Protein AF-A0A6N4WWL6-F1 (afdb_monomer_lite)

Structure (mmCIF, N/CA/C/O backbone):
data_AF-A0A6N4WWL6-F1
#
_entry.id   AF-A0A6N4WWL6-F1
#
loop_
_atom_site.group_PDB
_atom_site.id
_atom_site.type_symbol
_atom_site.label_atom_id
_atom_site.label_alt_id
_atom_site.label_comp_id
_atom_site.label_asym_id
_atom_site.label_entity_id
_atom_site.label_seq_id
_atom_site.pdbx_PDB_ins_code
_atom_site.Cartn_x
_atom_site.Cartn_y
_atom_site.Cartn_z
_atom_site.occupancy
_atom_site.B_iso_or_equiv
_atom_site.auth_seq_id
_atom_site.auth_comp_id
_atom_site.auth_asym_id
_atom_site.auth_atom_id
_atom_site.pdbx_PDB_model_num
ATOM 1 N N . MET A 1 1 ? -17.199 -42.442 9.577 1.00 33.75 1 MET A N 1
ATOM 2 C CA . MET A 1 1 ? -16.716 -43.579 10.400 1.00 33.75 1 MET A CA 1
ATOM 3 C C . MET A 1 1 ? -15.628 -43.061 11.318 1.00 33.75 1 MET A C 1
ATOM 5 O O . MET A 1 1 ? -14.752 -42.362 10.843 1.00 33.75 1 MET A O 1
ATOM 9 N N . LYS A 1 2 ? -15.678 -43.425 12.602 1.00 28.92 2 LYS A N 1
ATOM 10 C CA . LYS A 1 2 ? -14.593 -43.241 13.573 1.00 28.92 2 LYS A CA 1
ATOM 11 C C . LYS A 1 2 ? -13.260 -43.819 13.073 1.00 28.92 2 LYS A C 1
ATOM 13 O O . LYS A 1 2 ? -13.243 -45.005 12.739 1.00 28.92 2 LYS A O 1
ATOM 18 N N . LYS A 1 3 ? -12.166 -43.058 13.207 1.00 24.77 3 LYS A N 1
ATOM 19 C CA . LYS A 1 3 ? -10.983 -43.432 14.016 1.00 24.77 3 LYS A CA 1
ATOM 20 C C . LYS A 1 3 ? -9.933 -42.311 14.049 1.00 24.77 3 LYS A C 1
ATOM 22 O O . LYS A 1 3 ? -9.373 -41.982 13.017 1.00 24.77 3 LYS A O 1
ATOM 27 N N . ALA A 1 4 ? -9.615 -41.846 15.254 1.00 27.11 4 ALA A N 1
ATOM 28 C CA . ALA A 1 4 ? -8.359 -41.176 15.583 1.00 27.11 4 ALA A CA 1
ATOM 29 C C . ALA A 1 4 ? -7.426 -42.162 16.315 1.00 27.11 4 ALA A C 1
ATOM 31 O O . ALA A 1 4 ? -7.936 -43.099 16.944 1.00 27.11 4 ALA A O 1
ATOM 32 N N . LEU A 1 5 ? -6.104 -41.939 16.267 1.00 22.41 5 LEU A N 1
ATOM 33 C CA . LEU A 1 5 ? -5.177 -42.127 17.401 1.00 22.41 5 LEU A CA 1
ATOM 34 C C . LEU A 1 5 ? -3.772 -41.564 17.088 1.00 22.41 5 LEU A C 1
ATOM 36 O O . LEU A 1 5 ? -3.275 -41.777 15.987 1.00 22.41 5 LEU A O 1
ATOM 40 N N . ALA A 1 6 ? -3.124 -40.942 18.079 1.00 24.78 6 ALA A N 1
ATOM 41 C CA . ALA A 1 6 ? -1.757 -40.397 18.024 1.00 24.78 6 ALA A CA 1
ATOM 42 C C . ALA A 1 6 ? -0.786 -41.122 18.992 1.00 24.78 6 ALA A C 1
ATOM 44 O O . ALA A 1 6 ? -1.265 -41.727 19.956 1.00 24.78 6 ALA A O 1
ATOM 45 N N . LEU A 1 7 ? 0.542 -41.050 18.741 1.00 21.16 7 LEU A N 1
ATOM 46 C CA . LEU A 1 7 ? 1.681 -41.232 19.688 1.00 21.16 7 LEU A CA 1
ATOM 47 C C . LEU A 1 7 ? 3.063 -41.058 18.975 1.00 21.16 7 LEU A C 1
ATOM 49 O O . LEU A 1 7 ? 3.132 -41.313 17.778 1.00 21.16 7 LEU A O 1
ATOM 53 N N . ILE A 1 8 ? 4.212 -40.904 19.664 1.00 23.88 8 ILE A N 1
ATOM 54 C CA . ILE A 1 8 ? 4.791 -39.683 20.297 1.00 23.88 8 ILE A CA 1
ATOM 55 C C . ILE A 1 8 ? 6.254 -39.971 20.789 1.00 23.88 8 ILE A C 1
ATOM 57 O O . ILE A 1 8 ? 6.493 -41.085 21.256 1.00 23.88 8 ILE A O 1
ATOM 61 N N . LEU A 1 9 ? 7.176 -38.971 20.778 1.00 21.42 9 LEU A N 1
ATOM 62 C CA . LEU A 1 9 ? 8.563 -38.962 21.367 1.00 21.42 9 LEU A CA 1
ATOM 63 C C . LEU A 1 9 ? 9.634 -39.890 20.676 1.00 21.42 9 LEU A C 1
ATOM 65 O O . LEU A 1 9 ? 9.244 -40.888 20.081 1.00 21.42 9 LEU A O 1
ATOM 69 N N . ILE A 1 10 ? 10.984 -39.707 20.659 1.00 22.91 10 ILE A N 1
ATOM 70 C CA . ILE A 1 10 ? 12.006 -38.795 21.273 1.00 22.91 10 ILE A CA 1
ATOM 71 C C . ILE A 1 10 ? 13.187 -38.480 20.284 1.00 22.91 10 ILE A C 1
ATOM 73 O O . ILE A 1 10 ? 13.556 -39.335 19.485 1.00 22.91 10 ILE A O 1
ATOM 77 N N . LEU A 1 11 ? 13.811 -37.298 20.455 1.00 23.17 11 LEU A N 1
ATOM 78 C CA . LEU A 1 11 ? 15.158 -36.749 20.092 1.00 23.17 11 LEU A CA 1
ATOM 79 C C . LEU A 1 11 ? 16.299 -37.611 19.472 1.00 23.17 11 LEU A C 1
ATOM 81 O O . LEU A 1 11 ? 16.657 -38.652 20.027 1.00 23.17 11 LEU A O 1
ATOM 85 N N . ALA A 1 12 ? 17.062 -37.003 18.535 1.00 20.92 12 ALA A N 1
ATOM 86 C CA . ALA A 1 12 ? 18.495 -36.646 18.721 1.00 20.92 12 ALA A CA 1
ATOM 87 C C . ALA A 1 12 ? 19.058 -35.677 17.637 1.00 20.92 12 ALA A C 1
ATOM 89 O O . ALA A 1 12 ? 18.846 -35.882 16.451 1.00 20.92 12 ALA A O 1
ATOM 90 N N . ALA A 1 13 ? 19.818 -34.673 18.097 1.00 25.12 13 ALA A N 1
ATOM 91 C CA . ALA A 1 13 ? 20.468 -33.541 17.409 1.00 25.12 13 ALA A CA 1
ATOM 92 C C . ALA A 1 13 ? 21.175 -33.739 16.041 1.00 25.12 13 ALA A C 1
ATOM 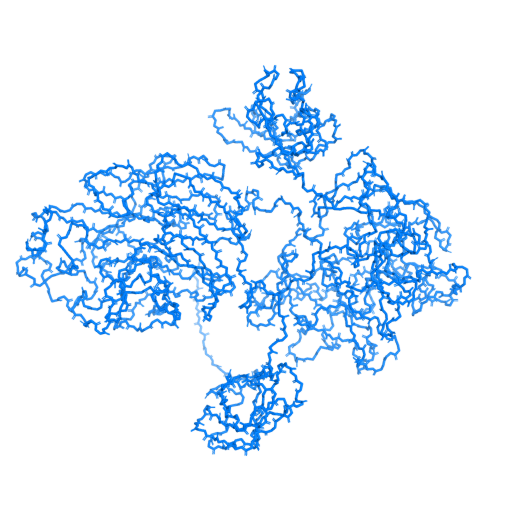94 O O . ALA A 1 13 ? 21.838 -34.751 15.806 1.00 25.12 13 ALA A O 1
ATOM 95 N N . GLY A 1 14 ? 21.187 -32.653 15.250 1.00 22.56 14 GLY A N 1
ATOM 96 C CA . GLY A 1 14 ? 22.123 -32.359 14.155 1.00 22.56 14 GLY A CA 1
ATOM 97 C C . GLY A 1 14 ? 22.249 -30.837 13.973 1.00 22.56 14 GLY A C 1
ATOM 98 O O . GLY A 1 14 ? 21.262 -30.190 13.666 1.00 22.56 14 GLY A O 1
ATOM 99 N N . ASN A 1 15 ? 23.428 -30.281 14.263 1.00 23.86 15 ASN A N 1
ATOM 100 C CA . ASN A 1 15 ? 23.723 -28.842 14.381 1.00 23.86 15 ASN A CA 1
ATOM 101 C C . ASN A 1 15 ? 23.208 -27.956 13.222 1.00 23.86 15 ASN A C 1
ATOM 103 O O . ASN A 1 15 ? 23.613 -28.188 12.087 1.00 23.86 15 ASN A O 1
ATOM 107 N N . LEU A 1 16 ? 22.501 -26.861 13.538 1.00 28.53 16 LEU A N 1
ATOM 108 C CA . LEU A 1 16 ? 22.667 -25.610 12.782 1.00 28.53 16 LEU A CA 1
ATOM 109 C C . LEU A 1 16 ? 24.024 -24.990 13.155 1.00 28.53 16 LEU A C 1
ATOM 111 O O . LEU A 1 16 ? 24.491 -25.145 14.294 1.00 28.53 16 LEU A O 1
ATOM 115 N N . PHE A 1 17 ? 24.659 -24.288 12.216 1.00 28.66 17 PHE A N 1
ATOM 116 C CA . PHE A 1 17 ? 25.836 -23.479 12.520 1.00 28.66 17 PHE A CA 1
ATOM 117 C C . PHE A 1 17 ? 25.416 -22.281 13.365 1.00 28.66 17 PHE A C 1
ATOM 119 O O . PHE A 1 17 ? 24.671 -21.413 12.931 1.00 28.66 17 PHE A O 1
ATOM 126 N N . ALA A 1 18 ? 25.885 -22.251 14.607 1.00 32.06 18 ALA A N 1
ATOM 127 C CA . ALA A 1 18 ? 25.541 -21.176 15.515 1.00 32.06 18 ALA A CA 1
ATOM 128 C C . ALA A 1 18 ? 26.365 -19.926 15.160 1.00 32.06 18 ALA A C 1
ATOM 130 O O . ALA A 1 18 ? 27.589 -19.905 15.350 1.00 32.06 18 ALA A O 1
ATOM 131 N N . GLN A 1 19 ? 25.692 -18.913 14.603 1.00 47.34 19 GLN A N 1
ATOM 132 C CA . GLN A 1 19 ? 26.299 -17.623 14.290 1.00 47.34 19 GLN A CA 1
ATOM 133 C C . GLN A 1 19 ? 26.963 -17.046 15.542 1.00 47.34 19 GLN A C 1
ATOM 135 O O . GLN A 1 19 ? 26.424 -17.072 16.648 1.00 47.34 19 GLN A O 1
ATOM 140 N N . THR A 1 20 ? 28.193 -16.572 15.379 1.00 56.44 20 THR A N 1
ATOM 141 C CA . THR A 1 20 ? 29.089 -16.322 16.508 1.00 56.44 20 THR A CA 1
ATOM 142 C C . THR A 1 20 ? 29.089 -14.834 16.862 1.00 56.44 20 THR A C 1
ATOM 144 O O . THR A 1 20 ? 30.016 -14.107 16.528 1.00 56.44 20 THR A O 1
ATOM 147 N N . ILE A 1 21 ? 28.017 -14.382 17.519 1.00 72.38 21 ILE A N 1
ATOM 148 C CA . ILE A 1 21 ? 27.628 -12.962 17.608 1.00 72.38 21 ILE A CA 1
ATOM 149 C C . ILE A 1 21 ? 28.137 -12.263 18.890 1.00 72.38 21 ILE A C 1
ATOM 151 O O . ILE A 1 21 ? 28.117 -12.840 19.976 1.00 72.38 21 ILE A O 1
ATOM 155 N N . VAL A 1 22 ? 28.560 -10.998 18.788 1.00 77.69 22 VAL A N 1
ATOM 156 C CA . VAL A 1 22 ? 28.559 -10.017 19.900 1.00 77.69 22 VAL A CA 1
ATOM 157 C C . VAL A 1 22 ? 27.201 -9.317 19.867 1.00 77.69 22 VAL A C 1
ATOM 159 O O . VAL A 1 22 ? 26.857 -8.740 18.843 1.00 77.69 22 VAL A O 1
ATOM 162 N N . THR A 1 23 ? 26.402 -9.375 20.932 1.00 82.69 23 THR A N 1
ATOM 163 C CA . THR A 1 23 ? 25.017 -8.867 20.879 1.00 82.69 23 THR A CA 1
ATOM 164 C C . THR A 1 23 ? 24.975 -7.335 20.875 1.00 82.69 23 THR A C 1
ATOM 166 O O . THR A 1 23 ? 24.266 -6.715 20.082 1.00 82.69 23 THR A O 1
ATOM 169 N N . GLU A 1 24 ? 25.807 -6.706 21.701 1.00 83.88 24 GLU A N 1
ATOM 170 C CA . GLU A 1 24 ? 25.776 -5.265 21.960 1.00 83.88 24 GLU A CA 1
ATOM 171 C C . GLU A 1 24 ? 27.193 -4.698 22.101 1.00 83.88 24 GLU A C 1
ATOM 173 O O . GLU A 1 24 ? 28.111 -5.393 22.554 1.00 83.88 24 GLU A O 1
ATOM 178 N N . VAL A 1 25 ? 27.354 -3.424 21.750 1.00 85.75 25 VAL A N 1
ATOM 179 C CA . VAL A 1 25 ? 28.586 -2.646 21.901 1.00 85.75 25 VAL A CA 1
ATOM 180 C C . VAL A 1 25 ? 28.195 -1.289 22.482 1.00 85.75 25 VAL A C 1
ATOM 182 O O . VAL A 1 25 ? 27.240 -0.693 22.006 1.00 85.75 25 VAL A O 1
ATOM 185 N N . SER A 1 26 ? 28.872 -0.816 23.531 1.00 86.25 26 SER A N 1
ATOM 186 C CA . SER A 1 26 ? 28.512 0.450 24.188 1.00 86.25 26 SER A CA 1
ATOM 187 C C . SER A 1 26 ? 29.719 1.164 24.833 1.00 86.25 26 SER A C 1
ATOM 189 O O . SER A 1 26 ? 30.394 0.568 25.686 1.00 86.25 26 SER A O 1
ATOM 191 N N . PRO A 1 27 ? 30.013 2.433 24.476 1.00 84.81 27 PRO A N 1
ATOM 192 C CA . PRO A 1 27 ? 29.462 3.136 23.316 1.00 84.81 27 PRO A CA 1
ATOM 193 C C . PRO A 1 27 ? 29.842 2.411 22.019 1.00 84.81 27 PRO A C 1
ATOM 195 O O . PRO A 1 27 ? 30.868 1.733 21.959 1.00 84.81 27 PRO A O 1
ATOM 198 N N . ASP A 1 28 ? 29.015 2.571 21.002 1.00 85.75 28 ASP A N 1
ATOM 199 C CA . ASP A 1 28 ? 29.158 2.043 19.646 1.00 85.75 28 ASP A CA 1
ATOM 200 C C . ASP A 1 28 ? 29.738 3.069 18.660 1.00 85.75 28 ASP A C 1
ATOM 202 O O . ASP A 1 28 ? 29.883 2.763 17.486 1.00 85.75 28 ASP A O 1
ATOM 206 N N . GLN A 1 29 ? 30.122 4.267 19.108 1.00 87.81 29 GLN A N 1
ATOM 207 C CA . GLN A 1 29 ? 30.726 5.286 18.245 1.00 87.81 29 GLN A CA 1
ATOM 208 C C . GLN A 1 29 ? 31.804 6.124 18.948 1.00 87.81 29 GLN A C 1
ATOM 210 O O . GLN A 1 29 ? 31.780 6.290 20.174 1.00 87.81 29 GLN A O 1
ATOM 215 N N . ALA A 1 30 ? 32.764 6.652 18.174 1.00 86.31 30 ALA A N 1
ATOM 216 C CA . ALA A 1 30 ? 33.705 7.691 18.615 1.00 86.31 30 ALA A CA 1
ATOM 217 C C . ALA A 1 30 ? 34.437 8.404 17.460 1.00 86.31 30 ALA A C 1
ATOM 219 O O . ALA A 1 30 ? 34.865 7.773 16.494 1.00 86.31 30 ALA A O 1
ATOM 220 N N . ASP A 1 31 ? 34.722 9.696 17.641 1.00 87.19 31 ASP A N 1
ATOM 221 C CA . ASP A 1 31 ? 35.529 10.503 16.714 1.00 87.19 31 ASP A CA 1
ATOM 222 C C . ASP A 1 31 ? 36.956 9.948 16.493 1.00 87.19 31 ASP A C 1
ATOM 224 O O . ASP A 1 31 ? 37.595 9.473 17.454 1.00 87.19 31 ASP A O 1
ATOM 228 N N . PRO A 1 32 ? 37.536 10.130 15.285 1.00 88.56 32 PRO A N 1
ATOM 229 C CA . PRO A 1 32 ? 38.964 9.960 15.039 1.00 88.56 32 PRO A CA 1
ATOM 230 C C . PRO A 1 32 ? 39.818 10.734 16.053 1.00 88.56 32 PRO A C 1
ATOM 232 O O . PRO A 1 32 ? 39.648 11.931 16.288 1.00 88.56 32 PRO A O 1
ATOM 235 N N . GLY A 1 33 ? 40.794 10.057 16.658 1.00 84.06 33 GLY A N 1
ATOM 236 C CA . GLY A 1 33 ? 41.670 10.647 17.674 1.00 84.06 33 GLY A CA 1
ATOM 237 C C . GLY A 1 33 ? 41.153 10.575 19.115 1.00 84.06 33 GLY A C 1
ATOM 238 O O . GLY A 1 33 ? 41.861 11.032 20.022 1.00 84.06 33 GLY A O 1
ATOM 239 N N . THR A 1 34 ? 39.974 9.995 19.369 1.00 91.06 34 THR A N 1
ATOM 240 C CA . THR A 1 34 ? 39.502 9.721 20.736 1.00 91.06 34 THR A CA 1
ATOM 241 C C . THR A 1 34 ? 40.468 8.775 21.466 1.00 91.06 34 THR A C 1
ATOM 243 O O . THR A 1 34 ? 40.750 7.669 21.010 1.00 91.06 34 THR A O 1
ATOM 246 N N . THR A 1 35 ? 40.976 9.188 22.635 1.00 90.69 35 THR A N 1
ATOM 247 C CA . THR A 1 35 ? 41.952 8.409 23.429 1.00 90.69 35 THR A CA 1
ATOM 248 C C . THR A 1 35 ? 41.357 7.875 24.728 1.00 90.69 35 THR A C 1
ATOM 250 O O . THR A 1 35 ? 40.546 8.535 25.376 1.00 90.69 35 THR A O 1
ATOM 253 N N . SER A 1 36 ? 41.810 6.690 25.148 1.00 90.44 36 SER A N 1
ATOM 254 C CA . SER A 1 36 ? 41.340 5.972 26.343 1.00 90.44 36 SER A CA 1
ATOM 255 C C . SER A 1 36 ? 39.828 5.692 26.368 1.00 90.44 36 SER A C 1
ATOM 257 O O . SER A 1 36 ? 39.228 5.619 27.445 1.00 90.44 36 SER A O 1
ATOM 259 N N . LEU A 1 37 ? 39.221 5.494 25.194 1.00 93.12 37 LEU A N 1
ATOM 260 C CA . LEU A 1 37 ? 37.822 5.094 25.049 1.00 93.12 37 LEU A CA 1
ATOM 261 C C . LEU A 1 37 ? 37.611 3.725 25.697 1.00 93.12 37 LEU A C 1
ATOM 263 O O . LEU A 1 37 ? 38.279 2.763 25.327 1.00 93.12 37 LEU A O 1
ATOM 267 N N . THR A 1 38 ? 36.689 3.618 26.651 1.00 94.31 38 THR A N 1
ATOM 268 C CA . THR A 1 38 ? 36.306 2.324 27.235 1.00 94.31 38 THR A CA 1
ATOM 269 C C . THR A 1 38 ? 35.039 1.835 26.556 1.00 94.31 38 THR A C 1
ATOM 271 O O . THR A 1 38 ? 34.001 2.465 26.719 1.00 94.31 38 THR A O 1
ATOM 274 N N . VAL A 1 39 ? 35.133 0.721 25.832 1.00 92.75 39 VAL A N 1
ATOM 275 C CA . VAL A 1 39 ? 34.010 0.086 25.132 1.00 92.75 39 VAL A CA 1
ATOM 276 C C . VAL A 1 39 ? 33.631 -1.210 25.839 1.00 92.75 39 VAL A C 1
ATOM 278 O O . VAL A 1 39 ? 34.497 -1.995 26.247 1.00 92.75 39 VAL A O 1
ATOM 281 N N . THR A 1 40 ? 32.331 -1.408 26.000 1.00 93.88 40 THR A N 1
ATOM 282 C CA . THR A 1 40 ? 31.684 -2.580 26.585 1.00 93.88 40 THR A CA 1
ATOM 283 C C . THR A 1 40 ? 31.117 -3.441 25.466 1.00 93.88 40 THR A C 1
ATOM 285 O O . THR A 1 40 ? 30.568 -2.910 24.513 1.00 93.88 40 THR A O 1
ATOM 288 N N . PHE A 1 41 ? 31.259 -4.758 25.578 1.00 92.50 41 PHE A N 1
ATOM 289 C CA . PHE A 1 41 ? 30.779 -5.742 24.613 1.00 92.50 41 PHE A CA 1
ATOM 290 C C . PHE A 1 41 ? 29.932 -6.768 25.363 1.00 92.50 41 PHE A C 1
ATOM 292 O O . PHE A 1 41 ? 30.447 -7.451 26.261 1.00 92.50 41 PHE A O 1
ATOM 299 N N . THR A 1 42 ? 28.657 -6.884 25.004 1.00 90.38 42 THR A N 1
ATOM 300 C CA . THR A 1 42 ? 27.752 -7.911 25.534 1.00 90.38 42 THR A CA 1
ATOM 301 C C . THR A 1 42 ? 27.845 -9.148 24.640 1.00 90.38 42 THR A C 1
ATOM 303 O O . THR A 1 42 ? 27.903 -9.050 23.415 1.00 90.38 42 THR A O 1
ATOM 306 N N . LEU A 1 43 ? 27.951 -10.326 25.253 1.00 88.06 43 LEU A N 1
ATOM 307 C CA . LEU A 1 43 ? 28.139 -11.605 24.567 1.00 88.06 43 LEU A CA 1
ATOM 308 C C . LEU A 1 43 ? 26.994 -12.566 24.915 1.00 88.06 43 LEU A C 1
ATOM 310 O O . LEU A 1 43 ? 26.480 -12.484 26.032 1.00 88.06 43 LEU A O 1
ATOM 314 N N . PRO A 1 44 ? 26.650 -13.516 24.025 1.00 76.25 44 PRO A N 1
ATOM 315 C CA . PRO A 1 44 ? 25.540 -14.443 24.224 1.00 76.25 44 PRO A CA 1
ATOM 316 C C . PRO A 1 44 ? 25.664 -15.264 25.511 1.00 76.25 44 PRO A C 1
ATOM 318 O O . PRO A 1 44 ? 26.721 -15.819 25.826 1.00 76.25 44 PRO A O 1
ATOM 321 N N . ASP A 1 45 ? 24.555 -15.378 26.239 1.00 66.62 45 ASP A N 1
ATOM 322 C CA . ASP A 1 45 ? 24.471 -16.070 27.528 1.00 66.62 45 ASP A CA 1
ATOM 323 C C . ASP A 1 45 ? 24.206 -17.586 27.393 1.00 66.62 45 ASP A C 1
ATOM 325 O O . ASP A 1 45 ? 24.509 -18.373 28.295 1.00 66.62 45 ASP A O 1
ATOM 329 N N . SER A 1 46 ? 23.662 -18.009 26.250 1.00 58.06 46 SER A N 1
ATOM 330 C CA . SER A 1 46 ? 23.099 -19.347 26.049 1.00 58.06 46 SER A CA 1
ATOM 331 C C . SER A 1 46 ? 23.277 -19.901 24.629 1.00 58.06 46 SER A C 1
ATOM 333 O O . SER A 1 46 ? 23.405 -21.120 24.470 1.00 58.06 46 SER A O 1
ATOM 335 N N . THR A 1 47 ? 23.365 -19.046 23.605 1.00 50.28 47 THR A N 1
ATOM 336 C CA . THR A 1 47 ? 23.566 -19.449 22.205 1.00 50.28 47 THR A CA 1
ATOM 337 C C . THR A 1 47 ? 25.032 -19.806 21.903 1.00 50.28 47 THR A C 1
ATOM 339 O O . THR A 1 47 ? 25.954 -19.097 22.318 1.00 50.28 47 THR A O 1
ATOM 342 N N . PRO A 1 48 ? 25.307 -20.939 21.221 1.00 52.75 48 PRO A N 1
ATOM 343 C CA . PRO A 1 48 ? 26.670 -21.300 20.849 1.00 52.75 48 PRO A CA 1
ATOM 344 C C . PRO A 1 48 ? 27.300 -20.344 19.811 1.00 52.75 48 PRO A C 1
ATOM 346 O O . PRO A 1 48 ? 26.578 -19.685 19.078 1.00 52.75 48 PRO A O 1
ATOM 349 N N . PRO A 1 49 ? 28.639 -20.324 19.693 1.00 56.44 49 PRO A N 1
ATOM 350 C CA . PRO A 1 49 ? 29.585 -20.851 20.661 1.00 56.44 49 PRO A CA 1
ATOM 351 C C . PRO A 1 49 ? 29.664 -19.898 21.861 1.00 56.44 49 PRO A C 1
ATOM 353 O O . PRO A 1 49 ? 30.203 -18.796 21.784 1.00 56.44 49 PRO A O 1
ATOM 356 N N . THR A 1 50 ? 29.146 -20.363 22.997 1.00 64.38 50 THR A N 1
ATOM 357 C CA . THR A 1 50 ? 29.039 -19.553 24.207 1.00 64.38 50 THR A CA 1
ATOM 358 C C . THR A 1 50 ? 30.423 -19.109 24.689 1.00 64.38 50 THR A C 1
ATOM 360 O O . THR A 1 50 ? 31.402 -19.865 24.569 1.00 64.38 50 THR A O 1
ATOM 363 N N . PRO A 1 51 ? 30.543 -17.905 25.274 1.00 77.31 51 PRO A N 1
ATOM 364 C CA . PRO A 1 51 ? 31.815 -17.413 25.773 1.00 77.31 51 PRO A CA 1
ATOM 365 C C . PRO A 1 51 ? 32.444 -18.388 26.786 1.00 77.31 51 PRO A C 1
ATOM 367 O O . PRO A 1 51 ? 31.754 -18.886 27.679 1.00 77.31 51 PRO A O 1
ATOM 370 N N . PRO A 1 52 ? 33.758 -18.669 26.732 1.00 78.31 52 PRO A N 1
ATOM 371 C CA . PRO A 1 52 ? 34.373 -19.610 27.663 1.00 78.31 52 PRO A CA 1
ATOM 372 C C . PRO A 1 52 ? 34.284 -19.139 29.127 1.00 78.31 52 PRO A C 1
ATOM 374 O O . PRO A 1 52 ? 34.903 -18.144 29.516 1.00 78.31 52 PRO A O 1
ATOM 377 N N . VAL A 1 53 ? 33.556 -19.895 29.960 1.00 76.69 53 VAL A N 1
ATOM 378 C CA . VAL A 1 53 ? 33.340 -19.597 31.390 1.00 76.69 53 VAL A CA 1
ATOM 379 C C . VAL A 1 53 ? 34.670 -19.327 32.103 1.00 76.69 53 VAL A C 1
ATOM 381 O O . VAL A 1 53 ? 35.533 -20.202 32.203 1.00 76.69 53 VAL A O 1
ATOM 384 N N . GLY A 1 54 ? 34.821 -18.117 32.647 1.00 70.75 54 GLY A N 1
ATOM 385 C CA . GLY A 1 54 ? 35.982 -17.726 33.450 1.00 70.75 54 GLY A CA 1
ATOM 386 C C . GLY A 1 54 ? 37.282 -17.478 32.673 1.00 70.75 54 GLY A C 1
ATOM 387 O O . GLY A 1 54 ? 38.333 -17.380 33.307 1.00 70.75 54 GLY A O 1
ATOM 388 N N . GLN A 1 55 ? 37.244 -17.369 31.339 1.00 81.25 55 GLN A N 1
ATOM 389 C CA . GLN A 1 55 ? 38.372 -16.853 30.554 1.00 81.25 55 GLN A CA 1
ATOM 390 C C . GLN A 1 55 ? 38.195 -15.363 30.239 1.00 81.25 55 GLN A C 1
ATOM 392 O O . GLN A 1 55 ? 37.091 -14.900 29.959 1.00 81.25 55 GLN A O 1
ATOM 397 N N . THR A 1 56 ? 39.304 -14.626 30.225 1.00 85.19 56 THR A N 1
ATOM 398 C CA . THR A 1 56 ? 39.387 -13.305 29.584 1.00 85.19 56 THR A CA 1
ATOM 399 C C . THR A 1 56 ? 39.675 -13.499 28.089 1.00 85.19 56 THR A C 1
ATOM 401 O O . THR A 1 56 ? 40.455 -14.403 27.766 1.00 85.19 56 THR A O 1
ATOM 404 N N . PRO A 1 57 ? 39.099 -12.686 27.180 1.00 91.38 57 PRO A N 1
ATOM 405 C CA . PRO A 1 57 ? 39.476 -12.699 25.768 1.00 91.38 57 PRO A CA 1
ATOM 406 C C . PRO A 1 57 ? 40.984 -12.484 25.579 1.00 91.38 57 PRO A C 1
ATOM 408 O O . PRO A 1 57 ? 41.634 -11.785 26.360 1.00 91.38 57 PRO A O 1
ATOM 411 N N . THR A 1 58 ? 41.546 -13.085 24.534 1.00 90.69 58 THR A N 1
ATOM 412 C CA . THR A 1 58 ? 42.942 -12.891 24.125 1.00 90.69 58 THR A CA 1
ATOM 413 C C . THR A 1 58 ? 43.154 -11.588 23.359 1.00 90.69 58 THR A C 1
ATOM 415 O O . THR A 1 58 ? 44.249 -11.031 23.423 1.00 90.69 58 THR A O 1
ATOM 418 N N . SER A 1 59 ? 42.124 -11.094 22.671 1.00 92.69 59 SER A N 1
ATOM 419 C CA . SER A 1 59 ? 42.106 -9.788 22.002 1.00 92.69 59 SER A CA 1
ATOM 420 C C . SER A 1 59 ? 40.666 -9.309 21.807 1.00 92.69 59 SER A C 1
ATOM 422 O O . SER A 1 59 ? 39.744 -10.122 21.755 1.00 92.69 59 SER A O 1
ATOM 424 N N . VAL A 1 60 ? 40.483 -7.993 21.699 1.00 94.25 60 VAL A N 1
ATOM 425 C CA . VAL A 1 60 ? 39.233 -7.365 21.256 1.00 94.25 60 VAL A CA 1
ATOM 426 C C . VAL A 1 60 ? 39.590 -6.303 20.219 1.00 94.25 60 VAL A C 1
ATOM 428 O O . VAL A 1 60 ? 40.587 -5.602 20.419 1.00 94.25 60 VAL A O 1
ATOM 431 N N . THR A 1 61 ? 38.837 -6.197 19.127 1.00 95.19 61 THR A N 1
ATOM 432 C CA . THR A 1 61 ? 39.107 -5.252 18.030 1.00 95.19 61 THR A CA 1
ATOM 433 C C . THR A 1 61 ? 37.880 -4.441 17.627 1.00 95.19 61 THR A C 1
ATOM 435 O O . THR A 1 61 ? 36.756 -4.911 17.781 1.00 95.19 61 THR A O 1
ATOM 438 N N . ILE A 1 62 ? 38.137 -3.243 17.096 1.00 93.81 62 ILE A N 1
ATOM 439 C CA . ILE A 1 62 ? 37.215 -2.367 16.358 1.00 93.81 62 ILE A CA 1
ATOM 440 C C . ILE A 1 62 ? 37.880 -2.150 14.995 1.00 93.81 62 ILE A C 1
ATOM 442 O O . ILE A 1 62 ? 38.919 -1.492 14.915 1.00 93.81 62 ILE A O 1
ATOM 446 N N . GLY A 1 63 ? 37.376 -2.789 13.942 1.00 91.19 63 GLY A N 1
ATOM 447 C CA . GLY A 1 63 ? 38.064 -2.907 12.659 1.00 91.19 63 GLY A CA 1
ATOM 448 C C . GLY A 1 63 ? 39.489 -3.441 12.846 1.00 91.19 63 GLY A C 1
ATOM 449 O O . GLY A 1 63 ? 39.704 -4.528 13.385 1.00 91.19 63 GLY A O 1
ATOM 450 N N . THR A 1 64 ? 40.487 -2.644 12.454 1.00 89.50 64 THR A N 1
ATOM 451 C CA . THR A 1 64 ? 41.912 -2.976 12.654 1.00 89.50 64 THR A CA 1
ATOM 452 C C . THR A 1 64 ? 42.490 -2.505 14.001 1.00 89.50 64 THR A C 1
ATOM 454 O O . THR A 1 64 ? 43.609 -2.887 14.366 1.00 89.50 64 THR A O 1
ATOM 457 N N . ILE A 1 65 ? 41.740 -1.721 14.781 1.00 93.31 65 ILE A N 1
ATOM 458 C CA . ILE A 1 65 ? 42.163 -1.139 16.060 1.00 93.31 65 ILE A CA 1
ATOM 459 C C . ILE A 1 65 ? 42.073 -2.204 17.159 1.00 93.31 65 ILE A C 1
ATOM 461 O O . ILE A 1 65 ? 41.042 -2.844 17.342 1.00 93.31 65 ILE A O 1
ATOM 465 N N . SER A 1 66 ? 43.151 -2.401 17.923 1.00 94.31 66 SER A N 1
ATOM 466 C CA . SER A 1 66 ? 43.225 -3.419 18.986 1.00 94.31 66 SER A CA 1
ATOM 467 C C . SER A 1 66 ? 43.084 -2.826 20.390 1.00 94.31 66 SER A C 1
ATOM 469 O O . SER A 1 66 ? 43.850 -1.944 20.779 1.00 94.31 66 SER A O 1
ATOM 471 N N . GLY A 1 67 ? 42.168 -3.376 21.189 1.00 93.31 67 GLY A N 1
ATOM 472 C CA . GLY A 1 67 ? 41.944 -2.987 22.580 1.00 93.31 67 GLY A CA 1
ATOM 473 C C . GLY A 1 67 ? 43.093 -3.408 23.506 1.00 93.31 67 GLY A C 1
ATOM 474 O O . GLY A 1 67 ? 43.597 -4.530 23.440 1.00 93.31 67 GLY A O 1
ATOM 475 N N . THR A 1 68 ? 43.507 -2.512 24.404 1.00 85.56 68 THR A N 1
ATOM 476 C CA . THR A 1 68 ? 44.737 -2.662 25.210 1.00 85.56 68 THR A CA 1
ATOM 477 C C . THR A 1 68 ? 44.506 -3.126 26.651 1.00 85.56 68 THR A C 1
ATOM 479 O O . THR A 1 68 ? 45.376 -3.775 27.231 1.00 85.56 68 THR A O 1
ATOM 482 N N . SER A 1 69 ? 43.345 -2.813 27.238 1.00 89.44 69 SER A N 1
ATOM 483 C CA . SER A 1 69 ? 43.018 -3.088 28.653 1.00 89.44 69 SER A CA 1
ATOM 484 C C . SER A 1 69 ? 41.776 -3.975 28.804 1.00 89.44 69 SER A C 1
ATOM 486 O O . SER A 1 69 ? 40.792 -3.598 29.436 1.00 89.44 69 SER A O 1
ATOM 488 N N . ILE A 1 70 ? 41.821 -5.156 28.186 1.00 94.25 70 ILE A N 1
ATOM 489 C CA . ILE A 1 70 ? 40.695 -6.098 28.118 1.00 94.25 70 ILE A CA 1
ATOM 490 C C . ILE A 1 70 ? 40.398 -6.702 29.500 1.00 94.25 70 ILE A C 1
ATOM 492 O O . ILE A 1 70 ? 41.259 -7.331 30.120 1.00 94.25 70 ILE A O 1
ATOM 496 N N . THR A 1 71 ? 39.157 -6.556 29.959 1.00 91.25 71 THR A N 1
ATOM 497 C CA . THR A 1 71 ? 38.653 -7.062 31.239 1.00 91.25 71 THR A CA 1
ATOM 498 C C . THR A 1 71 ? 37.391 -7.891 31.018 1.00 91.25 71 THR A C 1
ATOM 500 O O . THR A 1 71 ? 36.481 -7.491 30.300 1.00 91.25 71 THR A O 1
ATOM 503 N N . ARG A 1 72 ? 37.312 -9.057 31.667 1.00 89.88 72 ARG A N 1
ATOM 504 C CA . ARG A 1 72 ? 36.089 -9.863 31.719 1.00 89.88 72 ARG A CA 1
ATOM 505 C C . ARG A 1 72 ? 35.296 -9.468 32.960 1.00 89.88 72 ARG A C 1
ATOM 507 O O . ARG A 1 72 ? 35.767 -9.725 34.067 1.00 89.88 72 ARG A O 1
ATOM 514 N N . VAL A 1 73 ? 34.155 -8.807 32.779 1.00 85.88 73 VAL A N 1
ATOM 515 C CA . VAL A 1 73 ? 33.359 -8.257 33.892 1.00 85.88 73 VAL A CA 1
ATOM 516 C C . VAL A 1 73 ? 32.421 -9.326 34.460 1.00 85.88 73 VAL A C 1
ATOM 518 O O . VAL A 1 73 ? 32.362 -9.515 35.675 1.00 85.88 73 VAL A O 1
ATOM 521 N N . SER A 1 74 ? 31.769 -10.082 33.579 1.00 82.25 74 SER A N 1
ATOM 522 C CA . SER A 1 74 ? 30.792 -11.136 33.891 1.00 82.25 74 SER A CA 1
ATOM 523 C C . SER A 1 74 ? 30.876 -12.274 32.855 1.00 82.25 74 SER A C 1
ATOM 525 O O . SER A 1 74 ? 31.884 -12.408 32.155 1.00 82.25 74 SER A O 1
ATOM 527 N N . PHE A 1 75 ? 29.875 -13.163 32.804 1.00 80.12 75 PHE A N 1
ATOM 528 C CA . PHE A 1 75 ? 29.820 -14.265 31.831 1.00 80.12 75 PHE A CA 1
ATOM 529 C C . PHE A 1 75 ? 29.363 -13.816 30.429 1.00 80.12 75 PHE A C 1
ATOM 531 O O . PHE A 1 75 ? 29.713 -14.442 29.434 1.00 80.12 75 PHE A O 1
ATOM 538 N N . ASP A 1 76 ? 28.666 -12.697 30.349 1.00 85.94 76 ASP A N 1
ATOM 539 C CA . ASP A 1 76 ? 28.169 -12.018 29.153 1.00 85.94 76 ASP A CA 1
ATOM 540 C C . ASP A 1 76 ? 29.071 -10.818 28.823 1.00 85.94 76 ASP A C 1
ATOM 542 O O . ASP A 1 76 ? 29.678 -10.788 27.760 1.00 85.94 76 ASP A O 1
ATOM 546 N N . THR A 1 77 ? 29.354 -9.919 29.767 1.00 89.12 77 THR A N 1
ATOM 547 C CA . THR A 1 77 ? 30.061 -8.651 29.500 1.00 89.12 77 THR A CA 1
ATOM 548 C C . THR A 1 77 ? 31.600 -8.733 29.460 1.00 89.12 77 THR A C 1
ATOM 550 O O . THR A 1 77 ? 32.264 -9.281 30.358 1.00 89.12 77 THR A O 1
ATOM 553 N N . VAL A 1 78 ? 32.199 -8.126 28.433 1.00 92.50 78 VAL A N 1
ATOM 554 C CA . VAL A 1 78 ? 33.630 -7.779 28.300 1.00 92.50 78 VAL A CA 1
ATOM 555 C C . VAL A 1 78 ? 33.762 -6.258 28.230 1.00 92.50 78 VAL A C 1
ATOM 557 O O . VAL A 1 78 ? 32.914 -5.599 27.651 1.00 92.50 78 VAL A O 1
ATOM 560 N N . THR A 1 79 ? 34.844 -5.688 28.757 1.00 92.25 79 THR A N 1
ATOM 561 C CA . THR A 1 79 ? 35.240 -4.303 28.451 1.00 92.25 79 THR A CA 1
ATOM 562 C C . THR A 1 79 ? 36.658 -4.258 27.898 1.00 92.25 79 THR A C 1
ATOM 564 O O . THR A 1 79 ? 37.503 -5.079 28.264 1.00 92.25 79 THR A O 1
ATOM 567 N N . ALA A 1 80 ? 36.947 -3.309 27.013 1.00 95.75 80 ALA A N 1
ATOM 568 C CA . ALA A 1 80 ? 38.288 -3.052 26.498 1.00 95.75 80 ALA A CA 1
ATOM 569 C C . ALA A 1 80 ? 38.515 -1.547 26.297 1.00 95.75 80 ALA A C 1
ATOM 571 O O . ALA A 1 80 ? 37.569 -0.785 26.122 1.00 95.75 80 ALA A O 1
ATOM 572 N N . VAL A 1 81 ? 39.781 -1.121 26.348 1.00 95.69 81 VAL A N 1
ATOM 573 C CA . VAL A 1 81 ? 40.164 0.288 26.159 1.00 95.69 81 VAL A CA 1
ATOM 574 C C . VAL A 1 81 ? 40.879 0.469 24.828 1.00 95.69 81 VAL A C 1
ATOM 576 O O . VAL A 1 81 ? 41.868 -0.227 24.574 1.00 95.69 81 VAL A O 1
ATOM 579 N N . PHE A 1 82 ? 40.406 1.418 24.028 1.00 96.44 82 PHE A N 1
ATOM 580 C CA . PHE A 1 82 ? 40.898 1.757 22.697 1.00 96.44 82 PHE A CA 1
ATOM 581 C C . PHE A 1 82 ? 41.454 3.186 22.657 1.00 96.44 82 PHE A C 1
ATOM 583 O O . PHE A 1 82 ? 41.010 4.069 23.391 1.00 96.44 82 PHE A O 1
ATOM 590 N N . ASP A 1 83 ? 42.421 3.400 21.770 1.00 94.25 83 ASP A N 1
ATOM 591 C CA . ASP A 1 83 ? 42.812 4.720 21.282 1.00 94.25 83 ASP A CA 1
ATOM 592 C C . ASP A 1 83 ? 42.498 4.717 19.779 1.00 94.25 83 ASP A C 1
ATOM 594 O O . ASP A 1 83 ? 43.116 3.952 19.035 1.00 94.25 83 ASP A O 1
ATOM 598 N N . ILE A 1 84 ? 41.519 5.512 19.345 1.00 93.81 84 ILE A N 1
ATOM 599 C CA . ILE A 1 84 ? 41.146 5.642 17.932 1.00 93.81 84 ILE A CA 1
ATOM 600 C C . ILE A 1 84 ? 42.201 6.527 17.247 1.00 93.81 84 ILE A C 1
ATOM 602 O O . ILE A 1 84 ? 42.455 7.636 17.730 1.00 93.81 84 ILE A O 1
ATOM 606 N N . PRO A 1 85 ? 42.862 6.083 16.161 1.00 91.06 85 PRO A N 1
ATOM 607 C CA . PRO A 1 85 ? 43.812 6.924 15.436 1.00 91.06 85 PRO A CA 1
ATOM 608 C C . PRO A 1 85 ? 43.156 8.210 14.911 1.00 91.06 85 PRO A C 1
ATOM 610 O O . PRO A 1 85 ? 41.991 8.217 14.529 1.00 91.06 85 PRO A O 1
ATOM 613 N N . ALA A 1 86 ? 43.906 9.315 14.881 1.00 86.19 86 ALA A N 1
ATOM 614 C CA . ALA A 1 86 ? 43.422 10.592 14.332 1.00 86.19 86 ALA A CA 1
ATOM 615 C C . ALA A 1 86 ? 43.411 10.625 12.789 1.00 86.19 86 ALA A C 1
ATOM 617 O O . ALA A 1 86 ? 42.990 11.611 12.192 1.00 86.19 86 ALA A O 1
ATOM 618 N N . ASP A 1 87 ? 43.938 9.573 12.166 1.00 85.94 87 ASP A N 1
ATOM 619 C CA . ASP A 1 87 ? 43.962 9.279 10.736 1.00 85.94 87 ASP A CA 1
ATOM 620 C C . ASP A 1 87 ? 43.214 7.972 10.399 1.00 85.94 87 ASP A C 1
ATOM 622 O O . ASP A 1 87 ? 43.372 7.436 9.303 1.00 85.94 87 ASP A O 1
ATOM 626 N N . GLU A 1 88 ? 42.406 7.455 11.334 1.00 90.12 88 GLU A N 1
ATOM 627 C CA . GLU A 1 88 ? 41.487 6.346 11.070 1.00 90.12 88 GLU A CA 1
ATOM 628 C C . GLU A 1 88 ? 40.413 6.797 10.074 1.00 90.12 88 GLU A C 1
ATOM 630 O O . GLU A 1 88 ? 39.872 7.895 10.191 1.00 90.12 88 GLU A O 1
ATOM 635 N N . THR A 1 89 ? 40.111 5.958 9.084 1.00 82.44 89 THR A N 1
ATOM 636 C CA . THR A 1 89 ? 39.054 6.242 8.105 1.00 82.44 89 THR A CA 1
ATOM 637 C C . THR A 1 89 ? 37.695 6.240 8.796 1.00 82.44 89 THR A C 1
ATOM 639 O O . THR A 1 89 ? 37.408 5.310 9.547 1.00 82.44 89 THR A O 1
ATOM 642 N N . GLU A 1 90 ? 36.869 7.246 8.536 1.00 82.31 90 GLU A N 1
ATOM 643 C CA . GLU A 1 90 ? 35.517 7.338 9.094 1.00 82.31 90 GLU A CA 1
ATOM 644 C C . GLU A 1 90 ? 34.584 6.256 8.505 1.00 82.31 90 GLU A C 1
ATOM 646 O O . GLU A 1 90 ? 34.911 5.624 7.494 1.00 82.31 90 GLU A O 1
ATOM 651 N N . GLY A 1 91 ? 33.459 5.998 9.175 1.00 71.31 91 GLY A N 1
ATOM 652 C CA . GLY A 1 91 ? 32.483 4.956 8.844 1.00 71.31 91 GLY A CA 1
ATOM 653 C C . GLY A 1 91 ? 32.519 3.724 9.761 1.00 71.31 91 GLY A C 1
ATOM 654 O O . GLY A 1 91 ? 33.336 3.607 10.684 1.00 71.31 91 GLY A O 1
ATOM 655 N N . SER A 1 92 ? 31.597 2.797 9.501 1.00 82.31 92 SER A N 1
ATOM 656 C CA . SER A 1 92 ? 31.334 1.608 10.321 1.00 82.31 92 SER A CA 1
ATOM 657 C C . SER A 1 92 ? 32.501 0.614 10.347 1.00 82.31 92 SER A C 1
ATOM 659 O O . SER A 1 92 ? 33.212 0.410 9.361 1.00 82.31 92 SER A O 1
ATOM 661 N N . LYS A 1 93 ? 32.699 -0.036 11.496 1.00 86.50 93 LYS A N 1
ATOM 662 C CA . LYS A 1 93 ? 33.766 -1.009 11.762 1.00 86.50 93 LYS A CA 1
ATOM 663 C C . LYS A 1 93 ? 33.188 -2.255 12.421 1.00 86.50 93 LYS A C 1
ATOM 665 O O . LYS A 1 93 ? 32.444 -2.172 13.395 1.00 86.50 93 LYS A O 1
ATOM 670 N N . ASP A 1 94 ? 33.622 -3.421 11.965 1.00 89.38 94 ASP A N 1
ATOM 671 C CA . ASP A 1 94 ? 33.296 -4.681 12.633 1.00 89.38 94 ASP A CA 1
ATOM 672 C C . ASP A 1 94 ? 33.986 -4.767 13.992 1.00 89.38 94 ASP A C 1
ATOM 674 O O . ASP A 1 94 ? 35.165 -4.425 14.126 1.00 89.38 94 ASP A O 1
ATOM 678 N N . VAL A 1 95 ? 33.300 -5.303 14.997 1.00 91.31 95 VAL A N 1
ATOM 679 C CA . VAL A 1 95 ? 33.936 -5.636 16.276 1.00 91.31 95 VAL A CA 1
ATOM 680 C C . VAL A 1 95 ? 34.179 -7.129 16.398 1.00 91.31 95 VAL A C 1
ATOM 682 O O . VAL A 1 95 ? 33.385 -7.939 15.920 1.00 91.31 95 VAL A O 1
ATOM 685 N N . ALA A 1 96 ? 35.257 -7.509 17.086 1.00 91.75 96 ALA A N 1
ATOM 686 C CA . ALA A 1 96 ? 35.530 -8.907 17.405 1.00 91.75 96 ALA A CA 1
ATOM 687 C C . ALA A 1 96 ? 36.049 -9.085 18.835 1.00 91.75 96 ALA A C 1
ATOM 689 O O . ALA A 1 96 ? 37.005 -8.430 19.242 1.00 91.75 96 ALA A O 1
ATOM 690 N N . VAL A 1 97 ? 35.475 -10.028 19.581 1.00 91.50 97 VAL A N 1
ATOM 691 C CA . VAL A 1 97 ? 35.912 -10.486 20.904 1.00 91.50 97 VAL A CA 1
ATOM 692 C C . VAL A 1 97 ? 36.461 -11.908 20.769 1.00 91.50 97 VAL A C 1
ATOM 694 O O . VAL A 1 97 ? 35.728 -12.891 20.652 1.00 91.50 97 VAL A O 1
ATOM 697 N N . ILE A 1 98 ? 37.787 -12.020 20.777 1.00 91.19 98 ILE A N 1
ATOM 698 C CA . ILE A 1 98 ? 38.522 -13.241 20.428 1.00 91.19 98 ILE A CA 1
ATOM 699 C C . ILE A 1 98 ? 38.966 -13.955 21.704 1.00 91.19 98 ILE A C 1
ATOM 701 O O . ILE A 1 98 ? 39.727 -13.396 22.497 1.00 91.19 98 ILE A O 1
ATOM 705 N N . PHE A 1 99 ? 38.560 -15.210 21.893 1.00 87.31 99 PHE A N 1
ATOM 706 C CA . PHE A 1 99 ? 39.047 -16.082 22.968 1.00 87.31 99 PHE A CA 1
ATOM 707 C C . PHE A 1 99 ? 40.070 -17.104 22.450 1.00 87.31 99 PHE A C 1
ATOM 709 O O . PHE A 1 99 ? 40.306 -17.244 21.256 1.00 87.31 99 PHE A O 1
ATOM 716 N N . SER A 1 100 ? 40.623 -17.924 23.352 1.00 77.12 100 SER A N 1
ATOM 717 C CA . SER A 1 100 ? 41.456 -19.085 22.979 1.00 77.12 100 SER A CA 1
ATOM 718 C C . SER A 1 100 ? 40.692 -20.234 22.280 1.00 77.12 100 SER A C 1
ATOM 720 O O . SER A 1 100 ? 41.254 -21.310 22.070 1.00 77.12 100 SER A O 1
ATOM 722 N N . GLY A 1 101 ? 39.416 -20.010 21.946 1.00 75.56 101 GLY A N 1
ATOM 723 C CA . GLY A 1 101 ? 38.508 -20.926 21.259 1.00 75.56 101 GLY A CA 1
ATOM 724 C C . GLY A 1 101 ? 37.672 -20.165 20.220 1.00 75.56 101 GLY A C 1
ATOM 725 O O . GLY A 1 101 ? 38.145 -20.028 19.097 1.00 75.56 101 GLY A O 1
ATOM 726 N N . PRO A 1 102 ? 36.459 -19.685 20.560 1.00 79.75 102 PRO A N 1
ATOM 727 C CA . PRO A 1 102 ? 35.620 -18.918 19.638 1.00 79.75 102 PRO A CA 1
ATOM 728 C C . PRO A 1 102 ? 36.068 -17.455 19.484 1.00 79.75 102 PRO A C 1
ATOM 730 O O . PRO A 1 102 ? 36.661 -16.873 20.398 1.00 79.75 102 PRO A O 1
ATOM 733 N N . THR A 1 103 ? 35.702 -16.861 18.348 1.00 85.31 103 THR A N 1
ATOM 734 C CA . THR A 1 103 ? 35.805 -15.426 18.049 1.00 85.31 103 THR A CA 1
ATOM 735 C C . THR A 1 103 ? 34.404 -14.899 17.797 1.00 85.31 103 THR A C 1
ATOM 737 O O . THR A 1 103 ? 33.828 -15.251 16.777 1.00 85.31 103 THR A O 1
ATOM 740 N N . LEU A 1 104 ? 33.874 -14.097 18.721 1.00 86.81 104 LEU A N 1
ATOM 741 C CA . LEU A 1 104 ? 32.549 -13.475 18.626 1.00 86.81 104 LEU A CA 1
ATOM 742 C C . LEU A 1 104 ? 32.665 -12.165 17.856 1.00 86.81 104 LEU A C 1
ATOM 744 O O . LEU A 1 104 ? 33.550 -11.376 18.173 1.00 86.81 104 LEU A O 1
ATOM 748 N N . THR A 1 105 ? 31.807 -11.932 16.867 1.00 85.12 105 THR A N 1
ATOM 749 C CA . THR A 1 105 ? 31.851 -10.761 15.978 1.00 85.12 105 THR A CA 1
ATOM 750 C C . THR A 1 105 ? 30.509 -10.043 15.900 1.00 85.12 105 THR A C 1
ATOM 752 O O . THR A 1 105 ? 29.464 -10.669 16.052 1.00 85.12 105 THR A O 1
ATOM 755 N N . LYS A 1 106 ? 30.526 -8.738 15.624 1.00 84.12 106 LYS A N 1
ATOM 756 C CA . LYS A 1 106 ? 29.353 -7.983 15.156 1.00 84.12 106 LYS A CA 1
ATOM 757 C C . LYS A 1 106 ? 29.801 -7.082 14.012 1.00 84.12 106 LYS A C 1
ATOM 759 O O . LYS A 1 106 ? 30.629 -6.192 14.223 1.00 84.12 106 LYS A O 1
ATOM 764 N N . THR A 1 107 ? 29.302 -7.372 12.814 1.00 81.25 107 THR A N 1
ATOM 765 C CA . THR A 1 107 ? 29.530 -6.569 11.607 1.00 81.25 107 THR A CA 1
ATOM 766 C C . THR A 1 107 ? 28.981 -5.165 11.832 1.00 81.25 107 THR A C 1
ATOM 768 O O . THR A 1 107 ? 27.948 -5.029 12.485 1.00 81.25 107 THR A O 1
ATOM 771 N N . ALA A 1 108 ? 29.699 -4.133 11.379 1.00 78.31 108 ALA A N 1
ATOM 772 C CA . ALA A 1 108 ? 29.357 -2.723 11.620 1.00 78.31 108 ALA A CA 1
ATOM 773 C C . ALA A 1 108 ? 29.104 -2.354 13.106 1.00 78.31 108 ALA A C 1
ATOM 775 O O . ALA A 1 108 ? 28.476 -1.345 13.402 1.00 78.31 108 ALA A O 1
ATOM 776 N N . GLY A 1 109 ? 29.599 -3.150 14.062 1.00 79.94 109 GLY A N 1
ATOM 777 C CA . GLY A 1 109 ? 29.286 -2.999 15.486 1.00 79.94 109 GLY A CA 1
ATOM 778 C C . GLY A 1 109 ? 29.925 -1.802 16.201 1.00 79.94 109 GLY A C 1
ATOM 779 O O . GLY A 1 109 ? 29.755 -1.696 17.413 1.00 79.94 109 GLY A O 1
ATOM 780 N N . PHE A 1 110 ? 30.702 -0.960 15.514 1.00 88.81 110 PHE A N 1
ATOM 781 C CA . PHE A 1 110 ? 31.215 0.300 16.055 1.00 88.81 110 PHE A CA 1
ATOM 782 C C . PHE A 1 110 ? 31.540 1.312 14.937 1.00 88.81 110 PHE A C 1
ATOM 784 O O . PHE A 1 110 ? 32.267 0.968 14.008 1.00 88.81 110 PHE A O 1
ATOM 791 N N . THR A 1 111 ? 31.113 2.569 15.037 1.00 86.44 111 THR A N 1
ATOM 792 C CA . THR A 1 111 ? 31.348 3.627 14.034 1.00 86.44 111 THR A CA 1
ATOM 793 C C . THR A 1 111 ? 32.492 4.561 14.433 1.00 86.44 111 THR A C 1
ATOM 795 O O . THR A 1 111 ? 32.614 4.977 15.586 1.00 86.44 111 THR A O 1
ATOM 798 N N . VAL A 1 112 ? 33.364 4.905 13.481 1.00 83.75 112 VAL A N 1
ATOM 799 C CA . VAL A 1 112 ? 34.394 5.938 13.675 1.00 83.75 112 VAL A CA 1
ATOM 800 C C . VAL A 1 112 ? 33.990 7.204 12.922 1.00 83.75 112 VAL A C 1
ATOM 802 O O . VAL A 1 112 ? 33.825 7.148 11.710 1.00 83.75 112 VAL A O 1
ATOM 805 N N . GLY A 1 113 ? 33.889 8.335 13.622 1.00 73.38 113 GLY A N 1
ATOM 806 C CA . GLY A 1 113 ? 33.388 9.598 13.055 1.00 73.38 113 GLY A CA 1
ATOM 807 C C . GLY A 1 113 ? 31.872 9.617 12.835 1.00 73.38 113 GLY A C 1
ATOM 808 O O . GLY A 1 113 ? 31.173 8.698 13.258 1.00 73.38 113 GLY A O 1
ATOM 809 N N . ASP A 1 114 ? 31.387 10.675 12.185 1.00 53.94 114 ASP A N 1
ATOM 810 C CA . ASP A 1 114 ? 29.977 10.812 11.809 1.00 53.94 114 ASP A CA 1
ATOM 811 C C . ASP A 1 114 ? 29.611 9.798 10.703 1.00 53.94 114 ASP A C 1
ATOM 813 O O . ASP A 1 114 ? 30.446 9.441 9.863 1.00 53.94 114 ASP A O 1
ATOM 817 N N . ALA A 1 115 ? 28.364 9.319 10.694 1.00 41.81 115 ALA A N 1
ATOM 818 C CA . ALA A 1 115 ? 27.864 8.445 9.632 1.00 41.81 115 ALA A CA 1
ATOM 819 C C . ALA A 1 115 ? 27.836 9.183 8.272 1.00 41.81 115 ALA A C 1
ATOM 821 O O . ALA A 1 115 ? 27.639 10.403 8.244 1.00 41.81 115 ALA A O 1
ATOM 822 N N . PRO A 1 116 ? 28.028 8.487 7.131 1.00 34.03 116 PRO A N 1
ATOM 823 C CA . PRO A 1 116 ? 27.765 9.089 5.827 1.00 34.03 116 PRO A CA 1
ATOM 824 C C . PRO A 1 116 ? 26.292 9.511 5.752 1.00 34.03 116 PRO A C 1
ATOM 826 O O . PRO A 1 116 ? 25.424 8.788 6.229 1.00 34.03 116 PRO A O 1
ATOM 829 N N . ALA A 1 117 ? 26.029 10.684 5.174 1.00 31.48 117 ALA A N 1
ATOM 830 C CA . ALA A 1 117 ? 24.684 11.245 5.122 1.00 31.48 117 ALA A CA 1
ATOM 831 C C . ALA A 1 117 ? 23.739 10.353 4.301 1.00 31.48 117 ALA A C 1
ATOM 833 O O . ALA A 1 117 ? 23.928 10.200 3.091 1.00 31.48 117 ALA A O 1
ATOM 834 N N . GLU A 1 118 ? 22.730 9.800 4.970 1.00 32.38 118 GLU A N 1
ATOM 835 C CA . GLU A 1 118 ? 21.494 9.358 4.327 1.00 32.38 118 GLU A CA 1
ATOM 836 C C . GLU A 1 118 ? 20.660 10.580 3.904 1.00 32.38 118 GLU A C 1
ATOM 838 O O . GLU A 1 118 ? 21.036 11.727 4.165 1.00 32.38 118 GLU A O 1
ATOM 843 N N . ASP A 1 119 ? 19.554 10.341 3.201 1.00 34.28 119 ASP A N 1
ATOM 844 C CA . ASP A 1 119 ? 18.640 11.403 2.788 1.00 34.28 119 ASP A CA 1
ATOM 845 C C . ASP A 1 119 ? 18.086 12.151 4.016 1.00 34.28 119 ASP A C 1
ATOM 847 O O . ASP A 1 119 ? 17.457 11.562 4.895 1.00 34.28 119 ASP A O 1
ATOM 851 N N . ASP A 1 120 ? 18.320 13.466 4.067 1.00 32.12 120 ASP A N 1
ATOM 852 C CA . ASP A 1 120 ? 18.067 14.358 5.218 1.00 32.12 120 ASP A CA 1
ATOM 853 C C . ASP A 1 120 ? 16.553 14.581 5.492 1.00 32.12 120 ASP A C 1
ATOM 855 O O . ASP A 1 120 ? 16.170 15.471 6.255 1.00 32.12 120 ASP A O 1
ATOM 859 N N . SER A 1 121 ? 15.684 13.798 4.842 1.00 36.12 121 SER A N 1
ATOM 860 C CA . SER A 1 121 ? 14.231 13.767 5.025 1.00 36.12 121 SER A CA 1
ATOM 861 C C . SER A 1 121 ? 13.818 12.967 6.269 1.00 36.12 121 SER A C 1
ATOM 863 O O . SER A 1 121 ? 12.973 13.436 7.032 1.00 36.12 121 SER A O 1
ATOM 865 N N . TYR A 1 122 ? 14.450 11.812 6.519 1.00 41.62 122 TYR A N 1
ATOM 866 C CA . TYR A 1 122 ? 14.061 10.867 7.578 1.00 41.62 122 TYR A CA 1
ATOM 867 C C . TYR A 1 122 ? 15.282 10.226 8.269 1.00 41.62 122 TYR A C 1
ATOM 869 O O . TYR A 1 122 ? 15.562 9.042 8.071 1.00 41.62 122 TYR A O 1
ATOM 877 N N . PRO A 1 123 ? 16.011 10.965 9.132 1.00 33.53 123 PRO A N 1
ATOM 878 C CA . PRO A 1 123 ? 17.305 10.543 9.695 1.00 33.53 123 PRO A CA 1
ATOM 879 C C . PRO A 1 123 ? 17.260 9.336 10.654 1.00 33.53 123 PRO A C 1
ATOM 881 O O . PRO A 1 123 ? 18.291 8.975 11.218 1.00 33.53 123 PRO A O 1
ATOM 884 N N . ASN A 1 124 ? 16.086 8.730 10.861 1.00 43.00 124 ASN A N 1
ATOM 885 C CA . ASN A 1 124 ? 15.862 7.605 11.771 1.00 43.00 124 ASN A CA 1
ATOM 886 C C . ASN A 1 124 ? 15.190 6.392 11.083 1.00 43.00 124 ASN A C 1
ATOM 888 O O . ASN A 1 124 ? 14.746 5.474 11.770 1.00 43.00 124 ASN A O 1
ATOM 892 N N . GLY A 1 125 ? 15.101 6.384 9.747 1.00 48.41 125 GLY A N 1
ATOM 893 C CA . GLY A 1 125 ? 14.385 5.373 8.955 1.00 48.41 125 GLY A CA 1
ATOM 894 C C . GLY A 1 125 ? 13.055 5.889 8.380 1.00 48.41 125 GLY A C 1
ATOM 895 O O . GLY A 1 125 ? 12.530 6.894 8.860 1.00 48.41 125 GLY A O 1
ATOM 896 N N . PRO A 1 126 ? 12.508 5.246 7.332 1.00 56.06 126 PRO A N 1
ATOM 897 C CA . PRO A 1 126 ? 11.329 5.744 6.631 1.00 56.06 126 PRO A CA 1
ATOM 898 C C . PRO A 1 126 ? 10.023 5.493 7.411 1.00 56.06 126 PRO A C 1
ATOM 900 O O . PRO A 1 126 ? 9.898 4.474 8.100 1.00 56.06 126 PRO A O 1
ATOM 903 N N . PRO A 1 127 ? 9.013 6.366 7.256 1.00 75.00 127 PRO A N 1
ATOM 904 C CA . PRO A 1 127 ? 7.670 6.104 7.756 1.00 75.00 127 PRO A CA 1
ATOM 905 C C . PRO A 1 127 ? 6.938 5.035 6.936 1.00 75.00 127 PRO A C 1
ATOM 907 O O . PRO A 1 127 ? 7.177 4.861 5.737 1.00 75.00 127 PRO A O 1
ATOM 910 N N . SER A 1 128 ? 5.998 4.337 7.573 1.00 74.31 128 SER A N 1
ATOM 911 C CA . SER A 1 128 ? 5.193 3.291 6.939 1.00 74.31 128 SER A CA 1
ATOM 912 C C . SER A 1 128 ? 4.303 3.881 5.847 1.00 74.31 128 SER A C 1
ATOM 914 O O . SER A 1 128 ? 3.498 4.777 6.106 1.00 74.31 128 SER A O 1
ATOM 916 N N . SER A 1 129 ? 4.387 3.354 4.627 1.00 74.12 129 SER A N 1
ATOM 917 C CA . SER A 1 129 ? 3.495 3.753 3.530 1.00 74.12 129 SER A CA 1
ATOM 918 C C . SER A 1 129 ? 2.044 3.334 3.801 1.00 74.12 129 SER A C 1
ATOM 920 O O . SER A 1 129 ? 1.803 2.256 4.346 1.00 74.12 129 SER A O 1
ATOM 922 N N . GLY A 1 130 ? 1.080 4.174 3.422 1.00 76.44 130 GLY A N 1
ATOM 923 C CA . GLY A 1 130 ? -0.345 3.885 3.572 1.00 76.44 130 GLY A CA 1
ATOM 924 C C . GLY A 1 130 ? -1.229 5.128 3.524 1.00 76.44 130 GLY A C 1
ATOM 925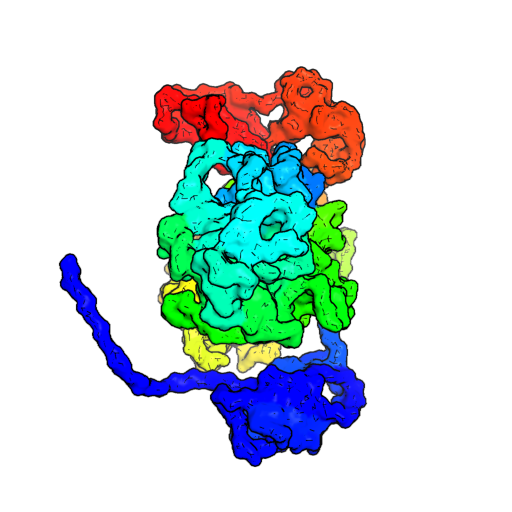 O O . GLY A 1 130 ? -0.759 6.234 3.257 1.00 76.44 130 GLY A O 1
ATOM 926 N N . TYR A 1 131 ? -2.509 4.917 3.816 1.00 85.88 131 TYR A N 1
ATOM 927 C CA . TYR A 1 131 ? -3.552 5.932 3.864 1.00 85.88 131 TYR A CA 1
ATOM 928 C C . TYR A 1 131 ? -4.052 6.122 5.298 1.00 85.88 131 TYR A C 1
ATOM 930 O O . TYR A 1 131 ? -4.381 5.164 5.995 1.00 85.88 131 TYR A O 1
ATOM 938 N N . ASN A 1 132 ? -4.099 7.373 5.732 1.00 94.06 132 ASN A N 1
ATOM 939 C CA . ASN A 1 132 ? -4.430 7.840 7.068 1.00 94.06 132 ASN A CA 1
ATOM 940 C C . ASN A 1 132 ? -5.910 8.241 7.152 1.00 94.06 132 ASN A C 1
ATOM 942 O O . ASN A 1 132 ? -6.372 9.090 6.387 1.00 94.06 132 ASN A O 1
ATOM 946 N N . LEU A 1 133 ? -6.656 7.678 8.100 1.00 96.12 133 LEU A N 1
ATOM 947 C CA . LEU A 1 133 ? -8.067 7.991 8.316 1.00 96.12 133 LEU A CA 1
ATOM 948 C C . LEU A 1 133 ? -8.223 9.064 9.402 1.00 96.12 133 LEU A C 1
ATOM 950 O O . LEU A 1 133 ? -7.934 8.853 10.581 1.00 96.12 133 LEU A O 1
ATOM 954 N N . LEU A 1 134 ? -8.713 10.232 8.990 1.00 93.56 134 LEU A N 1
ATOM 955 C CA . LEU A 1 134 ? -8.854 11.429 9.808 1.00 93.56 134 LEU A CA 1
ATOM 956 C C . LEU A 1 134 ? -10.331 11.745 10.087 1.00 93.56 134 LEU A C 1
ATOM 958 O O . LEU A 1 134 ? -11.095 12.154 9.210 1.00 93.56 134 LEU A O 1
ATOM 962 N N . SER A 1 135 ? -10.714 11.658 11.361 1.00 93.81 135 SER A N 1
ATOM 963 C CA . SER A 1 135 ? -12.002 12.132 11.873 1.00 93.81 135 SER A CA 1
ATOM 964 C C . SER A 1 135 ? -11.784 13.056 13.072 1.00 93.81 135 SER A C 1
ATOM 966 O O . SER A 1 135 ? -11.096 12.701 14.029 1.00 93.81 135 SER A O 1
ATOM 968 N N . THR A 1 136 ? -12.371 14.257 13.041 1.00 93.94 136 THR A N 1
ATOM 969 C CA . THR A 1 136 ? -12.274 15.215 14.158 1.00 93.94 136 THR A CA 1
ATOM 970 C C . THR A 1 136 ? -13.618 15.357 14.862 1.00 93.94 136 THR A C 1
ATOM 972 O O . THR A 1 136 ? -14.661 15.448 14.216 1.00 93.94 136 THR A O 1
ATOM 975 N N . LEU A 1 137 ? -13.608 15.459 16.194 1.00 91.75 137 LEU A N 1
ATOM 976 C CA . LEU A 1 137 ? -14.810 15.404 17.051 1.00 91.75 137 LEU A CA 1
ATOM 977 C C . LEU A 1 137 ? -15.88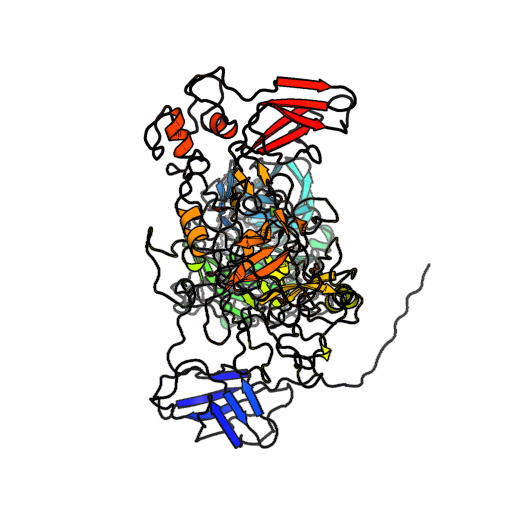9 16.471 16.758 1.00 91.75 137 LEU A C 1
ATOM 979 O O . LEU A 1 137 ? -17.008 16.389 17.260 1.00 91.75 137 LEU A O 1
ATOM 983 N N . ASN A 1 138 ? -15.564 17.498 15.968 1.00 89.00 138 ASN A N 1
ATOM 984 C CA . ASN A 1 138 ? -16.474 18.586 15.596 1.00 89.00 138 ASN A CA 1
ATOM 985 C C . ASN A 1 138 ? -16.755 18.663 14.081 1.00 89.00 138 ASN A C 1
ATOM 987 O O . ASN A 1 138 ? -17.434 19.594 13.644 1.00 89.00 138 ASN A O 1
ATOM 991 N N . SER A 1 139 ? -16.238 17.719 13.288 1.00 92.69 139 SER A N 1
ATOM 992 C CA . SER A 1 139 ? -16.484 17.600 11.848 1.00 92.69 139 SER A CA 1
ATOM 993 C C . SER A 1 139 ? -17.521 16.521 11.576 1.00 92.69 139 SER A C 1
ATOM 995 O O . SER A 1 139 ? -17.453 15.434 12.134 1.00 92.69 139 SER A O 1
ATOM 997 N N . LYS A 1 140 ? -18.460 16.784 10.668 1.00 95.19 140 LYS A N 1
ATOM 998 C CA . LYS A 1 140 ? -19.356 15.733 10.162 1.00 95.19 140 LYS A CA 1
ATOM 999 C C . LYS A 1 140 ? -18.689 14.837 9.122 1.00 95.19 140 LYS A C 1
ATOM 1001 O O . LYS A 1 140 ? -19.150 13.714 8.906 1.00 95.19 140 LYS A O 1
ATOM 1006 N N . SER A 1 141 ? -17.633 15.351 8.498 1.00 94.56 141 SER A N 1
ATOM 1007 C CA . SER A 1 141 ? -16.867 14.683 7.459 1.00 94.56 141 SER A CA 1
ATOM 1008 C C . SER A 1 141 ? -15.678 13.930 8.049 1.00 94.56 141 SER A C 1
ATOM 1010 O O . SER A 1 141 ? -14.989 14.449 8.937 1.00 94.56 141 SER A O 1
ATOM 1012 N N . THR A 1 142 ? -15.470 12.730 7.524 1.00 95.62 142 THR A N 1
ATOM 1013 C CA . THR A 1 142 ? -14.319 11.851 7.729 1.00 95.62 142 THR A CA 1
ATOM 1014 C C . THR A 1 142 ? -13.522 11.842 6.433 1.00 95.62 142 THR A C 1
ATOM 1016 O O . THR A 1 142 ? -14.121 11.767 5.362 1.00 95.62 142 THR A O 1
ATOM 1019 N N . TYR A 1 143 ? -12.200 11.901 6.532 1.00 91.25 143 TYR A N 1
ATOM 1020 C CA . TYR A 1 143 ? -11.293 11.937 5.391 1.00 91.25 143 TYR A CA 1
ATOM 1021 C C . TYR A 1 143 ? -10.381 10.717 5.411 1.00 91.25 143 TYR A C 1
ATOM 1023 O O . TYR A 1 143 ? -9.914 10.328 6.479 1.00 91.25 143 TYR A O 1
ATOM 1031 N N . LEU A 1 144 ? -10.089 10.158 4.243 1.00 92.38 144 LEU A N 1
ATOM 1032 C CA . LEU A 1 144 ? -8.920 9.313 4.027 1.00 92.38 144 LEU A CA 1
ATOM 1033 C C . LEU A 1 144 ? -7.893 10.155 3.266 1.00 92.38 144 LEU A C 1
ATOM 1035 O O . LEU A 1 144 ? -8.267 10.823 2.302 1.00 92.38 144 LEU A O 1
ATOM 1039 N N . MET A 1 145 ? -6.639 10.163 3.706 1.00 86.56 145 MET A N 1
ATOM 1040 C CA . MET A 1 145 ? -5.567 10.964 3.104 1.00 86.56 145 MET A CA 1
ATOM 1041 C C . MET A 1 145 ? -4.264 10.170 3.005 1.00 86.56 145 MET A C 1
ATOM 1043 O O . MET A 1 145 ? -4.038 9.280 3.818 1.00 86.56 145 MET A O 1
ATOM 1047 N N . ASP A 1 146 ? -3.405 10.453 2.033 1.00 77.38 146 ASP A N 1
ATOM 1048 C CA . ASP A 1 146 ? -2.091 9.798 1.944 1.00 77.38 146 ASP A CA 1
ATOM 1049 C C . ASP A 1 146 ? -1.103 10.330 3.011 1.00 77.38 146 ASP A C 1
ATOM 1051 O O . ASP A 1 146 ? -1.484 11.033 3.955 1.00 77.38 146 ASP A O 1
ATOM 1055 N N . ASN A 1 147 ? 0.173 9.942 2.921 1.00 77.12 147 ASN A N 1
ATOM 1056 C CA . ASN A 1 147 ? 1.220 10.427 3.829 1.00 77.12 147 ASN A CA 1
ATOM 1057 C C . ASN A 1 147 ? 1.696 11.861 3.520 1.00 77.12 147 ASN A C 1
ATOM 1059 O O . ASN A 1 147 ? 2.372 12.442 4.370 1.00 77.12 147 ASN A O 1
ATOM 1063 N N . ASP A 1 148 ? 1.331 12.422 2.363 1.00 71.50 148 ASP A N 1
ATOM 1064 C CA . ASP A 1 148 ? 1.630 13.795 1.927 1.00 71.50 148 ASP A CA 1
ATOM 1065 C C . ASP A 1 148 ? 0.447 14.760 2.197 1.00 71.50 148 ASP A C 1
ATOM 1067 O O . ASP A 1 148 ? 0.443 15.904 1.743 1.00 71.50 148 ASP A O 1
ATOM 1071 N N . GLU A 1 149 ? -0.543 14.310 2.982 1.00 74.69 149 GLU A N 1
ATOM 1072 C CA . GLU A 1 149 ? -1.778 15.017 3.362 1.00 74.69 149 GLU A CA 1
ATOM 1073 C C . GLU A 1 149 ? -2.772 15.284 2.209 1.00 74.69 149 GLU A C 1
ATOM 1075 O O . GLU A 1 149 ? -3.744 16.028 2.393 1.00 74.69 149 GLU A O 1
ATOM 1080 N N . ASN A 1 150 ? -2.608 14.658 1.035 1.00 69.94 150 ASN A N 1
ATOM 1081 C CA . ASN A 1 150 ? -3.599 14.770 -0.040 1.00 69.94 150 ASN A CA 1
ATOM 1082 C C . ASN A 1 150 ? -4.873 14.022 0.362 1.00 69.94 150 ASN A C 1
ATOM 1084 O O . ASN A 1 150 ? -4.805 12.879 0.808 1.00 69.94 150 ASN A O 1
ATOM 1088 N N . ILE A 1 151 ? -6.046 14.640 0.196 1.00 76.31 151 ILE A N 1
ATOM 1089 C CA . ILE A 1 151 ? -7.326 13.974 0.473 1.00 76.31 151 ILE A CA 1
ATOM 1090 C C . ILE A 1 151 ? -7.657 13.016 -0.667 1.00 76.31 151 ILE A C 1
ATOM 1092 O O . ILE A 1 151 ? -7.698 13.413 -1.827 1.00 76.31 151 ILE A O 1
ATOM 1096 N N . VAL A 1 152 ? -7.937 11.772 -0.297 1.00 75.12 152 VAL A N 1
ATOM 1097 C CA . VAL A 1 152 ? -8.111 10.643 -1.208 1.00 75.12 152 VAL A CA 1
ATOM 1098 C C . VAL A 1 152 ? -9.562 10.147 -1.233 1.00 75.12 152 VAL A C 1
ATOM 1100 O O . VAL A 1 152 ? -10.076 9.801 -2.289 1.00 75.12 152 VAL A O 1
ATOM 1103 N N . ASN A 1 153 ? -10.264 10.163 -0.094 1.00 82.38 153 ASN A N 1
ATOM 1104 C CA . ASN A 1 153 ? -11.723 9.989 -0.050 1.00 82.38 153 ASN A CA 1
ATOM 1105 C C . ASN A 1 153 ? -12.341 10.826 1.090 1.00 82.38 153 ASN A C 1
ATOM 1107 O O . ASN A 1 153 ? -11.648 11.233 2.027 1.00 82.38 153 ASN A O 1
ATOM 1111 N N . THR A 1 154 ? -13.639 11.134 1.014 1.00 88.12 154 THR A N 1
ATOM 1112 C CA . THR A 1 154 ? -14.389 11.899 2.022 1.00 88.12 154 THR A CA 1
ATOM 1113 C C . THR A 1 154 ? -15.818 11.382 2.203 1.00 88.12 154 THR A C 1
ATOM 1115 O O . THR A 1 154 ? -16.680 11.589 1.354 1.00 88.12 154 THR A O 1
ATOM 1118 N N . TRP A 1 155 ? -16.128 10.870 3.394 1.00 94.94 155 TRP A N 1
ATOM 1119 C CA . TRP A 1 155 ? -17.494 10.527 3.809 1.00 94.94 155 TRP A CA 1
ATOM 1120 C C . TRP A 1 155 ? -18.098 11.661 4.633 1.00 94.94 155 TRP A C 1
ATOM 1122 O O . TRP A 1 155 ? -17.412 12.250 5.468 1.00 94.94 155 TRP A O 1
ATOM 1132 N N . THR A 1 156 ? -19.390 11.969 4.469 1.00 96.31 156 THR A N 1
ATOM 1133 C CA . THR A 1 156 ? -20.054 13.049 5.227 1.00 96.31 156 THR A CA 1
ATOM 1134 C C . THR A 1 156 ? -21.371 12.601 5.857 1.00 96.31 156 THR A C 1
ATOM 1136 O O . THR A 1 156 ? -22.357 12.347 5.172 1.00 96.31 156 THR A O 1
ATOM 1139 N N . SER A 1 157 ? -21.412 12.596 7.192 1.00 96.25 157 SER A N 1
ATOM 1140 C CA . SER A 1 157 ? -22.613 12.261 7.963 1.00 96.25 157 SER A CA 1
ATOM 1141 C C . SER A 1 157 ? -23.548 13.458 8.176 1.00 96.25 157 SER A C 1
ATOM 1143 O O . SER A 1 157 ? -23.175 14.631 8.070 1.00 96.25 157 SER A O 1
ATOM 1145 N N . SER A 1 158 ? -24.795 13.172 8.555 1.00 96.06 158 SER A N 1
ATOM 1146 C CA . SER A 1 158 ? -25.702 14.182 9.113 1.00 96.06 158 SER A CA 1
ATOM 1147 C C . SER A 1 158 ? -25.357 14.569 10.558 1.00 96.06 158 SER A C 1
ATOM 1149 O O . SER A 1 158 ? -25.831 15.609 11.032 1.00 96.06 158 SER A O 1
ATOM 1151 N N . TYR A 1 159 ? -24.501 13.806 11.239 1.00 96.19 159 TYR A N 1
ATOM 1152 C CA . TYR A 1 159 ? -24.171 13.935 12.659 1.00 96.19 159 TYR A CA 1
ATOM 1153 C C . TYR A 1 159 ? -22.678 14.224 12.884 1.00 96.19 159 TYR A C 1
ATOM 1155 O O . TYR A 1 159 ? -21.825 13.939 12.041 1.00 96.19 159 TYR A O 1
ATOM 1163 N N . ASN A 1 160 ? -22.357 14.797 14.047 1.00 94.75 160 ASN A N 1
ATOM 1164 C CA . ASN A 1 160 ? -20.976 14.797 14.535 1.00 94.75 160 ASN A CA 1
ATOM 1165 C C . ASN A 1 160 ? -20.597 13.361 14.961 1.00 94.75 160 ASN A C 1
ATOM 1167 O O . ASN A 1 160 ? -21.503 12.573 15.251 1.00 94.75 160 ASN A O 1
ATOM 1171 N N . PRO A 1 161 ? -19.305 12.999 15.026 1.00 93.12 161 PRO A N 1
ATOM 1172 C CA . PRO A 1 161 ? -18.889 11.648 15.375 1.00 93.12 161 PRO A CA 1
ATOM 1173 C C . PRO A 1 161 ? -19.272 11.323 16.822 1.00 93.12 161 PRO A C 1
ATOM 1175 O O . PRO A 1 161 ? -19.289 12.205 17.681 1.00 93.12 161 PRO A O 1
ATOM 1178 N N . GLY A 1 162 ? -19.551 10.051 17.092 1.00 91.50 162 GLY A N 1
ATOM 1179 C CA . GLY A 1 162 ? -19.693 9.492 18.442 1.00 91.50 162 GLY A CA 1
ATOM 1180 C C . GLY A 1 162 ? -18.353 9.076 19.059 1.00 91.50 162 GLY A C 1
ATOM 1181 O O . GLY A 1 162 ? -18.362 8.347 20.045 1.00 91.50 162 GLY A O 1
ATOM 1182 N N . ASN A 1 163 ? -17.250 9.570 18.471 1.00 92.50 163 ASN A N 1
ATOM 1183 C CA . ASN A 1 163 ? -15.833 9.225 18.623 1.00 92.50 163 ASN A CA 1
ATOM 1184 C C . ASN A 1 163 ? -15.283 8.243 17.569 1.00 92.50 163 ASN A C 1
ATOM 1186 O O . ASN A 1 163 ? -14.583 8.704 16.666 1.00 92.50 163 ASN A O 1
ATOM 1190 N N . ALA A 1 164 ? -15.543 6.937 17.673 1.00 94.19 164 ALA A N 1
ATOM 1191 C CA . ALA A 1 164 ? -14.886 5.920 16.841 1.00 94.19 164 ALA A CA 1
ATOM 1192 C C . ALA A 1 164 ? -15.286 5.950 15.358 1.00 94.19 164 ALA A C 1
ATOM 1194 O O . ALA A 1 164 ? -16.463 6.137 15.029 1.00 94.19 164 ALA A O 1
ATOM 1195 N N . VAL A 1 165 ? -14.286 5.748 14.490 1.00 95.44 165 VAL A N 1
ATOM 1196 C CA . VAL A 1 165 ? -14.363 5.708 13.022 1.00 95.44 165 VAL A CA 1
ATOM 1197 C C . VAL A 1 165 ? -13.216 4.832 12.498 1.00 95.44 165 VAL A C 1
ATOM 1199 O O . VAL A 1 165 ? -12.079 5.088 12.888 1.00 95.44 165 VAL A O 1
ATOM 1202 N N . TYR A 1 166 ? -13.499 3.852 11.637 1.00 96.19 166 TYR A N 1
ATOM 1203 C CA . TYR A 1 166 ? -12.505 2.966 11.005 1.00 96.19 166 TYR A CA 1
ATOM 1204 C C . TYR A 1 166 ? -13.040 2.356 9.694 1.00 96.19 166 TYR A C 1
ATOM 1206 O O . TYR A 1 166 ? -14.248 2.366 9.442 1.00 96.19 166 TYR A O 1
ATOM 1214 N N . LEU A 1 167 ? -12.144 1.858 8.836 1.00 95.44 167 LEU A N 1
ATOM 1215 C CA . LEU A 1 167 ? -12.493 1.130 7.608 1.00 95.44 167 LEU A CA 1
ATOM 1216 C C . LEU A 1 167 ? -12.577 -0.380 7.865 1.00 95.44 167 LEU A C 1
ATOM 1218 O O . LEU A 1 167 ? -11.816 -0.921 8.666 1.00 95.44 167 LEU A O 1
ATOM 1222 N N . LEU A 1 168 ? -13.484 -1.057 7.162 1.00 91.19 168 LEU A N 1
ATOM 1223 C CA . LEU A 1 168 ? -13.624 -2.515 7.172 1.00 91.19 168 LEU A CA 1
ATOM 1224 C C . LEU A 1 168 ? -12.943 -3.153 5.950 1.00 91.19 168 LEU A C 1
ATOM 1226 O O . LEU A 1 168 ? -12.744 -2.508 4.922 1.00 91.19 168 LEU A O 1
ATOM 1230 N N . GLU A 1 169 ? -12.642 -4.452 6.038 1.00 80.94 169 GLU A N 1
ATOM 1231 C CA . GLU A 1 169 ? -12.056 -5.241 4.938 1.00 80.94 169 GLU A CA 1
ATOM 1232 C C . GLU A 1 169 ? -12.956 -5.341 3.688 1.00 80.94 169 GLU A C 1
ATOM 1234 O O . GLU A 1 169 ? -12.480 -5.742 2.632 1.00 80.94 169 GLU A O 1
ATOM 1239 N N . ASP A 1 170 ? -14.242 -4.980 3.781 1.00 79.50 170 ASP A N 1
ATOM 1240 C CA . ASP A 1 170 ? -15.170 -4.903 2.641 1.00 79.50 170 ASP A CA 1
ATOM 1241 C C . ASP A 1 170 ? -15.212 -3.517 1.960 1.00 79.50 170 ASP A C 1
ATOM 1243 O O . ASP A 1 170 ? -16.005 -3.302 1.042 1.00 79.50 170 ASP A O 1
ATOM 1247 N N . GLY A 1 171 ? -14.368 -2.585 2.414 1.00 81.00 171 GLY A N 1
ATOM 1248 C CA . GLY A 1 171 ? -14.224 -1.225 1.885 1.00 81.00 171 GLY A CA 1
ATOM 1249 C C . GLY A 1 171 ? -15.221 -0.209 2.430 1.00 81.00 171 GLY A C 1
ATOM 1250 O O . GLY A 1 171 ? -15.179 0.965 2.055 1.00 81.00 171 GLY A O 1
ATOM 1251 N N . THR A 1 172 ? -16.102 -0.623 3.340 1.00 92.00 172 THR A N 1
ATOM 1252 C CA . THR A 1 172 ? -17.059 0.282 3.981 1.00 92.00 172 THR A CA 1
ATOM 1253 C C . THR A 1 172 ? -16.443 1.025 5.170 1.00 92.00 172 THR A C 1
ATOM 1255 O O . THR A 1 172 ? -15.565 0.521 5.874 1.00 92.00 172 THR A O 1
ATOM 1258 N N . LEU A 1 173 ? -16.924 2.244 5.424 1.00 97.44 173 LEU A N 1
ATOM 1259 C CA . LEU A 1 173 ? -16.566 3.029 6.605 1.00 97.44 173 LEU A CA 1
ATOM 1260 C C . LEU A 1 173 ? -17.556 2.748 7.738 1.00 97.44 173 LEU A C 1
ATOM 1262 O O . LEU A 1 173 ? -18.735 3.096 7.628 1.00 97.44 173 LEU A O 1
ATOM 1266 N N . MET A 1 174 ? -17.070 2.212 8.857 1.00 97.81 174 MET A N 1
ATOM 1267 C CA . MET A 1 174 ? -17.826 2.099 10.104 1.00 97.81 174 MET A CA 1
ATOM 1268 C C . MET A 1 174 ? -17.576 3.330 10.981 1.00 97.81 174 MET A C 1
ATOM 1270 O O . MET A 1 174 ? -16.433 3.743 11.195 1.00 97.81 174 MET A O 1
ATOM 1274 N N . ARG A 1 175 ? -18.637 3.943 11.517 1.00 97.06 175 ARG A N 1
ATOM 1275 C CA . ARG A 1 175 ? -18.506 5.067 12.455 1.00 97.06 175 ARG A CA 1
ATOM 1276 C C . ARG A 1 175 ? -19.630 5.167 13.469 1.00 97.06 175 ARG A C 1
ATOM 1278 O O . ARG A 1 175 ? -20.790 4.868 13.209 1.00 97.06 175 ARG A O 1
ATOM 1285 N N . THR A 1 176 ? -19.296 5.718 14.625 1.00 97.50 176 THR A N 1
ATOM 1286 C CA . THR A 1 176 ? -20.274 6.152 15.625 1.00 97.50 176 THR A CA 1
ATOM 1287 C C . THR A 1 176 ? -20.701 7.602 15.366 1.00 97.50 176 THR A C 1
ATOM 1289 O O . THR A 1 176 ? -19.980 8.404 14.757 1.00 97.50 176 THR A O 1
ATOM 1292 N N . ALA A 1 177 ? -21.885 7.979 15.840 1.00 97.06 177 ALA A N 1
ATOM 1293 C CA . ALA A 1 177 ? -22.495 9.285 15.614 1.00 97.06 177 ALA A CA 1
ATOM 1294 C C . ALA A 1 177 ? -23.232 9.798 16.865 1.00 97.06 177 ALA A C 1
ATOM 1296 O O . ALA A 1 177 ? -23.967 9.069 17.534 1.00 97.06 177 ALA A O 1
ATOM 1297 N N . ASN A 1 178 ? -23.057 11.086 17.174 1.00 96.19 178 ASN A N 1
ATOM 1298 C CA . ASN A 1 178 ? -23.719 11.743 18.299 1.00 96.19 178 ASN A CA 1
ATOM 1299 C C . ASN A 1 178 ? -25.083 12.303 17.873 1.00 96.19 178 ASN A C 1
ATOM 1301 O O . ASN A 1 178 ? -25.176 13.266 17.107 1.00 96.19 178 ASN A O 1
ATOM 1305 N N . THR A 1 179 ? -26.148 11.718 18.420 1.00 95.38 179 THR A N 1
ATOM 1306 C CA . THR A 1 179 ? -27.560 12.055 18.158 1.00 95.38 179 THR A CA 1
ATOM 1307 C C . THR A 1 179 ? -27.984 13.448 18.645 1.00 95.38 179 THR A C 1
ATOM 1309 O O . THR A 1 179 ? -29.039 13.949 18.250 1.00 95.38 179 THR A O 1
ATOM 1312 N N . GLY A 1 180 ? -27.194 14.083 19.517 1.00 92.62 180 GLY A N 1
ATOM 1313 C CA . GLY A 1 180 ? -27.550 15.321 20.215 1.00 92.62 180 GLY A CA 1
ATOM 1314 C C . GLY A 1 180 ? -28.520 15.135 21.392 1.00 92.62 180 GLY A C 1
ATOM 1315 O O . GLY A 1 180 ? -29.065 16.127 21.881 1.00 92.62 180 GLY A O 1
ATOM 1316 N N . SER A 1 181 ? -28.752 13.894 21.839 1.00 92.44 181 SER A N 1
ATOM 1317 C CA . SER A 1 181 ? -29.480 13.589 23.079 1.00 92.44 181 SER A CA 1
ATOM 1318 C C . SER A 1 181 ? -28.775 14.173 24.310 1.00 92.44 181 SER A C 1
ATOM 1320 O O . SER A 1 181 ? -27.554 14.344 24.318 1.00 92.44 181 SER A O 1
ATOM 1322 N N . THR A 1 182 ? -29.554 14.485 25.348 1.00 92.44 182 THR A N 1
ATOM 1323 C CA . THR A 1 182 ? -29.079 15.048 26.627 1.00 92.44 182 THR A CA 1
ATOM 1324 C C . THR A 1 182 ? -29.481 14.191 27.830 1.00 92.44 182 THR A C 1
ATOM 1326 O O . THR A 1 182 ? -29.465 14.692 28.952 1.00 92.44 182 THR A O 1
ATOM 1329 N N . ASP A 1 183 ? -29.925 12.949 27.610 1.00 91.12 183 ASP A N 1
ATOM 1330 C CA . ASP A 1 183 ? -30.306 12.045 28.706 1.00 91.12 183 ASP A CA 1
ATOM 1331 C C . ASP A 1 183 ? -29.058 11.476 29.414 1.00 91.12 183 ASP A C 1
ATOM 1333 O O . ASP A 1 183 ? -29.048 11.357 30.634 1.00 91.12 183 ASP A O 1
ATOM 1337 N N . PHE A 1 184 ? -27.973 11.260 28.660 1.00 93.81 184 PHE A N 1
ATOM 1338 C CA . PHE A 1 184 ? -26.608 11.043 29.155 1.00 93.81 184 PHE A CA 1
ATOM 1339 C C . PHE A 1 184 ? -25.721 12.131 28.526 1.00 93.81 184 PHE A C 1
ATOM 1341 O O . PHE A 1 184 ? -25.598 12.153 27.301 1.00 93.81 184 PHE A O 1
ATOM 1348 N N . ASP A 1 185 ? -25.162 13.062 29.309 1.00 89.19 185 ASP A N 1
ATOM 1349 C CA . ASP A 1 185 ? -24.473 14.280 28.817 1.00 89.19 185 ASP A CA 1
ATOM 1350 C C . ASP A 1 185 ? -23.068 14.424 29.442 1.00 89.19 185 ASP A C 1
ATOM 1352 O O . ASP A 1 185 ? -22.858 15.148 30.415 1.00 89.19 185 ASP A O 1
ATOM 1356 N N . THR A 1 186 ? -22.110 13.664 28.900 1.00 91.69 186 THR A N 1
ATOM 1357 C CA . THR A 1 186 ? -20.697 13.594 29.327 1.00 91.69 186 THR A CA 1
ATOM 1358 C C . THR A 1 186 ? -19.768 13.430 28.104 1.00 91.69 186 THR A C 1
ATOM 1360 O O . THR A 1 186 ? -20.214 13.479 26.949 1.00 91.69 186 THR A O 1
ATOM 1363 N N . GLY A 1 187 ? -18.460 13.281 28.335 1.00 88.88 187 GLY A N 1
ATOM 1364 C CA . GLY A 1 187 ? -17.461 13.039 27.289 1.00 88.88 187 GLY A CA 1
ATOM 1365 C C . GLY A 1 187 ? -17.719 11.741 26.512 1.00 88.88 187 GLY A C 1
ATOM 1366 O O . GLY A 1 187 ? -18.118 10.740 27.094 1.00 88.88 187 GLY A O 1
ATOM 1367 N N . GLY A 1 188 ? -17.511 11.773 25.191 1.00 90.06 188 GLY A N 1
ATOM 1368 C CA . GLY A 1 188 ? -17.667 10.613 24.301 1.00 90.06 188 GLY A CA 1
ATOM 1369 C C . GLY A 1 188 ? -19.098 10.118 24.079 1.00 90.06 188 GLY A C 1
ATOM 1370 O O . GLY A 1 188 ? -19.307 8.982 23.664 1.00 90.06 188 GLY A O 1
ATOM 1371 N N . THR A 1 189 ? -20.095 10.970 24.326 1.00 93.31 189 THR A N 1
ATOM 1372 C CA . THR A 1 189 ? -21.494 10.702 23.967 1.00 93.31 189 THR A CA 1
ATOM 1373 C C . THR A 1 189 ? -21.656 10.380 22.475 1.00 93.31 189 THR A C 1
ATOM 1375 O O . THR A 1 189 ? -21.291 11.179 21.613 1.00 93.31 189 THR A O 1
ATOM 1378 N N . GLY A 1 190 ? -22.267 9.232 22.174 1.00 95.50 190 GLY A N 1
ATOM 1379 C CA . GLY A 1 190 ? -22.639 8.806 20.824 1.00 95.50 190 GLY A CA 1
ATOM 1380 C C . GLY A 1 190 ? -24.157 8.665 20.699 1.00 95.50 190 GLY A C 1
ATOM 1381 O O . GLY A 1 190 ? -24.897 9.632 20.916 1.00 95.50 190 GLY A O 1
ATOM 1382 N N . GLY A 1 191 ? -24.629 7.462 20.385 1.00 97.12 191 GLY A N 1
ATOM 1383 C CA . GLY A 1 191 ? -26.047 7.085 20.366 1.00 97.12 191 GLY A CA 1
ATOM 1384 C C . GLY A 1 191 ? -26.516 6.466 19.048 1.00 97.12 191 GLY A C 1
ATOM 1385 O O . GLY A 1 191 ? -27.543 5.792 19.037 1.00 97.12 191 GLY A O 1
ATOM 1386 N N . ARG A 1 192 ? -25.760 6.655 17.961 1.00 97.88 192 ARG A N 1
ATOM 1387 C CA . ARG A 1 192 ? -25.996 6.058 16.638 1.00 97.88 192 ARG A CA 1
ATOM 1388 C C . ARG A 1 192 ? -24.717 5.373 16.149 1.00 97.88 192 ARG A C 1
ATOM 1390 O O . ARG A 1 192 ? -23.623 5.884 16.378 1.00 97.88 192 ARG A O 1
ATOM 1397 N N . VAL A 1 193 ? -24.863 4.262 15.441 1.00 98.44 193 VAL A N 1
ATOM 1398 C CA . VAL A 1 193 ? -23.820 3.655 14.599 1.00 98.44 193 VAL A CA 1
ATOM 1399 C C . VAL A 1 193 ? -24.257 3.802 13.141 1.00 98.44 193 VAL A C 1
ATOM 1401 O O . VAL A 1 193 ? -25.441 3.638 12.842 1.00 98.44 193 VAL A O 1
ATOM 1404 N N . GLU A 1 194 ? -23.332 4.158 12.256 1.00 98.38 194 GLU A N 1
ATOM 1405 C CA . GLU A 1 194 ? -23.535 4.379 10.821 1.00 98.38 194 GLU A CA 1
ATOM 1406 C C . GLU A 1 194 ? -22.465 3.610 10.035 1.00 98.38 194 GLU A C 1
ATOM 1408 O O . GLU A 1 194 ? -21.289 3.638 10.400 1.00 98.38 194 GLU A O 1
ATOM 1413 N N . GLN A 1 195 ? -22.862 2.977 8.934 1.00 97.88 195 GLN A N 1
ATOM 1414 C CA . GLN A 1 195 ? -21.962 2.349 7.969 1.00 97.88 195 GLN A CA 1
ATOM 1415 C C . GLN A 1 195 ? -22.185 2.982 6.594 1.00 97.88 195 GLN A C 1
ATOM 1417 O O . GLN A 1 195 ? -23.331 3.090 6.140 1.00 97.88 195 GLN A O 1
ATOM 1422 N N . TYR A 1 196 ? -21.101 3.396 5.942 1.00 95.25 196 TYR A N 1
ATOM 1423 C CA . TYR A 1 196 ? -21.114 4.020 4.619 1.00 95.25 196 TYR A CA 1
ATOM 1424 C C . TYR A 1 196 ? -20.363 3.163 3.599 1.00 95.25 196 TYR A C 1
ATOM 1426 O O . TYR A 1 196 ? -19.359 2.548 3.951 1.00 95.25 196 TYR A O 1
ATOM 1434 N N . ASP A 1 197 ? -20.819 3.145 2.346 1.00 87.75 197 ASP A N 1
ATOM 1435 C CA . ASP A 1 197 ? -20.025 2.606 1.233 1.00 87.75 197 ASP A CA 1
ATOM 1436 C C . ASP A 1 197 ? -18.890 3.562 0.822 1.00 87.75 197 ASP A C 1
ATOM 1438 O O . ASP A 1 197 ? -18.700 4.629 1.419 1.00 87.75 197 ASP A O 1
ATOM 1442 N N . TRP A 1 198 ? -18.096 3.158 -0.171 1.00 83.38 198 TRP A N 1
ATOM 1443 C CA . TRP A 1 198 ? -16.948 3.926 -0.647 1.00 83.38 198 TRP A CA 1
ATOM 1444 C C . TRP A 1 198 ? -17.354 5.294 -1.214 1.00 83.38 198 TRP A C 1
ATOM 1446 O O . TRP A 1 198 ? -16.696 6.298 -0.947 1.00 83.38 198 TRP A O 1
ATOM 1456 N N . GLU A 1 199 ? -18.477 5.344 -1.929 1.00 80.88 199 GLU A N 1
ATOM 1457 C CA . GLU A 1 199 ? -19.041 6.529 -2.580 1.00 80.88 199 GLU A CA 1
ATOM 1458 C C . GLU A 1 199 ? -19.703 7.519 -1.601 1.00 80.88 199 GLU A C 1
ATOM 1460 O O . GLU A 1 199 ? -20.134 8.604 -2.003 1.00 80.88 199 GLU A O 1
ATOM 1465 N N . GLY A 1 200 ? -19.793 7.178 -0.311 1.00 85.38 200 GLY A N 1
ATOM 1466 C CA . GLY A 1 200 ? -20.332 8.059 0.723 1.00 85.38 200 GLY A CA 1
ATOM 1467 C C . GLY A 1 200 ? -21.834 7.921 0.981 1.00 85.38 200 GLY A C 1
ATOM 1468 O O . GLY A 1 200 ? -22.406 8.764 1.684 1.00 85.38 200 GLY A O 1
ATOM 1469 N N . ASN A 1 201 ? -22.489 6.874 0.475 1.00 90.06 201 ASN A N 1
ATOM 1470 C CA . ASN A 1 201 ? -23.891 6.578 0.765 1.00 90.06 201 ASN A CA 1
ATOM 1471 C C . ASN A 1 201 ? -24.022 5.862 2.115 1.00 90.06 201 ASN A C 1
ATOM 1473 O O . ASN A 1 201 ? -23.264 4.952 2.441 1.00 90.06 201 ASN A O 1
ATOM 1477 N N . LEU A 1 202 ? -25.022 6.249 2.911 1.00 95.56 202 LEU A N 1
ATOM 1478 C CA . LEU A 1 202 ? -25.345 5.572 4.170 1.00 95.56 202 LEU A CA 1
ATOM 1479 C C . LEU A 1 202 ? -26.070 4.250 3.873 1.00 95.56 202 LEU A C 1
ATOM 1481 O O . LEU A 1 202 ? -27.259 4.261 3.543 1.00 95.56 202 LEU A O 1
ATOM 1485 N N . ILE A 1 203 ? -25.372 3.123 4.019 1.00 95.25 203 ILE A N 1
ATOM 1486 C CA . ILE A 1 203 ? -25.906 1.786 3.708 1.00 95.25 203 ILE A CA 1
ATOM 1487 C C . ILE A 1 203 ? -26.567 1.106 4.914 1.00 95.25 203 ILE A C 1
ATOM 1489 O O . ILE A 1 203 ? -27.514 0.332 4.738 1.00 95.25 203 ILE A O 1
ATOM 1493 N N . TRP A 1 204 ? -26.136 1.424 6.140 1.00 97.94 204 TRP A N 1
ATOM 1494 C CA . TRP A 1 204 ? -26.760 0.926 7.369 1.00 97.94 204 TRP A CA 1
ATOM 1495 C C . TRP A 1 204 ? -26.664 1.921 8.532 1.00 97.94 204 TRP A C 1
ATOM 1497 O O . TRP A 1 204 ? -25.681 2.643 8.674 1.00 97.94 204 TRP A O 1
ATOM 1507 N N . GLU A 1 205 ? -27.681 1.934 9.398 1.00 98.06 205 GLU A N 1
ATOM 1508 C CA . GLU A 1 205 ? -27.657 2.674 10.663 1.00 98.06 205 GLU A CA 1
ATOM 1509 C C . GLU A 1 205 ? -28.400 1.963 11.810 1.00 98.06 205 GLU A C 1
ATOM 1511 O O . GLU A 1 205 ? -29.393 1.252 11.604 1.00 98.06 205 GLU A O 1
ATOM 1516 N N . TYR A 1 206 ? -27.962 2.216 13.047 1.00 98.25 206 TYR A N 1
ATOM 1517 C CA . TYR A 1 206 ? -28.596 1.731 14.276 1.00 98.25 206 TYR A CA 1
ATOM 1518 C C . TYR A 1 206 ? -28.569 2.778 15.390 1.00 98.25 206 TYR A C 1
ATOM 1520 O O . TYR A 1 206 ? -27.507 3.224 15.813 1.00 98.25 206 TYR A O 1
ATOM 1528 N N . ASP A 1 207 ? -29.752 3.139 15.889 1.00 97.62 207 ASP A N 1
ATOM 1529 C CA . ASP A 1 207 ? -29.930 4.003 17.057 1.00 97.62 207 ASP A CA 1
ATOM 1530 C C . ASP A 1 207 ? -30.004 3.169 18.346 1.00 97.62 207 ASP A C 1
ATOM 1532 O O . ASP A 1 207 ? -30.916 2.352 18.516 1.00 97.62 207 ASP A O 1
ATOM 1536 N N . TYR A 1 208 ? -29.094 3.434 19.285 1.00 97.44 208 TYR A N 1
ATOM 1537 C CA . TYR A 1 208 ? -29.096 2.894 20.646 1.00 97.44 208 TYR A CA 1
ATOM 1538 C C . TYR A 1 208 ? -28.992 4.035 21.668 1.00 97.44 208 TYR A C 1
ATOM 1540 O O . TYR A 1 208 ? -28.001 4.184 22.380 1.00 97.44 208 TYR A O 1
ATOM 1548 N N . ASP A 1 209 ? -30.030 4.872 21.698 1.00 97.25 209 ASP A N 1
ATOM 1549 C CA . ASP A 1 209 ? -30.120 6.096 22.501 1.00 97.25 209 ASP A CA 1
ATOM 1550 C C . ASP A 1 209 ? -31.546 6.263 23.046 1.00 97.25 209 ASP A C 1
ATOM 1552 O O . ASP A 1 209 ? -32.511 6.457 22.299 1.00 97.25 209 ASP A O 1
ATOM 1556 N N . THR A 1 210 ? -31.691 6.129 24.362 1.00 96.88 210 THR A N 1
ATOM 1557 C CA . THR A 1 210 ? -32.938 6.328 25.105 1.00 96.88 210 THR A CA 1
ATOM 1558 C C . THR A 1 210 ? -32.645 6.948 26.473 1.00 96.88 210 THR A C 1
ATOM 1560 O O . THR A 1 210 ? -31.499 7.048 26.896 1.00 96.88 210 THR A O 1
ATOM 1563 N N . SER A 1 211 ? -33.688 7.279 27.238 1.00 96.00 211 SER A N 1
ATOM 1564 C CA . SER A 1 211 ? -33.539 7.715 28.632 1.00 96.00 211 SER A CA 1
ATOM 1565 C C . SER A 1 211 ? -33.133 6.599 29.612 1.00 96.00 211 SER A C 1
ATOM 1567 O O . SER A 1 211 ? -33.128 6.833 30.817 1.00 96.00 211 SER A O 1
ATOM 1569 N N . GLU A 1 212 ? -32.911 5.370 29.135 1.00 97.50 212 GLU A N 1
ATOM 1570 C CA . GLU A 1 212 ? -32.520 4.210 29.952 1.00 97.50 212 GLU A CA 1
ATOM 1571 C C . GLU A 1 212 ? -31.142 3.648 29.551 1.00 97.50 212 GLU A C 1
ATOM 1573 O O . GLU A 1 212 ? -30.499 3.014 30.384 1.00 97.50 212 GLU A O 1
ATOM 1578 N N . HIS A 1 213 ? -30.660 3.903 28.327 1.00 97.62 213 HIS A N 1
ATOM 1579 C CA . HIS A 1 213 ? -29.343 3.468 27.842 1.00 97.62 213 HIS A CA 1
ATOM 1580 C C . HIS A 1 213 ? -28.839 4.335 26.674 1.00 97.62 213 HIS A C 1
ATOM 1582 O O . HIS A 1 213 ? -29.650 4.866 25.911 1.00 97.62 213 HIS A O 1
ATOM 1588 N N . ARG A 1 214 ? -27.516 4.432 26.475 1.00 97.75 214 ARG A N 1
ATOM 1589 C CA . ARG A 1 214 ? -26.923 5.162 25.337 1.00 97.75 214 ARG A CA 1
ATOM 1590 C C . ARG A 1 214 ? -25.567 4.600 24.902 1.00 97.75 214 ARG A C 1
ATOM 1592 O O . ARG A 1 214 ? -24.683 4.445 25.738 1.00 97.75 214 ARG A O 1
ATOM 1599 N N . GLN A 1 215 ? -25.377 4.385 23.597 1.00 97.94 215 GLN A N 1
ATOM 1600 C CA . GLN A 1 215 ? -24.062 4.094 23.005 1.00 97.94 215 GLN A CA 1
ATOM 1601 C C . GLN A 1 215 ? -23.075 5.255 23.221 1.00 97.94 215 GLN A C 1
ATOM 1603 O O . GLN A 1 215 ? -23.427 6.428 23.043 1.00 97.94 215 GLN A O 1
ATOM 1608 N N . HIS A 1 216 ? -21.829 4.935 23.565 1.00 97.38 216 HIS A N 1
ATOM 1609 C CA . HIS A 1 216 ? -20.739 5.906 23.686 1.00 97.38 216 HIS A CA 1
ATOM 1610 C C . HIS A 1 216 ? -19.426 5.354 23.156 1.00 97.38 216 HIS A C 1
ATOM 1612 O O . HIS A 1 216 ? -19.211 4.147 23.147 1.00 97.38 216 HIS A O 1
ATOM 1618 N N . HIS A 1 217 ? -18.538 6.273 22.782 1.00 96.69 217 HIS A N 1
ATOM 1619 C CA . HIS A 1 217 ? -17.178 6.016 22.324 1.00 96.69 217 HIS A CA 1
ATOM 1620 C C . HIS A 1 217 ? -17.057 5.109 21.091 1.00 96.69 217 HIS A C 1
ATOM 1622 O O . HIS A 1 217 ? -16.810 5.603 19.992 1.00 96.69 217 HIS A O 1
ATOM 1628 N N . ASP A 1 218 ? -17.173 3.799 21.281 1.00 97.81 218 ASP A N 1
ATOM 1629 C CA . ASP A 1 218 ? -16.539 2.796 20.430 1.00 97.81 218 ASP A CA 1
ATOM 1630 C C . ASP A 1 218 ? -17.465 1.615 20.117 1.00 97.81 218 ASP A C 1
ATOM 1632 O O . ASP A 1 218 ? -18.467 1.376 20.806 1.00 97.81 218 ASP A O 1
ATOM 1636 N N . VAL A 1 219 ? -17.135 0.914 19.038 1.00 98.38 219 VAL A N 1
ATOM 1637 C CA . VAL A 1 219 ? -17.817 -0.281 18.524 1.00 98.38 219 VAL A CA 1
ATOM 1638 C C . VAL A 1 219 ? -16.774 -1.201 17.896 1.00 98.38 219 VAL A C 1
ATOM 1640 O O . VAL A 1 219 ? -15.746 -0.707 17.454 1.00 98.38 219 VAL A O 1
ATOM 1643 N N . GLU A 1 220 ? -17.050 -2.504 17.836 1.00 98.06 220 GLU A N 1
ATOM 1644 C CA . GLU A 1 220 ? -16.181 -3.490 17.176 1.00 98.06 220 GLU A CA 1
ATOM 1645 C C . GLU A 1 220 ? -17.005 -4.366 16.218 1.00 98.06 220 GLU A C 1
ATOM 1647 O O . GLU A 1 220 ? -18.126 -4.757 16.561 1.00 98.06 220 GLU A O 1
ATOM 1652 N N . VAL A 1 221 ? -16.496 -4.671 15.018 1.00 96.81 221 VAL A N 1
ATOM 1653 C CA . VAL A 1 221 ? -17.206 -5.493 14.019 1.00 96.81 221 VAL A CA 1
ATOM 1654 C C . VAL A 1 221 ? -16.665 -6.916 14.052 1.00 96.81 221 VAL A C 1
ATOM 1656 O O . VAL A 1 221 ? -15.536 -7.203 13.673 1.00 96.81 221 VAL A O 1
ATOM 1659 N N . LEU A 1 222 ? -17.515 -7.851 14.459 1.00 92.19 222 LEU A N 1
ATOM 1660 C CA . LEU A 1 222 ? -17.150 -9.255 14.563 1.00 92.19 222 LEU A CA 1
ATOM 1661 C C . LEU A 1 222 ? -17.025 -9.917 13.176 1.00 92.19 222 LEU A C 1
ATOM 1663 O O . LEU A 1 222 ? -17.798 -9.593 12.271 1.00 92.19 222 LEU A O 1
ATOM 1667 N N . PRO A 1 223 ? -16.198 -10.975 13.020 1.00 85.50 223 PRO A N 1
ATOM 1668 C CA . PRO A 1 223 ? -16.062 -11.737 11.765 1.00 85.50 223 PRO A CA 1
ATOM 1669 C C . PRO A 1 223 ? -17.350 -12.398 11.229 1.00 85.50 223 PRO A C 1
ATOM 1671 O O . PRO A 1 223 ? -17.344 -13.030 10.172 1.00 85.50 223 PRO A O 1
ATOM 1674 N N . ASN A 1 224 ? -18.457 -12.329 11.975 1.00 84.00 224 ASN A N 1
ATOM 1675 C CA . ASN A 1 224 ? -19.782 -12.798 11.567 1.00 84.00 224 ASN A CA 1
ATOM 1676 C C . ASN A 1 224 ? -20.679 -11.672 10.990 1.00 84.00 224 ASN A C 1
ATOM 1678 O O . ASN A 1 224 ? -21.794 -11.973 10.559 1.00 84.00 224 ASN A O 1
ATOM 1682 N N . GLY A 1 225 ? -20.207 -10.418 10.974 1.00 91.38 225 GLY A N 1
ATOM 1683 C CA . GLY A 1 225 ? -20.946 -9.219 10.558 1.00 91.38 225 GLY A CA 1
ATOM 1684 C C . GLY A 1 225 ? -21.837 -8.594 11.642 1.00 91.38 225 GLY A C 1
ATOM 1685 O O . GLY A 1 225 ? -22.587 -7.664 11.348 1.00 91.38 225 GLY A O 1
ATOM 1686 N N . ASN A 1 226 ? -21.801 -9.101 12.876 1.00 97.69 226 ASN A N 1
ATOM 1687 C CA . ASN A 1 226 ? -22.442 -8.468 14.027 1.00 97.69 226 ASN A CA 1
ATOM 1688 C C . ASN A 1 226 ? -21.517 -7.404 14.634 1.00 97.69 226 ASN A C 1
ATOM 1690 O O . ASN A 1 226 ? -20.310 -7.412 14.413 1.00 97.69 226 ASN A O 1
ATOM 1694 N N . ILE A 1 227 ? -22.089 -6.497 15.420 1.00 98.50 227 ILE A N 1
ATOM 1695 C CA . ILE A 1 227 ? -21.384 -5.330 15.955 1.00 98.50 227 ILE A CA 1
ATOM 1696 C C . ILE A 1 227 ? -21.483 -5.349 17.479 1.00 98.50 227 ILE A C 1
ATOM 1698 O O . ILE A 1 227 ? -22.592 -5.341 18.022 1.00 98.50 227 ILE A O 1
ATOM 1702 N N . LEU A 1 228 ? -20.341 -5.367 18.163 1.00 98.81 228 LEU A N 1
ATOM 1703 C CA . LEU A 1 228 ? -20.255 -5.106 19.596 1.00 98.81 228 LEU A CA 1
ATOM 1704 C C . LEU A 1 228 ? -20.337 -3.599 19.840 1.00 98.81 228 LEU A C 1
ATOM 1706 O O . LEU A 1 228 ? -19.678 -2.813 19.164 1.00 98.81 228 LEU A O 1
ATOM 1710 N N . ILE A 1 229 ? -21.147 -3.190 20.811 1.00 98.75 229 ILE A N 1
ATOM 1711 C CA . ILE A 1 229 ? -21.413 -1.781 21.107 1.00 98.75 229 ILE A CA 1
ATOM 1712 C C . ILE A 1 229 ? -21.258 -1.535 22.606 1.00 98.75 229 ILE A C 1
ATOM 1714 O O . ILE A 1 229 ? -21.955 -2.166 23.404 1.00 98.75 229 ILE A O 1
ATOM 1718 N N . ILE A 1 230 ? -20.400 -0.580 22.978 1.00 98.56 230 ILE A N 1
ATOM 1719 C CA . ILE A 1 230 ? -20.305 -0.077 24.354 1.00 98.56 230 ILE A CA 1
ATOM 1720 C C . ILE A 1 230 ? -21.473 0.879 24.624 1.00 98.56 230 ILE A C 1
ATOM 1722 O O . ILE A 1 230 ? -21.733 1.801 23.841 1.00 98.56 230 ILE A O 1
ATOM 1726 N N . ALA A 1 231 ? -22.178 0.686 25.737 1.00 98.38 231 ALA A N 1
ATOM 1727 C CA . ALA A 1 231 ? -23.270 1.559 26.141 1.00 98.38 231 ALA A CA 1
ATOM 1728 C C . ALA A 1 231 ? -23.383 1.746 27.659 1.00 98.38 231 ALA A C 1
ATOM 1730 O O . ALA A 1 231 ? -23.318 0.784 28.427 1.00 98.38 231 ALA A O 1
ATOM 1731 N N . TRP A 1 232 ? -23.696 2.973 28.075 1.00 98.44 232 TRP A N 1
ATOM 1732 C CA . TRP A 1 232 ? -24.152 3.274 29.427 1.00 98.44 232 TRP A CA 1
ATOM 1733 C C . TRP A 1 232 ? -25.576 2.753 29.603 1.00 98.44 232 TRP A C 1
ATOM 1735 O O . TRP A 1 232 ? -26.397 2.860 28.687 1.00 98.44 232 TRP A O 1
ATOM 1745 N N . GLU A 1 233 ? -25.905 2.291 30.805 1.00 98.00 233 GLU A N 1
ATOM 1746 C CA . GLU A 1 233 ? -27.282 2.037 31.229 1.00 98.00 233 GLU A CA 1
ATOM 1747 C C . GLU A 1 233 ? -27.608 2.772 32.539 1.00 98.00 233 GLU A C 1
ATOM 1749 O O . GLU A 1 233 ? -26.770 2.910 33.427 1.00 98.00 233 GLU A O 1
ATOM 1754 N N . LEU A 1 234 ? -28.839 3.258 32.689 1.00 98.06 234 LEU A N 1
ATOM 1755 C CA . LEU A 1 234 ? -29.245 4.042 33.856 1.00 98.06 234 LEU A CA 1
ATOM 1756 C C . LEU A 1 234 ? -29.574 3.145 35.059 1.00 98.06 234 LEU A C 1
ATOM 1758 O O . LEU A 1 234 ? -30.501 2.334 35.007 1.00 98.06 234 LEU A O 1
ATOM 1762 N N . LYS A 1 235 ? -28.919 3.383 36.201 1.00 98.25 235 LYS A N 1
ATOM 1763 C CA . LYS A 1 235 ? -29.376 2.925 37.524 1.00 98.25 235 LYS A CA 1
ATOM 1764 C C . LYS A 1 235 ? -29.755 4.133 38.374 1.00 98.25 235 LYS A C 1
ATOM 1766 O O . LYS A 1 235 ? -28.963 5.054 38.580 1.00 98.25 235 LYS A O 1
ATOM 1771 N N . THR A 1 236 ? -30.967 4.139 38.924 1.00 97.94 236 THR A N 1
ATOM 1772 C CA . THR A 1 236 ? -31.380 5.214 39.838 1.00 97.94 236 THR A CA 1
ATOM 1773 C C . THR A 1 236 ? -30.605 5.133 41.156 1.00 97.94 236 THR A C 1
ATOM 1775 O O . THR A 1 236 ? -30.195 4.049 41.576 1.00 97.94 236 THR A O 1
ATOM 1778 N N . GLN A 1 237 ? -30.486 6.249 41.892 1.00 97.50 237 GLN A N 1
ATOM 1779 C CA . GLN A 1 237 ? -29.916 6.238 43.251 1.00 97.50 237 GLN A CA 1
ATOM 1780 C C . GLN A 1 237 ? -30.510 5.132 44.143 1.00 97.50 237 GLN A C 1
ATOM 1782 O O . GLN A 1 237 ? -29.789 4.516 44.917 1.00 97.50 237 GLN A O 1
ATOM 1787 N N . VAL A 1 238 ? -31.812 4.841 44.030 1.00 97.75 238 VAL A N 1
ATOM 1788 C CA . VAL A 1 238 ? -32.471 3.807 44.849 1.00 97.75 238 VAL A CA 1
ATOM 1789 C C . VAL A 1 238 ? -31.977 2.398 44.509 1.00 97.75 238 VAL A C 1
ATOM 1791 O O . VAL A 1 238 ? -31.889 1.558 45.402 1.00 97.75 238 VAL A O 1
ATOM 1794 N N . GLU A 1 239 ? -31.659 2.130 43.244 1.00 97.88 239 GLU A N 1
ATOM 1795 C CA . GLU A 1 239 ? -31.122 0.841 42.795 1.00 97.88 239 GLU A CA 1
ATOM 1796 C C . GLU A 1 239 ? -29.645 0.700 43.164 1.00 97.88 239 GLU A C 1
ATOM 1798 O O . GLU A 1 239 ? -29.253 -0.344 43.682 1.00 97.88 239 GLU A O 1
ATOM 1803 N N . ALA A 1 240 ? -28.854 1.766 43.009 1.00 97.62 240 ALA A N 1
ATOM 1804 C CA . ALA A 1 240 ? -27.451 1.778 43.415 1.00 97.62 240 ALA A CA 1
ATOM 1805 C C . ALA A 1 240 ? -27.274 1.616 44.936 1.00 97.62 240 ALA A C 1
ATOM 1807 O O . ALA A 1 240 ? -26.488 0.777 45.378 1.00 97.62 240 ALA A O 1
ATOM 1808 N N . GLU A 1 241 ? -28.055 2.336 45.750 1.00 97.12 241 GLU A N 1
ATOM 1809 C CA . GLU A 1 241 ? -28.067 2.155 47.210 1.00 97.12 241 GLU A CA 1
ATOM 1810 C C . GLU A 1 241 ? -28.514 0.736 47.603 1.00 97.12 241 GLU A C 1
ATOM 1812 O O . GLU A 1 241 ? -27.956 0.147 48.526 1.00 97.12 241 GLU A O 1
ATOM 1817 N N . ALA A 1 242 ? -29.492 0.150 46.899 1.00 97.19 242 ALA A N 1
ATOM 1818 C CA . ALA A 1 242 ? -29.956 -1.216 47.161 1.00 97.19 242 ALA A CA 1
ATOM 1819 C C . ALA A 1 242 ? -28.937 -2.299 46.762 1.00 97.19 242 ALA A C 1
ATOM 1821 O O . ALA A 1 242 ? -28.940 -3.377 47.358 1.00 97.19 242 ALA A O 1
ATOM 1822 N N . ALA A 1 243 ? -28.066 -2.012 45.791 1.00 97.25 243 ALA A N 1
ATOM 1823 C CA . ALA A 1 243 ? -26.924 -2.846 45.421 1.00 97.25 243 ALA A CA 1
ATOM 1824 C C . ALA A 1 243 ? -25.701 -2.650 46.344 1.00 97.25 243 ALA A C 1
ATOM 1826 O O . ALA A 1 243 ? -24.718 -3.371 46.206 1.00 97.25 243 ALA A O 1
ATOM 1827 N N . GLY A 1 244 ? -25.744 -1.715 47.302 1.00 97.62 244 GLY A N 1
ATOM 1828 C CA . GLY A 1 244 ? -24.673 -1.495 48.281 1.00 97.62 244 GLY A CA 1
ATOM 1829 C C . GLY A 1 244 ? -23.649 -0.409 47.920 1.00 97.62 244 GLY A C 1
ATOM 1830 O O . GLY A 1 244 ? -22.601 -0.346 48.565 1.00 97.62 244 GLY A O 1
ATOM 1831 N N . ARG A 1 245 ? -23.931 0.463 46.938 1.00 97.38 245 ARG A N 1
ATOM 1832 C CA . ARG A 1 245 ? -23.162 1.705 46.715 1.00 97.38 245 ARG A CA 1
ATOM 1833 C C . ARG A 1 245 ? -23.376 2.636 47.913 1.00 97.38 245 ARG A C 1
ATOM 1835 O O . ARG A 1 245 ? -24.517 2.863 48.318 1.00 97.38 245 ARG A O 1
ATOM 1842 N N . ASP A 1 246 ? -22.309 3.207 48.468 1.00 96.75 246 ASP A N 1
ATOM 1843 C CA . ASP A 1 246 ? -22.401 4.209 49.531 1.00 96.75 246 ASP A CA 1
ATOM 1844 C C . ASP A 1 246 ? -23.174 5.440 49.015 1.00 96.75 246 ASP A C 1
ATOM 1846 O O . ASP A 1 246 ? -22.718 6.087 48.066 1.00 96.75 246 ASP A O 1
ATOM 1850 N N . PRO A 1 247 ? -24.295 5.839 49.654 1.00 95.88 247 PRO A N 1
ATOM 1851 C CA . PRO A 1 247 ? -25.024 7.059 49.309 1.00 95.88 247 PRO A CA 1
ATOM 1852 C C . PRO A 1 247 ? -24.161 8.331 49.279 1.00 95.88 247 PRO A C 1
ATOM 1854 O O . PRO A 1 247 ? -24.578 9.338 48.710 1.00 95.88 247 PRO A O 1
ATOM 1857 N N . SER A 1 248 ? -22.984 8.333 49.921 1.00 95.25 248 SER A N 1
ATOM 1858 C CA . SER A 1 248 ? -22.056 9.470 49.874 1.00 95.25 248 SER A CA 1
ATOM 1859 C C . SER A 1 248 ? -21.323 9.633 48.531 1.00 95.25 248 SER A C 1
ATOM 1861 O O . SER A 1 248 ? -20.861 10.738 48.238 1.00 95.25 248 SER A O 1
ATOM 1863 N N . LEU A 1 249 ? -21.282 8.580 47.703 1.00 96.00 249 LEU A N 1
ATOM 1864 C CA . LEU A 1 249 ? -20.622 8.532 46.391 1.00 96.00 249 LEU A CA 1
ATOM 1865 C C . LEU A 1 249 ? -21.564 8.827 45.207 1.00 96.00 249 LEU A C 1
ATOM 1867 O O . LEU A 1 249 ? -21.113 8.828 44.068 1.00 96.00 249 LEU A O 1
ATOM 1871 N N . ILE A 1 250 ? -22.858 9.064 45.453 1.00 95.31 250 ILE A N 1
ATOM 1872 C CA . ILE A 1 250 ? -23.871 9.334 44.416 1.00 95.31 250 ILE A CA 1
ATOM 1873 C C . ILE A 1 250 ? -24.193 10.835 44.427 1.00 95.31 250 ILE A C 1
ATOM 1875 O O . ILE A 1 250 ? -25.111 11.279 45.122 1.00 95.31 250 ILE A O 1
ATOM 1879 N N . THR A 1 251 ? -23.412 11.654 43.714 1.00 94.88 251 THR A N 1
ATOM 1880 C CA . THR A 1 251 ? -23.550 13.125 43.806 1.00 94.88 251 THR A CA 1
ATOM 1881 C C . THR A 1 251 ? -24.583 13.720 42.850 1.00 94.88 251 THR A C 1
ATOM 1883 O O . THR A 1 251 ? -25.084 14.815 43.119 1.00 94.88 251 THR A O 1
ATOM 1886 N N . GLU A 1 252 ? -24.960 12.988 41.799 1.00 95.06 252 GLU A N 1
ATOM 1887 C CA . GLU A 1 252 ? -25.870 13.463 40.741 1.00 95.06 252 GLU A CA 1
ATOM 1888 C C . GLU A 1 252 ? -27.280 12.842 40.823 1.00 95.06 252 GLU A C 1
ATOM 1890 O O . GLU A 1 252 ? -28.224 13.373 40.244 1.00 95.06 252 GLU A O 1
ATOM 1895 N N . GLY A 1 253 ? -27.470 11.822 41.672 1.00 95.06 253 GLY A N 1
ATOM 1896 C CA . GLY A 1 253 ? -28.772 11.182 41.943 1.00 95.06 253 GLY A CA 1
ATOM 1897 C C . GLY A 1 253 ? -29.040 9.900 41.144 1.00 95.06 253 GLY A C 1
ATOM 1898 O O . GLY A 1 253 ? -30.125 9.319 41.242 1.00 95.06 253 GLY A O 1
ATOM 1899 N N . GLU A 1 254 ? -28.042 9.444 40.399 1.00 96.56 254 GLU A N 1
ATOM 1900 C CA . GLU A 1 254 ? -28.049 8.268 39.534 1.00 96.56 254 GLU A CA 1
ATOM 1901 C C . GLU A 1 254 ? -26.613 7.771 39.314 1.00 96.56 254 GLU A C 1
ATOM 1903 O O . GLU A 1 254 ? -25.659 8.389 39.795 1.00 96.56 254 GLU A O 1
ATOM 1908 N N . LEU A 1 255 ? -26.486 6.619 38.661 1.00 97.81 255 LEU A N 1
ATOM 1909 C CA . LEU A 1 255 ? -25.230 5.961 38.324 1.00 97.81 255 LEU A CA 1
ATOM 1910 C C . LEU A 1 255 ? -25.387 5.309 36.945 1.00 97.81 255 LEU A C 1
ATOM 1912 O O . LEU A 1 255 ? -26.431 4.718 36.663 1.00 97.81 255 LEU A O 1
ATOM 1916 N N . TRP A 1 256 ? -24.359 5.405 36.113 1.00 97.81 256 TRP A N 1
ATOM 1917 C CA . TRP A 1 256 ? -24.306 4.876 34.755 1.00 97.81 256 TRP A CA 1
ATOM 1918 C C . TRP A 1 256 ? -23.179 3.830 34.675 1.00 97.81 256 TRP A C 1
ATOM 1920 O O . TRP A 1 256 ? -22.044 4.177 34.339 1.00 97.81 256 TRP A O 1
ATOM 1930 N N . PRO A 1 257 ? -23.426 2.566 35.074 1.00 98.25 257 PRO A N 1
ATOM 1931 C CA . PRO A 1 257 ? -22.561 1.455 34.697 1.00 98.25 257 PRO A CA 1
ATOM 1932 C C . PRO A 1 257 ? -22.584 1.230 33.180 1.00 98.25 257 PRO A C 1
ATOM 1934 O O . PRO A 1 257 ? -23.523 1.617 32.480 1.00 98.25 257 PRO A O 1
ATOM 1937 N N . ASP A 1 258 ? -21.552 0.545 32.711 1.00 98.56 258 ASP A N 1
ATOM 1938 C CA . ASP A 1 258 ? -21.323 0.240 31.308 1.00 98.56 258 ASP A CA 1
ATOM 1939 C C . ASP A 1 258 ? -21.808 -1.187 30.998 1.00 98.56 258 ASP A C 1
ATOM 1941 O O . ASP A 1 258 ? -21.831 -2.081 31.856 1.00 98.56 258 ASP A O 1
ATOM 1945 N N . SER A 1 259 ? -22.193 -1.394 29.748 1.00 98.62 259 SER A N 1
ATOM 1946 C CA . SER A 1 259 ? -22.667 -2.653 29.182 1.00 98.62 259 SER A CA 1
ATOM 1947 C C . SER A 1 259 ? -22.109 -2.822 27.772 1.00 98.62 259 SER A C 1
ATOM 1949 O O . SER A 1 259 ? -21.767 -1.839 27.112 1.00 98.62 259 SER A O 1
ATOM 1951 N N . VAL A 1 260 ? -22.021 -4.069 27.316 1.00 98.81 260 VAL A N 1
ATOM 1952 C CA . VAL A 1 260 ? -21.656 -4.420 25.941 1.00 98.81 260 VAL A CA 1
ATOM 1953 C C . VAL A 1 260 ? -22.802 -5.221 25.343 1.00 98.81 260 VAL A C 1
ATOM 1955 O O . VAL A 1 260 ? -23.246 -6.202 25.939 1.00 98.81 260 VAL A O 1
ATOM 1958 N N . ILE A 1 261 ? -23.280 -4.819 24.168 1.00 98.75 261 ILE A N 1
ATOM 1959 C CA . ILE A 1 261 ? -24.304 -5.554 23.412 1.00 98.75 261 ILE A CA 1
ATOM 1960 C C . ILE A 1 261 ? -23.740 -6.012 22.066 1.00 98.75 261 ILE A C 1
ATOM 1962 O O . ILE A 1 261 ? -23.023 -5.259 21.418 1.00 98.75 261 ILE A O 1
ATOM 1966 N N . GLU A 1 262 ? -24.089 -7.220 21.626 1.00 98.69 262 GLU A N 1
ATOM 1967 C CA . GLU A 1 262 ? -23.838 -7.700 20.260 1.00 98.69 262 GLU A CA 1
ATOM 1968 C C . GLU A 1 262 ? -25.115 -7.502 19.434 1.00 98.69 262 GLU A C 1
ATOM 1970 O O . GLU A 1 262 ? -26.176 -8.046 19.761 1.00 98.69 262 GLU A O 1
ATOM 1975 N N . VAL A 1 263 ? -25.028 -6.732 18.351 1.00 98.69 263 VAL A N 1
ATOM 1976 C CA . VAL A 1 263 ? -26.148 -6.421 17.456 1.00 98.69 263 VAL A CA 1
ATOM 1977 C C . VAL A 1 263 ? -25.927 -7.070 16.097 1.00 98.69 263 VAL A C 1
ATOM 1979 O O . VAL A 1 263 ? -24.963 -6.765 15.406 1.00 98.69 263 VAL A O 1
ATOM 1982 N N . ALA A 1 264 ? -26.870 -7.910 15.676 1.00 97.94 264 ALA A N 1
ATOM 1983 C CA . ALA A 1 264 ? -26.952 -8.415 14.310 1.00 97.94 264 ALA A CA 1
ATOM 1984 C C . ALA A 1 264 ? -27.718 -7.412 13.415 1.00 97.94 264 ALA A C 1
ATOM 1986 O O . ALA A 1 264 ? -28.907 -7.174 13.687 1.00 97.94 264 ALA A O 1
ATOM 1987 N N . PRO A 1 265 ? -27.104 -6.826 12.365 1.00 96.31 265 PRO A N 1
ATOM 1988 C CA . PRO A 1 265 ? -27.752 -5.871 11.459 1.00 96.31 265 PRO A CA 1
ATOM 1989 C C . PRO A 1 265 ? -29.012 -6.413 10.760 1.00 96.31 265 PRO A C 1
ATOM 1991 O O . PRO A 1 265 ? -29.118 -7.600 10.443 1.00 96.31 265 PRO A O 1
ATOM 1994 N N . ILE A 1 266 ? -29.995 -5.541 10.495 1.00 91.94 266 ILE A N 1
ATOM 1995 C CA . ILE A 1 266 ? -31.222 -5.876 9.751 1.00 91.94 266 ILE A CA 1
ATOM 1996 C C . ILE A 1 266 ? -31.562 -4.785 8.728 1.00 91.94 266 ILE A C 1
ATOM 1998 O O . ILE A 1 266 ? -31.975 -3.683 9.086 1.00 91.94 266 ILE A O 1
ATOM 2002 N N . GLY A 1 267 ? -31.522 -5.145 7.441 1.00 91.12 267 GLY A N 1
ATOM 2003 C CA . GLY A 1 267 ? -31.814 -4.211 6.347 1.00 91.12 267 GLY A CA 1
ATOM 2004 C C . GLY A 1 267 ? -30.815 -3.054 6.332 1.00 91.12 267 GLY A C 1
ATOM 2005 O O . GLY A 1 267 ? -29.670 -3.250 6.709 1.00 91.12 267 GLY A O 1
ATOM 2006 N N . SER A 1 268 ? -31.261 -1.859 5.940 1.00 91.44 268 SER A N 1
ATOM 2007 C CA . SER A 1 268 ? -30.470 -0.618 5.992 1.00 91.44 268 SER A CA 1
ATOM 2008 C C . SER A 1 268 ? -30.697 0.205 7.271 1.00 91.44 268 SER A C 1
ATOM 2010 O O . SER A 1 268 ? -30.173 1.305 7.415 1.00 91.44 268 SER A O 1
ATOM 2012 N N . THR A 1 269 ? -31.549 -0.262 8.189 1.00 93.75 269 THR A N 1
ATOM 2013 C CA . THR A 1 269 ? -31.904 0.480 9.408 1.00 93.75 269 THR A CA 1
ATOM 2014 C C . THR A 1 269 ? -32.363 -0.487 10.490 1.00 93.75 269 THR A C 1
ATOM 2016 O O . THR A 1 269 ? -33.436 -1.093 10.382 1.00 93.75 269 THR A O 1
ATOM 2019 N N . GLY A 1 270 ? -31.597 -0.572 11.573 1.00 93.38 270 GLY A N 1
ATOM 2020 C CA . GLY A 1 270 ? -31.915 -1.404 12.726 1.00 93.38 270 GLY A CA 1
ATOM 2021 C C . GLY A 1 270 ? -31.077 -2.680 12.834 1.00 93.38 270 GLY A C 1
ATOM 2022 O O . GLY A 1 270 ? -30.303 -3.047 11.952 1.00 93.38 270 GLY A O 1
ATOM 2023 N N . GLY A 1 271 ? -31.284 -3.391 13.938 1.00 96.56 271 GLY A N 1
ATOM 2024 C CA . GLY A 1 271 ? -30.637 -4.663 14.236 1.00 96.56 271 GLY A CA 1
ATOM 2025 C C . GLY A 1 271 ? -31.395 -5.437 15.312 1.00 96.56 271 GLY A C 1
ATOM 2026 O O . GLY A 1 271 ? -32.403 -4.965 15.847 1.00 96.56 271 GLY A O 1
ATOM 2027 N N . THR A 1 272 ? -30.937 -6.646 15.621 1.00 98.00 272 THR A N 1
ATOM 2028 C CA . THR A 1 272 ? -31.401 -7.440 16.768 1.00 98.00 272 THR A CA 1
ATOM 2029 C C . THR A 1 272 ? -30.238 -7.682 17.711 1.00 98.00 272 THR A C 1
ATOM 2031 O O . THR A 1 272 ? -29.219 -8.213 17.287 1.00 98.00 272 THR A O 1
ATOM 2034 N N . ILE A 1 273 ? -30.422 -7.337 18.984 1.00 98.44 273 ILE A N 1
ATOM 2035 C CA . ILE A 1 273 ? -29.492 -7.710 20.050 1.00 98.44 273 ILE A CA 1
ATOM 2036 C C . ILE A 1 273 ? -29.520 -9.237 20.197 1.00 98.44 273 ILE A C 1
ATOM 2038 O O . ILE A 1 273 ? -30.596 -9.827 20.362 1.00 98.44 273 ILE A O 1
ATOM 2042 N N . VAL A 1 274 ? -28.356 -9.870 20.073 1.00 98.44 274 VAL A N 1
ATOM 2043 C CA . VAL A 1 274 ? -28.176 -11.333 20.087 1.00 98.44 274 VAL A CA 1
ATOM 2044 C C . VAL A 1 274 ? -27.367 -11.827 21.290 1.00 98.44 274 VAL A C 1
ATOM 2046 O O . VAL A 1 274 ? -27.598 -12.958 21.728 1.00 98.44 274 VAL A O 1
ATOM 2049 N N . TRP A 1 275 ? -26.527 -10.968 21.871 1.00 98.75 275 TRP A N 1
ATOM 2050 C CA . TRP A 1 275 ? -25.787 -11.188 23.116 1.00 98.75 275 TRP A CA 1
ATOM 2051 C C . TRP A 1 275 ? -25.687 -9.877 23.916 1.00 98.75 275 TRP A C 1
ATOM 2053 O O . TRP A 1 275 ? -25.758 -8.794 23.336 1.00 98.75 275 TRP A O 1
ATOM 2063 N N . GLU A 1 276 ? -25.574 -9.968 25.245 1.00 98.50 276 GLU A N 1
ATOM 2064 C CA . GLU A 1 276 ? -25.449 -8.813 26.154 1.00 98.50 276 GLU A CA 1
ATOM 2065 C C . GLU A 1 276 ? -24.585 -9.196 27.369 1.00 98.50 276 GLU A C 1
ATOM 2067 O O . GLU A 1 276 ? -24.729 -10.301 27.905 1.00 98.50 276 GLU A O 1
ATOM 2072 N N . TRP A 1 277 ? -23.755 -8.262 27.836 1.00 98.81 277 TRP A N 1
ATOM 2073 C CA . TRP A 1 277 ? -23.005 -8.316 29.093 1.00 98.81 277 TRP A CA 1
ATOM 2074 C C . TRP A 1 277 ? -23.145 -6.988 29.842 1.00 98.81 277 TRP A C 1
ATOM 2076 O O . TRP A 1 277 ? -23.081 -5.913 29.244 1.00 98.81 277 TRP A O 1
ATOM 2086 N N . HIS A 1 278 ? -23.321 -7.053 31.161 1.00 98.75 278 HIS A N 1
ATOM 2087 C CA . HIS A 1 278 ? -23.556 -5.887 32.011 1.00 98.75 278 HIS A CA 1
ATOM 2088 C C . HIS A 1 278 ? -22.582 -5.887 33.184 1.00 98.75 278 HIS A C 1
ATOM 2090 O O . HIS A 1 278 ? -22.645 -6.781 34.028 1.00 98.75 278 HIS A O 1
ATOM 2096 N N . ALA A 1 279 ? -21.778 -4.830 33.343 1.00 98.44 279 ALA A N 1
ATOM 2097 C CA . ALA A 1 279 ? -20.914 -4.667 34.520 1.00 98.44 279 ALA A CA 1
ATOM 2098 C C . ALA A 1 279 ? -21.704 -4.763 35.847 1.00 98.44 279 ALA A C 1
ATOM 2100 O O . ALA A 1 279 ? -21.181 -5.179 36.882 1.00 98.44 279 ALA A O 1
ATOM 2101 N N . TRP A 1 280 ? -23.000 -4.430 35.804 1.00 98.44 280 TRP A N 1
ATOM 2102 C CA . TRP A 1 280 ? -23.933 -4.511 36.925 1.00 98.44 280 TRP A CA 1
ATOM 2103 C C . TRP A 1 280 ? -24.182 -5.924 37.484 1.00 98.44 280 TRP A C 1
ATOM 2105 O O . TRP A 1 280 ? -24.579 -6.050 38.644 1.00 98.44 280 TRP A O 1
ATOM 2115 N N . ASP A 1 281 ? -23.940 -6.985 36.710 1.00 98.50 281 ASP A N 1
ATOM 2116 C CA . ASP A 1 281 ? -24.113 -8.370 37.174 1.00 98.50 281 ASP A CA 1
ATOM 2117 C C . ASP A 1 281 ? -22.857 -8.921 37.890 1.00 98.50 281 ASP A C 1
ATOM 2119 O O . ASP A 1 281 ? -22.933 -9.899 38.642 1.00 98.50 281 ASP A O 1
ATOM 2123 N N . HIS A 1 282 ? -21.709 -8.242 37.754 1.00 98.44 282 HIS A N 1
ATOM 2124 C CA . HIS A 1 282 ? -20.384 -8.701 38.207 1.00 98.44 282 HIS A CA 1
ATOM 2125 C C . HIS A 1 282 ? -19.881 -8.005 39.479 1.00 98.44 282 HIS A C 1
ATOM 2127 O O . HIS A 1 282 ? -18.680 -7.933 39.738 1.00 98.44 282 HIS A O 1
ATOM 2133 N N . LEU A 1 283 ? -20.801 -7.496 40.297 1.00 98.50 283 LEU A N 1
ATOM 2134 C CA . LEU A 1 283 ? -20.489 -6.633 41.436 1.00 98.50 283 LEU A CA 1
ATOM 2135 C C . LEU A 1 283 ? -20.036 -7.388 42.699 1.00 98.50 283 LEU A C 1
ATOM 2137 O O . LEU A 1 283 ? -20.573 -8.441 43.055 1.00 98.50 283 LEU A O 1
ATOM 2141 N N . VAL A 1 284 ? -19.130 -6.760 43.446 1.00 98.62 284 VAL A N 1
ATOM 2142 C CA . VAL A 1 284 ? -18.790 -7.039 44.852 1.00 98.62 284 VAL A CA 1
ATOM 2143 C C . VAL A 1 284 ? -18.750 -5.715 45.631 1.00 98.62 284 VAL A C 1
ATOM 2145 O O . VAL A 1 284 ? -18.538 -4.664 45.037 1.00 98.62 284 VAL A O 1
ATOM 2148 N N . GLN A 1 285 ? -18.994 -5.727 46.945 1.00 98.19 285 GLN A N 1
ATOM 2149 C CA . GLN A 1 285 ? -18.744 -4.572 47.829 1.00 98.19 285 GLN A CA 1
ATOM 2150 C C . GLN A 1 285 ? -18.658 -4.978 49.306 1.00 98.19 285 GLN A C 1
ATOM 2152 O O . GLN A 1 285 ? -19.238 -5.992 49.698 1.00 98.19 285 GLN A O 1
ATOM 2157 N N . ASP A 1 286 ? -17.996 -4.168 50.140 1.00 97.62 286 ASP A N 1
ATOM 2158 C CA . ASP A 1 286 ? -17.821 -4.417 51.582 1.00 97.62 286 ASP A CA 1
ATOM 2159 C C . ASP A 1 286 ? -18.483 -3.361 52.510 1.00 97.62 286 ASP A C 1
ATOM 2161 O O . ASP A 1 286 ? -18.296 -3.380 53.736 1.00 97.62 286 ASP A O 1
ATOM 2165 N N . TYR A 1 287 ? -19.331 -2.490 51.949 1.00 97.69 287 TYR A N 1
ATOM 2166 C CA . TYR A 1 287 ? -20.023 -1.391 52.634 1.00 97.69 287 TYR A CA 1
ATOM 2167 C C . TYR A 1 287 ? -21.325 -1.827 53.335 1.00 97.69 287 TYR A C 1
ATOM 2169 O O . TYR A 1 287 ? -21.448 -1.709 54.561 1.00 97.69 287 TYR A O 1
ATOM 2177 N N . ASP A 1 288 ? -22.309 -2.347 52.587 1.00 97.56 288 ASP A N 1
ATOM 2178 C CA . ASP A 1 288 ? -23.593 -2.813 53.129 1.00 97.56 288 ASP A CA 1
ATOM 2179 C C . ASP A 1 288 ? -23.617 -4.339 53.266 1.00 97.56 288 ASP A C 1
ATOM 2181 O O . ASP A 1 288 ? -23.938 -5.081 52.336 1.00 97.56 288 ASP A O 1
ATOM 2185 N N . ALA A 1 289 ? -23.370 -4.793 54.497 1.00 97.31 289 ALA A N 1
ATOM 2186 C CA . ALA A 1 289 ? -23.444 -6.191 54.927 1.00 97.31 289 ALA A CA 1
ATOM 2187 C C . ALA A 1 289 ? -24.849 -6.834 54.873 1.00 97.31 289 ALA A C 1
ATOM 2189 O O . ALA A 1 289 ? -25.042 -7.931 55.411 1.00 97.31 289 ALA A O 1
ATOM 2190 N N . SER A 1 290 ? -25.846 -6.154 54.301 1.00 96.31 290 SER A N 1
ATOM 2191 C CA . SER A 1 290 ? -27.197 -6.670 54.068 1.00 96.31 290 SER A CA 1
ATOM 2192 C C . SER A 1 290 ? -27.592 -6.819 52.595 1.00 96.31 290 SER A C 1
ATOM 2194 O O . SER A 1 290 ? -28.639 -7.422 52.347 1.00 96.31 290 SER A O 1
ATOM 2196 N N . ALA A 1 291 ? -26.771 -6.348 51.649 1.00 96.12 291 ALA A N 1
ATOM 2197 C CA . ALA A 1 291 ? -26.965 -6.568 50.215 1.00 96.12 291 ALA A CA 1
ATOM 2198 C C . ALA A 1 291 ? -26.432 -7.946 49.760 1.00 96.12 291 ALA A C 1
ATOM 2200 O O . ALA A 1 291 ? -25.560 -8.538 50.401 1.00 96.12 291 ALA A O 1
ATOM 2201 N N . ASP A 1 292 ? -26.973 -8.472 48.656 1.00 93.81 292 ASP A N 1
ATOM 2202 C CA . ASP A 1 292 ? -26.703 -9.845 48.192 1.00 93.81 292 ASP A CA 1
ATOM 2203 C C . ASP A 1 292 ? -25.280 -10.037 47.614 1.00 93.81 292 ASP A C 1
ATOM 2205 O O . ASP A 1 292 ? -24.768 -11.156 47.616 1.00 93.81 292 ASP A O 1
ATOM 2209 N N . ASN A 1 293 ? -24.627 -8.955 47.176 1.00 96.31 293 ASN A N 1
ATOM 2210 C CA . ASN A 1 293 ? -23.260 -8.904 46.631 1.00 96.31 293 ASN A CA 1
ATOM 2211 C C . ASN A 1 293 ? -22.173 -8.588 47.686 1.00 96.31 293 ASN A C 1
ATOM 2213 O O . ASN A 1 293 ? -21.040 -8.264 47.331 1.00 96.31 293 ASN A O 1
ATOM 2217 N N . TYR A 1 294 ? -22.505 -8.646 48.981 1.00 98.12 294 TYR A N 1
ATOM 2218 C CA . TYR A 1 294 ? -21.547 -8.333 50.040 1.00 98.12 294 TYR A CA 1
ATOM 2219 C C . TYR A 1 294 ? -20.407 -9.363 50.129 1.00 98.12 294 TYR A C 1
ATOM 2221 O O . TYR A 1 294 ? -20.649 -10.551 50.377 1.00 98.12 294 TYR A O 1
ATOM 2229 N N . GLY A 1 295 ? -19.162 -8.900 50.022 1.00 97.69 295 GLY A N 1
ATOM 2230 C CA . GLY A 1 295 ? -17.953 -9.723 50.078 1.00 97.69 295 GLY A CA 1
ATOM 2231 C C . GLY A 1 295 ? -16.718 -8.920 50.487 1.00 97.69 295 GLY A C 1
ATOM 2232 O O . GLY A 1 295 ? -16.780 -7.707 50.651 1.00 97.69 295 GLY A O 1
ATOM 2233 N N . THR A 1 296 ? -15.582 -9.596 50.669 1.00 97.81 296 THR A N 1
ATOM 2234 C CA . THR A 1 296 ? -14.282 -8.912 50.763 1.00 97.81 296 THR A CA 1
ATOM 2235 C C . THR A 1 296 ? -13.801 -8.665 49.339 1.00 97.81 296 THR A C 1
ATOM 2237 O O . THR A 1 296 ? -13.582 -9.636 48.619 1.00 97.81 296 THR A O 1
ATOM 2240 N N . VAL A 1 297 ? -13.615 -7.408 48.934 1.00 97.81 297 VAL A N 1
ATOM 2241 C CA . VAL A 1 297 ? -13.235 -7.053 47.554 1.00 97.81 297 VAL A CA 1
ATOM 2242 C C . VAL A 1 297 ? -11.948 -7.773 47.115 1.00 97.81 297 VAL A C 1
ATOM 2244 O O . VAL A 1 297 ? -11.950 -8.461 46.098 1.00 97.81 297 VAL A O 1
ATOM 2247 N N . ALA A 1 298 ? -10.899 -7.754 47.946 1.00 95.94 298 ALA A N 1
ATOM 2248 C CA . ALA A 1 298 ? -9.625 -8.440 47.681 1.00 95.94 298 ALA A CA 1
ATOM 2249 C C . ALA A 1 298 ? -9.709 -9.974 47.511 1.00 95.94 298 ALA A C 1
ATOM 2251 O O . ALA A 1 298 ? -8.772 -10.581 46.990 1.00 95.94 298 ALA A O 1
ATOM 2252 N N . ASP A 1 299 ? -10.787 -10.623 47.973 1.00 96.56 299 ASP A N 1
ATOM 2253 C CA . ASP A 1 299 ? -11.000 -12.066 47.772 1.00 96.56 299 ASP A CA 1
ATOM 2254 C C . ASP A 1 299 ? -11.664 -12.369 46.403 1.00 96.56 299 ASP A C 1
ATOM 2256 O O . ASP A 1 299 ? -11.803 -13.544 46.057 1.00 96.56 299 ASP A O 1
ATOM 2260 N N . HIS A 1 300 ? -12.058 -11.333 45.642 1.00 96.38 300 HIS A N 1
ATOM 2261 C CA . HIS A 1 300 ? -12.840 -11.398 44.398 1.00 96.38 300 HIS A CA 1
ATOM 2262 C C . HIS A 1 300 ? -12.269 -10.512 43.261 1.00 96.38 300 HIS A C 1
ATOM 2264 O O . HIS A 1 300 ? -12.962 -9.617 42.771 1.00 96.38 300 HIS A O 1
ATOM 2270 N N . PRO A 1 301 ? -11.016 -10.728 42.806 1.00 94.38 301 PRO A N 1
ATOM 2271 C CA . PRO A 1 301 ? -10.430 -9.963 41.697 1.00 94.38 301 PRO A CA 1
ATOM 2272 C C . PRO A 1 301 ? -11.199 -10.113 40.371 1.00 94.38 301 PRO A C 1
ATOM 2274 O O . PRO A 1 301 ? -11.114 -9.227 39.522 1.00 94.38 301 PRO A O 1
ATOM 2277 N N . GLU A 1 302 ? -11.972 -11.194 40.208 1.00 96.19 302 GLU A N 1
ATOM 2278 C CA . GLU A 1 302 ? -12.873 -11.446 39.074 1.00 96.19 302 GLU A CA 1
ATOM 2279 C C . GLU A 1 302 ? -14.135 -10.558 39.065 1.00 96.19 302 GLU A C 1
ATOM 2281 O O . GLU A 1 302 ? -14.960 -10.664 38.158 1.00 96.19 302 GLU A O 1
ATOM 2286 N N . LYS A 1 303 ? -14.316 -9.700 40.080 1.00 98.06 303 LYS A N 1
ATOM 2287 C CA . LYS A 1 303 ? -15.498 -8.847 40.264 1.00 98.06 303 LYS A CA 1
ATOM 2288 C C . LYS A 1 303 ? -15.153 -7.366 40.370 1.00 98.06 303 LYS A C 1
ATOM 2290 O O . LYS A 1 303 ? -14.028 -6.964 40.671 1.00 98.06 303 LYS A O 1
ATOM 2295 N N . ILE A 1 304 ? -16.166 -6.547 40.129 1.00 98.50 304 ILE A N 1
ATOM 2296 C CA . ILE A 1 304 ? -16.084 -5.088 40.106 1.00 98.50 304 ILE A CA 1
ATOM 2297 C C . ILE A 1 304 ? -16.509 -4.560 41.480 1.00 98.50 304 ILE A C 1
ATOM 2299 O O . ILE A 1 304 ? -17.625 -4.835 41.926 1.00 98.50 304 ILE A O 1
ATOM 2303 N N . ASP A 1 305 ? -15.638 -3.811 42.163 1.00 98.31 305 ASP A N 1
ATOM 2304 C CA . ASP A 1 305 ? -16.012 -3.147 43.415 1.00 98.31 305 ASP A CA 1
ATOM 2305 C C . ASP A 1 305 ? -16.997 -2.011 43.136 1.00 98.31 305 ASP A C 1
ATOM 2307 O O . ASP A 1 305 ? -16.617 -0.958 42.622 1.00 98.31 305 ASP A O 1
ATOM 2311 N N . LEU A 1 306 ? -18.256 -2.198 43.540 1.00 98.06 306 LEU A N 1
ATOM 2312 C CA . LEU A 1 306 ? -19.309 -1.196 43.391 1.00 98.06 306 LEU A CA 1
ATOM 2313 C C . LEU A 1 306 ? -18.974 0.125 44.099 1.00 98.06 306 LEU A C 1
ATOM 2315 O O . LEU A 1 306 ? -19.568 1.147 43.765 1.00 98.06 306 LEU A O 1
ATOM 2319 N N . ASN A 1 307 ? -18.055 0.153 45.067 1.00 97.75 307 ASN A N 1
ATOM 2320 C CA . ASN A 1 307 ? -17.654 1.376 45.765 1.00 97.75 307 ASN A CA 1
ATOM 2321 C C . ASN A 1 307 ? -16.322 1.973 45.294 1.00 97.75 307 ASN A C 1
ATOM 2323 O O . ASN A 1 307 ? -16.002 3.089 45.716 1.00 97.75 307 ASN A O 1
ATOM 2327 N N . TYR A 1 308 ? -15.603 1.330 44.367 1.00 97.38 308 TYR A N 1
ATOM 2328 C CA . TYR A 1 308 ? -14.444 1.959 43.745 1.00 97.38 308 TYR A CA 1
ATOM 2329 C C . TYR A 1 308 ? -14.883 3.080 42.802 1.00 97.38 308 TYR A C 1
ATOM 2331 O O . TYR A 1 308 ? -15.792 2.927 41.975 1.00 97.38 308 TYR A O 1
ATOM 2339 N N . THR A 1 309 ? -14.273 4.256 42.966 1.00 94.12 309 THR A N 1
ATOM 2340 C CA . THR A 1 309 ? -14.594 5.437 42.167 1.00 94.12 309 THR A CA 1
ATOM 2341 C C . THR A 1 309 ? -13.566 6.554 42.377 1.00 94.12 309 THR A C 1
ATOM 2343 O O . THR A 1 309 ? -13.124 6.798 43.502 1.00 94.12 309 THR A O 1
ATOM 2346 N N . LEU A 1 310 ? -13.201 7.272 41.311 1.00 87.44 310 LEU A N 1
ATOM 2347 C CA . LEU A 1 310 ? -12.308 8.440 41.395 1.00 87.44 310 LEU A CA 1
ATOM 2348 C C . LEU A 1 310 ? -13.037 9.713 41.852 1.00 87.44 310 LEU A C 1
ATOM 2350 O O . LEU A 1 310 ? -12.431 10.634 42.401 1.00 87.44 310 LEU A O 1
ATOM 2354 N N . ASN A 1 311 ? -14.344 9.787 41.607 1.00 84.12 311 ASN A N 1
ATOM 2355 C CA . ASN A 1 311 ? -15.201 10.923 41.928 1.00 84.12 311 ASN A CA 1
ATOM 2356 C C . ASN A 1 311 ? -16.656 10.426 42.116 1.00 84.12 311 ASN A C 1
ATOM 2358 O O . ASN A 1 311 ? -16.896 9.230 42.101 1.00 84.12 311 ASN A O 1
ATOM 2362 N N . GLY A 1 312 ? -17.629 11.308 42.358 1.00 86.81 312 GLY A N 1
ATOM 2363 C CA . GLY A 1 312 ? -19.013 10.896 42.645 1.00 86.81 312 GLY A CA 1
ATOM 2364 C C . GLY A 1 312 ? -20.033 11.151 41.532 1.00 86.81 312 GLY A C 1
ATOM 2365 O O . GLY A 1 312 ? -21.210 11.322 41.864 1.00 86.81 312 GLY A O 1
ATOM 2366 N N . ILE A 1 313 ? -19.605 11.315 40.276 1.00 94.06 313 ILE A N 1
ATOM 2367 C CA . ILE A 1 313 ? -20.504 11.569 39.132 1.00 94.06 313 ILE A CA 1
ATOM 2368 C C . ILE A 1 313 ? -21.267 10.298 38.728 1.00 94.06 313 ILE A C 1
ATOM 2370 O O . ILE A 1 313 ? -20.977 9.210 39.230 1.00 94.06 313 ILE A O 1
ATOM 2374 N N . ALA A 1 314 ? -22.266 10.442 37.859 1.00 96.31 314 ALA A N 1
ATOM 2375 C CA . ALA A 1 314 ? -23.064 9.318 37.376 1.00 96.31 314 ALA A CA 1
ATOM 2376 C C . ALA A 1 314 ? -22.254 8.363 36.477 1.00 96.31 314 ALA A C 1
ATOM 2378 O O . ALA A 1 314 ? -22.297 7.155 36.688 1.00 96.31 314 ALA A O 1
ATOM 2379 N N . ASP A 1 315 ? -21.497 8.907 35.524 1.00 96.38 315 ASP A N 1
ATOM 2380 C CA . ASP A 1 315 ? -20.596 8.198 34.602 1.00 96.38 315 ASP A CA 1
ATOM 2381 C C . ASP A 1 315 ? -19.507 7.416 35.365 1.00 96.38 315 ASP A C 1
ATOM 2383 O O . ASP A 1 315 ? -18.565 8.005 35.908 1.00 96.38 315 ASP A O 1
ATOM 2387 N N . TRP A 1 316 ? -19.684 6.094 35.497 1.00 96.81 316 TRP A N 1
ATOM 2388 C CA . TRP A 1 316 ? -18.960 5.323 36.509 1.00 96.81 316 TRP A CA 1
ATOM 2389 C C . TRP A 1 316 ? -17.639 4.739 36.010 1.00 96.81 316 TRP A C 1
ATOM 2391 O O . TRP A 1 316 ? -16.599 5.133 36.544 1.00 96.81 316 TRP A O 1
ATOM 2401 N N . HIS A 1 317 ? -17.646 3.823 35.034 1.00 96.94 317 HIS A N 1
ATOM 2402 C CA . HIS A 1 317 ? -16.406 3.208 34.540 1.00 96.94 317 HIS A CA 1
ATOM 2403 C C . HIS A 1 317 ? -15.825 3.946 33.332 1.00 96.94 317 HIS A C 1
ATOM 2405 O O . HIS A 1 317 ? -14.599 4.027 33.221 1.00 96.94 317 HIS A O 1
ATOM 2411 N N . HIS A 1 318 ? -16.692 4.529 32.495 1.00 97.38 318 HIS A N 1
ATOM 2412 C CA . HIS A 1 318 ? -16.318 5.292 31.303 1.00 97.38 318 HIS A CA 1
ATOM 2413 C C . HIS A 1 318 ? -15.482 4.432 30.342 1.00 97.38 318 HIS A C 1
ATOM 2415 O O . HIS A 1 318 ? -14.317 4.729 30.066 1.00 97.38 318 HIS A O 1
ATOM 2421 N N . ILE A 1 319 ? -16.045 3.307 29.890 1.00 98.44 319 ILE A N 1
ATOM 2422 C CA . ILE A 1 319 ? -15.351 2.426 28.947 1.00 98.44 319 ILE A CA 1
ATOM 2423 C C . ILE A 1 319 ? -15.221 3.155 27.604 1.00 98.44 319 ILE A C 1
ATOM 2425 O O . ILE A 1 319 ? -16.198 3.677 27.059 1.00 98.44 319 ILE A O 1
ATOM 2429 N N . ASN A 1 320 ? -13.989 3.234 27.101 1.00 97.94 320 ASN A N 1
ATOM 2430 C CA . ASN A 1 320 ? -13.632 4.088 25.967 1.00 97.94 320 ASN A CA 1
ATOM 2431 C C . ASN A 1 320 ? -12.977 3.353 24.791 1.00 97.94 320 ASN A C 1
ATOM 2433 O O . ASN A 1 320 ? -12.852 3.960 23.733 1.00 97.94 320 ASN A O 1
ATOM 2437 N N . SER A 1 321 ? -12.608 2.079 24.939 1.00 98.12 321 SER A N 1
ATOM 2438 C CA . SER A 1 321 ? -12.325 1.199 23.803 1.00 98.12 321 SER A CA 1
ATOM 2439 C C . SER A 1 321 ? -12.898 -0.190 24.010 1.00 98.12 321 SER A C 1
ATOM 2441 O O . SER A 1 321 ? -13.020 -0.656 25.150 1.00 98.12 321 SER A O 1
ATOM 2443 N N . ILE A 1 322 ? -13.225 -0.830 22.894 1.00 98.69 322 ILE A N 1
ATOM 2444 C CA . ILE A 1 322 ? -13.575 -2.242 22.794 1.00 98.69 322 ILE A CA 1
ATOM 2445 C C . ILE A 1 322 ? -12.763 -2.861 21.658 1.00 98.69 322 ILE A C 1
ATOM 2447 O O . ILE A 1 322 ? -12.489 -2.191 20.670 1.00 98.69 322 ILE A O 1
ATOM 2451 N N . ASP A 1 323 ? -12.355 -4.111 21.832 1.00 98.56 323 ASP A N 1
ATOM 2452 C CA . ASP A 1 323 ? -11.633 -4.891 20.827 1.00 98.56 323 ASP A CA 1
ATOM 2453 C C . ASP A 1 323 ? -11.926 -6.391 21.034 1.00 98.56 323 ASP A C 1
ATOM 2455 O O . ASP A 1 323 ? -12.308 -6.808 22.136 1.00 98.56 323 ASP A O 1
ATOM 2459 N N . TYR A 1 324 ? -11.788 -7.213 19.993 1.00 98.00 324 TYR A N 1
ATOM 2460 C CA . TYR A 1 324 ? -12.246 -8.604 19.971 1.00 98.00 324 TYR A CA 1
ATOM 2461 C C . TYR A 1 324 ? -11.197 -9.586 19.436 1.00 98.00 324 TYR A C 1
ATOM 2463 O O . TYR A 1 324 ? -10.838 -9.599 18.261 1.00 98.00 324 TYR A O 1
ATOM 2471 N N . ASN A 1 325 ? -10.793 -10.533 20.285 1.00 95.44 325 ASN A N 1
ATOM 2472 C CA . ASN A 1 325 ? -9.899 -11.611 19.890 1.00 95.44 325 ASN A CA 1
ATOM 2473 C C . ASN A 1 325 ? -10.687 -12.815 19.346 1.00 95.44 325 ASN A C 1
ATOM 2475 O O . ASN A 1 325 ? -11.214 -13.634 20.106 1.00 95.44 325 ASN A O 1
ATOM 2479 N N . ALA A 1 326 ? -10.714 -12.959 18.020 1.00 90.19 326 ALA A N 1
ATOM 2480 C CA . ALA A 1 326 ? -11.447 -14.024 17.334 1.00 90.19 326 ALA A CA 1
ATOM 2481 C C . ALA A 1 326 ? -10.902 -15.450 17.560 1.00 90.19 326 ALA A C 1
ATOM 2483 O O . ALA A 1 326 ? -11.649 -16.415 17.384 1.00 90.19 326 ALA A O 1
ATOM 2484 N N . GLU A 1 327 ? -9.631 -15.615 17.947 1.00 89.62 327 GLU A N 1
ATOM 2485 C CA . GLU A 1 327 ? -9.066 -16.939 18.259 1.00 89.62 327 GLU A CA 1
ATOM 2486 C C . GLU A 1 327 ? -9.483 -17.440 19.647 1.00 89.62 327 GLU A C 1
ATOM 2488 O O . GLU A 1 327 ? -9.665 -18.647 19.849 1.00 89.62 327 GLU A O 1
ATOM 2493 N N . LEU A 1 328 ? -9.619 -16.516 20.602 1.00 91.81 328 LEU A N 1
ATOM 2494 C CA . LEU A 1 328 ? -9.976 -16.801 21.990 1.00 91.81 328 LEU A CA 1
ATOM 2495 C C . LEU A 1 328 ? -11.483 -16.682 22.271 1.00 91.81 328 LEU A C 1
ATOM 2497 O O . LEU A 1 328 ? -11.925 -17.258 23.266 1.00 91.81 328 LEU A O 1
ATOM 2501 N N . ASP A 1 329 ? -12.245 -15.993 21.410 1.00 95.31 329 ASP A N 1
ATOM 2502 C CA . ASP A 1 329 ? -13.658 -15.615 21.613 1.00 95.31 329 ASP A CA 1
ATOM 2503 C C . ASP A 1 329 ? -13.812 -14.746 22.881 1.00 95.31 329 ASP A C 1
ATOM 2505 O O . ASP A 1 329 ? -14.531 -15.070 23.828 1.00 95.31 329 ASP A O 1
ATOM 2509 N N . GLN A 1 330 ? -13.019 -13.667 22.937 1.00 97.38 330 GLN A N 1
ATOM 2510 C CA . GLN A 1 330 ? -12.858 -12.790 24.105 1.00 97.38 330 GLN A CA 1
ATOM 2511 C C . GLN A 1 330 ? -12.873 -11.313 23.711 1.00 97.38 330 GLN A C 1
ATOM 2513 O O . GLN A 1 330 ? -12.395 -10.945 22.641 1.00 97.38 330 GLN A O 1
ATOM 2518 N N . ILE A 1 331 ? -13.370 -10.468 24.615 1.00 98.75 331 ILE A N 1
ATOM 2519 C CA . ILE A 1 331 ? -13.471 -9.015 24.427 1.00 98.75 331 ILE A CA 1
ATOM 2520 C C . ILE A 1 331 ? -12.523 -8.310 25.398 1.00 98.75 331 ILE A C 1
ATOM 2522 O O . ILE A 1 331 ? -12.536 -8.613 26.594 1.00 98.75 331 ILE A O 1
ATOM 2526 N N . LEU A 1 332 ? -11.740 -7.359 24.890 1.00 98.81 332 LEU A N 1
ATOM 2527 C CA . LEU A 1 332 ? -10.910 -6.420 25.644 1.00 98.81 332 LEU A CA 1
ATOM 2528 C C . LEU A 1 332 ? -11.655 -5.089 25.795 1.00 98.81 332 LEU A C 1
ATOM 2530 O O . LEU A 1 332 ? -12.270 -4.603 24.850 1.00 98.81 332 LEU A O 1
ATOM 2534 N N . LEU A 1 333 ? -11.597 -4.499 26.989 1.00 98.88 333 LEU A N 1
ATOM 2535 C CA . LEU A 1 333 ? -12.251 -3.235 27.328 1.00 98.88 333 LEU A CA 1
ATOM 2536 C C . LEU A 1 333 ? -11.254 -2.298 28.018 1.00 98.88 333 LEU A C 1
ATOM 2538 O O . LEU A 1 333 ? -10.647 -2.681 29.022 1.00 98.88 333 LEU A O 1
ATOM 2542 N N . SER A 1 334 ? -11.113 -1.061 27.534 1.00 98.62 334 SER A N 1
ATOM 2543 C CA . SER A 1 334 ? -10.368 -0.005 28.239 1.00 98.62 334 SER A CA 1
ATOM 2544 C C . SER A 1 334 ? -11.290 0.762 29.181 1.00 98.62 334 SER A C 1
ATOM 2546 O O . SER A 1 334 ? -12.240 1.414 28.748 1.00 98.62 334 SER A O 1
ATOM 2548 N N . VAL A 1 335 ? -10.992 0.708 30.479 1.00 98.50 335 VAL A N 1
ATOM 2549 C CA . VAL A 1 335 ? -11.851 1.199 31.561 1.00 98.50 335 VAL A CA 1
ATOM 2550 C C . VAL A 1 335 ? -11.224 2.426 32.222 1.00 98.50 335 VAL A C 1
ATOM 2552 O O . VAL A 1 335 ? -10.479 2.334 33.205 1.00 98.50 335 VAL A O 1
ATOM 2555 N N . HIS A 1 336 ? -11.514 3.597 31.654 1.00 97.44 336 HIS A N 1
ATOM 2556 C CA . HIS A 1 336 ? -10.870 4.872 31.977 1.00 97.44 336 HIS A CA 1
ATOM 2557 C C . HIS A 1 336 ? -10.901 5.205 33.473 1.00 97.44 336 HIS A C 1
ATOM 2559 O O . HIS A 1 336 ? -9.853 5.338 34.107 1.00 97.44 336 HIS A O 1
ATOM 2565 N N . ASN A 1 337 ? -12.092 5.280 34.078 1.00 96.56 337 ASN A N 1
ATOM 2566 C CA . ASN A 1 337 ? -12.252 5.725 35.468 1.00 96.56 337 ASN A CA 1
ATOM 2567 C C . ASN A 1 337 ? -11.764 4.696 36.500 1.00 96.56 337 ASN A C 1
ATOM 2569 O O . ASN A 1 337 ? -11.677 5.019 37.684 1.00 96.56 337 ASN A O 1
ATOM 2573 N N . PHE A 1 338 ? -11.446 3.472 36.077 1.00 97.31 338 PHE A N 1
ATOM 2574 C CA . PHE A 1 338 ? -10.773 2.483 36.920 1.00 97.31 338 PHE A CA 1
ATOM 2575 C C . PHE A 1 338 ? -9.258 2.501 36.710 1.00 97.31 338 PHE A C 1
ATOM 2577 O O . PHE A 1 338 ? -8.522 2.043 37.580 1.00 97.31 338 PHE A O 1
ATOM 2584 N N . SER A 1 339 ? -8.783 3.100 35.614 1.00 97.56 339 SER A N 1
ATOM 2585 C CA . SER A 1 339 ? -7.401 2.994 35.149 1.00 97.56 339 SER A CA 1
ATOM 2586 C C . SER A 1 339 ? -6.974 1.531 34.993 1.00 97.56 339 SER A C 1
ATOM 2588 O O . SER A 1 339 ? -5.949 1.092 35.516 1.00 97.56 339 SER A O 1
ATOM 2590 N N . GLU A 1 340 ? -7.829 0.755 34.331 1.00 97.69 340 GLU A N 1
ATOM 2591 C CA . GLU A 1 340 ? -7.631 -0.665 34.056 1.00 97.69 340 GLU A CA 1
ATOM 2592 C C . GLU A 1 340 ? -8.034 -1.005 32.623 1.00 97.69 340 GLU A C 1
ATOM 2594 O O . GLU A 1 340 ? -8.926 -0.378 32.056 1.00 97.69 340 GLU A O 1
ATOM 2599 N N . ILE A 1 341 ? -7.439 -2.064 32.082 1.00 98.50 341 ILE A N 1
ATOM 2600 C CA . ILE A 1 341 ? -8.069 -2.874 31.039 1.00 98.50 341 ILE A CA 1
ATOM 2601 C C . ILE A 1 341 ? -8.749 -4.085 31.678 1.00 98.50 341 ILE A C 1
ATOM 2603 O O . ILE A 1 341 ? -8.226 -4.632 32.656 1.00 98.50 341 ILE A O 1
ATOM 2607 N N . TRP A 1 342 ? -9.868 -4.536 31.116 1.00 98.56 342 TRP A N 1
ATOM 2608 C CA . TRP A 1 342 ? -10.557 -5.778 31.488 1.00 98.56 342 TRP A CA 1
ATOM 2609 C C . TRP A 1 342 ? -10.692 -6.702 30.274 1.00 98.56 342 TRP A C 1
ATOM 2611 O O . TRP A 1 342 ? -10.812 -6.225 29.149 1.00 98.56 342 TRP A O 1
ATOM 2621 N N . ILE A 1 343 ? -10.708 -8.018 30.503 1.00 98.44 343 ILE A N 1
ATOM 2622 C CA . ILE A 1 343 ? -11.015 -9.024 29.473 1.00 98.44 343 ILE A CA 1
ATOM 2623 C C . ILE A 1 343 ? -12.164 -9.912 29.957 1.00 98.44 343 ILE A C 1
ATOM 2625 O O . ILE A 1 343 ? -12.140 -10.389 31.098 1.00 98.44 343 ILE A O 1
ATOM 2629 N N . ILE A 1 344 ? -13.153 -10.144 29.090 1.00 98.25 344 ILE A N 1
ATOM 2630 C CA . ILE A 1 344 ? -14.363 -10.941 29.361 1.00 98.25 344 ILE A CA 1
ATOM 2631 C C . ILE A 1 344 ? -14.577 -12.041 28.307 1.00 98.25 344 ILE A C 1
ATOM 2633 O O . ILE A 1 344 ? -14.063 -11.957 27.191 1.00 98.25 344 ILE A O 1
ATOM 2637 N N . ASP A 1 345 ? -15.325 -13.086 28.678 1.00 97.25 345 ASP A N 1
ATOM 2638 C CA . ASP A 1 345 ? -15.628 -14.248 27.828 1.00 97.25 345 ASP A CA 1
ATOM 2639 C C . ASP A 1 345 ? -16.861 -13.999 26.940 1.00 97.25 345 ASP A C 1
ATOM 2641 O O . ASP A 1 345 ? -17.981 -13.838 27.442 1.00 97.25 345 ASP A O 1
ATOM 2645 N N . HIS A 1 346 ? -16.669 -14.006 25.620 1.00 97.62 346 HIS A N 1
ATOM 2646 C CA . HIS A 1 346 ? -17.752 -13.874 24.643 1.00 97.62 346 HIS A CA 1
ATOM 2647 C C . HIS A 1 346 ? -18.342 -15.239 24.231 1.00 97.62 346 HIS A C 1
ATOM 2649 O O . HIS A 1 346 ? -19.469 -15.302 23.738 1.00 97.62 346 HIS A O 1
ATOM 2655 N N . ASN A 1 347 ? -17.691 -16.358 24.581 1.00 95.56 347 ASN A N 1
ATOM 2656 C CA . ASN A 1 347 ? -18.169 -17.733 24.355 1.00 95.56 347 ASN A CA 1
ATOM 2657 C C . ASN A 1 347 ? -19.281 -18.154 25.344 1.00 95.56 347 ASN A C 1
ATOM 2659 O O . ASN A 1 347 ? -19.315 -19.263 25.893 1.00 95.56 347 ASN A O 1
ATOM 2663 N N . THR A 1 348 ? -20.209 -17.240 25.607 1.00 97.12 348 THR A N 1
ATOM 2664 C CA . THR A 1 348 ? -21.289 -17.348 26.584 1.00 97.12 348 THR A CA 1
ATOM 2665 C C . THR A 1 348 ? -22.620 -16.993 25.923 1.00 97.12 348 THR A C 1
ATOM 2667 O O . THR A 1 348 ? -22.678 -16.252 24.951 1.00 97.12 348 THR A O 1
ATOM 2670 N N . THR A 1 349 ? -23.745 -17.498 26.431 1.00 98.00 349 THR A N 1
ATOM 2671 C CA . THR A 1 349 ? -25.045 -16.862 26.137 1.00 98.00 349 THR A CA 1
ATOM 2672 C C . THR A 1 349 ? -25.275 -15.687 27.088 1.00 98.00 349 THR A C 1
ATOM 2674 O O . THR A 1 349 ? -24.773 -15.730 28.204 1.00 98.00 349 THR A O 1
ATOM 2677 N N . THR A 1 350 ? -26.122 -14.704 26.750 1.00 98.06 350 THR A N 1
ATOM 2678 C CA . THR A 1 350 ? -26.514 -13.597 27.663 1.00 98.06 350 THR A CA 1
ATOM 2679 C C . THR A 1 350 ? -26.869 -14.064 29.086 1.00 98.06 350 THR A C 1
ATOM 2681 O O . THR A 1 350 ? -26.558 -13.416 30.078 1.00 98.06 350 THR A O 1
ATOM 2684 N N . ALA A 1 351 ? -27.517 -15.229 29.214 1.00 98.00 351 ALA A N 1
ATOM 2685 C CA . ALA A 1 351 ? -27.918 -15.790 30.506 1.00 98.00 351 ALA A CA 1
ATOM 2686 C C . ALA A 1 351 ? -26.775 -16.474 31.288 1.00 98.00 351 ALA A C 1
ATOM 2688 O O . ALA A 1 351 ? -26.940 -16.768 32.473 1.00 98.00 351 ALA A O 1
ATOM 2689 N N . GLU A 1 352 ? -25.661 -16.781 30.626 1.00 98.38 352 GLU A N 1
ATOM 2690 C CA . GLU A 1 352 ? -24.410 -17.259 31.224 1.00 98.38 352 GLU A CA 1
ATOM 2691 C C . GLU A 1 352 ? -23.460 -16.084 31.500 1.00 98.38 352 GLU A C 1
ATOM 2693 O O . GLU A 1 352 ? -22.863 -16.055 32.578 1.00 98.38 352 GLU A O 1
ATOM 2698 N N . ALA A 1 353 ? -23.411 -15.098 30.592 1.00 98.12 353 ALA A N 1
ATOM 2699 C CA . ALA A 1 353 ? -22.731 -13.815 30.751 1.00 98.12 353 ALA A CA 1
ATOM 2700 C C . ALA A 1 353 ? -23.204 -13.091 32.020 1.00 98.12 353 ALA A C 1
ATOM 2702 O O . ALA A 1 353 ? -22.380 -12.814 32.874 1.00 98.12 353 ALA A O 1
ATOM 2703 N N . ALA A 1 354 ? -24.517 -12.950 32.245 1.00 98.00 354 ALA A N 1
ATOM 2704 C CA . ALA A 1 354 ? -25.111 -12.397 33.479 1.00 98.00 354 ALA A CA 1
ATOM 2705 C C . ALA A 1 354 ? -24.900 -13.253 34.761 1.00 98.00 354 ALA A C 1
ATOM 2707 O O . ALA A 1 354 ? -25.578 -13.084 35.779 1.00 98.00 354 ALA A O 1
ATOM 2708 N N . GLY A 1 355 ? -24.019 -14.253 34.716 1.00 96.81 355 GLY A N 1
ATOM 2709 C CA . GLY A 1 355 ? -23.621 -15.090 35.843 1.00 96.81 355 GLY A CA 1
ATOM 2710 C C . GLY A 1 355 ? -22.101 -15.180 35.954 1.00 96.81 355 GLY A C 1
ATOM 2711 O O . GLY A 1 355 ? -21.363 -14.489 35.267 1.00 96.81 355 GLY A O 1
ATOM 2712 N N . SER A 1 356 ? -21.588 -16.093 36.781 1.00 96.38 356 SER A N 1
ATOM 2713 C CA . SER A 1 356 ? -20.137 -16.214 37.010 1.00 96.38 356 SER A CA 1
ATOM 2714 C C . SER A 1 356 ? -19.324 -16.769 35.824 1.00 96.38 356 SER A C 1
ATOM 2716 O O . SER A 1 356 ? -18.234 -17.293 36.041 1.00 96.38 356 SER A O 1
ATOM 2718 N N . ALA A 1 357 ? -19.880 -16.778 34.609 1.00 96.81 357 ALA A N 1
ATOM 2719 C CA . ALA A 1 357 ? -19.142 -17.031 33.373 1.00 96.81 357 ALA A CA 1
ATOM 2720 C C . ALA A 1 357 ? -18.784 -15.721 32.643 1.00 96.81 357 ALA A C 1
ATOM 2722 O O . ALA A 1 357 ? -17.818 -15.725 31.897 1.00 96.81 357 ALA A O 1
ATOM 2723 N N . GLY A 1 358 ? -19.496 -14.614 32.906 1.00 97.38 358 GLY A N 1
ATOM 2724 C CA . GLY A 1 358 ? -19.094 -13.262 32.493 1.00 97.38 358 GLY A CA 1
ATOM 2725 C C . GLY A 1 358 ? -18.316 -12.479 33.560 1.00 97.38 358 GLY A C 1
ATOM 2726 O O . GLY A 1 358 ? -18.021 -11.307 33.344 1.00 97.38 358 GLY A O 1
ATOM 2727 N N . ASP A 1 359 ? -17.993 -13.092 34.711 1.00 98.38 359 ASP A N 1
ATOM 2728 C CA . ASP A 1 359 ? -17.025 -12.515 35.661 1.00 98.38 359 ASP A CA 1
ATOM 2729 C C . ASP A 1 359 ? -15.666 -12.315 34.946 1.00 98.38 359 ASP A C 1
ATOM 2731 O O . ASP A 1 359 ? -15.327 -13.069 34.031 1.00 98.38 359 ASP A O 1
ATOM 2735 N N . LEU A 1 360 ? -14.887 -11.302 35.345 1.00 98.12 360 LEU A N 1
ATOM 2736 C CA . LEU A 1 360 ? -13.700 -10.860 34.601 1.00 98.12 360 LEU A CA 1
ATOM 2737 C C . LEU A 1 360 ? -12.657 -11.986 34.476 1.00 98.12 360 LEU A C 1
ATOM 2739 O O . LEU A 1 360 ? -12.189 -12.523 35.485 1.00 98.12 360 LEU A O 1
ATOM 2743 N N . LEU A 1 361 ? -12.239 -12.300 33.244 1.00 96.75 361 LEU A N 1
ATOM 2744 C CA . LEU A 1 361 ? -11.164 -13.265 32.975 1.00 96.75 361 LEU A CA 1
ATOM 2745 C C . LEU A 1 361 ? -9.800 -12.698 33.375 1.00 96.75 361 LEU A C 1
ATOM 2747 O O . LEU A 1 361 ? -8.944 -13.415 33.899 1.00 96.75 361 LEU A O 1
ATOM 2751 N N . TYR A 1 362 ? -9.602 -11.406 33.108 1.00 96.25 362 TYR A N 1
ATOM 2752 C CA . TYR A 1 362 ? -8.367 -10.687 33.382 1.00 96.25 362 TYR A CA 1
ATOM 2753 C C . TYR A 1 362 ? -8.628 -9.205 33.640 1.00 96.25 362 TYR A C 1
ATOM 2755 O O . TYR A 1 362 ? -9.585 -8.630 33.123 1.00 96.25 362 TYR A O 1
ATOM 2763 N N . ARG A 1 363 ? -7.734 -8.590 34.417 1.00 96.00 363 ARG A N 1
ATOM 2764 C CA . ARG A 1 363 ? -7.635 -7.142 34.598 1.00 96.00 363 ARG A CA 1
ATOM 2765 C C . ARG A 1 363 ? -6.181 -6.740 34.820 1.00 96.00 363 ARG A C 1
ATOM 2767 O O . ARG A 1 363 ? -5.422 -7.497 35.432 1.00 96.00 363 ARG A O 1
ATOM 2774 N N . TRP A 1 364 ? -5.796 -5.565 34.339 1.00 96.56 364 TRP A N 1
ATOM 2775 C CA . TRP A 1 364 ? -4.445 -5.016 34.492 1.00 96.56 364 TRP A CA 1
ATOM 2776 C C . TRP A 1 364 ? -4.503 -3.487 34.520 1.00 96.56 364 TRP A C 1
ATOM 2778 O O . TRP A 1 364 ? -5.311 -2.897 33.811 1.00 96.56 364 TRP A O 1
ATOM 2788 N N . GLY A 1 365 ? -3.657 -2.845 35.331 1.00 96.31 365 GLY A N 1
ATOM 2789 C CA . GLY A 1 365 ? -3.553 -1.383 35.405 1.00 96.31 365 GLY A CA 1
ATOM 2790 C C . GLY A 1 365 ? -3.502 -0.839 36.830 1.00 96.31 365 GLY A C 1
ATOM 2791 O O . GLY A 1 365 ? -2.501 -0.233 37.206 1.00 96.31 365 GLY A O 1
ATOM 2792 N N . ASN A 1 366 ? -4.533 -1.089 37.643 1.00 96.50 366 ASN A N 1
ATOM 2793 C CA . ASN A 1 366 ? -4.711 -0.451 38.953 1.00 96.50 366 ASN A CA 1
ATOM 2794 C C . ASN A 1 366 ? -5.200 -1.435 40.044 1.00 96.50 366 ASN A C 1
ATOM 2796 O O . ASN A 1 366 ? -6.397 -1.534 40.318 1.00 96.50 366 ASN A O 1
ATOM 2800 N N . PRO A 1 367 ? -4.283 -2.134 40.741 1.00 95.75 367 PRO A N 1
ATOM 2801 C CA . PRO A 1 367 ? -4.623 -3.107 41.788 1.00 95.75 367 PRO A CA 1
ATOM 2802 C C . PRO A 1 367 ? -5.390 -2.555 42.993 1.00 95.75 367 PRO A C 1
ATOM 2804 O O . PRO A 1 367 ? -6.007 -3.323 43.737 1.00 95.75 367 PRO A O 1
ATOM 2807 N N . ALA A 1 368 ? -5.359 -1.237 43.208 1.00 95.12 368 ALA A N 1
ATOM 2808 C CA . ALA A 1 368 ? -6.130 -0.584 44.260 1.00 95.12 368 ALA A CA 1
ATOM 2809 C C . ALA A 1 368 ? -7.636 -0.515 43.933 1.00 95.12 368 ALA A C 1
ATOM 2811 O O . ALA A 1 368 ? -8.433 -0.314 44.845 1.00 95.12 368 ALA A O 1
ATOM 2812 N N . ALA A 1 369 ? -8.040 -0.742 42.674 1.00 96.00 369 ALA A N 1
ATOM 2813 C CA . ALA A 1 369 ? -9.445 -0.845 42.266 1.00 96.00 369 ALA A CA 1
ATOM 2814 C C . ALA A 1 369 ? -10.152 -2.130 42.745 1.00 96.00 369 ALA A C 1
ATOM 2816 O O . ALA A 1 369 ? -11.360 -2.284 42.562 1.00 96.00 369 ALA A O 1
ATOM 2817 N N . TYR A 1 370 ? -9.404 -3.060 43.350 1.00 95.75 370 TYR A N 1
ATOM 2818 C CA . TYR A 1 370 ? -9.922 -4.298 43.933 1.00 95.75 370 TYR A CA 1
ATOM 2819 C C . TYR A 1 370 ? -9.147 -4.738 45.194 1.00 95.75 370 TYR A C 1
ATOM 2821 O O . TYR A 1 370 ? -8.983 -5.930 45.452 1.00 95.75 370 TYR A O 1
ATOM 2829 N N . ASP A 1 371 ? -8.659 -3.777 45.992 1.00 95.81 371 ASP A N 1
ATOM 2830 C CA . ASP A 1 371 ? -7.951 -3.996 47.273 1.00 95.81 371 ASP A CA 1
ATOM 2831 C C . ASP A 1 371 ? -6.719 -4.943 47.211 1.00 95.81 371 ASP A C 1
ATOM 2833 O O . ASP A 1 371 ? -6.279 -5.483 48.234 1.00 95.81 371 ASP A O 1
ATOM 2837 N N . SER A 1 372 ? -6.120 -5.154 46.032 1.00 92.88 372 SER A N 1
ATOM 2838 C CA . SER A 1 372 ? -5.026 -6.122 45.831 1.00 92.88 372 SER A CA 1
ATOM 2839 C C . SER A 1 372 ? -3.620 -5.509 45.774 1.00 92.88 372 SER A C 1
ATOM 2841 O O . SER A 1 372 ? -2.642 -6.262 45.726 1.00 92.88 372 SER A O 1
ATOM 2843 N N . GLY A 1 373 ? -3.500 -4.183 45.795 1.00 92.44 373 GLY A N 1
ATOM 2844 C CA . GLY A 1 373 ? -2.233 -3.448 45.838 1.00 92.44 373 GLY A CA 1
ATOM 2845 C C . GLY A 1 373 ? -2.439 -2.004 46.294 1.00 92.44 373 GLY A C 1
ATOM 2846 O O . GLY A 1 373 ? -3.501 -1.666 46.824 1.00 92.44 373 GLY A O 1
ATOM 2847 N N . ASP A 1 374 ? -1.431 -1.157 46.113 1.00 91.50 374 ASP A N 1
ATOM 2848 C CA . ASP A 1 374 ? -1.513 0.274 46.420 1.00 91.50 374 ASP A CA 1
ATOM 2849 C C . ASP A 1 374 ? -1.037 1.170 45.258 1.00 91.50 374 ASP A C 1
ATOM 2851 O O . ASP A 1 374 ? -0.907 0.723 44.120 1.00 91.50 374 ASP A O 1
ATOM 2855 N N . ALA A 1 375 ? -0.867 2.470 45.517 1.00 89.88 375 ALA A N 1
ATOM 2856 C CA . ALA A 1 375 ? -0.520 3.452 44.491 1.00 89.88 375 ALA A CA 1
ATOM 2857 C C . ALA A 1 375 ? 0.878 3.238 43.875 1.00 89.88 375 ALA A C 1
ATOM 2859 O O . ALA A 1 375 ? 1.123 3.743 42.782 1.00 89.88 375 ALA A O 1
ATOM 2860 N N . ASP A 1 376 ? 1.775 2.498 44.539 1.00 91.06 376 ASP A N 1
ATOM 2861 C CA . ASP A 1 376 ? 3.081 2.130 43.976 1.00 91.06 376 ASP A CA 1
ATOM 2862 C C . ASP A 1 376 ? 2.959 0.971 42.950 1.00 91.06 376 ASP A C 1
ATOM 2864 O O . ASP A 1 376 ? 3.889 0.752 42.172 1.00 91.06 376 ASP A O 1
ATOM 2868 N N . ASP A 1 377 ? 1.831 0.239 42.918 1.00 92.94 377 ASP A N 1
ATOM 2869 C CA . ASP A 1 377 ? 1.570 -0.858 41.966 1.00 92.94 377 ASP A CA 1
ATOM 2870 C C . ASP A 1 377 ? 0.857 -0.391 40.673 1.00 92.94 377 ASP A C 1
ATOM 2872 O O . ASP A 1 377 ? 0.812 -1.132 39.687 1.00 92.94 377 ASP A O 1
ATOM 2876 N N . GLN A 1 378 ? 0.287 0.820 40.652 1.00 95.25 378 GLN A N 1
ATOM 2877 C CA . GLN A 1 378 ? -0.512 1.337 39.533 1.00 95.25 378 GLN A CA 1
ATOM 2878 C C . GLN A 1 378 ? 0.352 1.646 38.291 1.00 95.25 378 GLN A C 1
ATOM 2880 O O . GLN A 1 378 ? 1.325 2.394 38.372 1.00 95.25 378 GLN A O 1
ATOM 2885 N N . GLN A 1 379 ? -0.021 1.080 37.137 1.00 96.12 379 GLN A N 1
ATOM 2886 C CA . GLN A 1 379 ? 0.657 1.258 35.841 1.00 96.12 379 GLN A CA 1
ATOM 2887 C C . GLN A 1 379 ? -0.115 2.183 34.885 1.00 96.12 379 GLN A C 1
ATOM 2889 O O . GLN A 1 379 ? 0.488 2.994 34.183 1.00 96.12 379 GLN A O 1
ATOM 2894 N N . LEU A 1 380 ? -1.447 2.068 34.857 1.00 97.19 380 LEU A N 1
ATOM 2895 C CA . LEU A 1 380 ? -2.322 2.868 33.995 1.00 97.19 380 LEU A CA 1
ATOM 2896 C C . LEU A 1 380 ? -2.911 4.056 34.748 1.00 97.19 380 LEU A C 1
ATOM 2898 O O . LEU A 1 380 ? -3.168 3.978 35.950 1.00 97.19 380 LEU A O 1
ATOM 2902 N N . PHE A 1 381 ? -3.161 5.143 34.021 1.00 97.31 381 PHE A N 1
ATOM 2903 C CA . PHE A 1 381 ? -3.710 6.387 34.550 1.00 97.31 381 PHE A CA 1
ATOM 2904 C C . PHE A 1 381 ? -4.649 7.007 33.509 1.00 97.31 381 PHE A C 1
ATOM 2906 O O . PHE A 1 381 ? -4.201 7.715 32.606 1.00 97.31 381 PHE A O 1
ATOM 2913 N N . LEU A 1 382 ? -5.951 6.736 33.653 1.00 97.31 382 LEU A N 1
ATOM 2914 C CA . LEU A 1 382 ? -7.022 7.270 32.800 1.00 97.31 382 LEU A CA 1
ATOM 2915 C C . LEU A 1 382 ? -6.810 6.997 31.294 1.00 97.31 382 LEU A C 1
ATOM 2917 O O . LEU A 1 382 ? -6.976 7.887 30.465 1.00 97.31 382 LEU A O 1
ATOM 2921 N N . GLN A 1 383 ? -6.404 5.770 30.954 1.00 98.31 383 GLN A N 1
ATOM 2922 C CA . GLN A 1 383 ? -5.985 5.379 29.603 1.00 98.31 383 GLN A CA 1
ATOM 2923 C C . GLN A 1 383 ? -7.128 5.338 28.572 1.00 98.31 383 GLN A C 1
ATOM 2925 O O . GLN A 1 383 ? -8.308 5.265 28.926 1.00 98.31 383 GLN A O 1
ATOM 2930 N N . HIS A 1 384 ? -6.754 5.311 27.296 1.00 98.25 384 HIS A N 1
ATOM 2931 C CA . HIS A 1 384 ? -7.606 5.089 26.133 1.00 98.25 384 HIS A CA 1
ATOM 2932 C C . HIS A 1 384 ? -7.011 3.996 25.238 1.00 98.25 384 HIS A C 1
ATOM 2934 O O . HIS A 1 384 ? -5.846 3.620 25.373 1.00 98.25 384 HIS A O 1
ATOM 2940 N N . ASP A 1 385 ? -7.831 3.524 24.300 1.00 97.69 385 ASP A N 1
ATOM 2941 C CA . ASP A 1 385 ? -7.390 2.757 23.136 1.00 97.69 385 ASP A CA 1
ATOM 2942 C C . ASP A 1 385 ? -6.524 1.532 23.461 1.00 97.69 385 ASP A C 1
ATOM 2944 O O . ASP A 1 385 ? -5.393 1.399 22.999 1.00 97.69 385 ASP A O 1
ATOM 2948 N N . ALA A 1 386 ? -7.057 0.648 24.306 1.00 98.44 386 ALA A N 1
ATOM 2949 C CA . ALA A 1 386 ? -6.486 -0.678 24.482 1.00 98.44 386 ALA A CA 1
ATOM 2950 C C . ALA A 1 386 ? -6.969 -1.589 23.346 1.00 98.44 386 ALA A C 1
ATOM 2952 O O . ALA A 1 386 ? -8.180 -1.801 23.228 1.00 98.44 386 ALA A O 1
ATOM 2953 N N . LYS A 1 387 ? -6.027 -2.125 22.564 1.00 97.19 387 LYS A N 1
ATOM 2954 C CA . LYS A 1 387 ? -6.255 -3.104 21.489 1.00 97.19 387 LYS A CA 1
ATOM 2955 C C . LYS A 1 387 ? -5.198 -4.212 21.525 1.00 97.19 387 LYS A C 1
ATOM 2957 O O . LYS A 1 387 ? -4.058 -3.968 21.930 1.00 97.19 387 LYS A O 1
ATOM 2962 N N . TRP A 1 388 ? -5.532 -5.417 21.087 1.00 97.88 388 TRP A N 1
ATOM 2963 C CA . TRP A 1 388 ? -4.557 -6.436 20.717 1.00 97.88 388 TRP A CA 1
ATOM 2964 C C . TRP A 1 388 ? -3.755 -5.985 19.489 1.00 97.88 388 TRP A C 1
ATOM 2966 O O . TRP A 1 388 ? -4.243 -5.278 18.612 1.00 97.88 388 TRP A O 1
ATOM 2976 N N . ILE A 1 389 ? -2.491 -6.400 19.422 1.00 95.06 389 ILE A N 1
ATOM 2977 C CA . ILE A 1 389 ? -1.681 -6.265 18.210 1.00 95.06 389 ILE A CA 1
ATOM 2978 C C . ILE A 1 389 ? -2.017 -7.436 17.284 1.00 95.06 389 ILE A C 1
ATOM 2980 O O . ILE A 1 389 ? -1.923 -8.598 17.695 1.00 95.06 389 ILE A O 1
ATOM 2984 N N . GLU A 1 390 ? -2.383 -7.117 16.043 1.00 82.75 390 GLU A N 1
ATOM 2985 C CA . GLU A 1 390 ? -2.817 -8.085 15.036 1.00 82.75 390 GLU A CA 1
ATOM 2986 C C . GLU A 1 390 ? -1.789 -9.173 14.718 1.00 82.75 390 GLU A C 1
ATOM 2988 O O . GLU A 1 390 ? -0.576 -8.975 14.807 1.00 82.75 390 GLU A O 1
ATOM 2993 N N . ALA A 1 391 ? -2.286 -10.334 14.282 1.00 74.25 391 ALA A N 1
ATOM 2994 C CA . ALA A 1 391 ? -1.480 -11.542 14.077 1.00 74.25 391 ALA A CA 1
ATOM 2995 C C . ALA A 1 391 ? -0.343 -11.393 13.043 1.00 74.25 391 ALA A C 1
ATOM 2997 O O . ALA A 1 391 ? 0.620 -12.159 13.076 1.00 74.25 391 ALA A O 1
ATOM 2998 N N . HIS A 1 392 ? -0.455 -10.422 12.133 1.00 72.81 392 HIS A N 1
ATOM 2999 C CA . HIS A 1 392 ? 0.521 -10.128 11.082 1.00 72.81 392 HIS A CA 1
ATOM 3000 C C . HIS A 1 392 ? 1.487 -8.978 11.439 1.00 72.81 392 HIS A C 1
ATOM 3002 O O . HIS A 1 392 ? 2.321 -8.610 10.613 1.00 72.81 392 HIS A O 1
ATOM 3008 N N . LEU A 1 393 ? 1.388 -8.402 12.645 1.00 80.38 393 LEU A N 1
ATOM 3009 C CA . LEU A 1 393 ? 2.165 -7.235 13.071 1.00 80.38 393 LEU A CA 1
ATOM 3010 C C . LEU A 1 393 ? 3.226 -7.578 14.138 1.00 80.38 393 LEU A C 1
ATOM 3012 O O . LEU A 1 393 ? 3.030 -8.483 14.957 1.00 80.38 393 LEU A O 1
ATOM 3016 N N . PRO A 1 394 ? 4.348 -6.832 14.206 1.00 80.50 394 PRO A N 1
ATOM 3017 C CA . PRO A 1 394 ? 5.354 -7.019 15.252 1.00 80.50 394 PRO A CA 1
ATOM 3018 C C . PRO A 1 394 ? 4.778 -6.788 16.657 1.00 80.50 394 PRO A C 1
ATOM 3020 O O . PRO A 1 394 ? 4.362 -5.684 16.991 1.00 80.50 394 PRO A O 1
ATOM 3023 N N . GLY A 1 395 ? 4.776 -7.835 17.487 1.00 85.94 395 GLY A N 1
ATOM 3024 C CA . GLY A 1 395 ? 4.122 -7.829 18.803 1.00 85.94 395 GLY A CA 1
ATOM 3025 C C . GLY A 1 395 ? 2.775 -8.562 18.848 1.00 85.94 395 GLY A C 1
ATOM 3026 O O . GLY A 1 395 ? 2.135 -8.544 19.893 1.00 85.94 395 GLY A O 1
ATOM 3027 N N . ALA A 1 396 ? 2.361 -9.225 17.760 1.00 87.75 396 ALA A N 1
ATOM 3028 C CA . ALA A 1 396 ? 1.157 -10.057 17.652 1.00 87.75 396 ALA A CA 1
ATOM 3029 C C . ALA A 1 396 ? 0.727 -10.753 18.964 1.00 87.75 396 ALA A C 1
ATOM 3031 O O . ALA A 1 396 ? 1.478 -11.536 19.555 1.00 87.75 396 ALA A O 1
ATOM 3032 N N . GLY A 1 397 ? -0.503 -10.482 19.411 1.00 89.19 397 GLY A N 1
ATOM 3033 C CA . GLY A 1 397 ? -1.088 -11.032 20.642 1.00 89.19 397 GLY A CA 1
ATOM 3034 C C . GLY A 1 397 ? -0.708 -10.316 21.948 1.00 89.19 397 GLY A C 1
ATOM 3035 O O . GLY A 1 397 ? -1.321 -10.593 22.983 1.00 89.19 397 GLY A O 1
ATOM 3036 N N . ASN A 1 398 ? 0.242 -9.373 21.928 1.00 96.19 398 ASN A N 1
ATOM 3037 C CA . ASN A 1 398 ? 0.370 -8.362 22.983 1.00 96.19 398 ASN A CA 1
ATOM 3038 C C . ASN A 1 398 ? -0.800 -7.366 22.906 1.00 96.19 398 ASN A C 1
ATOM 3040 O O . ASN A 1 398 ? -1.553 -7.350 21.934 1.00 96.19 398 ASN A O 1
ATOM 3044 N N . ILE A 1 399 ? -0.956 -6.537 23.937 1.00 98.31 399 ILE A N 1
ATOM 3045 C CA . ILE A 1 399 ? -1.950 -5.459 23.992 1.00 98.31 399 ILE A CA 1
ATOM 3046 C C . ILE A 1 399 ? -1.205 -4.122 23.980 1.00 98.31 399 ILE A C 1
ATOM 3048 O O . ILE A 1 399 ? -0.312 -3.915 24.805 1.00 98.31 399 ILE A O 1
ATOM 3052 N N . LEU A 1 400 ? -1.570 -3.232 23.059 1.00 98.44 400 LEU A N 1
ATOM 3053 C CA . LEU A 1 400 ? -1.087 -1.854 22.962 1.00 98.44 400 LEU A CA 1
ATOM 3054 C C . LEU A 1 400 ? -2.120 -0.915 23.601 1.00 98.44 400 LEU A C 1
ATOM 3056 O O . LEU A 1 400 ? -3.320 -1.138 23.456 1.00 98.44 400 LEU A O 1
ATOM 3060 N N . ILE A 1 401 ? -1.665 0.092 24.353 1.00 98.69 401 ILE A N 1
ATOM 3061 C CA . ILE A 1 401 ? -2.526 0.973 25.159 1.00 98.69 401 ILE A CA 1
ATOM 3062 C C . ILE A 1 401 ? -2.007 2.416 25.103 1.00 98.69 401 ILE A C 1
ATOM 3064 O O . ILE A 1 401 ? -0.820 2.648 25.349 1.00 98.69 401 ILE A O 1
ATOM 3068 N N . PHE A 1 402 ? -2.882 3.405 24.882 1.00 98.69 402 PHE A N 1
ATOM 3069 C CA . PHE A 1 402 ? -2.539 4.820 25.078 1.00 98.69 402 PHE A CA 1
ATOM 3070 C C . PHE A 1 402 ? -2.805 5.245 26.532 1.00 98.69 402 PHE A C 1
ATOM 3072 O O . PHE A 1 402 ? -3.934 5.484 26.951 1.00 98.69 402 PHE A O 1
ATOM 3079 N N . ASN A 1 403 ? -1.755 5.371 27.336 1.00 98.31 403 ASN A N 1
ATOM 3080 C CA . ASN A 1 403 ? -1.823 5.689 28.761 1.00 98.31 403 ASN A CA 1
ATOM 3081 C C . ASN A 1 403 ? -1.722 7.208 28.993 1.00 98.31 403 ASN A C 1
ATOM 3083 O O . ASN A 1 403 ? -0.630 7.751 29.190 1.00 98.31 403 ASN A O 1
ATOM 3087 N N . ASN A 1 404 ? -2.875 7.891 28.976 1.00 98.12 404 ASN A N 1
ATOM 3088 C CA . ASN A 1 404 ? -3.003 9.356 29.038 1.00 98.12 404 ASN A CA 1
ATOM 3089 C C . ASN A 1 404 ? -2.211 10.006 30.184 1.00 98.12 404 ASN A C 1
ATOM 3091 O O . ASN A 1 404 ? -1.592 11.051 29.978 1.00 98.12 404 ASN A O 1
ATOM 3095 N N . GLY A 1 405 ? -2.168 9.377 31.365 1.00 96.69 405 GLY A N 1
ATOM 3096 C CA . GLY A 1 405 ? -1.202 9.714 32.412 1.00 96.69 405 GLY A CA 1
ATOM 3097 C C . GLY A 1 405 ? -1.648 10.721 33.469 1.00 96.69 405 GLY A C 1
ATOM 3098 O O . GLY A 1 405 ? -0.841 11.109 34.315 1.00 96.69 405 GLY A O 1
ATOM 3099 N N . GLN A 1 406 ? -2.906 11.160 33.448 1.00 95.00 406 GLN A N 1
ATOM 3100 C CA . GLN A 1 406 ? -3.411 12.131 34.419 1.00 95.00 406 GLN A CA 1
ATOM 3101 C C . GLN A 1 406 ? -3.466 11.520 35.833 1.00 95.00 406 GLN A C 1
ATOM 3103 O O . GLN A 1 406 ? -4.126 10.511 36.071 1.00 95.00 406 GLN A O 1
ATOM 3108 N N . GLY A 1 407 ? -2.820 12.174 36.801 1.00 91.50 407 GLY A N 1
ATOM 3109 C CA . GLY A 1 407 ? -2.780 11.746 38.204 1.00 91.50 407 GLY A CA 1
ATOM 3110 C C . GLY A 1 407 ? -1.569 10.890 38.589 1.00 91.50 407 GLY A C 1
ATOM 3111 O O . GLY A 1 407 ? -1.488 10.463 39.744 1.00 91.50 407 GLY A O 1
ATOM 3112 N N . ARG A 1 408 ? -0.617 10.675 37.669 1.00 92.44 408 ARG A N 1
ATOM 3113 C CA . ARG A 1 408 ? 0.684 10.035 37.939 1.00 92.44 408 ARG A CA 1
ATOM 3114 C C . ARG A 1 408 ? 1.425 10.697 39.109 1.00 92.44 408 ARG A C 1
ATOM 3116 O O . ARG A 1 408 ? 1.359 11.908 39.330 1.00 92.44 408 ARG A O 1
ATOM 3123 N N . SER A 1 409 ? 2.174 9.894 39.867 1.00 89.38 409 SER A N 1
ATOM 3124 C CA . SER A 1 409 ? 2.848 10.353 41.096 1.00 89.38 409 SER A CA 1
ATOM 3125 C C . SER A 1 409 ? 4.071 11.255 40.855 1.00 89.38 409 SER A C 1
ATOM 3127 O O . SER A 1 409 ? 4.451 12.040 41.732 1.00 89.38 409 SER A O 1
ATOM 3129 N N . ASP A 1 410 ? 4.674 11.160 39.672 1.00 89.75 410 ASP A N 1
ATOM 3130 C CA . ASP A 1 410 ? 5.868 11.873 39.218 1.00 89.75 410 ASP A CA 1
ATOM 3131 C C . ASP A 1 410 ? 5.571 13.045 38.261 1.00 89.75 410 ASP A C 1
ATOM 3133 O O . ASP A 1 410 ? 6.415 13.936 38.113 1.00 89.75 410 ASP A O 1
ATOM 3137 N N . GLY A 1 411 ? 4.351 13.122 37.723 1.00 92.25 411 GLY A N 1
ATOM 3138 C CA . GLY A 1 411 ? 3.816 14.246 36.948 1.00 92.25 411 GLY A CA 1
ATOM 3139 C C . GLY A 1 411 ? 2.867 13.778 35.845 1.00 92.25 411 GLY A C 1
ATOM 3140 O O . GLY A 1 411 ? 2.971 12.645 35.399 1.00 92.25 411 GLY A O 1
ATOM 3141 N N . ASP A 1 412 ? 1.957 14.642 35.391 1.00 95.44 412 ASP A N 1
ATOM 3142 C CA . ASP A 1 412 ? 1.056 14.313 34.279 1.00 95.44 412 ASP A CA 1
ATOM 3143 C C . ASP A 1 412 ? 1.842 14.305 32.945 1.00 95.44 412 ASP A C 1
ATOM 3145 O O . ASP A 1 412 ? 2.395 15.337 32.552 1.00 95.44 412 ASP A O 1
ATOM 3149 N N . TYR A 1 413 ? 1.923 13.144 32.286 1.00 96.62 413 TYR A N 1
ATOM 3150 C CA . TYR A 1 413 ? 2.505 12.926 30.950 1.00 96.62 413 TYR A CA 1
ATOM 3151 C C . TYR A 1 413 ? 1.985 11.612 30.350 1.00 96.62 413 TYR A C 1
ATOM 3153 O O . TYR A 1 413 ? 1.687 10.677 31.098 1.00 96.62 413 TYR A O 1
ATOM 3161 N N . SER A 1 414 ? 1.910 11.505 29.022 1.00 98.12 414 SER A N 1
ATOM 3162 C CA . SER A 1 414 ? 1.408 10.294 28.358 1.00 98.12 414 SER A CA 1
ATOM 3163 C C . SER A 1 414 ? 2.511 9.268 28.061 1.00 98.12 414 SER A C 1
ATOM 3165 O O . SER A 1 414 ? 3.687 9.604 27.878 1.00 98.12 414 SER A O 1
ATOM 3167 N N . SER A 1 415 ? 2.123 7.995 27.995 1.00 97.88 415 SER A N 1
ATOM 3168 C CA . SER A 1 415 ? 2.920 6.923 27.385 1.00 97.88 415 SER A CA 1
ATOM 3169 C C . SER A 1 415 ? 2.063 6.082 26.445 1.00 97.88 415 SER A C 1
ATOM 3171 O O . SER A 1 415 ? 0.850 6.000 26.619 1.00 97.88 415 SER A O 1
ATOM 3173 N N . VAL A 1 416 ? 2.689 5.446 25.458 1.00 98.44 416 VAL A N 1
ATOM 3174 C CA . VAL A 1 416 ? 2.094 4.298 24.759 1.00 98.44 416 VAL A CA 1
ATOM 3175 C C . VAL A 1 416 ? 2.760 3.057 25.324 1.00 98.44 416 VAL A C 1
ATOM 3177 O O . VAL A 1 416 ? 3.984 2.967 25.296 1.00 98.44 416 VAL A O 1
ATOM 3180 N N . ASP A 1 417 ? 1.972 2.140 25.870 1.00 98.25 417 ASP A N 1
ATOM 3181 C CA . ASP A 1 417 ? 2.454 0.983 26.621 1.00 98.25 417 ASP A CA 1
ATOM 3182 C C . ASP A 1 417 ? 2.026 -0.316 25.928 1.00 98.25 417 ASP A C 1
ATOM 3184 O O . ASP A 1 417 ? 0.849 -0.522 25.638 1.00 98.25 417 ASP A O 1
ATOM 3188 N N . GLU A 1 418 ? 2.986 -1.202 25.672 1.00 97.88 418 GLU A N 1
ATOM 3189 C CA . GLU A 1 418 ? 2.768 -2.544 25.131 1.00 97.88 418 GLU A CA 1
ATOM 3190 C C . GLU A 1 418 ? 2.953 -3.573 26.251 1.00 97.88 418 GLU A C 1
ATOM 3192 O O . GLU A 1 418 ? 3.999 -3.610 26.907 1.00 97.88 418 GLU A O 1
ATOM 3197 N N . ILE A 1 419 ? 1.958 -4.434 26.468 1.00 96.50 419 ILE A N 1
ATOM 3198 C CA . ILE A 1 419 ? 1.997 -5.488 27.488 1.00 96.50 419 ILE A CA 1
ATOM 3199 C C . ILE A 1 419 ? 1.806 -6.871 26.864 1.00 96.50 419 ILE A C 1
ATOM 3201 O O . ILE A 1 419 ? 0.925 -7.077 26.033 1.00 96.50 419 ILE A O 1
ATOM 3205 N N . THR A 1 420 ? 2.566 -7.863 27.329 1.00 94.50 420 THR A N 1
ATOM 3206 C CA . THR A 1 420 ? 2.258 -9.274 27.058 1.00 94.50 420 THR A CA 1
ATOM 3207 C C . THR A 1 420 ? 1.251 -9.797 28.089 1.00 94.50 420 THR A C 1
ATOM 3209 O O . THR A 1 420 ? 1.617 -9.945 29.263 1.00 94.50 420 THR A O 1
ATOM 3212 N N . PRO A 1 421 ? -0.003 -10.111 27.707 1.00 92.00 421 PRO A N 1
ATOM 3213 C CA . PRO A 1 421 ? -0.971 -10.683 28.635 1.00 92.00 421 PRO A CA 1
ATOM 3214 C C . PRO A 1 421 ? -0.535 -12.094 29.094 1.00 92.00 421 PRO A C 1
ATOM 3216 O O . PRO A 1 421 ? 0.004 -12.872 28.303 1.00 92.00 421 PRO A O 1
ATOM 3219 N N . PRO A 1 422 ? -0.766 -12.484 30.365 1.00 91.94 422 PRO A N 1
ATOM 3220 C CA . PRO A 1 422 ? -0.287 -13.747 30.935 1.00 91.94 422 PRO A CA 1
ATOM 3221 C C . PRO A 1 422 ? -1.201 -14.938 30.581 1.00 91.94 422 PRO A C 1
ATOM 3223 O O . PRO A 1 422 ? -1.672 -15.661 31.470 1.00 91.94 422 PRO A O 1
ATOM 3226 N N . VAL A 1 423 ? -1.458 -15.123 29.283 1.00 90.25 423 VAL A N 1
ATOM 3227 C CA . VAL A 1 423 ? -2.341 -16.155 28.720 1.00 90.25 423 VAL A CA 1
ATOM 3228 C C . VAL A 1 423 ? -1.678 -17.533 28.806 1.00 90.25 423 VAL A C 1
ATOM 3230 O O . VAL A 1 423 ? -0.539 -17.744 28.385 1.00 90.25 423 VAL A O 1
ATOM 3233 N N . ALA A 1 424 ? -2.394 -18.502 29.366 1.00 86.69 424 ALA A N 1
ATOM 3234 C CA . ALA A 1 424 ? -2.011 -19.905 29.385 1.00 86.69 424 ALA A CA 1
ATOM 3235 C C . ALA A 1 424 ? -2.460 -20.620 28.100 1.00 86.69 424 ALA A C 1
ATOM 3237 O O . ALA A 1 424 ? -3.371 -20.191 27.401 1.00 86.69 424 ALA A O 1
ATOM 3238 N N . ALA A 1 425 ? -1.875 -21.787 27.818 1.00 80.00 425 ALA A N 1
ATOM 3239 C CA . ALA A 1 425 ? -2.162 -22.571 26.607 1.00 80.00 425 ALA A CA 1
ATOM 3240 C C . ALA A 1 425 ? -3.601 -23.143 26.502 1.00 80.00 425 ALA A C 1
ATOM 3242 O O . ALA A 1 425 ? -3.884 -23.913 25.586 1.00 80.00 425 ALA A O 1
ATOM 3243 N N . ASP A 1 426 ? -4.482 -22.833 27.456 1.00 80.69 426 ASP A N 1
ATOM 3244 C CA . ASP A 1 426 ? -5.918 -23.131 27.441 1.00 80.69 426 ASP A CA 1
ATOM 3245 C C . ASP A 1 426 ? -6.805 -21.868 27.398 1.00 80.69 426 ASP A C 1
ATOM 3247 O O . ASP A 1 426 ? -8.010 -21.975 27.612 1.00 80.69 426 ASP A O 1
ATOM 3251 N N . GLY A 1 427 ? -6.223 -20.693 27.122 1.00 80.88 427 GLY A N 1
ATOM 3252 C CA . GLY A 1 427 ? -6.920 -19.402 27.041 1.00 80.88 427 GLY A CA 1
ATOM 3253 C C . GLY A 1 427 ? -7.195 -18.736 28.395 1.00 80.88 427 GLY A C 1
ATOM 3254 O O . GLY A 1 427 ? -7.764 -17.649 28.429 1.00 80.88 427 GLY A O 1
ATOM 3255 N N . SER A 1 428 ? -6.804 -19.364 29.512 1.00 86.81 428 SER A N 1
ATOM 3256 C CA . SER A 1 428 ? -6.974 -18.796 30.856 1.00 86.81 428 SER A CA 1
ATOM 3257 C C . SER A 1 428 ? -5.834 -17.850 31.249 1.00 86.81 428 SER A C 1
ATOM 3259 O O . SER A 1 428 ? -4.696 -18.020 30.816 1.00 86.81 428 SER A O 1
ATOM 3261 N N . TYR A 1 429 ? -6.111 -16.869 32.108 1.00 92.00 429 TYR A N 1
ATOM 3262 C CA . TYR A 1 429 ? -5.124 -15.874 32.539 1.00 92.00 429 TYR A CA 1
ATOM 3263 C C . TYR A 1 429 ? -4.535 -16.213 33.910 1.00 92.00 429 TYR A C 1
ATOM 3265 O O . TYR A 1 429 ? -5.229 -16.662 34.826 1.00 92.00 429 TYR A O 1
ATOM 3273 N N . THR A 1 430 ? -3.234 -15.968 34.085 1.00 84.69 430 THR A N 1
ATOM 3274 C CA . THR A 1 430 ? -2.588 -16.122 35.398 1.00 84.69 430 THR A CA 1
ATOM 3275 C C . THR A 1 430 ? -2.717 -14.839 36.218 1.00 84.69 430 THR A C 1
ATOM 3277 O O . THR A 1 430 ? -2.097 -13.830 35.896 1.00 84.69 430 THR A O 1
ATOM 3280 N N . ALA A 1 431 ? -3.475 -14.894 37.317 1.00 71.19 431 ALA A N 1
ATOM 3281 C CA . ALA A 1 431 ? -3.625 -13.771 38.241 1.00 71.19 431 ALA A CA 1
ATOM 3282 C C . ALA A 1 431 ? -2.295 -13.366 38.912 1.00 71.19 431 ALA A C 1
ATOM 3284 O O . ALA A 1 431 ? -1.532 -14.213 39.391 1.00 71.19 431 ALA A O 1
ATOM 3285 N N . GLY A 1 432 ? -2.057 -12.058 39.006 1.00 73.31 432 GLY A N 1
ATOM 3286 C CA . GLY A 1 432 ? -0.889 -11.448 39.639 1.00 73.31 432 GLY A CA 1
ATOM 3287 C C . GLY A 1 432 ? -1.018 -9.924 39.688 1.00 73.31 432 GLY A C 1
ATOM 3288 O O . GLY A 1 432 ? -1.968 -9.368 39.144 1.00 73.31 432 GLY A O 1
ATOM 3289 N N . LEU A 1 433 ? -0.064 -9.254 40.341 1.00 79.25 433 LEU A N 1
ATOM 3290 C CA . LEU A 1 433 ? 0.092 -7.804 40.193 1.00 79.25 433 LEU A CA 1
ATOM 3291 C C . LEU A 1 433 ? 0.546 -7.477 38.758 1.00 79.25 433 LEU A C 1
ATOM 3293 O O . LEU A 1 433 ? 1.253 -8.297 38.159 1.00 79.25 433 LEU A O 1
ATOM 3297 N N . PRO A 1 434 ? 0.172 -6.306 38.215 1.00 78.19 434 PRO A N 1
ATOM 3298 C CA . PRO A 1 434 ? 0.611 -5.871 36.901 1.00 78.19 434 PRO A CA 1
ATOM 3299 C C . PRO A 1 434 ? 2.140 -5.821 36.853 1.00 78.19 434 PRO A C 1
ATOM 3301 O O . PRO A 1 434 ? 2.796 -5.219 37.702 1.00 78.19 434 PRO A O 1
ATOM 3304 N N . LEU A 1 435 ? 2.717 -6.495 35.860 1.00 80.81 435 LEU A N 1
ATOM 3305 C CA . LEU A 1 435 ? 4.118 -6.303 35.502 1.00 80.81 435 LEU A CA 1
ATOM 3306 C C . LEU A 1 435 ? 4.248 -5.014 34.689 1.00 80.81 435 LEU A C 1
ATOM 3308 O O . LEU A 1 435 ? 3.294 -4.622 34.022 1.00 80.81 435 LEU A O 1
ATOM 3312 N N . ALA A 1 436 ? 5.426 -4.390 34.733 1.00 87.69 436 ALA A N 1
ATOM 3313 C CA . ALA A 1 436 ? 5.742 -3.261 33.865 1.00 87.69 436 ALA A CA 1
ATOM 3314 C C . ALA A 1 436 ? 5.595 -3.654 32.376 1.00 87.69 436 ALA A C 1
ATOM 3316 O O . ALA A 1 436 ? 5.830 -4.826 32.052 1.00 87.69 436 ALA A O 1
ATOM 3317 N N . PRO A 1 437 ? 5.250 -2.703 31.487 1.00 94.25 437 PRO A N 1
ATOM 3318 C CA . PRO A 1 437 ? 5.169 -2.940 30.048 1.00 94.25 437 PRO A CA 1
ATOM 3319 C C . PRO A 1 437 ? 6.435 -3.575 29.462 1.00 94.25 437 PRO A C 1
ATOM 3321 O O . PRO A 1 437 ? 7.552 -3.349 29.937 1.00 94.25 437 PRO A O 1
ATOM 3324 N N . THR A 1 438 ? 6.257 -4.387 28.420 1.00 93.56 438 THR A N 1
ATOM 3325 C CA . THR A 1 438 ? 7.358 -5.000 27.661 1.00 93.56 438 THR A CA 1
ATOM 3326 C C . THR A 1 438 ? 8.030 -4.002 26.725 1.00 93.56 438 THR A C 1
ATOM 3328 O O . THR A 1 438 ? 9.229 -4.120 26.473 1.00 93.56 438 THR A O 1
ATOM 3331 N N . TRP A 1 439 ? 7.283 -2.992 26.281 1.00 95.75 439 TRP A N 1
ATOM 3332 C CA . TRP A 1 439 ? 7.780 -1.798 25.606 1.00 95.75 439 TRP A CA 1
ATOM 3333 C C . TRP A 1 439 ? 6.926 -0.598 26.032 1.00 95.75 439 TRP A C 1
ATOM 3335 O O . TRP A 1 439 ? 5.731 -0.747 26.286 1.00 95.75 439 TRP A O 1
ATOM 3345 N N . SER A 1 440 ? 7.541 0.580 26.119 1.00 96.38 440 SER A N 1
ATOM 3346 C CA . SER A 1 440 ? 6.851 1.844 26.387 1.00 96.38 440 SER A CA 1
ATOM 3347 C C . SER A 1 440 ? 7.497 2.960 25.580 1.00 96.38 440 SER A C 1
ATOM 3349 O O . SER A 1 440 ? 8.719 3.119 25.625 1.00 96.38 440 SER A O 1
ATOM 3351 N N . TYR A 1 441 ? 6.681 3.792 24.941 1.00 97.00 441 TYR A N 1
ATOM 3352 C CA . TYR A 1 441 ? 7.099 5.075 24.389 1.00 97.00 441 TYR A CA 1
ATOM 3353 C C . TYR A 1 441 ? 6.640 6.235 25.275 1.00 97.00 441 TYR A C 1
ATOM 3355 O O . TYR A 1 441 ? 5.494 6.290 25.717 1.00 97.00 441 TYR A O 1
ATOM 3363 N N . THR A 1 442 ? 7.529 7.201 25.492 1.00 95.38 442 THR A N 1
ATOM 3364 C CA . THR A 1 442 ? 7.206 8.546 25.979 1.00 95.38 442 THR A CA 1
ATOM 3365 C C . THR A 1 442 ? 8.274 9.513 25.466 1.00 95.38 442 THR A C 1
ATOM 3367 O O . THR A 1 442 ? 9.386 9.093 25.135 1.00 95.38 442 THR A O 1
ATOM 3370 N N . ASN A 1 443 ? 7.968 10.807 25.400 1.00 90.44 443 ASN A N 1
ATOM 3371 C CA . ASN A 1 443 ? 8.931 11.800 24.929 1.00 90.44 443 ASN A CA 1
ATOM 3372 C C . ASN A 1 443 ? 10.115 11.928 25.915 1.00 90.44 443 ASN A C 1
ATOM 3374 O O . ASN A 1 443 ? 9.942 11.886 27.135 1.00 90.44 443 ASN A O 1
ATOM 3378 N N . ALA A 1 444 ? 11.329 12.136 25.393 1.00 85.00 444 ALA A N 1
ATOM 3379 C CA . ALA A 1 444 ? 12.540 12.372 26.188 1.00 85.00 444 ALA A CA 1
ATOM 3380 C C . ALA A 1 444 ? 12.401 13.544 27.185 1.00 85.00 444 ALA A C 1
ATOM 3382 O O . ALA A 1 444 ? 13.076 13.574 28.221 1.00 85.00 444 ALA A O 1
ATOM 3383 N N . VAL A 1 445 ? 11.511 14.496 26.892 1.00 86.50 445 VAL A N 1
ATOM 3384 C CA . VAL A 1 445 ? 10.930 15.434 27.855 1.00 86.50 445 VAL A CA 1
ATOM 3385 C C . VAL A 1 445 ? 9.452 15.050 28.023 1.00 86.50 445 VAL A C 1
ATOM 3387 O O . VAL A 1 445 ? 8.643 15.444 27.190 1.00 86.50 445 VAL A O 1
ATOM 3390 N N . PRO A 1 446 ? 9.054 14.316 29.082 1.00 85.56 446 PRO A N 1
ATOM 3391 C CA . PRO A 1 446 ? 7.706 13.739 29.150 1.00 85.56 446 PRO A CA 1
ATOM 3392 C C . PRO A 1 446 ? 6.564 14.764 29.074 1.00 85.56 446 PRO A C 1
ATOM 3394 O O . PRO A 1 446 ? 5.501 14.468 28.553 1.00 85.56 446 PRO A O 1
ATOM 3397 N N . THR A 1 447 ? 6.782 16.004 29.527 1.00 82.94 447 THR A N 1
ATOM 3398 C CA . THR A 1 447 ? 5.778 17.082 29.431 1.00 82.94 447 THR A CA 1
ATOM 3399 C C . THR A 1 447 ? 5.494 17.567 28.011 1.00 82.94 447 THR A C 1
ATOM 3401 O O . THR A 1 447 ? 4.568 18.355 27.832 1.00 82.94 447 THR A O 1
ATOM 3404 N N . ASP A 1 448 ? 6.296 17.144 27.035 1.00 88.81 448 ASP A N 1
ATOM 3405 C CA . ASP A 1 448 ? 6.166 17.518 25.627 1.00 88.81 448 ASP A CA 1
ATOM 3406 C C . ASP A 1 448 ? 5.361 16.451 24.841 1.00 88.81 448 ASP A C 1
ATOM 3408 O O . ASP A 1 448 ? 5.291 16.519 23.619 1.00 88.81 448 ASP A O 1
ATOM 3412 N N . PHE A 1 449 ? 4.756 15.477 25.544 1.00 95.69 449 PHE A N 1
ATOM 3413 C CA . PHE A 1 449 ? 3.762 14.514 25.046 1.00 95.69 449 PHE A CA 1
ATOM 3414 C C . PHE A 1 449 ? 2.729 14.226 26.154 1.00 95.69 449 PHE A C 1
ATOM 3416 O O . PHE A 1 449 ? 2.994 13.483 27.106 1.00 95.69 449 PHE A O 1
ATOM 3423 N N . TYR A 1 450 ? 1.555 14.855 26.078 1.00 96.56 450 TYR A N 1
ATOM 3424 C CA . TYR A 1 450 ? 0.498 14.743 27.083 1.00 96.56 450 TYR A CA 1
ATOM 3425 C C . TYR A 1 450 ? -0.918 14.951 26.508 1.00 96.56 450 TYR A C 1
ATOM 3427 O O . TYR A 1 450 ? -1.537 16.012 26.639 1.00 96.56 450 TYR A O 1
ATOM 3435 N N . GLY A 1 451 ? -1.497 13.869 25.987 1.00 95.88 451 GLY A N 1
ATOM 3436 C CA . GLY A 1 451 ? -2.922 13.784 25.688 1.00 95.88 451 GLY A CA 1
ATOM 3437 C C . GLY A 1 451 ? -3.726 13.486 26.955 1.00 95.88 451 GLY A C 1
ATOM 3438 O O . GLY A 1 451 ? -3.884 12.328 27.326 1.00 95.88 451 GLY A O 1
ATOM 3439 N N . ALA A 1 452 ? -4.281 14.509 27.612 1.00 94.12 452 ALA A N 1
ATOM 3440 C CA . ALA A 1 452 ? -5.018 14.361 28.880 1.00 94.12 452 ALA A CA 1
ATOM 3441 C C . ALA A 1 452 ? -6.321 13.527 28.807 1.00 94.12 452 ALA A C 1
ATOM 3443 O O . ALA A 1 452 ? -6.887 13.184 29.842 1.00 94.12 452 ALA A O 1
ATOM 3444 N N . ASN A 1 453 ? -6.825 13.258 27.601 1.00 93.75 453 ASN A N 1
ATOM 3445 C CA . ASN A 1 453 ? -8.034 12.490 27.296 1.00 93.75 453 ASN A CA 1
ATOM 3446 C C . ASN A 1 453 ? -7.987 12.037 25.822 1.00 93.75 453 ASN A C 1
ATOM 3448 O O . ASN A 1 453 ? -7.089 12.473 25.095 1.00 93.75 453 ASN A O 1
ATOM 3452 N N . ILE A 1 454 ? -8.965 11.233 25.369 1.00 96.19 454 ILE A N 1
ATOM 3453 C CA . ILE A 1 454 ? -9.008 10.635 24.013 1.00 96.19 454 ILE A CA 1
ATOM 3454 C C . ILE A 1 454 ? -7.636 10.040 23.640 1.00 96.19 454 ILE A C 1
ATOM 3456 O O . ILE A 1 454 ? -6.953 9.571 24.550 1.00 96.19 454 ILE A O 1
ATOM 3460 N N . SER A 1 455 ? -7.187 10.141 22.385 1.00 98.06 455 SER A N 1
ATOM 3461 C CA . SER A 1 455 ? -5.880 9.642 21.922 1.00 98.06 455 SER A CA 1
ATOM 3462 C C . SER A 1 455 ? -5.859 8.129 21.675 1.00 98.06 455 SER A C 1
ATOM 3464 O O . SER A 1 455 ? -6.739 7.401 22.132 1.00 98.06 455 SER A O 1
ATOM 3466 N N . GLY A 1 456 ? -4.863 7.669 20.917 1.00 97.44 456 GLY A N 1
ATOM 3467 C CA . GLY A 1 456 ? -4.763 6.275 20.486 1.00 97.44 456 GLY A CA 1
ATOM 3468 C C . GLY A 1 456 ? -3.407 5.909 19.893 1.00 97.44 456 GLY A C 1
ATOM 3469 O O . GLY A 1 456 ? -2.564 6.789 19.689 1.00 97.44 456 GLY A O 1
ATOM 3470 N N . ALA A 1 457 ? -3.185 4.620 19.638 1.00 97.88 457 ALA A N 1
ATOM 3471 C CA . ALA A 1 457 ? -1.937 4.117 19.066 1.00 97.88 457 ALA A CA 1
ATOM 3472 C C . ALA A 1 457 ? -2.141 2.840 18.237 1.00 97.88 457 ALA A C 1
ATOM 3474 O O . ALA A 1 457 ? -2.914 1.960 18.604 1.00 97.88 457 ALA A O 1
ATOM 3475 N N . GLN A 1 458 ? -1.385 2.710 17.147 1.00 97.81 458 GLN A N 1
ATOM 3476 C CA . GLN A 1 458 ? -1.453 1.583 16.219 1.00 97.81 458 GLN A CA 1
ATOM 3477 C C . GLN A 1 458 ? -0.038 1.095 15.885 1.00 97.81 458 GLN A C 1
ATOM 3479 O O . GLN A 1 458 ? 0.843 1.885 15.542 1.00 97.81 458 GLN A O 1
ATOM 3484 N N . ARG A 1 459 ? 0.192 -0.218 15.963 1.00 96.00 459 ARG A N 1
ATOM 3485 C CA . ARG A 1 459 ? 1.417 -0.850 15.452 1.00 96.00 459 ARG A CA 1
ATOM 3486 C C . ARG A 1 459 ? 1.345 -0.939 13.925 1.00 96.00 459 ARG A C 1
ATOM 3488 O O . ARG A 1 459 ? 0.288 -1.253 13.392 1.00 96.00 459 ARG A O 1
ATOM 3495 N N . LEU A 1 460 ? 2.456 -0.696 13.235 1.00 90.25 460 LEU A N 1
ATOM 3496 C CA . LEU A 1 460 ? 2.546 -0.739 11.772 1.00 90.25 460 LEU A CA 1
ATOM 3497 C C . LEU A 1 460 ? 3.406 -1.931 11.294 1.00 90.25 460 LEU A C 1
ATOM 3499 O O . LEU A 1 460 ? 4.218 -2.440 12.076 1.00 90.25 460 LEU A O 1
ATOM 3503 N N . PRO A 1 461 ? 3.272 -2.390 10.031 1.00 77.50 461 PRO A N 1
ATOM 3504 C CA . PRO A 1 461 ? 3.975 -3.582 9.533 1.00 77.50 461 PRO A CA 1
ATOM 3505 C C . PRO A 1 461 ? 5.507 -3.495 9.556 1.00 77.50 461 PRO A C 1
ATOM 3507 O O . PRO A 1 461 ? 6.168 -4.496 9.819 1.00 77.50 461 PRO A O 1
ATOM 3510 N N . ASN A 1 462 ? 6.080 -2.301 9.366 1.00 74.25 462 ASN A N 1
ATOM 3511 C CA . ASN A 1 462 ? 7.524 -2.046 9.502 1.00 74.25 462 ASN A CA 1
ATOM 3512 C C . ASN A 1 462 ? 8.015 -2.043 10.973 1.00 74.25 462 ASN A C 1
ATOM 3514 O O . ASN A 1 462 ? 9.195 -1.833 11.245 1.00 74.25 462 ASN A O 1
ATOM 3518 N N . GLY A 1 463 ? 7.121 -2.272 11.942 1.00 80.12 463 GLY A N 1
ATOM 3519 C CA . GLY A 1 463 ? 7.414 -2.304 13.377 1.00 80.12 463 GLY A CA 1
ATOM 3520 C C . GLY A 1 463 ? 7.337 -0.952 14.086 1.00 80.12 463 GLY A C 1
ATOM 3521 O O . GLY A 1 463 ? 7.392 -0.930 15.323 1.00 80.12 463 GLY A O 1
ATOM 3522 N N . ASN A 1 464 ? 7.158 0.142 13.339 1.00 91.19 464 ASN A N 1
ATOM 3523 C CA . ASN A 1 464 ? 6.917 1.478 13.878 1.00 91.19 464 ASN A CA 1
ATOM 3524 C C . ASN A 1 464 ? 5.543 1.558 14.563 1.00 91.19 464 ASN A C 1
ATOM 3526 O O . ASN A 1 464 ? 4.677 0.701 14.382 1.00 91.19 464 ASN A O 1
ATOM 3530 N N . THR A 1 465 ? 5.336 2.591 15.375 1.00 96.75 465 THR A N 1
ATOM 3531 C CA . THR A 1 465 ? 4.059 2.857 16.051 1.00 96.75 465 THR A CA 1
ATOM 3532 C C . THR A 1 465 ? 3.538 4.228 15.642 1.00 96.75 465 THR A C 1
ATOM 3534 O O . THR A 1 465 ? 4.215 5.234 15.855 1.00 96.75 465 THR A O 1
ATOM 3537 N N . LEU A 1 466 ? 2.333 4.263 15.075 1.00 98.19 466 LEU A N 1
ATOM 3538 C CA . LEU A 1 466 ? 1.557 5.479 14.846 1.00 98.19 466 LEU A CA 1
ATOM 3539 C C . LEU A 1 466 ? 0.860 5.870 16.151 1.00 98.19 466 LEU A C 1
ATOM 3541 O O . LEU A 1 466 ? 0.281 5.023 16.830 1.00 98.19 466 LEU A O 1
ATOM 3545 N N . ILE A 1 467 ? 0.929 7.144 16.516 1.00 98.50 467 ILE A N 1
ATOM 3546 C CA . ILE A 1 467 ? 0.462 7.680 17.794 1.00 98.50 467 ILE A CA 1
ATOM 3547 C C . ILE A 1 467 ? -0.397 8.913 17.519 1.00 98.50 467 ILE A C 1
ATOM 3549 O O . ILE A 1 467 ? 0.025 9.842 16.836 1.00 98.50 467 ILE A O 1
ATOM 3553 N N . CYS A 1 468 ? -1.604 8.937 18.077 1.00 97.88 468 CYS A N 1
ATOM 3554 C CA . CYS A 1 468 ? -2.551 10.042 17.983 1.00 97.88 468 CYS A CA 1
ATOM 3555 C C . CYS A 1 468 ? -2.609 10.790 19.316 1.00 97.88 468 CYS A C 1
ATOM 3557 O O . CYS A 1 468 ? -3.282 10.327 20.231 1.00 97.88 468 CYS A O 1
ATOM 3559 N N . GLU A 1 469 ? -1.999 11.969 19.435 1.00 97.50 469 GLU A N 1
ATOM 3560 C CA . GLU A 1 469 ? -2.192 12.877 20.573 1.00 97.50 469 GLU A CA 1
ATOM 3561 C C . GLU A 1 469 ? -3.446 13.741 20.342 1.00 97.50 469 GLU A C 1
ATOM 3563 O O . GLU A 1 469 ? -3.418 14.883 19.866 1.00 97.50 469 GLU A O 1
ATOM 3568 N N . GLY A 1 470 ? -4.597 13.146 20.649 1.00 96.44 470 GLY A N 1
ATOM 3569 C CA . GLY A 1 470 ? -5.910 13.624 20.221 1.00 96.44 470 GLY A CA 1
ATOM 3570 C C . GLY A 1 470 ? -6.280 15.055 20.643 1.00 96.44 470 GLY A C 1
ATOM 3571 O O . GLY A 1 470 ? -6.767 15.809 19.791 1.00 96.44 470 GLY A O 1
ATOM 3572 N N . PRO A 1 471 ? -6.072 15.485 21.909 1.00 96.12 471 PRO A N 1
ATOM 3573 C CA . PRO A 1 471 ? -6.399 16.840 22.361 1.00 96.12 471 PRO A CA 1
ATOM 3574 C C . PRO A 1 471 ? -5.578 17.922 21.655 1.00 96.12 471 PRO A C 1
ATOM 3576 O O . PRO A 1 471 ? -6.155 18.924 21.217 1.00 96.12 471 PRO A O 1
ATOM 3579 N N . GLU A 1 472 ? -4.276 17.675 21.488 1.00 96.19 472 GLU A N 1
ATOM 3580 C CA . GLU A 1 472 ? -3.311 18.582 20.850 1.00 96.19 472 GLU A CA 1
ATOM 3581 C C . GLU A 1 472 ? -3.376 18.541 19.314 1.00 96.19 472 GLU A C 1
ATOM 3583 O O . GLU A 1 472 ? -2.796 19.398 18.646 1.00 96.19 472 GLU A O 1
ATOM 3588 N N . LYS A 1 473 ? -4.207 17.642 18.759 1.00 96.25 473 LYS A N 1
ATOM 3589 C CA . LYS A 1 473 ? -4.509 17.500 17.322 1.00 96.25 473 LYS A CA 1
ATOM 3590 C C . LYS A 1 473 ? -3.309 17.045 16.495 1.00 96.25 473 LYS A C 1
ATOM 3592 O O . LYS A 1 473 ? -3.198 17.394 15.320 1.00 96.25 473 LYS A O 1
ATOM 3597 N N . TYR A 1 474 ? -2.425 16.289 17.123 1.00 96.38 474 TYR A N 1
ATOM 3598 C CA . TYR A 1 474 ? -1.156 15.863 16.562 1.00 96.38 474 TYR A CA 1
ATOM 3599 C C . TYR A 1 474 ? -1.184 14.350 16.357 1.00 96.38 474 TYR A C 1
ATOM 3601 O O . TYR A 1 474 ? -1.676 13.621 17.218 1.00 96.38 474 TYR A O 1
ATOM 3609 N N . ALA A 1 475 ? -0.707 13.877 15.212 1.00 97.44 475 ALA A N 1
ATOM 3610 C CA . ALA A 1 475 ? -0.500 12.456 14.967 1.00 97.44 475 ALA A CA 1
ATOM 3611 C C . ALA A 1 475 ? 0.901 12.260 14.396 1.00 97.44 475 ALA A C 1
ATOM 3613 O O . ALA A 1 475 ? 1.339 13.050 13.564 1.00 97.44 475 ALA A O 1
ATOM 3614 N N . PHE A 1 476 ? 1.613 11.248 14.876 1.00 96.44 476 PHE A N 1
ATOM 3615 C CA . PHE A 1 476 ? 3.022 11.053 14.564 1.00 96.44 476 PHE A CA 1
ATOM 3616 C C . PHE A 1 476 ? 3.423 9.582 14.632 1.00 96.44 476 PHE A C 1
ATOM 3618 O O . PHE A 1 476 ? 2.830 8.791 15.360 1.00 96.44 476 PHE A O 1
ATOM 3625 N N . GLU A 1 477 ? 4.434 9.209 13.862 1.00 95.94 477 GLU A N 1
ATOM 3626 C CA . GLU A 1 477 ? 4.972 7.857 13.778 1.00 95.94 477 GLU A CA 1
ATOM 3627 C C . GLU A 1 477 ? 6.373 7.812 14.385 1.00 95.94 477 GLU A C 1
ATOM 3629 O O . GLU A 1 477 ? 7.226 8.651 14.074 1.00 95.94 477 GLU A O 1
ATOM 3634 N N . VAL A 1 478 ? 6.617 6.813 15.235 1.00 92.75 478 VAL A N 1
ATOM 3635 C CA . VAL A 1 478 ? 7.929 6.560 15.840 1.00 92.75 478 VAL A CA 1
ATOM 3636 C C . VAL A 1 478 ? 8.443 5.161 15.541 1.00 92.75 478 VAL A C 1
ATOM 3638 O O . VAL A 1 478 ? 7.672 4.201 15.480 1.00 92.75 478 VAL A O 1
ATOM 3641 N N . THR A 1 479 ? 9.762 5.025 15.424 1.00 86.12 479 THR A N 1
ATOM 3642 C CA . THR A 1 479 ? 10.422 3.716 15.354 1.00 86.12 479 THR A CA 1
ATOM 3643 C C . THR A 1 479 ? 10.216 2.909 16.636 1.00 86.12 479 THR A C 1
ATOM 3645 O O . THR A 1 479 ? 9.849 3.437 17.688 1.00 86.12 479 THR A O 1
ATOM 3648 N N . SER A 1 480 ? 10.552 1.617 16.600 1.00 80.62 480 SER A N 1
ATOM 3649 C CA . SER A 1 480 ? 10.624 0.788 17.814 1.00 80.62 480 SER A CA 1
ATOM 3650 C C . SER A 1 480 ? 11.614 1.311 18.877 1.00 80.62 480 SER A C 1
ATOM 3652 O O . SER A 1 480 ? 11.484 0.956 20.050 1.00 80.62 480 SER A O 1
ATOM 3654 N N . ALA A 1 481 ? 12.563 2.180 18.500 1.00 81.88 481 ALA A N 1
ATOM 3655 C CA . ALA A 1 481 ? 13.470 2.879 19.414 1.00 81.88 481 ALA A CA 1
ATOM 3656 C C . ALA A 1 481 ? 12.890 4.198 19.977 1.00 81.88 481 ALA A C 1
ATOM 3658 O O . ALA A 1 481 ? 13.431 4.733 20.946 1.00 81.88 481 ALA A O 1
ATOM 3659 N N . GLY A 1 482 ? 11.769 4.684 19.429 1.00 85.19 482 GLY A N 1
ATOM 3660 C CA . GLY A 1 482 ? 11.106 5.930 19.823 1.00 85.19 482 GLY A CA 1
ATOM 3661 C C . GLY A 1 482 ? 11.519 7.159 19.008 1.00 85.19 482 GLY A C 1
ATOM 3662 O O . GLY A 1 482 ? 11.203 8.282 19.402 1.00 85.19 482 GLY A O 1
ATOM 3663 N N . ASP A 1 483 ? 12.214 6.977 17.888 1.00 85.44 483 ASP A N 1
ATOM 3664 C CA . ASP A 1 483 ? 12.646 8.084 17.036 1.00 85.44 483 ASP A CA 1
ATOM 3665 C C . ASP A 1 483 ? 11.527 8.511 16.079 1.00 85.44 483 ASP A C 1
ATOM 3667 O O . ASP A 1 483 ? 10.901 7.666 15.445 1.00 85.44 483 ASP A O 1
ATOM 3671 N N . LEU A 1 484 ? 11.278 9.819 15.963 1.00 86.50 484 LEU A N 1
ATOM 3672 C CA . LEU A 1 484 ? 10.254 10.380 15.074 1.00 86.50 484 LEU A CA 1
ATOM 3673 C C . LEU A 1 484 ? 10.629 10.174 13.596 1.00 86.50 484 LEU A C 1
ATOM 3675 O O . LEU A 1 484 ? 11.756 10.499 13.203 1.00 86.50 484 LEU A O 1
ATOM 3679 N N . VAL A 1 485 ? 9.674 9.688 12.793 1.00 84.31 485 VAL A N 1
ATOM 3680 C CA . VAL A 1 485 ? 9.839 9.451 11.342 1.00 84.31 485 VAL A CA 1
ATOM 3681 C C . VAL A 1 485 ? 8.742 10.062 10.464 1.00 84.31 485 VAL A C 1
ATOM 3683 O O . VAL A 1 485 ? 8.958 10.211 9.270 1.00 84.31 485 VAL A O 1
ATOM 3686 N N . TRP A 1 486 ? 7.587 10.453 11.006 1.00 90.94 486 TRP A N 1
ATOM 3687 C CA . TRP A 1 486 ? 6.551 11.206 10.276 1.00 90.94 486 TRP A CA 1
ATOM 3688 C C . TRP A 1 486 ? 5.593 11.876 11.256 1.00 90.94 486 TRP A C 1
ATOM 3690 O O . TRP A 1 486 ? 5.383 11.352 12.351 1.00 90.94 486 TRP A O 1
ATOM 3700 N N . ASP A 1 487 ? 5.000 13.006 10.879 1.00 93.75 487 ASP A N 1
ATOM 3701 C CA . ASP A 1 487 ? 3.960 13.672 11.655 1.00 93.75 487 ASP A CA 1
ATOM 3702 C C . ASP A 1 487 ? 2.996 14.523 10.812 1.00 93.75 487 ASP A C 1
ATOM 3704 O O . ASP A 1 487 ? 3.287 14.910 9.685 1.00 93.75 487 ASP A O 1
ATOM 3708 N N . THR A 1 488 ? 1.822 14.807 11.382 1.00 93.44 488 THR A N 1
ATOM 3709 C CA . THR A 1 488 ? 0.783 15.682 10.819 1.00 93.44 488 THR A CA 1
ATOM 3710 C C . THR A 1 488 ? 0.013 16.405 11.932 1.00 93.44 488 THR A C 1
ATOM 3712 O O . THR A 1 488 ? 0.016 16.000 13.101 1.00 93.44 488 THR A O 1
ATOM 3715 N N . THR A 1 489 ? -0.698 17.480 11.579 1.00 92.81 489 THR A N 1
ATOM 3716 C CA . THR A 1 489 ? -1.616 18.184 12.489 1.00 92.81 489 THR A CA 1
ATOM 3717 C C . THR A 1 489 ? -2.993 18.369 11.870 1.00 92.81 489 THR A C 1
ATOM 3719 O O . THR A 1 489 ? -3.122 18.704 10.697 1.00 92.81 489 THR A O 1
ATOM 3722 N N . SER A 1 490 ? -4.046 18.243 12.678 1.00 90.00 490 SER A N 1
ATOM 3723 C CA . SER A 1 490 ? -5.425 18.396 12.212 1.00 90.00 490 SER A CA 1
ATOM 3724 C C . SER A 1 490 ? -6.122 19.653 12.752 1.00 90.00 490 SER A C 1
ATOM 3726 O O . SER A 1 490 ? -5.700 20.324 13.699 1.00 90.00 490 SER A O 1
ATOM 3728 N N . SER A 1 491 ? -7.240 20.022 12.121 1.00 88.31 491 SER A N 1
ATOM 3729 C CA . SER A 1 491 ? -7.972 21.254 12.449 1.00 88.31 491 SER A CA 1
ATOM 3730 C C . SER A 1 491 ? -8.731 21.188 13.788 1.00 88.31 491 SER A C 1
ATOM 3732 O O . SER A 1 491 ? -8.939 22.219 14.447 1.00 88.31 491 SER A O 1
ATOM 3734 N N . GLY A 1 492 ? -9.095 19.989 14.247 1.00 91.88 492 GLY A N 1
ATOM 3735 C CA . GLY A 1 492 ? -9.855 19.722 15.471 1.00 91.88 492 GLY A CA 1
ATOM 3736 C C . GLY A 1 492 ? -9.364 18.458 16.172 1.00 91.88 492 GLY A C 1
ATOM 3737 O O . GLY A 1 492 ? -8.702 17.639 15.559 1.00 91.88 492 GLY A O 1
ATOM 3738 N N . SER A 1 493 ? -9.679 18.300 17.458 1.00 95.44 493 SER A N 1
ATOM 3739 C CA . SER A 1 493 ? -9.211 17.146 18.236 1.00 95.44 493 SER A CA 1
ATOM 3740 C C . SER A 1 493 ? -9.707 15.819 17.651 1.00 95.44 493 SER A C 1
ATOM 3742 O O . SER A 1 493 ? -10.854 15.730 17.196 1.00 95.44 493 SER A O 1
ATOM 3744 N N . MET A 1 494 ? -8.833 14.816 17.673 1.00 94.69 494 MET A N 1
ATOM 3745 C CA . MET A 1 494 ? -9.022 13.491 17.071 1.00 94.69 494 MET A CA 1
ATOM 3746 C C . MET A 1 494 ? -9.258 12.462 18.172 1.00 94.69 494 MET A C 1
ATOM 3748 O O . MET A 1 494 ? -8.620 12.539 19.220 1.00 94.69 494 MET A O 1
ATOM 3752 N N . PHE A 1 495 ? -10.174 11.515 17.964 1.00 95.62 495 PHE A N 1
ATOM 3753 C CA . PHE A 1 495 ? -10.355 10.427 18.928 1.00 95.62 495 PHE A CA 1
ATOM 3754 C C . PHE A 1 495 ? -9.205 9.421 18.833 1.00 95.62 495 PHE A C 1
ATOM 3756 O O . PHE A 1 495 ? -8.494 9.207 19.810 1.00 95.62 495 PHE A O 1
ATOM 3763 N N . ARG A 1 496 ? -9.014 8.903 17.618 1.00 93.62 496 ARG A N 1
ATOM 3764 C CA . ARG A 1 496 ? -7.918 8.057 17.145 1.00 93.62 496 ARG A CA 1
ATOM 3765 C C . ARG A 1 496 ? -7.452 8.577 15.785 1.00 93.62 496 ARG A C 1
ATOM 3767 O O . ARG A 1 496 ? -8.086 9.466 15.210 1.00 93.62 496 ARG A O 1
ATOM 3774 N N . PHE A 1 497 ? -6.377 7.989 15.281 1.00 95.31 497 PHE A N 1
ATOM 3775 C CA . PHE A 1 497 ? -5.850 8.205 13.943 1.00 95.31 497 PHE A CA 1
ATOM 3776 C C . PHE A 1 497 ? -5.235 6.877 13.489 1.00 95.31 497 PHE A C 1
ATOM 3778 O O . PHE A 1 497 ? -4.344 6.367 14.166 1.00 95.31 497 PHE A O 1
ATOM 3785 N N . GLU A 1 498 ? -5.756 6.294 12.412 1.00 95.56 498 GLU A N 1
ATOM 3786 C CA . GLU A 1 498 ? -5.385 4.950 11.946 1.00 95.56 498 GLU A CA 1
ATOM 3787 C C . GLU A 1 498 ? -4.823 5.021 10.523 1.00 95.56 498 GLU A C 1
ATOM 3789 O O . GLU A 1 498 ? -5.282 5.830 9.714 1.00 95.56 498 GLU A O 1
ATOM 3794 N N . ARG A 1 499 ? -3.836 4.176 10.217 1.00 94.06 499 ARG A N 1
ATOM 3795 C CA . ARG A 1 499 ? -3.262 4.000 8.881 1.00 94.06 499 ARG A CA 1
ATOM 3796 C C . ARG A 1 499 ? -3.551 2.595 8.363 1.00 94.06 499 ARG A C 1
ATOM 3798 O O . ARG A 1 499 ? -3.353 1.609 9.070 1.00 94.06 499 ARG A O 1
ATOM 3805 N N . TYR A 1 500 ? -3.955 2.530 7.102 1.00 87.88 500 TYR A N 1
ATOM 3806 C CA . TYR A 1 500 ? -4.182 1.307 6.339 1.00 87.88 500 TYR A CA 1
ATOM 3807 C C . TYR A 1 500 ? -3.128 1.231 5.233 1.00 87.88 500 TYR A C 1
ATOM 3809 O O . TYR A 1 500 ? -2.825 2.243 4.597 1.00 87.88 500 TYR A O 1
ATOM 3817 N N . THR A 1 501 ? -2.520 0.068 5.016 1.00 76.00 501 THR A N 1
ATOM 3818 C CA . THR A 1 501 ? -1.529 -0.110 3.946 1.00 76.00 501 THR A CA 1
ATOM 3819 C C . THR A 1 501 ? -2.190 -0.086 2.561 1.00 76.00 501 THR A C 1
ATOM 3821 O O . THR A 1 501 ? -3.395 -0.312 2.463 1.00 76.00 501 THR A O 1
ATOM 3824 N N . PRO A 1 502 ? -1.443 0.164 1.467 1.00 64.25 502 PRO A N 1
ATOM 3825 C CA . PRO A 1 502 ? -2.017 0.166 0.117 1.00 64.25 502 PRO A CA 1
ATOM 3826 C C . PRO A 1 502 ? -2.607 -1.185 -0.325 1.00 64.25 502 PRO A C 1
ATOM 3828 O O . PRO A 1 502 ? -3.408 -1.223 -1.249 1.00 64.25 502 PRO A O 1
ATOM 3831 N N . ASP A 1 503 ? -2.224 -2.287 0.327 1.00 58.75 503 ASP A N 1
ATOM 3832 C CA . ASP A 1 503 ? -2.753 -3.641 0.123 1.00 58.75 503 ASP A CA 1
ATOM 3833 C C . ASP A 1 503 ? -3.857 -4.035 1.126 1.00 58.75 503 ASP A C 1
ATOM 3835 O O . ASP A 1 503 ? -4.247 -5.201 1.188 1.00 58.75 503 ASP A O 1
ATOM 3839 N N . PHE A 1 504 ? -4.377 -3.088 1.916 1.00 74.88 504 PHE A N 1
ATOM 3840 C CA . PHE A 1 504 ? -5.512 -3.334 2.805 1.00 74.88 504 PHE A CA 1
ATOM 3841 C C . PHE A 1 504 ? -6.748 -3.766 2.001 1.00 74.88 504 PHE A C 1
ATOM 3843 O O . PHE A 1 504 ? -7.159 -3.082 1.065 1.00 74.88 504 PHE A O 1
ATOM 3850 N N . ALA A 1 505 ? -7.372 -4.880 2.402 1.00 68.94 505 ALA A N 1
ATOM 3851 C CA . ALA A 1 505 ? -8.452 -5.530 1.652 1.00 68.94 505 ALA A CA 1
ATOM 3852 C C . ALA A 1 505 ? -9.635 -4.599 1.328 1.00 68.94 505 ALA A C 1
ATOM 3854 O O . ALA A 1 505 ? -10.211 -4.688 0.245 1.00 68.94 505 ALA A O 1
ATOM 3855 N N . GLY A 1 506 ? -9.939 -3.640 2.212 1.00 68.31 506 GLY A N 1
ATOM 3856 C CA . GLY A 1 506 ? -10.994 -2.654 1.977 1.00 68.31 506 GLY A CA 1
ATOM 3857 C C . GLY A 1 506 ? -10.740 -1.708 0.797 1.00 68.31 506 GLY A C 1
ATOM 3858 O O . GLY A 1 506 ? -11.650 -0.995 0.386 1.00 68.31 506 GLY A O 1
ATOM 3859 N N . PHE A 1 507 ? -9.539 -1.698 0.218 1.00 69.88 507 PHE A N 1
ATOM 3860 C CA . PHE A 1 507 ? -9.261 -0.946 -1.001 1.00 69.88 507 PHE A CA 1
ATOM 3861 C C . PHE A 1 507 ? -9.498 -1.748 -2.289 1.00 69.88 507 PHE A C 1
ATOM 3863 O O . PHE A 1 507 ? -9.634 -1.106 -3.325 1.00 69.88 507 PHE A O 1
ATOM 3870 N N . GLU A 1 508 ? -9.638 -3.086 -2.260 1.00 53.91 508 GLU A N 1
ATOM 3871 C CA . GLU A 1 508 ? -9.681 -3.966 -3.457 1.00 53.91 508 GLU A CA 1
ATOM 3872 C C . GLU A 1 508 ? -10.725 -3.589 -4.530 1.00 53.91 508 GLU A C 1
ATOM 3874 O O . GLU A 1 508 ? -10.536 -3.898 -5.706 1.00 53.91 508 GLU A O 1
ATOM 3879 N N . SER A 1 509 ? -11.837 -2.959 -4.142 1.00 49.06 509 SER A N 1
ATOM 3880 C CA . SER A 1 509 ? -12.935 -2.538 -5.031 1.00 49.06 509 SER A CA 1
ATOM 3881 C C . SER A 1 509 ? -12.986 -1.030 -5.290 1.00 49.06 509 SER A C 1
ATOM 3883 O O . SER A 1 509 ? -13.908 -0.544 -5.945 1.00 49.06 509 SER A O 1
ATOM 3885 N N . THR A 1 510 ? -12.024 -0.293 -4.747 1.00 51.38 510 THR A N 1
ATOM 3886 C CA . THR A 1 510 ? -11.970 1.168 -4.763 1.00 51.38 510 THR A CA 1
ATOM 3887 C C . THR A 1 510 ? -11.003 1.640 -5.837 1.00 51.38 510 THR A C 1
ATOM 3889 O O . THR A 1 510 ? -10.161 0.871 -6.297 1.00 51.38 510 THR A O 1
ATOM 3892 N N . GLU A 1 511 ? -11.034 2.930 -6.168 1.00 43.91 511 GLU A N 1
ATOM 3893 C CA . GLU A 1 511 ? -9.931 3.537 -6.916 1.00 43.91 511 GLU A CA 1
ATOM 3894 C C . GLU A 1 511 ? -8.581 3.236 -6.222 1.00 43.91 511 GLU A C 1
ATOM 3896 O O . GLU A 1 511 ? -7.631 2.848 -6.886 1.00 43.91 511 GLU A O 1
ATOM 3901 N N . LEU A 1 512 ? -8.503 3.213 -4.886 1.00 45.62 512 LEU A N 1
ATOM 3902 C CA . LEU A 1 512 ? -7.263 2.910 -4.147 1.00 45.62 512 LEU A CA 1
ATOM 3903 C C . LEU A 1 512 ? -6.773 1.464 -4.195 1.00 45.62 512 LEU A C 1
ATOM 3905 O O . LEU A 1 512 ? -5.686 1.203 -3.681 1.00 45.62 512 LEU A O 1
ATOM 3909 N N . ALA A 1 513 ? -7.433 0.572 -4.936 1.00 42.72 513 ALA A N 1
ATOM 3910 C CA . ALA A 1 513 ? -6.764 -0.582 -5.543 1.00 42.72 513 ALA A CA 1
ATOM 3911 C C . ALA A 1 513 ? -5.793 -0.167 -6.680 1.00 42.72 513 ALA A C 1
ATOM 3913 O O . ALA A 1 513 ? -5.646 -0.892 -7.662 1.00 42.72 513 ALA A O 1
ATOM 3914 N N . LEU A 1 514 ? -5.110 0.977 -6.521 1.00 38.69 514 LEU A N 1
ATOM 3915 C CA . LEU A 1 514 ? -4.211 1.664 -7.455 1.00 38.69 514 LEU A CA 1
ATOM 3916 C C . LEU A 1 514 ? -4.837 2.033 -8.822 1.00 38.69 514 LEU A C 1
ATOM 3918 O O . LEU A 1 514 ? -4.935 1.173 -9.698 1.00 38.69 514 LEU A O 1
ATOM 3922 N N . PRO A 1 515 ? -5.072 3.331 -9.116 1.00 47.62 515 PRO A N 1
ATOM 3923 C CA . PRO A 1 515 ? -5.463 3.789 -10.441 1.00 47.62 515 PRO A CA 1
ATOM 3924 C C . PRO A 1 515 ? -4.554 4.944 -10.889 1.00 47.62 515 PRO A C 1
ATOM 3926 O O . PRO A 1 515 ? -4.973 6.091 -10.979 1.00 47.62 515 PRO A O 1
ATOM 3929 N N . THR A 1 516 ? -3.264 4.684 -11.087 1.00 41.72 516 THR A N 1
ATOM 3930 C CA . THR A 1 516 ? -2.390 5.524 -11.930 1.00 41.72 516 THR A CA 1
ATOM 3931 C C . THR A 1 516 ? -1.065 4.795 -12.102 1.00 41.72 516 THR A C 1
ATOM 3933 O O . THR A 1 516 ? -0.234 4.748 -11.200 1.00 41.72 516 THR A O 1
ATOM 3936 N N . THR A 1 517 ? -0.873 4.203 -13.282 1.00 51.22 517 THR A N 1
ATOM 3937 C CA . THR A 1 517 ? 0.139 3.169 -13.569 1.00 51.22 517 THR A CA 1
ATOM 3938 C C . THR A 1 517 ? -0.127 1.837 -12.851 1.00 51.22 517 THR A C 1
ATOM 3940 O O . THR A 1 517 ? -0.100 1.730 -11.631 1.00 51.22 517 THR A O 1
ATOM 3943 N N . ALA A 1 518 ? -0.362 0.779 -13.632 1.00 57.00 518 ALA A N 1
ATOM 3944 C CA . ALA A 1 518 ? -0.451 -0.592 -13.124 1.00 57.00 518 ALA A CA 1
ATOM 3945 C C . ALA A 1 518 ? 0.908 -1.118 -12.612 1.00 57.00 518 ALA A C 1
ATOM 3947 O O . ALA A 1 518 ? 0.955 -2.100 -11.869 1.00 57.00 518 ALA A O 1
ATOM 3948 N N . TYR A 1 519 ? 2.023 -0.496 -13.023 1.00 70.75 519 TYR A N 1
ATOM 3949 C CA . TYR A 1 519 ? 3.333 -0.674 -12.403 1.00 70.75 519 TYR A CA 1
ATOM 3950 C C . TYR A 1 519 ? 4.323 0.460 -12.722 1.00 70.75 519 TYR A C 1
ATOM 3952 O O . TYR A 1 519 ? 4.435 0.935 -13.854 1.00 70.75 519 TYR A O 1
ATOM 3960 N N . THR A 1 520 ? 5.150 0.802 -11.736 1.00 80.38 520 THR A N 1
ATOM 3961 C CA . THR A 1 520 ? 6.247 1.765 -11.884 1.00 80.38 520 THR A CA 1
ATOM 3962 C C . THR A 1 520 ? 7.470 1.115 -12.529 1.00 80.38 520 THR A C 1
ATOM 3964 O O . THR A 1 520 ? 7.985 0.109 -12.040 1.00 80.38 520 THR A O 1
ATOM 3967 N N . ILE A 1 521 ? 8.013 1.712 -13.592 1.00 90.88 521 ILE A N 1
ATOM 3968 C CA . ILE A 1 521 ? 9.311 1.289 -14.136 1.00 90.88 521 ILE A CA 1
ATOM 3969 C C . ILE A 1 521 ? 10.431 1.844 -13.247 1.00 90.88 521 ILE A C 1
ATOM 3971 O O . ILE A 1 521 ? 10.581 3.061 -13.112 1.00 90.88 521 ILE A O 1
ATOM 3975 N N . VAL A 1 522 ? 11.230 0.943 -12.668 1.00 91.19 522 VAL A N 1
ATOM 3976 C CA . VAL A 1 522 ? 12.462 1.284 -11.935 1.00 91.19 522 VAL A CA 1
ATOM 3977 C C . VAL A 1 522 ? 13.470 1.916 -12.891 1.00 91.19 522 VAL A C 1
ATOM 3979 O O . VAL A 1 522 ? 13.654 1.432 -14.007 1.00 91.19 522 VAL A O 1
ATOM 3982 N N . ASP A 1 523 ? 14.167 2.953 -12.447 1.00 90.88 523 ASP A N 1
ATOM 3983 C CA . ASP A 1 523 ? 15.239 3.590 -13.205 1.00 90.88 523 ASP A CA 1
ATOM 3984 C C . ASP A 1 523 ? 16.469 2.681 -13.374 1.00 90.88 523 ASP A C 1
ATOM 3986 O O . ASP A 1 523 ? 16.633 1.678 -12.675 1.00 90.88 523 ASP A O 1
ATOM 3990 N N . THR A 1 524 ? 17.356 3.002 -14.316 1.00 95.00 524 THR A N 1
ATOM 3991 C CA . THR A 1 524 ? 18.604 2.251 -14.523 1.00 95.00 524 THR A CA 1
ATOM 3992 C C . THR A 1 524 ? 19.650 2.515 -13.440 1.00 95.00 524 THR A C 1
ATOM 3994 O O . THR A 1 524 ? 20.581 1.720 -13.321 1.00 95.00 524 THR A O 1
ATOM 3997 N N . GLY A 1 525 ? 19.509 3.592 -12.660 1.00 87.38 525 GLY A N 1
ATOM 3998 C CA . GLY A 1 525 ? 20.480 4.045 -11.664 1.00 87.38 525 GLY A CA 1
ATOM 3999 C C . GLY A 1 525 ? 21.658 4.819 -12.261 1.00 87.38 525 GLY A C 1
ATOM 4000 O O . GLY A 1 525 ? 22.573 5.188 -11.531 1.00 87.38 525 GLY A O 1
ATOM 4001 N N . GLN A 1 526 ? 21.686 5.042 -13.579 1.00 90.19 526 GLN A N 1
ATOM 4002 C CA . GLN A 1 526 ? 22.825 5.662 -14.252 1.00 90.19 526 GLN A CA 1
ATOM 4003 C C . GLN A 1 526 ? 22.878 7.177 -14.009 1.00 90.19 526 GLN A C 1
ATOM 4005 O O . GLN A 1 526 ? 22.124 7.940 -14.602 1.00 90.19 526 GLN A O 1
ATOM 4010 N N . ASP A 1 527 ? 23.834 7.602 -13.184 1.00 85.75 527 ASP A N 1
ATOM 4011 C CA . ASP A 1 527 ? 24.058 8.985 -12.740 1.00 85.75 527 ASP A CA 1
ATOM 4012 C C . ASP A 1 527 ? 25.195 9.718 -13.488 1.00 85.75 527 ASP A C 1
ATOM 4014 O O . ASP A 1 527 ? 25.350 10.935 -13.373 1.00 85.75 527 ASP A O 1
ATOM 4018 N N . GLY A 1 528 ? 26.001 8.989 -14.266 1.00 87.69 528 GLY A N 1
ATOM 4019 C CA . GLY A 1 528 ? 27.087 9.538 -15.080 1.00 87.69 528 GLY A CA 1
ATOM 4020 C C . GLY A 1 528 ? 26.656 9.980 -16.483 1.00 87.69 528 GLY A C 1
ATOM 4021 O O . GLY A 1 528 ? 25.753 9.406 -17.091 1.00 87.69 528 GLY A O 1
ATOM 4022 N N . PHE A 1 529 ? 27.364 10.967 -17.039 1.00 94.75 529 PHE A N 1
ATOM 4023 C CA . PHE A 1 529 ? 27.146 11.467 -18.399 1.00 94.75 529 PHE A CA 1
ATOM 4024 C C . PHE A 1 529 ? 28.283 11.024 -19.314 1.00 94.75 529 PHE A C 1
ATOM 4026 O O . PHE A 1 529 ? 29.455 11.128 -18.966 1.00 94.75 529 PHE A O 1
ATOM 4033 N N . TYR A 1 530 ? 27.966 10.573 -20.524 1.00 96.06 530 TYR A N 1
ATOM 4034 C CA . TYR A 1 530 ? 28.940 9.960 -21.422 1.00 96.06 530 TYR A CA 1
ATOM 4035 C C . TYR A 1 530 ? 28.889 10.544 -22.833 1.00 96.06 530 TYR A C 1
ATOM 4037 O O . TYR A 1 530 ? 27.833 10.905 -23.350 1.00 96.06 530 TYR A O 1
ATOM 4045 N N . ASN A 1 531 ? 30.052 10.570 -23.484 1.00 95.25 531 ASN A N 1
ATOM 4046 C CA . ASN A 1 531 ? 30.174 10.730 -24.932 1.00 95.25 531 ASN A CA 1
ATOM 4047 C C . ASN A 1 531 ? 30.339 9.354 -25.619 1.00 95.25 531 ASN A C 1
ATOM 4049 O O . ASN A 1 531 ? 30.101 8.302 -25.021 1.00 95.25 531 ASN A O 1
ATOM 4053 N N . ASP A 1 532 ? 30.796 9.369 -26.871 1.00 93.81 532 ASP A N 1
ATOM 4054 C CA . ASP A 1 532 ? 31.181 8.215 -27.699 1.00 93.81 532 ASP A CA 1
ATOM 4055 C C . ASP A 1 532 ? 32.194 7.219 -27.085 1.00 93.81 532 ASP A C 1
ATOM 4057 O O . ASP A 1 532 ? 32.424 6.160 -27.670 1.00 93.81 532 ASP A O 1
ATOM 4061 N N . SER A 1 533 ? 32.880 7.554 -25.986 1.00 92.81 533 SER A N 1
ATOM 4062 C CA . SER A 1 533 ? 33.974 6.736 -25.426 1.00 92.81 533 SER A CA 1
ATOM 4063 C C . SER A 1 533 ? 34.336 6.990 -23.958 1.00 92.81 533 SER A C 1
ATOM 4065 O O . SER A 1 533 ? 34.928 6.113 -23.330 1.00 92.81 533 SER A O 1
ATOM 4067 N N . THR A 1 534 ? 34.019 8.160 -23.396 1.00 94.06 534 THR A N 1
ATOM 4068 C CA . THR A 1 534 ? 34.381 8.528 -22.017 1.00 94.06 534 THR A CA 1
ATOM 4069 C C . THR A 1 534 ? 33.236 9.206 -21.278 1.00 94.06 534 THR A C 1
ATOM 4071 O O . THR A 1 534 ? 32.351 9.798 -21.895 1.00 94.06 534 THR A O 1
ATOM 4074 N N . ASP A 1 535 ? 33.346 9.196 -19.954 1.00 93.81 535 ASP A N 1
ATOM 4075 C CA . ASP A 1 535 ? 32.690 10.131 -19.035 1.00 93.81 535 ASP A CA 1
ATOM 4076 C C . ASP A 1 535 ? 32.929 11.608 -19.441 1.00 93.81 535 ASP A C 1
ATOM 4078 O O . ASP A 1 535 ? 33.974 11.949 -20.027 1.00 93.81 535 ASP A O 1
ATOM 4082 N N . ILE A 1 536 ? 31.942 12.463 -19.169 1.00 95.06 536 ILE A N 1
ATOM 4083 C CA . ILE A 1 536 ? 31.893 13.913 -19.411 1.00 95.06 536 ILE A CA 1
ATOM 4084 C C . ILE A 1 536 ? 31.130 14.616 -18.278 1.00 95.06 536 ILE A C 1
ATOM 4086 O O . ILE A 1 536 ? 30.385 14.013 -17.520 1.00 95.06 536 ILE A O 1
ATOM 4090 N N . THR A 1 537 ? 31.273 15.937 -18.174 1.00 91.31 537 THR A N 1
ATOM 4091 C CA . THR A 1 537 ? 30.335 16.735 -17.369 1.00 91.31 537 THR A CA 1
ATOM 4092 C C . THR A 1 537 ? 28.965 16.785 -18.040 1.00 91.31 537 THR A C 1
ATOM 4094 O O . THR A 1 537 ? 28.922 16.806 -19.270 1.00 91.31 537 THR A O 1
ATOM 4097 N N . GLU A 1 538 ? 27.902 16.920 -17.242 1.00 91.00 538 GLU A N 1
ATOM 4098 C CA . GLU A 1 538 ? 26.527 17.182 -17.693 1.00 91.00 538 GLU A CA 1
ATOM 4099 C C . GLU A 1 538 ? 26.487 18.159 -18.896 1.00 91.00 538 GLU A C 1
ATOM 4101 O O . GLU A 1 538 ? 26.958 19.300 -18.776 1.00 91.00 538 GLU A O 1
ATOM 4106 N N . PRO A 1 539 ? 25.995 17.718 -20.069 1.00 85.06 539 PRO A N 1
ATOM 4107 C CA . PRO A 1 539 ? 25.784 18.578 -21.231 1.00 85.06 539 PRO A CA 1
ATOM 4108 C C . PRO A 1 539 ? 24.554 19.474 -21.023 1.00 85.06 539 PRO A C 1
ATOM 4110 O O . PRO A 1 539 ? 23.575 19.062 -20.407 1.00 85.06 539 PRO A O 1
ATOM 4113 N N . GLY A 1 540 ? 24.576 20.701 -21.549 1.00 77.12 540 GLY A N 1
ATOM 4114 C CA . GLY A 1 540 ? 23.402 21.575 -21.532 1.00 77.12 540 GLY A CA 1
ATOM 4115 C C . GLY A 1 540 ? 22.441 21.295 -22.691 1.00 77.12 540 GLY A C 1
ATOM 4116 O O . GLY A 1 540 ? 22.824 20.694 -23.691 1.00 77.12 540 GLY A O 1
ATOM 4117 N N . ILE A 1 541 ? 21.208 21.805 -22.596 1.00 82.75 541 ILE A N 1
ATOM 4118 C CA . ILE A 1 541 ? 20.235 21.795 -23.705 1.00 82.75 541 ILE A CA 1
ATOM 4119 C C . ILE A 1 541 ? 20.886 22.380 -24.974 1.00 82.75 541 ILE A C 1
ATOM 4121 O O . ILE A 1 541 ? 21.373 23.519 -24.963 1.00 82.75 541 ILE A O 1
ATOM 4125 N N . GLY A 1 542 ? 20.869 21.617 -26.066 1.00 82.81 542 GLY A N 1
ATOM 4126 C CA . GLY A 1 542 ? 21.491 21.937 -27.350 1.00 82.81 542 GLY A CA 1
ATOM 4127 C C . GLY A 1 542 ? 23.001 21.671 -27.466 1.00 82.81 542 GLY A C 1
ATOM 4128 O O . GLY A 1 542 ? 23.574 22.004 -28.510 1.00 82.81 542 GLY A O 1
ATOM 4129 N N . ASP A 1 543 ? 23.655 21.106 -26.446 1.00 90.19 543 ASP A N 1
ATOM 4130 C CA . ASP A 1 543 ? 25.011 20.546 -26.554 1.00 90.19 543 ASP A CA 1
ATOM 4131 C C . ASP A 1 543 ? 24.968 19.091 -27.078 1.00 90.19 543 ASP A C 1
ATOM 4133 O O . ASP A 1 543 ? 23.974 18.378 -26.938 1.00 90.19 543 ASP A O 1
ATOM 4137 N N . GLU A 1 544 ? 26.067 18.612 -27.678 1.00 93.81 544 GLU A N 1
ATOM 4138 C CA . GLU A 1 544 ? 26.185 17.195 -28.059 1.00 93.81 544 GLU A CA 1
ATOM 4139 C C . GLU A 1 544 ? 26.037 16.287 -26.818 1.00 93.81 544 GLU A C 1
ATOM 4141 O O . GLU A 1 544 ? 26.598 16.575 -25.760 1.00 93.81 544 GLU A O 1
ATOM 4146 N N . PHE A 1 545 ? 25.332 15.161 -26.978 1.00 95.69 545 PHE A N 1
ATOM 4147 C CA . PHE A 1 545 ? 25.038 14.162 -25.933 1.00 95.69 545 PHE A CA 1
ATOM 4148 C C . PHE A 1 545 ? 24.058 14.595 -24.820 1.00 95.69 545 PHE A C 1
ATOM 4150 O O . PHE A 1 545 ? 23.912 13.870 -23.832 1.00 95.69 545 PHE A O 1
ATOM 4157 N N . TYR A 1 546 ? 23.351 15.7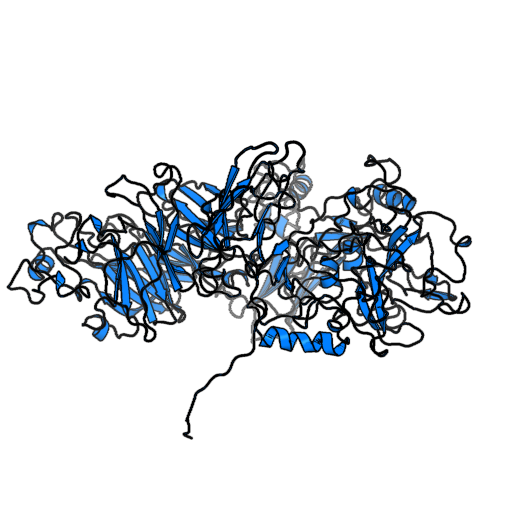21 -24.973 1.00 92.00 546 TYR A N 1
ATOM 4158 C CA . TYR A 1 546 ? 22.193 16.044 -24.131 1.00 92.00 546 TYR A CA 1
ATOM 4159 C C . TYR A 1 546 ? 21.049 15.028 -24.302 1.00 92.00 546 TYR A C 1
ATOM 4161 O O . TYR A 1 546 ? 20.869 14.459 -25.377 1.00 92.00 546 TYR A O 1
ATOM 4169 N N . GLY A 1 547 ? 20.277 14.789 -23.238 1.00 84.81 547 GLY A N 1
ATOM 4170 C CA . GLY A 1 547 ? 19.086 13.932 -23.269 1.00 84.81 547 GLY A CA 1
ATOM 4171 C C . GLY A 1 547 ? 19.349 12.428 -23.122 1.00 84.81 547 GLY A C 1
ATOM 4172 O O . GLY A 1 547 ? 18.458 11.638 -23.435 1.00 84.81 547 GLY A O 1
ATOM 4173 N N . GLN A 1 548 ? 20.544 12.032 -22.668 1.00 94.19 548 GLN A N 1
ATOM 4174 C CA . GLN A 1 548 ? 20.890 10.647 -22.302 1.00 94.19 548 GLN A CA 1
ATOM 4175 C C . GLN A 1 548 ? 20.292 10.243 -20.940 1.00 94.19 548 GLN A C 1
ATOM 4177 O O . GLN A 1 548 ? 19.665 11.079 -20.302 1.00 94.19 548 GLN A O 1
ATOM 4182 N N . ASP A 1 549 ? 20.503 8.999 -20.486 1.00 93.56 549 ASP A N 1
ATOM 4183 C CA . ASP A 1 549 ? 19.863 8.423 -19.280 1.00 93.56 549 ASP A CA 1
ATOM 4184 C C . ASP A 1 549 ? 19.890 9.379 -18.069 1.00 93.56 549 ASP A C 1
ATOM 4186 O O . ASP A 1 549 ? 18.863 9.939 -17.696 1.00 93.56 549 ASP A O 1
ATOM 4190 N N . ALA A 1 550 ? 21.097 9.723 -17.601 1.00 87.38 550 ALA A N 1
ATOM 4191 C CA . ALA A 1 550 ? 21.349 10.625 -16.473 1.00 87.38 550 ALA A CA 1
ATOM 4192 C C . ALA A 1 550 ? 20.818 12.069 -16.637 1.00 87.38 550 ALA A C 1
ATOM 4194 O O . ALA A 1 550 ? 20.905 12.869 -15.709 1.00 87.38 550 ALA A O 1
ATOM 4195 N N . THR A 1 551 ? 20.303 12.447 -17.815 1.00 82.81 551 THR A N 1
ATOM 4196 C CA . THR A 1 551 ? 19.662 13.762 -18.024 1.00 82.81 551 THR A CA 1
ATOM 4197 C C . THR A 1 551 ? 18.236 13.798 -17.471 1.00 82.81 551 THR A C 1
ATOM 4199 O O . THR A 1 551 ? 17.722 14.880 -17.188 1.00 82.81 551 THR A O 1
ATOM 4202 N N . HIS A 1 552 ? 17.582 12.642 -17.333 1.00 77.44 552 HIS A N 1
ATOM 4203 C CA . HIS A 1 552 ? 16.167 12.548 -16.978 1.00 77.44 552 HIS A CA 1
ATOM 4204 C C . HIS A 1 552 ? 16.003 11.911 -15.600 1.00 77.44 552 HIS A C 1
ATOM 4206 O O . HIS A 1 552 ? 16.660 10.929 -15.275 1.00 77.44 552 HIS A O 1
ATOM 4212 N N . GLY A 1 553 ? 15.103 12.461 -14.784 1.00 66.31 553 GLY A N 1
ATOM 4213 C CA . GLY A 1 553 ? 14.734 11.836 -13.517 1.00 66.31 553 GLY A CA 1
ATOM 4214 C C . GLY A 1 553 ? 13.875 10.593 -13.752 1.00 66.31 553 GLY A C 1
ATOM 4215 O O . GLY A 1 553 ? 12.879 10.665 -14.470 1.00 66.31 553 GLY A O 1
ATOM 4216 N N . GLY A 1 554 ? 14.247 9.483 -13.118 1.00 71.00 554 GLY A N 1
ATOM 4217 C CA . GLY A 1 554 ? 13.479 8.238 -13.074 1.00 71.00 554 GLY A CA 1
ATOM 4218 C C . GLY A 1 554 ? 13.357 7.698 -11.646 1.00 71.00 554 GLY A C 1
ATOM 4219 O O . GLY A 1 554 ? 14.040 8.171 -10.733 1.00 71.00 554 GLY A O 1
ATOM 4220 N N . ASN A 1 555 ? 12.503 6.689 -11.460 1.00 75.69 555 ASN A N 1
ATOM 4221 C CA . ASN A 1 555 ? 12.213 6.072 -10.161 1.00 75.69 555 ASN A CA 1
ATOM 4222 C C . ASN A 1 555 ? 13.417 5.261 -9.653 1.00 75.69 555 ASN A C 1
ATOM 4224 O O . ASN A 1 555 ? 13.549 4.071 -9.952 1.00 75.69 555 ASN A O 1
ATOM 4228 N N . GLN A 1 556 ? 14.332 5.919 -8.938 1.00 81.62 556 GLN A N 1
ATOM 4229 C CA . GLN A 1 556 ? 15.572 5.304 -8.454 1.00 81.62 556 GLN A CA 1
ATOM 4230 C C . GLN A 1 556 ? 15.295 4.029 -7.639 1.00 81.62 556 GLN A C 1
ATOM 4232 O O . GLN A 1 556 ? 14.311 3.997 -6.894 1.00 81.62 556 GLN A O 1
ATOM 4237 N N . PRO A 1 557 ? 16.134 2.977 -7.748 1.00 80.88 557 PRO A N 1
ATOM 4238 C CA . PRO A 1 557 ? 15.957 1.745 -6.982 1.00 80.88 557 PRO A CA 1
ATOM 4239 C C . PRO A 1 557 ? 15.801 2.024 -5.479 1.00 80.88 557 PRO A C 1
ATOM 4241 O O . PRO A 1 557 ? 16.681 2.624 -4.864 1.00 80.88 557 PRO A O 1
ATOM 4244 N N . LYS A 1 558 ? 14.674 1.596 -4.898 1.00 76.69 558 LYS A N 1
ATOM 4245 C CA . LYS A 1 558 ? 14.317 1.833 -3.495 1.00 76.69 558 LYS A CA 1
ATOM 4246 C C . LYS A 1 558 ? 13.921 0.509 -2.854 1.00 76.69 558 LYS A C 1
ATOM 4248 O O . LYS A 1 558 ? 12.907 -0.084 -3.218 1.00 76.69 558 LYS A O 1
ATOM 4253 N N . TYR A 1 559 ? 14.737 0.058 -1.909 1.00 76.38 559 TYR A N 1
ATOM 4254 C CA . TYR A 1 559 ? 14.654 -1.275 -1.328 1.00 76.38 559 TYR A CA 1
ATOM 4255 C C . TYR A 1 559 ? 14.645 -1.229 0.202 1.00 76.38 559 TYR A C 1
ATOM 4257 O O . TYR A 1 559 ? 15.208 -0.316 0.802 1.00 76.38 559 TYR A O 1
ATOM 4265 N N . GLU A 1 560 ? 14.074 -2.252 0.830 1.00 75.12 560 GLU A N 1
ATOM 4266 C CA . GLU A 1 560 ? 14.175 -2.505 2.271 1.00 75.12 560 GLU A CA 1
ATOM 4267 C C . GLU A 1 560 ? 14.457 -3.984 2.518 1.00 75.12 560 GLU A C 1
ATOM 4269 O O . GLU A 1 560 ? 13.875 -4.848 1.866 1.00 75.12 560 GLU A O 1
ATOM 4274 N N . ILE A 1 561 ? 15.364 -4.281 3.450 1.00 74.56 561 ILE A N 1
ATOM 4275 C CA . ILE A 1 561 ? 15.675 -5.654 3.861 1.00 74.56 561 ILE A CA 1
ATOM 4276 C C . ILE A 1 561 ? 14.763 -6.016 5.035 1.00 74.56 561 ILE A C 1
ATOM 4278 O O . ILE A 1 561 ? 14.709 -5.271 6.011 1.00 74.56 561 ILE A O 1
ATOM 4282 N N . SER A 1 562 ? 14.096 -7.170 4.977 1.00 63.69 562 SER A N 1
ATOM 4283 C CA . SER A 1 562 ? 13.283 -7.657 6.098 1.00 63.69 562 SER A CA 1
ATOM 4284 C C . SER A 1 562 ? 14.114 -7.857 7.373 1.00 63.69 562 SER A C 1
ATOM 4286 O O . SER A 1 562 ? 15.311 -8.142 7.320 1.00 63.69 562 SER A O 1
ATOM 4288 N N . ALA A 1 563 ? 13.477 -7.749 8.544 1.00 59.94 563 ALA A N 1
ATOM 4289 C CA . ALA A 1 563 ? 14.157 -7.814 9.845 1.00 59.94 563 ALA A CA 1
ATOM 4290 C C . ALA A 1 563 ? 14.898 -9.145 10.118 1.00 59.94 563 ALA A C 1
ATOM 4292 O O . ALA A 1 563 ? 15.825 -9.186 10.929 1.00 59.94 563 ALA A O 1
ATOM 4293 N N . ASP A 1 564 ? 14.512 -10.229 9.439 1.00 69.75 564 ASP A N 1
ATOM 4294 C CA . ASP A 1 564 ? 15.190 -11.532 9.463 1.00 69.75 564 ASP A CA 1
ATOM 4295 C C . ASP A 1 564 ? 16.408 -11.619 8.516 1.00 69.75 564 ASP A C 1
ATOM 4297 O O . ASP A 1 564 ? 17.204 -12.556 8.606 1.00 69.75 564 ASP A O 1
ATOM 4301 N N . GLY A 1 565 ? 16.577 -10.638 7.626 1.00 81.69 565 GLY A N 1
ATOM 4302 C CA . GLY A 1 565 ? 17.631 -10.566 6.623 1.00 81.69 565 GLY A CA 1
ATOM 4303 C C . GLY A 1 565 ? 17.430 -11.455 5.392 1.00 81.69 565 GLY A C 1
ATOM 4304 O O . GLY A 1 565 ? 18.373 -11.551 4.603 1.00 81.69 565 GLY A O 1
ATOM 4305 N N . LEU A 1 566 ? 16.271 -12.110 5.221 1.00 83.06 566 LEU A N 1
ATOM 4306 C CA . LEU A 1 566 ? 16.025 -13.102 4.158 1.00 83.06 566 LEU A CA 1
ATOM 4307 C C . LEU A 1 566 ? 15.405 -12.525 2.878 1.00 83.06 566 LEU A C 1
ATOM 4309 O O . LEU A 1 566 ? 15.576 -13.102 1.799 1.00 83.06 566 LEU A O 1
ATOM 4313 N N . THR A 1 567 ? 14.686 -11.407 2.962 1.00 84.81 567 THR A N 1
ATOM 4314 C CA . THR A 1 567 ? 13.941 -10.843 1.828 1.00 84.81 567 THR A CA 1
ATOM 4315 C C . THR A 1 567 ? 14.260 -9.369 1.598 1.00 84.81 567 THR A C 1
ATOM 4317 O O . THR A 1 567 ? 14.808 -8.691 2.469 1.00 84.81 567 THR A O 1
ATOM 4320 N N . VAL A 1 568 ? 13.953 -8.893 0.392 1.00 81.31 568 VAL A N 1
ATOM 4321 C CA . VAL A 1 568 ? 14.073 -7.488 -0.007 1.00 81.31 568 VAL A CA 1
ATOM 4322 C C . VAL A 1 568 ? 12.742 -7.034 -0.591 1.00 81.31 568 VAL A C 1
ATOM 4324 O O . VAL A 1 568 ? 12.298 -7.586 -1.596 1.00 81.31 568 VAL A O 1
ATOM 4327 N N . TYR A 1 569 ? 12.103 -6.037 0.011 1.00 79.38 569 TYR A N 1
ATOM 4328 C CA . TYR A 1 569 ? 10.952 -5.363 -0.584 1.00 79.38 569 TYR A CA 1
ATOM 4329 C C . TYR A 1 569 ? 11.422 -4.276 -1.554 1.00 79.38 569 TYR A C 1
ATOM 4331 O O . TYR A 1 569 ? 12.341 -3.523 -1.238 1.00 79.38 569 TYR A O 1
ATOM 4339 N N . ASP A 1 570 ? 10.814 -4.208 -2.737 1.00 82.81 570 ASP A N 1
ATOM 4340 C CA . ASP A 1 570 ? 11.066 -3.203 -3.772 1.00 82.81 570 ASP A CA 1
ATOM 4341 C C . ASP A 1 570 ? 9.879 -2.235 -3.836 1.00 82.81 570 ASP A C 1
ATOM 4343 O O . ASP A 1 570 ? 8.802 -2.565 -4.342 1.00 82.81 570 ASP A O 1
ATOM 4347 N N . TYR A 1 571 ? 10.097 -1.027 -3.316 1.00 67.38 571 TYR A N 1
ATOM 4348 C CA . TYR A 1 571 ? 9.077 0.015 -3.191 1.00 67.38 571 TYR A CA 1
ATOM 4349 C C . TYR A 1 571 ? 8.568 0.542 -4.531 1.00 67.38 571 TYR A C 1
ATOM 4351 O O . TYR A 1 571 ? 7.473 1.093 -4.581 1.00 67.38 571 TYR A O 1
ATOM 4359 N N . ASN A 1 572 ? 9.348 0.412 -5.607 1.00 74.81 572 ASN A N 1
ATOM 4360 C CA . ASN A 1 572 ? 8.908 0.857 -6.924 1.00 74.81 572 ASN A CA 1
ATOM 4361 C C . ASN A 1 572 ? 7.993 -0.192 -7.558 1.00 74.81 572 ASN A C 1
ATOM 4363 O O . ASN A 1 572 ? 6.967 0.145 -8.139 1.00 74.81 572 ASN A O 1
ATOM 4367 N N . THR A 1 573 ? 8.362 -1.472 -7.468 1.00 79.88 573 THR A N 1
ATOM 4368 C CA . THR A 1 573 ? 7.641 -2.532 -8.187 1.00 79.88 573 THR A CA 1
ATOM 4369 C C . THR A 1 573 ? 6.504 -3.166 -7.391 1.00 79.88 573 THR A C 1
ATOM 4371 O O . THR A 1 573 ? 5.642 -3.805 -7.994 1.00 79.88 573 THR A O 1
ATOM 4374 N N . GLY A 1 574 ? 6.473 -3.006 -6.063 1.00 75.25 574 GLY A N 1
ATOM 4375 C CA . GLY A 1 574 ? 5.529 -3.715 -5.190 1.00 75.25 574 GLY A CA 1
ATOM 4376 C C . GLY A 1 574 ? 5.813 -5.221 -5.110 1.00 75.25 574 GLY A C 1
ATOM 4377 O O . GLY A 1 574 ? 4.914 -6.017 -4.825 1.00 75.25 574 GLY A O 1
ATOM 4378 N N . LEU A 1 575 ? 7.051 -5.627 -5.416 1.00 83.44 575 LEU A N 1
ATOM 4379 C CA . LEU A 1 575 ? 7.518 -7.009 -5.340 1.00 83.44 575 LEU A CA 1
ATOM 4380 C C . LEU A 1 575 ? 8.372 -7.210 -4.084 1.00 83.44 575 LEU A C 1
ATOM 4382 O O . LEU A 1 575 ? 9.265 -6.417 -3.791 1.00 83.44 575 LEU A O 1
ATOM 4386 N N . THR A 1 576 ? 8.166 -8.321 -3.377 1.00 88.88 576 THR A N 1
ATOM 4387 C CA . THR A 1 576 ? 9.160 -8.828 -2.417 1.00 88.88 576 THR A CA 1
ATOM 4388 C C . THR A 1 576 ? 10.016 -9.882 -3.107 1.00 88.88 576 THR A C 1
ATOM 4390 O O . THR A 1 576 ? 9.489 -10.748 -3.805 1.00 88.88 576 THR A O 1
ATOM 4393 N N . TRP A 1 577 ? 11.324 -9.844 -2.884 1.00 98.19 577 TRP A N 1
ATOM 4394 C CA . TRP A 1 577 ? 12.326 -10.720 -3.484 1.00 98.19 577 TRP A CA 1
ATOM 4395 C C . TRP A 1 577 ? 13.050 -11.558 -2.429 1.00 98.19 577 TRP A C 1
ATOM 4397 O O . TRP A 1 577 ? 13.271 -11.102 -1.308 1.00 98.19 577 TRP A O 1
ATOM 4407 N N . THR A 1 578 ? 13.491 -12.763 -2.789 1.00 97.88 578 THR A N 1
ATOM 4408 C CA . THR A 1 578 ? 14.499 -13.487 -1.998 1.00 97.88 578 THR A CA 1
ATOM 4409 C C . THR A 1 578 ? 15.820 -12.732 -2.079 1.00 97.88 578 THR A C 1
ATOM 4411 O O . THR A 1 578 ? 16.288 -12.440 -3.181 1.00 97.88 578 THR A O 1
ATOM 4414 N N . ARG A 1 579 ? 16.443 -12.434 -0.937 1.00 96.12 579 ARG A N 1
ATOM 4415 C CA . ARG A 1 579 ? 17.655 -11.604 -0.887 1.00 96.12 579 ARG A CA 1
ATOM 4416 C C . ARG A 1 579 ? 18.883 -12.270 -1.507 1.00 96.12 579 ARG A C 1
ATOM 4418 O O . ARG A 1 579 ? 19.750 -11.590 -2.055 1.00 96.12 579 ARG A O 1
ATOM 4425 N N . SER A 1 580 ? 18.954 -13.592 -1.388 1.00 96.50 580 SER A N 1
ATOM 4426 C CA . SER A 1 580 ? 20.078 -14.412 -1.828 1.00 96.50 580 SER A CA 1
ATOM 4427 C C . SER A 1 580 ? 19.655 -15.411 -2.898 1.00 96.50 580 SER A C 1
ATOM 4429 O O . SER A 1 580 ? 18.475 -15.744 -3.027 1.00 96.50 580 SER A O 1
ATOM 4431 N N . HIS A 1 581 ? 20.642 -15.893 -3.653 1.00 95.12 581 HIS A N 1
ATOM 4432 C CA . HIS A 1 581 ? 20.501 -17.040 -4.553 1.00 95.12 581 HIS A CA 1
ATOM 4433 C C . HIS A 1 581 ? 21.200 -18.301 -4.017 1.00 95.12 581 HIS A C 1
ATOM 4435 O O . HIS A 1 581 ? 21.206 -19.309 -4.719 1.00 95.12 581 HIS A O 1
ATOM 4441 N N . ASP A 1 582 ? 21.718 -18.274 -2.776 1.00 95.94 582 ASP A N 1
ATOM 4442 C CA . ASP A 1 582 ? 22.065 -19.495 -2.033 1.00 95.94 582 ASP A CA 1
ATOM 4443 C C . ASP A 1 582 ? 20.789 -20.323 -1.823 1.00 95.94 582 ASP A C 1
ATOM 4445 O O . ASP A 1 582 ? 19.917 -19.982 -1.020 1.00 95.94 582 ASP A O 1
ATOM 4449 N N . ILE A 1 583 ? 20.658 -21.407 -2.584 1.00 92.81 583 ILE A N 1
ATOM 4450 C CA . ILE A 1 583 ? 19.519 -22.326 -2.473 1.00 92.81 583 ILE A CA 1
ATOM 4451 C C . ILE A 1 583 ? 19.838 -23.537 -1.599 1.00 92.81 583 ILE A C 1
ATOM 4453 O O . ILE A 1 583 ? 18.954 -24.364 -1.369 1.00 92.81 583 ILE A O 1
ATOM 4457 N N . ASN A 1 584 ? 21.088 -23.696 -1.165 1.00 92.12 584 ASN A N 1
ATOM 4458 C CA . ASN A 1 584 ? 21.556 -24.894 -0.478 1.00 92.12 584 ASN A CA 1
ATOM 4459 C C . ASN A 1 584 ? 21.865 -24.664 1.021 1.00 92.12 584 ASN A C 1
ATOM 4461 O O . ASN A 1 584 ? 21.961 -25.645 1.766 1.00 92.12 584 ASN A O 1
ATOM 4465 N N . ASP A 1 585 ? 21.880 -23.399 1.458 1.00 88.19 585 ASP A N 1
ATOM 4466 C CA . ASP A 1 585 ? 22.092 -22.902 2.827 1.00 88.19 585 ASP A CA 1
ATOM 4467 C C . ASP A 1 585 ? 23.462 -23.319 3.403 1.00 88.19 585 ASP A C 1
ATOM 4469 O O . ASP A 1 585 ? 23.590 -23.717 4.567 1.00 88.19 585 ASP A O 1
ATOM 4473 N N . ASP A 1 586 ? 24.512 -23.267 2.569 1.00 92.25 586 ASP A N 1
ATOM 4474 C CA . ASP A 1 586 ? 25.908 -23.462 2.999 1.00 92.25 586 ASP A CA 1
ATOM 4475 C C . ASP A 1 586 ? 26.718 -22.161 3.132 1.00 92.25 586 ASP A C 1
ATOM 4477 O O . ASP A 1 586 ? 27.820 -22.179 3.702 1.00 92.25 586 ASP A O 1
ATOM 4481 N N . GLY A 1 587 ? 26.149 -21.028 2.708 1.00 91.19 587 GLY A N 1
ATOM 4482 C CA . GLY A 1 587 ? 26.735 -19.694 2.784 1.00 91.19 587 GLY A CA 1
ATOM 4483 C C . GLY A 1 587 ? 27.762 -19.400 1.689 1.00 91.19 587 GLY A C 1
ATOM 4484 O O . GLY A 1 587 ? 28.580 -18.489 1.861 1.00 91.19 587 GLY A O 1
ATOM 4485 N N . LEU A 1 588 ? 27.788 -20.176 0.599 1.00 92.94 588 LEU A N 1
ATOM 4486 C CA . LEU A 1 588 ? 28.739 -20.028 -0.505 1.00 92.94 588 LEU A CA 1
ATOM 4487 C C . LEU A 1 588 ? 28.013 -19.903 -1.848 1.00 92.94 588 LEU A C 1
ATOM 4489 O O . LEU A 1 588 ? 27.716 -20.905 -2.475 1.00 92.94 588 LEU A O 1
ATOM 4493 N N . LEU A 1 589 ? 27.861 -18.684 -2.366 1.00 94.88 589 LEU A N 1
ATOM 4494 C CA . LEU A 1 589 ? 27.265 -18.424 -3.686 1.00 94.88 589 LEU A CA 1
ATOM 4495 C C . LEU A 1 589 ? 28.123 -19.011 -4.830 1.00 94.88 589 LEU A C 1
ATOM 4497 O O . LEU A 1 589 ? 29.082 -18.370 -5.278 1.00 94.88 589 LEU A O 1
ATOM 4501 N N . ASN A 1 590 ? 27.825 -20.236 -5.279 1.00 94.12 590 ASN A N 1
ATOM 4502 C CA . ASN A 1 590 ? 28.702 -21.029 -6.152 1.00 94.12 590 ASN A CA 1
ATOM 4503 C C . ASN A 1 590 ? 27.953 -21.946 -7.147 1.00 94.12 590 ASN A C 1
ATOM 4505 O O . ASN A 1 590 ? 26.738 -21.896 -7.291 1.00 94.12 590 ASN A O 1
ATOM 4509 N N . TYR A 1 591 ? 28.678 -22.790 -7.892 1.00 95.50 591 TYR A N 1
ATOM 4510 C CA . TYR A 1 591 ? 28.091 -23.704 -8.882 1.00 95.50 591 TYR A CA 1
ATOM 4511 C C . TYR A 1 591 ? 26.951 -24.587 -8.340 1.00 95.50 591 TYR A C 1
ATOM 4513 O O . TYR A 1 591 ? 25.999 -24.854 -9.078 1.00 95.50 591 TYR A O 1
ATOM 4521 N N . ASP A 1 592 ? 27.040 -25.040 -7.087 1.00 96.06 592 ASP A N 1
ATOM 4522 C CA . ASP A 1 592 ? 26.053 -25.937 -6.474 1.00 96.06 592 ASP A CA 1
ATOM 4523 C C . ASP A 1 592 ? 24.687 -25.254 -6.205 1.00 96.06 592 ASP A C 1
ATOM 4525 O O . ASP A 1 592 ? 23.695 -25.959 -6.015 1.00 96.06 592 ASP A O 1
ATOM 4529 N N . ASP A 1 593 ? 24.592 -23.921 -6.328 1.00 96.75 593 ASP A N 1
ATOM 4530 C CA . ASP A 1 593 ? 23.331 -23.157 -6.276 1.00 96.75 593 ASP A CA 1
ATOM 4531 C C . ASP A 1 593 ? 22.568 -23.104 -7.608 1.00 96.75 593 ASP A C 1
ATOM 4533 O O . ASP A 1 593 ? 21.466 -22.557 -7.710 1.00 96.75 593 ASP A O 1
ATOM 4537 N N . LYS A 1 594 ? 23.149 -23.646 -8.683 1.00 96.12 594 LYS A N 1
ATOM 4538 C CA . LYS A 1 594 ? 22.577 -23.508 -10.024 1.00 96.12 594 LYS A CA 1
ATOM 4539 C C . LYS A 1 594 ? 21.559 -24.604 -10.330 1.00 96.12 594 LYS A C 1
ATOM 4541 O O . LYS A 1 594 ? 21.868 -25.796 -10.345 1.00 96.12 594 LYS A O 1
ATOM 4546 N N . LEU A 1 595 ? 20.359 -24.191 -10.725 1.00 95.69 595 LEU A N 1
ATOM 4547 C CA . LEU A 1 595 ? 19.257 -25.071 -11.118 1.00 95.69 595 LEU A CA 1
ATOM 4548 C C . LEU A 1 595 ? 19.113 -25.168 -12.637 1.00 95.69 595 LEU A C 1
ATOM 4550 O O . LEU A 1 595 ? 19.438 -24.238 -13.375 1.00 95.69 595 LEU A O 1
ATOM 4554 N N . SER A 1 596 ? 18.593 -26.294 -13.135 1.00 94.50 596 SER A N 1
ATOM 4555 C CA . SER A 1 596 ? 18.124 -26.348 -14.524 1.00 94.50 596 SER A CA 1
ATOM 4556 C C . SER A 1 596 ? 16.825 -25.550 -14.658 1.00 94.50 596 SER A C 1
ATOM 4558 O O . SER A 1 596 ? 16.076 -25.442 -13.694 1.00 94.50 596 SER A O 1
ATOM 4560 N N . GLN A 1 597 ? 16.501 -25.053 -15.855 1.00 93.50 597 GLN A N 1
ATOM 4561 C CA . GLN A 1 597 ? 15.299 -24.231 -16.077 1.00 93.50 597 GLN A CA 1
ATOM 4562 C C . GLN A 1 597 ? 13.999 -24.858 -15.527 1.00 93.50 597 GLN A C 1
ATOM 4564 O O . GLN A 1 597 ? 13.131 -24.146 -15.030 1.00 93.50 597 GLN A O 1
ATOM 4569 N N . SER A 1 598 ? 13.840 -26.184 -15.614 1.00 92.19 598 SER A N 1
ATOM 4570 C CA . SER A 1 598 ? 12.669 -26.870 -15.048 1.00 92.19 598 SER A CA 1
ATOM 4571 C C . SER A 1 598 ? 12.712 -26.982 -13.526 1.00 92.19 598 SER A C 1
ATOM 4573 O O . SER A 1 598 ? 11.661 -26.971 -12.890 1.00 92.19 598 SER A O 1
ATOM 4575 N N . ASP A 1 599 ? 13.909 -27.085 -12.949 1.00 95.88 599 ASP A N 1
ATOM 4576 C CA . ASP A 1 599 ? 14.091 -27.170 -11.502 1.00 95.88 599 ASP A CA 1
ATOM 4577 C C . ASP A 1 599 ? 13.939 -25.783 -10.857 1.00 95.88 599 ASP A C 1
ATOM 4579 O O . ASP A 1 599 ? 13.320 -25.694 -9.807 1.00 95.88 599 ASP A O 1
ATOM 4583 N N . SER A 1 600 ? 14.365 -24.697 -11.521 1.00 95.81 600 SER A N 1
ATOM 4584 C CA . SER A 1 600 ? 14.106 -23.306 -11.104 1.00 95.81 600 SER A CA 1
ATOM 4585 C C . SER A 1 600 ? 12.612 -23.010 -10.940 1.00 95.81 600 SER A C 1
ATOM 4587 O O . SER A 1 600 ? 12.213 -22.330 -10.006 1.00 95.81 600 SER A O 1
ATOM 4589 N N . VAL A 1 601 ? 11.757 -23.543 -11.820 1.00 93.88 601 VAL A N 1
ATOM 4590 C CA . VAL A 1 601 ? 10.297 -23.398 -11.673 1.00 93.88 601 VAL A CA 1
ATOM 4591 C C . VAL A 1 601 ? 9.769 -24.263 -10.523 1.00 93.88 601 VAL A C 1
ATOM 4593 O O . VAL A 1 601 ? 8.939 -23.808 -9.744 1.00 93.88 601 VAL A O 1
ATOM 4596 N N . ALA A 1 602 ? 10.249 -25.503 -10.393 1.00 96.19 602 ALA A N 1
ATOM 4597 C CA . ALA A 1 602 ? 9.778 -26.441 -9.370 1.00 96.19 602 ALA A CA 1
ATOM 4598 C C . ALA A 1 602 ? 10.282 -26.126 -7.947 1.00 96.19 602 ALA A C 1
ATOM 4600 O O . ALA A 1 602 ? 9.688 -26.576 -6.969 1.00 96.19 602 ALA A O 1
ATOM 4601 N N . TYR A 1 603 ? 11.376 -25.377 -7.806 1.00 97.00 603 TYR A N 1
ATOM 4602 C CA . TYR A 1 603 ? 11.952 -25.037 -6.506 1.00 97.00 603 TYR A CA 1
ATOM 4603 C C . TYR A 1 603 ? 11.159 -23.943 -5.769 1.00 97.00 603 TYR A C 1
ATOM 4605 O O . TYR A 1 603 ? 11.196 -23.904 -4.541 1.00 97.00 603 TYR A O 1
ATOM 4613 N N . ALA A 1 604 ? 10.330 -23.163 -6.477 1.00 95.62 604 ALA A N 1
ATOM 4614 C CA . ALA A 1 604 ? 9.334 -22.277 -5.865 1.00 95.62 604 ALA A CA 1
ATOM 4615 C C . ALA A 1 604 ? 8.410 -23.037 -4.884 1.00 95.62 604 ALA A C 1
ATOM 4617 O O . ALA A 1 604 ? 8.213 -22.607 -3.749 1.00 95.62 604 ALA A O 1
ATOM 4618 N N . ASP A 1 605 ? 7.946 -24.243 -5.251 1.00 95.06 605 ASP A N 1
ATOM 4619 C CA . ASP A 1 605 ? 7.164 -25.115 -4.355 1.00 95.06 605 ASP A CA 1
ATOM 4620 C C . ASP A 1 605 ? 7.941 -25.502 -3.079 1.00 95.06 605 ASP A C 1
ATOM 4622 O O . ASP A 1 605 ? 7.337 -25.798 -2.047 1.00 95.06 605 ASP A O 1
ATOM 4626 N N . THR A 1 606 ? 9.278 -25.532 -3.136 1.00 94.94 606 THR A N 1
ATOM 4627 C CA . THR A 1 606 ? 10.129 -25.907 -1.995 1.00 94.94 606 THR A CA 1
ATOM 4628 C C . THR A 1 606 ? 10.245 -24.764 -0.993 1.00 94.94 606 THR A C 1
ATOM 4630 O O . THR A 1 606 ? 10.008 -24.998 0.190 1.00 94.94 606 THR A O 1
ATOM 4633 N N . ILE A 1 607 ? 10.523 -23.539 -1.454 1.00 93.31 607 ILE A N 1
ATOM 4634 C CA . ILE A 1 607 ? 10.597 -22.356 -0.577 1.00 93.31 607 ILE A CA 1
ATOM 4635 C C . ILE A 1 607 ? 9.227 -21.975 0.007 1.00 93.31 607 ILE A C 1
ATOM 4637 O O . ILE A 1 607 ? 9.140 -21.593 1.176 1.00 93.31 607 ILE A O 1
ATOM 4641 N N . ASN A 1 608 ? 8.143 -22.202 -0.746 1.00 92.69 608 ASN A N 1
ATOM 4642 C CA . ASN A 1 608 ? 6.770 -22.052 -0.255 1.00 92.69 608 ASN A CA 1
ATOM 4643 C C . ASN A 1 608 ? 6.430 -23.068 0.839 1.00 92.69 608 ASN A C 1
ATOM 4645 O O . ASN A 1 608 ? 5.814 -22.723 1.844 1.00 92.69 608 ASN A O 1
ATOM 4649 N N . ALA A 1 609 ? 6.870 -24.321 0.688 1.00 92.50 609 ALA A N 1
ATOM 4650 C CA . ALA A 1 609 ? 6.666 -25.356 1.701 1.00 92.50 609 ALA A CA 1
ATOM 4651 C C . ALA A 1 609 ? 7.497 -25.148 2.984 1.00 92.50 609 ALA A C 1
ATOM 4653 O O . ALA A 1 609 ? 7.202 -25.793 3.994 1.00 92.50 609 ALA A O 1
ATOM 4654 N N . SER A 1 610 ? 8.524 -24.291 2.953 1.00 88.38 610 SER A N 1
ATOM 4655 C CA . SER A 1 610 ? 9.315 -23.897 4.126 1.00 88.38 610 SER A CA 1
ATOM 4656 C C . SER A 1 610 ? 8.892 -22.576 4.771 1.00 88.38 610 SER A C 1
ATOM 4658 O O . SER A 1 610 ? 9.480 -22.234 5.792 1.00 88.38 610 SER A O 1
ATOM 4660 N N . SER A 1 611 ? 7.916 -21.851 4.207 1.00 86.25 611 SER A N 1
ATOM 4661 C CA . SER A 1 611 ? 7.568 -20.480 4.617 1.00 86.25 611 SER A CA 1
ATOM 4662 C C . SER A 1 611 ? 8.791 -19.546 4.628 1.00 86.25 611 SER A C 1
ATOM 4664 O O . SER A 1 611 ? 9.120 -18.948 5.649 1.00 86.25 611 SER A O 1
ATOM 4666 N N . TYR A 1 612 ? 9.537 -19.490 3.517 1.00 85.44 612 TYR A N 1
ATOM 4667 C CA . TYR A 1 612 ? 10.757 -18.677 3.431 1.00 85.44 612 TYR A CA 1
ATOM 4668 C C . TYR A 1 612 ? 10.432 -17.184 3.617 1.00 85.44 612 TYR A C 1
ATOM 4670 O O . TYR A 1 612 ? 9.603 -16.647 2.881 1.00 85.44 612 TYR A O 1
ATOM 4678 N N . GLY A 1 613 ? 11.077 -16.529 4.590 1.00 76.56 613 GLY A N 1
ATOM 4679 C CA . GLY A 1 613 ? 10.764 -15.147 4.980 1.00 76.56 613 GLY A CA 1
ATOM 4680 C C . GLY A 1 613 ? 9.324 -14.965 5.474 1.00 76.56 613 GLY A C 1
ATOM 4681 O O . GLY A 1 613 ? 8.705 -13.962 5.155 1.00 76.56 613 GLY A O 1
ATOM 4682 N N . ASP A 1 614 ? 8.756 -15.983 6.130 1.00 80.44 614 ASP A N 1
ATOM 4683 C CA . ASP A 1 614 ? 7.347 -16.087 6.550 1.00 80.44 614 ASP A CA 1
ATOM 4684 C C . ASP A 1 614 ? 6.294 -16.080 5.409 1.00 80.44 614 ASP A C 1
ATOM 4686 O O . ASP A 1 614 ? 5.093 -16.199 5.661 1.00 80.44 614 ASP A O 1
ATOM 4690 N N . TYR A 1 615 ? 6.720 -16.091 4.138 1.00 74.50 615 TYR A N 1
ATOM 4691 C CA . TYR A 1 615 ? 5.843 -16.110 2.956 1.00 74.50 615 TYR A CA 1
ATOM 4692 C C . TYR A 1 615 ? 5.733 -17.491 2.282 1.00 74.50 615 TYR A C 1
ATOM 4694 O O . TYR A 1 615 ? 6.635 -18.327 2.369 1.00 74.50 615 TYR A O 1
ATOM 4702 N N . SER A 1 616 ? 4.620 -17.747 1.577 1.00 88.25 616 SER A N 1
ATOM 4703 C CA . SER A 1 616 ? 4.311 -19.061 0.962 1.00 88.25 616 SER A CA 1
ATOM 4704 C C . SER A 1 616 ? 3.715 -19.002 -0.458 1.00 88.25 616 SER A C 1
ATOM 4706 O O . SER A 1 616 ? 3.168 -19.986 -0.961 1.00 88.25 616 SER A O 1
ATOM 4708 N N . ASP A 1 617 ? 3.861 -17.852 -1.111 1.00 90.38 617 ASP A N 1
ATOM 4709 C CA . ASP A 1 617 ? 3.342 -17.458 -2.427 1.00 90.38 617 ASP A CA 1
ATOM 4710 C C . ASP A 1 617 ? 4.458 -17.079 -3.431 1.00 90.38 617 ASP A C 1
ATOM 4712 O O . ASP A 1 617 ? 4.200 -16.469 -4.471 1.00 90.38 617 ASP A O 1
ATOM 4716 N N . TRP A 1 618 ? 5.705 -17.470 -3.150 1.00 96.62 618 TRP A N 1
ATOM 4717 C CA . TRP A 1 618 ? 6.868 -17.254 -4.010 1.00 96.62 618 TRP A CA 1
ATOM 4718 C C . TRP A 1 618 ? 6.723 -17.909 -5.386 1.00 96.62 618 TRP A C 1
ATOM 4720 O O . TRP A 1 618 ? 6.228 -19.033 -5.532 1.00 96.62 618 TRP A O 1
ATOM 4730 N N . ARG A 1 619 ? 7.263 -17.236 -6.402 1.00 97.31 619 ARG A N 1
ATOM 4731 C CA . ARG A 1 619 ? 7.291 -17.666 -7.805 1.00 97.31 619 ARG A CA 1
ATOM 4732 C C . ARG A 1 619 ? 8.603 -17.260 -8.476 1.00 97.31 619 ARG A C 1
ATOM 4734 O O . ARG A 1 619 ? 9.269 -16.315 -8.064 1.00 97.31 619 ARG A O 1
ATOM 4741 N N . LEU A 1 620 ? 8.985 -17.987 -9.526 1.00 98.19 620 LEU A N 1
ATOM 4742 C CA . LEU A 1 620 ? 10.095 -17.578 -10.389 1.00 98.19 620 LEU A CA 1
ATOM 4743 C C . LEU A 1 620 ? 9.654 -16.328 -11.190 1.00 98.19 620 LEU A C 1
ATOM 4745 O O . LEU A 1 620 ? 8.554 -16.354 -11.755 1.00 98.19 620 LEU A O 1
ATOM 4749 N N . PRO A 1 621 ? 10.463 -15.257 -11.269 1.00 98.25 621 PRO A N 1
ATOM 4750 C CA . PRO A 1 621 ? 10.093 -14.022 -11.957 1.00 98.25 621 PRO A CA 1
ATOM 4751 C C . PRO A 1 621 ? 10.006 -14.210 -13.475 1.00 98.25 621 PRO A C 1
ATOM 4753 O O . PRO A 1 621 ? 10.665 -15.074 -14.063 1.00 98.25 621 PRO A O 1
ATOM 4756 N N . SER A 1 622 ? 9.229 -13.362 -14.140 1.00 97.62 622 SER A N 1
ATOM 4757 C CA . SER A 1 622 ? 9.371 -13.085 -15.572 1.00 97.62 622 SER A CA 1
ATOM 4758 C C . SER A 1 622 ? 10.638 -12.268 -15.858 1.00 97.62 622 SER A C 1
ATOM 4760 O O . SER A 1 622 ? 11.280 -11.735 -14.953 1.00 97.62 622 SER A O 1
ATOM 4762 N N . ILE A 1 623 ? 11.015 -12.135 -17.133 1.00 98.12 623 ILE A N 1
ATOM 4763 C CA . ILE A 1 623 ? 12.154 -11.288 -17.510 1.00 98.12 623 ILE A CA 1
ATOM 4764 C C . ILE A 1 623 ? 11.887 -9.793 -17.299 1.00 98.12 623 ILE A C 1
ATOM 4766 O O . ILE A 1 623 ? 12.838 -9.078 -17.011 1.00 98.12 623 ILE A O 1
ATOM 4770 N N . LYS A 1 624 ? 10.635 -9.313 -17.396 1.00 97.50 624 LYS A N 1
ATOM 4771 C CA . LYS A 1 624 ? 10.301 -7.908 -17.086 1.00 97.50 624 LYS A CA 1
ATOM 4772 C C . LYS A 1 624 ? 10.525 -7.614 -15.601 1.00 97.50 624 LYS A C 1
ATOM 4774 O O . LYS A 1 624 ? 11.169 -6.626 -15.273 1.00 97.50 624 LYS A O 1
ATOM 4779 N N . GLU A 1 625 ? 10.079 -8.512 -14.727 1.00 98.12 625 GLU A N 1
ATOM 4780 C CA . GLU A 1 625 ? 10.276 -8.393 -13.277 1.00 98.12 625 GLU A CA 1
ATOM 4781 C C . GLU A 1 625 ? 11.750 -8.520 -12.894 1.00 98.12 625 GLU A C 1
ATOM 4783 O O . GLU A 1 625 ? 12.285 -7.630 -12.253 1.00 98.12 625 GLU A O 1
ATOM 4788 N N . LEU A 1 626 ? 12.457 -9.569 -13.334 1.00 98.50 626 LEU A N 1
ATOM 4789 C CA . LEU A 1 626 ? 13.867 -9.741 -12.958 1.00 98.50 626 LEU A CA 1
ATOM 4790 C C . LEU A 1 626 ? 14.761 -8.602 -13.484 1.00 98.50 626 LEU A C 1
ATOM 4792 O O . LEU A 1 626 ? 15.799 -8.307 -12.895 1.00 98.50 626 LEU A O 1
ATOM 4796 N N . TYR A 1 627 ? 14.367 -7.948 -14.580 1.00 98.44 627 TYR A N 1
ATOM 4797 C CA . TYR A 1 627 ? 15.076 -6.784 -15.108 1.00 98.44 627 TYR A CA 1
ATOM 4798 C C . TYR A 1 627 ? 14.826 -5.493 -14.314 1.00 98.44 627 TYR A C 1
ATOM 4800 O O . TYR A 1 627 ? 15.602 -4.551 -14.475 1.00 98.44 627 TYR A O 1
ATOM 4808 N N . SER A 1 628 ? 13.830 -5.434 -13.416 1.00 97.69 628 SER A N 1
ATOM 4809 C CA . SER A 1 628 ? 13.640 -4.279 -12.523 1.00 97.69 628 SER A CA 1
ATOM 4810 C C . SER A 1 628 ? 14.845 -4.076 -11.598 1.00 97.69 628 SER A C 1
ATOM 4812 O O . SER A 1 628 ? 15.281 -2.940 -11.416 1.00 97.69 628 SER A O 1
ATOM 4814 N N . LEU A 1 629 ? 15.456 -5.172 -11.130 1.00 98.06 629 LEU A N 1
ATOM 4815 C CA . LEU A 1 629 ? 16.618 -5.183 -10.229 1.00 98.06 629 LEU A CA 1
ATOM 4816 C C . LEU A 1 629 ? 17.937 -4.726 -10.877 1.00 98.06 629 LEU A C 1
ATOM 4818 O O . LEU A 1 629 ? 18.939 -4.535 -10.190 1.00 98.06 629 LEU A O 1
ATOM 4822 N N . MET A 1 630 ? 17.965 -4.589 -12.203 1.00 97.56 630 MET A N 1
ATOM 4823 C CA . MET A 1 630 ? 19.175 -4.315 -12.975 1.00 97.56 630 MET A CA 1
ATOM 4824 C C . MET A 1 630 ? 19.729 -2.903 -12.721 1.00 97.56 630 MET A C 1
ATOM 4826 O O . MET A 1 630 ? 19.043 -1.919 -12.983 1.00 97.56 630 MET A O 1
ATOM 4830 N N . ASP A 1 631 ? 20.988 -2.786 -12.313 1.00 96.25 631 ASP A N 1
ATOM 4831 C CA . ASP A 1 631 ? 21.650 -1.507 -12.016 1.00 96.25 631 ASP A CA 1
ATOM 4832 C C . ASP A 1 631 ? 22.778 -1.204 -13.022 1.00 96.25 631 ASP A C 1
ATOM 4834 O O . ASP A 1 631 ? 23.776 -1.920 -13.103 1.00 96.25 631 ASP A O 1
ATOM 4838 N N . PHE A 1 632 ? 22.641 -0.132 -13.804 1.00 95.69 632 PHE A N 1
ATOM 4839 C CA . PHE A 1 632 ? 23.610 0.287 -14.827 1.00 95.69 632 PHE A CA 1
ATOM 4840 C C . PHE A 1 632 ? 24.767 1.151 -14.298 1.00 95.69 632 PHE A C 1
ATOM 4842 O O . PHE A 1 632 ? 25.586 1.620 -15.094 1.00 95.69 632 PHE A O 1
ATOM 4849 N N . ARG A 1 633 ? 24.905 1.283 -12.972 1.00 92.69 633 ARG A N 1
ATOM 4850 C CA . ARG A 1 633 ? 26.171 1.640 -12.300 1.00 92.69 633 ARG A CA 1
ATOM 4851 C C . ARG A 1 633 ? 27.159 0.461 -12.284 1.00 92.69 633 ARG A C 1
ATOM 4853 O O . ARG A 1 633 ? 28.360 0.661 -12.080 1.00 92.69 633 ARG A O 1
ATOM 4860 N N . GLY A 1 634 ? 26.670 -0.760 -12.538 1.00 94.62 634 GLY A N 1
ATOM 4861 C CA . GLY A 1 634 ? 27.478 -1.960 -12.774 1.00 94.62 634 GLY A CA 1
ATOM 4862 C C . GLY A 1 634 ? 28.401 -1.847 -13.997 1.00 94.62 634 GLY A C 1
ATOM 4863 O O . GLY A 1 634 ? 28.224 -0.997 -14.873 1.00 94.62 634 GLY A O 1
ATOM 4864 N N . LYS A 1 635 ? 29.428 -2.705 -14.062 1.00 94.44 635 LYS A N 1
ATOM 4865 C CA . LYS A 1 635 ? 30.486 -2.647 -15.086 1.00 94.44 635 LYS A CA 1
ATOM 4866 C C . LYS A 1 635 ? 30.796 -4.026 -15.653 1.00 94.44 635 LYS A C 1
ATOM 4868 O O . LYS A 1 635 ? 31.179 -4.932 -14.918 1.00 94.44 635 LYS A O 1
ATOM 4873 N N . ASP A 1 636 ? 30.718 -4.160 -16.977 1.00 92.44 636 ASP A N 1
ATOM 4874 C CA . ASP A 1 636 ? 30.988 -5.405 -17.705 1.00 92.44 636 ASP A CA 1
ATOM 4875 C C . ASP A 1 636 ? 32.435 -5.882 -17.457 1.00 92.44 636 ASP A C 1
ATOM 4877 O O . ASP A 1 636 ? 33.392 -5.197 -17.860 1.00 92.44 636 ASP A O 1
ATOM 4881 N N . PRO A 1 637 ? 32.640 -7.023 -16.772 1.00 90.94 637 PRO A N 1
ATOM 4882 C CA . PRO A 1 637 ? 33.964 -7.508 -16.420 1.00 90.94 637 PRO A CA 1
ATOM 4883 C C . PRO A 1 637 ? 34.674 -8.103 -17.639 1.00 90.94 637 PRO A C 1
ATOM 4885 O O . PRO A 1 637 ? 34.066 -8.496 -18.635 1.00 90.94 637 PRO A O 1
ATOM 4888 N N . SER A 1 638 ? 36.000 -8.244 -17.559 1.00 85.75 638 SER A N 1
ATOM 4889 C CA . SER A 1 638 ? 36.738 -8.929 -18.623 1.00 85.75 638 SER A CA 1
ATOM 4890 C C . SER A 1 638 ? 36.200 -10.361 -18.815 1.00 85.75 638 SER A C 1
ATOM 4892 O O . SER A 1 638 ? 36.245 -11.152 -17.870 1.00 85.75 638 SER A O 1
ATOM 4894 N N . PRO A 1 639 ? 35.816 -10.788 -20.037 1.00 77.56 639 PRO A N 1
ATOM 4895 C CA . PRO A 1 639 ? 35.387 -12.169 -20.299 1.00 77.56 639 PRO A CA 1
ATOM 4896 C C . PRO A 1 639 ? 36.531 -13.194 -20.154 1.00 77.56 639 PRO A C 1
ATOM 4898 O O . PRO A 1 639 ? 36.322 -14.396 -20.324 1.00 77.56 639 PRO A O 1
ATOM 4901 N N . THR A 1 640 ? 37.746 -12.714 -19.866 1.00 84.00 640 THR A N 1
ATOM 4902 C CA . THR A 1 640 ? 38.948 -13.494 -19.540 1.00 84.00 640 THR A CA 1
ATOM 4903 C C . THR A 1 640 ? 39.457 -13.256 -18.111 1.00 84.00 640 THR A C 1
ATOM 4905 O O . THR A 1 640 ? 40.595 -13.621 -17.816 1.00 84.00 640 THR A O 1
ATOM 4908 N N . ALA A 1 641 ? 38.655 -12.634 -17.238 1.00 86.06 641 ALA A N 1
ATOM 4909 C CA . ALA A 1 641 ? 38.979 -12.461 -15.823 1.00 86.06 641 ALA A CA 1
ATOM 4910 C C . ALA A 1 641 ? 39.227 -13.817 -15.137 1.00 86.06 641 ALA A C 1
ATOM 4912 O O . ALA A 1 641 ? 38.556 -14.810 -15.426 1.00 86.06 641 ALA A O 1
ATOM 4913 N N . THR A 1 642 ? 40.211 -13.849 -14.236 1.00 87.25 642 THR A N 1
ATOM 4914 C CA . THR A 1 642 ? 40.632 -15.050 -13.487 1.00 87.25 642 THR A CA 1
ATOM 4915 C C . THR A 1 642 ? 40.354 -14.960 -11.988 1.00 87.25 642 THR A C 1
ATOM 4917 O O . THR A 1 642 ? 40.762 -15.844 -11.240 1.00 87.25 642 THR A O 1
ATOM 4920 N N . ASP A 1 643 ? 39.703 -13.884 -11.562 1.00 86.69 643 ASP A N 1
ATOM 4921 C CA . ASP A 1 643 ? 39.215 -13.612 -10.216 1.00 86.69 643 ASP A CA 1
ATOM 4922 C C . ASP A 1 643 ? 38.152 -12.498 -10.305 1.00 86.69 643 ASP A C 1
ATOM 4924 O O . ASP A 1 643 ? 37.960 -11.906 -11.371 1.00 86.69 643 ASP A O 1
ATOM 4928 N N . ALA A 1 644 ? 37.438 -12.252 -9.207 1.00 85.12 644 ALA A N 1
ATOM 4929 C CA . ALA A 1 644 ? 36.343 -11.285 -9.128 1.00 85.12 644 ALA A CA 1
ATOM 4930 C C . ALA A 1 644 ? 36.756 -9.938 -8.492 1.00 85.12 644 ALA A C 1
ATOM 4932 O O . ALA A 1 644 ? 35.893 -9.204 -8.028 1.00 85.12 644 ALA A O 1
ATOM 4933 N N . THR A 1 645 ? 38.056 -9.609 -8.425 1.00 82.00 645 THR A N 1
ATOM 4934 C CA . THR A 1 645 ? 38.534 -8.429 -7.666 1.00 82.00 645 THR A CA 1
ATOM 4935 C C . THR A 1 645 ? 37.996 -7.104 -8.213 1.00 82.00 645 THR A C 1
ATOM 4937 O O . THR A 1 645 ? 37.690 -6.208 -7.434 1.00 82.00 645 THR A O 1
ATOM 4940 N N . ASP A 1 646 ? 37.860 -6.999 -9.538 1.00 80.62 646 ASP A N 1
ATOM 4941 C CA . ASP A 1 646 ? 37.366 -5.806 -10.241 1.00 80.62 646 ASP A CA 1
ATOM 4942 C C . ASP A 1 646 ? 35.888 -5.964 -10.684 1.00 80.62 646 ASP A C 1
ATOM 4944 O O . ASP A 1 646 ? 35.459 -5.354 -11.665 1.00 80.62 646 ASP A O 1
ATOM 4948 N N . LEU A 1 647 ? 35.115 -6.840 -10.025 1.00 88.38 647 LEU A N 1
ATOM 4949 C CA . LEU A 1 647 ? 33.707 -7.080 -10.355 1.00 88.38 647 LEU A CA 1
ATOM 4950 C C . LEU A 1 647 ? 32.797 -6.024 -9.711 1.00 88.38 647 LEU A C 1
ATOM 4952 O O . LEU A 1 647 ? 32.702 -5.941 -8.491 1.00 88.38 647 LEU A O 1
ATOM 4956 N N . TYR A 1 648 ? 32.061 -5.301 -10.553 1.00 93.75 648 TYR A N 1
ATOM 4957 C CA . TYR A 1 648 ? 30.957 -4.426 -10.162 1.00 93.75 648 TYR A CA 1
ATOM 4958 C C . TYR A 1 648 ? 29.684 -4.962 -10.832 1.00 93.75 648 TYR A C 1
ATOM 4960 O O . TYR A 1 648 ? 29.487 -4.706 -12.022 1.00 93.75 648 TYR A O 1
ATOM 4968 N N . PRO A 1 649 ? 28.874 -5.785 -10.142 1.00 95.38 649 PRO A N 1
ATOM 4969 C CA . PRO A 1 649 ? 27.698 -6.397 -10.745 1.00 95.38 649 PRO A CA 1
ATOM 4970 C C . PRO A 1 649 ? 26.612 -5.350 -11.024 1.00 95.38 649 PRO A C 1
ATOM 4972 O O . PRO A 1 649 ? 26.597 -4.269 -10.443 1.00 95.38 649 PRO A O 1
ATOM 4975 N N . PHE A 1 650 ? 25.688 -5.693 -11.914 1.00 97.19 650 PHE A N 1
ATOM 4976 C CA . PHE A 1 650 ? 24.558 -4.862 -12.321 1.00 97.19 650 PHE A CA 1
ATOM 4977 C C . PHE A 1 650 ? 23.349 -5.062 -11.389 1.00 97.19 650 PHE A C 1
ATOM 4979 O O . PHE A 1 650 ? 22.243 -5.323 -11.855 1.00 97.19 650 PHE A O 1
ATOM 4986 N N . ILE A 1 651 ? 23.566 -5.007 -10.073 1.00 96.81 651 ILE A N 1
ATOM 4987 C CA . ILE A 1 651 ? 22.532 -5.056 -9.025 1.00 96.81 651 ILE A CA 1
ATOM 4988 C C . ILE A 1 651 ? 23.049 -4.335 -7.774 1.00 96.81 651 ILE A C 1
ATOM 4990 O O . ILE A 1 651 ? 24.258 -4.332 -7.531 1.00 96.81 651 ILE A O 1
ATOM 4994 N N . ASP A 1 652 ? 22.156 -3.764 -6.964 1.00 94.94 652 ASP A N 1
ATOM 4995 C CA . ASP A 1 652 ? 22.545 -3.127 -5.703 1.00 94.94 652 ASP A CA 1
ATOM 4996 C C . ASP A 1 652 ? 22.943 -4.176 -4.646 1.00 94.94 652 ASP A C 1
ATOM 4998 O O . ASP A 1 652 ? 22.105 -4.842 -4.028 1.00 94.94 652 ASP A O 1
ATOM 5002 N N . THR A 1 653 ? 24.254 -4.314 -4.435 1.00 94.88 653 THR A N 1
ATOM 5003 C CA . THR A 1 653 ? 24.850 -5.292 -3.514 1.00 94.88 653 THR A CA 1
ATOM 5004 C C . THR A 1 653 ? 24.735 -4.926 -2.035 1.00 94.88 653 THR A C 1
ATOM 5006 O O . THR A 1 653 ? 25.198 -5.693 -1.193 1.00 94.88 653 THR A O 1
ATOM 5009 N N . ASN A 1 654 ? 24.172 -3.764 -1.688 1.00 90.81 654 ASN A N 1
ATOM 5010 C CA . ASN A 1 654 ? 23.845 -3.458 -0.292 1.00 90.81 654 ASN A CA 1
ATOM 5011 C C . ASN A 1 654 ? 22.615 -4.264 0.154 1.00 90.81 654 ASN A C 1
ATOM 5013 O O . ASN A 1 654 ? 22.552 -4.735 1.291 1.00 90.81 654 ASN A O 1
ATOM 5017 N N . TYR A 1 655 ? 21.679 -4.476 -0.774 1.00 92.31 655 TYR A N 1
ATOM 5018 C CA . TYR A 1 655 ? 20.443 -5.215 -0.546 1.00 92.31 655 TYR A CA 1
ATOM 5019 C C . TYR A 1 655 ? 20.589 -6.681 -0.955 1.00 92.31 655 TYR A C 1
ATOM 5021 O O . TYR A 1 655 ? 20.372 -7.557 -0.120 1.00 92.31 655 TYR A O 1
ATOM 5029 N N . PHE A 1 656 ? 21.021 -6.958 -2.190 1.00 97.06 656 PHE A N 1
ATOM 5030 C CA . PHE A 1 656 ? 21.042 -8.308 -2.763 1.00 97.06 656 PHE A CA 1
ATOM 5031 C C . PHE A 1 656 ? 22.403 -9.003 -2.656 1.00 97.06 656 PHE A C 1
ATOM 5033 O O . PHE A 1 656 ? 23.448 -8.437 -2.983 1.00 97.06 656 PHE A O 1
ATOM 5040 N N . GLU A 1 657 ? 22.391 -10.278 -2.272 1.00 96.69 657 GLU A N 1
ATOM 5041 C CA . GLU A 1 657 ? 23.589 -11.117 -2.242 1.00 96.69 657 GLU A CA 1
ATOM 5042 C C . GLU A 1 657 ? 23.829 -11.758 -3.614 1.00 96.69 657 GLU A C 1
ATOM 5044 O O . GLU A 1 657 ? 23.013 -12.544 -4.083 1.00 96.69 657 GLU A O 1
ATOM 5049 N N . ILE A 1 658 ? 24.968 -11.476 -4.257 1.00 94.31 658 ILE A N 1
ATOM 5050 C CA . ILE A 1 658 ? 25.282 -11.978 -5.604 1.00 94.31 658 ILE A CA 1
ATOM 5051 C C . ILE A 1 658 ? 26.666 -12.635 -5.691 1.00 94.31 658 ILE A C 1
ATOM 5053 O O . ILE A 1 658 ? 27.638 -12.183 -5.087 1.00 94.31 658 ILE A O 1
ATOM 5057 N N . GLY A 1 659 ? 26.757 -13.710 -6.483 1.00 91.38 659 GLY A N 1
ATOM 5058 C CA . GLY A 1 659 ? 27.985 -14.462 -6.744 1.00 91.38 659 GLY A CA 1
ATOM 5059 C C . GLY A 1 659 ? 28.288 -14.556 -8.247 1.00 91.38 659 GLY A C 1
ATOM 5060 O O . GLY A 1 659 ? 27.360 -14.658 -9.053 1.00 91.38 659 GLY A O 1
ATOM 5061 N N . PRO A 1 660 ? 29.568 -14.525 -8.665 1.00 93.31 660 PRO A N 1
ATOM 5062 C CA . PRO A 1 660 ? 29.963 -14.740 -10.058 1.00 93.31 660 PRO A CA 1
ATOM 5063 C C . PRO A 1 660 ? 29.812 -16.216 -10.472 1.00 93.31 660 PRO A C 1
ATOM 5065 O O . PRO A 1 660 ? 29.423 -17.070 -9.680 1.00 93.31 660 PRO A O 1
ATOM 5068 N N . GLY A 1 661 ? 30.152 -16.555 -11.717 1.00 93.06 661 GLY A N 1
ATOM 5069 C CA . GLY A 1 661 ? 30.386 -17.952 -12.098 1.00 93.06 661 GLY A CA 1
ATOM 5070 C C . GLY A 1 661 ? 31.621 -18.545 -11.400 1.00 93.06 661 GLY A C 1
ATOM 5071 O O . GLY A 1 661 ? 32.643 -17.873 -11.240 1.00 93.06 661 GLY A O 1
ATOM 5072 N N . ASP A 1 662 ? 31.521 -19.812 -10.994 1.00 93.44 662 ASP A N 1
ATOM 5073 C CA . ASP A 1 662 ? 32.507 -20.509 -10.163 1.00 93.44 662 ASP A CA 1
ATOM 5074 C C . ASP A 1 662 ? 33.707 -21.061 -10.965 1.00 93.44 662 ASP A C 1
ATOM 5076 O O . ASP A 1 662 ? 33.637 -22.067 -11.682 1.00 93.44 662 ASP A O 1
ATOM 5080 N N . LEU A 1 663 ? 34.859 -20.415 -10.784 1.00 91.00 663 LEU A N 1
ATOM 5081 C CA . LEU A 1 663 ? 36.113 -20.784 -11.439 1.00 91.00 663 LEU A CA 1
ATOM 5082 C C . LEU A 1 663 ? 36.653 -22.168 -11.023 1.00 91.00 663 LEU A C 1
ATOM 5084 O O . LEU A 1 663 ? 37.379 -22.781 -11.812 1.00 91.00 663 LEU A O 1
ATOM 5088 N N . ASP A 1 664 ? 36.324 -22.670 -9.827 1.00 91.69 664 ASP A N 1
ATOM 5089 C CA . ASP A 1 664 ? 36.759 -23.992 -9.349 1.00 91.69 664 ASP A CA 1
ATOM 5090 C C . ASP A 1 664 ? 35.901 -25.122 -9.957 1.00 91.69 664 ASP A C 1
ATOM 5092 O O . ASP A 1 664 ? 36.433 -26.199 -10.263 1.00 91.69 664 ASP A O 1
ATOM 5096 N N . ALA A 1 665 ? 34.619 -24.862 -10.244 1.00 92.25 665 ALA A N 1
ATOM 5097 C CA . ALA A 1 665 ? 33.775 -25.717 -11.091 1.00 92.25 665 ALA A CA 1
ATOM 5098 C C . ALA A 1 665 ? 34.138 -25.642 -12.592 1.00 92.25 665 ALA A C 1
ATOM 5100 O O . ALA A 1 665 ? 33.834 -26.561 -13.361 1.00 92.25 665 ALA A O 1
ATOM 5101 N N . GLY A 1 666 ? 34.855 -24.592 -13.005 1.00 90.88 666 GLY A N 1
ATOM 5102 C CA . GLY A 1 666 ? 35.330 -24.379 -14.376 1.00 90.88 666 GLY A CA 1
ATOM 5103 C C . GLY A 1 666 ? 34.468 -23.434 -15.215 1.00 90.88 666 GLY A C 1
ATOM 5104 O O . GLY A 1 666 ? 34.660 -23.373 -16.434 1.00 90.88 666 GLY A O 1
ATOM 5105 N N . ASP A 1 667 ? 33.557 -22.699 -14.577 1.00 92.31 667 ASP A N 1
ATOM 5106 C CA . ASP A 1 667 ? 32.872 -21.550 -15.164 1.00 92.31 667 ASP A CA 1
ATOM 5107 C C . ASP A 1 667 ? 33.852 -20.377 -15.379 1.00 92.31 667 ASP A C 1
ATOM 5109 O O . ASP A 1 667 ? 35.006 -20.388 -14.940 1.00 92.31 667 ASP A O 1
ATOM 5113 N N . ARG A 1 668 ? 33.397 -19.331 -16.073 1.00 92.50 668 ARG A N 1
ATOM 5114 C CA . ARG A 1 668 ? 34.036 -18.003 -16.071 1.00 92.50 668 ARG A CA 1
ATOM 5115 C C . ARG A 1 668 ? 33.274 -17.091 -15.114 1.00 92.50 668 ARG A C 1
ATOM 5117 O O . ARG A 1 668 ? 32.096 -17.321 -14.873 1.00 92.50 668 ARG A O 1
ATOM 5124 N N . ILE A 1 669 ? 33.883 -15.977 -14.699 1.00 92.25 669 ILE A N 1
ATOM 5125 C CA . ILE A 1 669 ? 33.213 -14.941 -13.885 1.00 92.25 669 ILE A CA 1
ATOM 5126 C C . ILE A 1 669 ? 31.824 -14.579 -14.442 1.00 92.25 669 ILE A C 1
ATOM 5128 O O . ILE A 1 669 ? 30.847 -14.590 -13.703 1.00 92.25 669 ILE A O 1
ATOM 5132 N N . ILE A 1 670 ? 31.713 -14.365 -15.758 1.00 91.06 670 ILE A N 1
ATOM 5133 C CA . ILE A 1 670 ? 30.456 -14.001 -16.433 1.00 91.06 670 ILE A CA 1
ATOM 5134 C C . ILE A 1 670 ? 29.404 -15.119 -16.529 1.00 91.06 670 ILE A C 1
ATOM 5136 O O . ILE A 1 670 ? 28.318 -14.859 -17.037 1.00 91.06 670 ILE A O 1
ATOM 5140 N N . ASP A 1 671 ? 29.679 -16.349 -16.086 1.00 92.06 671 ASP A N 1
ATOM 5141 C CA . ASP A 1 671 ? 28.744 -17.485 -16.164 1.00 92.06 671 ASP A CA 1
ATOM 5142 C C . ASP A 1 671 ? 27.758 -17.556 -14.972 1.00 92.06 671 ASP A C 1
ATOM 5144 O O . ASP A 1 671 ? 27.270 -18.625 -14.605 1.00 92.06 671 ASP A O 1
ATOM 5148 N N . GLY A 1 672 ? 27.433 -16.399 -14.381 1.00 91.12 672 GLY A N 1
ATOM 5149 C CA . GLY A 1 672 ? 26.416 -16.210 -13.335 1.00 91.12 672 GLY A CA 1
ATOM 5150 C C . GLY A 1 672 ? 25.068 -15.736 -13.887 1.00 91.12 672 GLY A C 1
ATOM 5151 O O . GLY A 1 672 ? 24.637 -14.621 -13.615 1.00 91.12 672 GLY A O 1
ATOM 5152 N N . GLN A 1 673 ? 24.423 -16.556 -14.720 1.00 93.62 673 GLN A N 1
ATOM 5153 C CA . GLN A 1 673 ? 23.124 -16.217 -15.315 1.00 93.62 673 GLN A CA 1
ATOM 5154 C C . GLN A 1 673 ? 21.945 -16.663 -14.459 1.00 93.62 673 GLN A C 1
ATOM 5156 O O . GLN A 1 673 ? 21.960 -17.777 -13.948 1.00 93.62 673 GLN A O 1
ATOM 5161 N N . PHE A 1 674 ? 20.901 -15.840 -14.413 1.00 97.44 674 PHE A N 1
ATOM 5162 C CA . PHE A 1 674 ? 19.676 -16.069 -13.657 1.00 97.44 674 PHE A CA 1
ATOM 5163 C C . PHE A 1 674 ? 18.529 -16.550 -14.560 1.00 97.44 674 PHE A C 1
ATOM 5165 O O . PHE A 1 674 ? 18.395 -16.102 -15.706 1.00 97.44 674 PHE A O 1
ATOM 5172 N N . ALA A 1 675 ? 17.718 -17.481 -14.054 1.00 96.75 675 ALA A N 1
ATOM 5173 C CA . ALA A 1 675 ? 16.542 -18.012 -14.747 1.00 96.75 675 ALA A CA 1
ATOM 5174 C C . ALA A 1 675 ? 15.313 -17.097 -14.607 1.00 96.75 675 ALA A C 1
ATOM 5176 O O . ALA A 1 675 ? 15.177 -16.359 -13.636 1.00 96.75 675 ALA A O 1
ATOM 5177 N N . THR A 1 676 ? 14.392 -17.197 -15.568 1.00 97.62 676 THR A N 1
ATOM 5178 C CA . THR A 1 676 ? 13.072 -16.540 -15.539 1.00 97.62 676 THR A CA 1
ATOM 5179 C C . THR A 1 676 ? 12.001 -17.493 -16.066 1.00 97.62 676 THR A C 1
ATOM 5181 O O . THR A 1 676 ? 12.310 -18.572 -16.574 1.00 97.62 676 THR A O 1
ATOM 5184 N N . THR A 1 677 ? 10.731 -17.106 -16.006 1.00 96.75 677 THR A N 1
ATOM 5185 C CA . THR A 1 677 ? 9.621 -17.825 -16.654 1.00 96.75 677 THR A CA 1
ATOM 5186 C C . THR A 1 677 ? 9.477 -17.520 -18.152 1.00 96.75 677 THR A C 1
ATOM 5188 O O . THR A 1 677 ? 8.720 -18.205 -18.844 1.00 96.75 677 THR A O 1
ATOM 5191 N N . THR A 1 678 ? 10.195 -16.531 -18.696 1.00 97.56 678 THR A N 1
ATOM 5192 C CA . THR A 1 678 ? 9.960 -16.020 -20.056 1.00 97.56 678 THR A CA 1
ATOM 5193 C C . THR A 1 678 ? 10.701 -16.834 -21.120 1.00 97.56 678 THR A C 1
ATOM 5195 O O . THR A 1 678 ? 11.860 -16.584 -21.458 1.00 97.56 678 THR A O 1
ATOM 5198 N N . ILE A 1 679 ? 10.007 -17.825 -21.679 1.00 95.56 679 ILE A N 1
ATOM 5199 C CA . ILE A 1 679 ? 10.484 -18.654 -22.795 1.00 95.56 679 ILE A CA 1
ATOM 5200 C C . ILE A 1 679 ? 10.439 -17.868 -24.115 1.00 95.56 679 ILE A C 1
ATOM 5202 O O . ILE A 1 679 ? 9.443 -17.218 -24.423 1.00 95.56 679 ILE A O 1
ATOM 5206 N N . TYR A 1 680 ? 11.496 -17.961 -24.927 1.00 97.06 680 TYR A N 1
ATOM 5207 C CA . TYR A 1 680 ? 11.506 -17.397 -26.278 1.00 97.06 680 TYR A CA 1
ATOM 5208 C C . TYR A 1 680 ? 10.600 -18.216 -27.205 1.00 97.06 680 TYR A C 1
ATOM 5210 O O . TYR A 1 680 ? 10.735 -19.434 -27.314 1.00 97.06 680 TYR A O 1
ATOM 5218 N N . VAL A 1 681 ? 9.690 -17.541 -27.912 1.00 96.19 681 VAL A N 1
ATOM 5219 C CA . VAL A 1 681 ? 8.710 -18.173 -28.817 1.00 96.19 681 VAL A CA 1
ATOM 5220 C C . VAL A 1 681 ? 9.274 -18.643 -30.167 1.00 96.19 681 VAL A C 1
ATOM 5222 O O . VAL A 1 681 ? 8.520 -19.109 -31.023 1.00 96.19 681 VAL A O 1
ATOM 5225 N N . ASP A 1 682 ? 10.581 -18.513 -30.384 1.00 94.56 682 ASP A N 1
ATOM 5226 C CA . ASP A 1 682 ? 11.329 -19.090 -31.507 1.00 94.56 682 ASP A CA 1
ATOM 5227 C C . ASP A 1 682 ? 12.610 -19.759 -30.960 1.00 94.56 682 ASP A C 1
ATOM 5229 O O . ASP A 1 682 ? 12.718 -20.071 -29.774 1.00 94.56 682 ASP A O 1
ATOM 5233 N N . THR A 1 683 ? 13.580 -20.048 -31.819 1.00 94.31 683 THR A N 1
ATOM 5234 C CA . THR A 1 683 ? 14.768 -20.829 -31.490 1.00 94.31 683 THR A CA 1
ATOM 5235 C C . THR A 1 683 ? 16.056 -20.054 -31.725 1.00 94.31 683 THR A C 1
ATOM 5237 O O . THR A 1 683 ? 16.218 -19.360 -32.726 1.00 94.31 683 THR A O 1
ATOM 5240 N N . VAL A 1 684 ? 17.017 -20.240 -30.823 1.00 92.19 684 VAL A N 1
ATOM 5241 C CA . VAL A 1 684 ? 18.390 -19.728 -30.953 1.00 92.19 684 VAL A CA 1
ATOM 5242 C C . VAL A 1 684 ? 19.335 -20.845 -31.403 1.00 92.19 684 VAL A C 1
ATOM 5244 O O . VAL A 1 684 ? 18.954 -22.017 -31.473 1.00 92.19 684 VAL A O 1
ATOM 5247 N N . MET A 1 685 ? 20.594 -20.510 -31.697 1.00 86.88 685 MET A N 1
ATOM 5248 C CA . MET A 1 685 ? 21.699 -21.477 -31.829 1.00 86.88 685 MET A CA 1
ATOM 5249 C C . MET A 1 685 ? 21.411 -22.634 -32.807 1.00 86.88 685 MET A C 1
ATOM 5251 O O . MET A 1 685 ? 21.766 -23.788 -32.570 1.00 86.88 685 MET A O 1
ATOM 5255 N N . SER A 1 686 ? 20.780 -22.316 -33.943 1.00 81.50 686 SER A N 1
ATOM 5256 C CA . SER A 1 686 ? 20.358 -23.279 -34.978 1.00 81.50 686 SER A CA 1
ATOM 5257 C C . SER A 1 686 ? 19.301 -24.305 -34.531 1.00 81.50 686 SER A C 1
ATOM 5259 O O . SER A 1 686 ? 19.403 -25.491 -34.857 1.00 81.50 686 SER A O 1
ATOM 5261 N N . GLY A 1 687 ? 18.245 -23.848 -33.850 1.00 88.25 687 GLY A N 1
ATOM 5262 C CA . GLY A 1 687 ? 17.039 -24.648 -33.590 1.00 88.25 687 GLY A CA 1
ATOM 5263 C C . GLY A 1 687 ? 16.881 -25.137 -32.149 1.00 88.25 687 GLY A C 1
ATOM 5264 O O . GLY A 1 687 ? 16.205 -26.141 -31.927 1.00 88.25 687 GLY A O 1
ATOM 5265 N N . GLN A 1 688 ? 17.522 -24.476 -31.184 1.00 91.69 688 GLN A N 1
ATOM 5266 C CA . GLN A 1 688 ? 17.376 -24.762 -29.759 1.00 91.69 688 GLN A CA 1
ATOM 5267 C C . GLN A 1 688 ? 16.304 -23.866 -29.128 1.00 91.69 688 GLN A C 1
ATOM 5269 O O . GLN A 1 688 ? 16.318 -22.652 -29.309 1.00 91.69 688 GLN A O 1
ATOM 5274 N N . GLU A 1 689 ? 15.402 -24.476 -28.363 1.00 93.81 689 GLU A N 1
ATOM 5275 C CA . GLU A 1 689 ? 14.492 -23.786 -27.441 1.00 93.81 689 GLU A CA 1
ATOM 5276 C C . GLU A 1 689 ? 15.294 -23.027 -26.374 1.00 93.81 689 GLU A C 1
ATOM 5278 O O . GLU A 1 689 ? 16.295 -23.557 -25.876 1.00 93.81 689 GLU A O 1
ATOM 5283 N N . ALA A 1 690 ? 14.863 -21.813 -26.022 1.00 94.44 690 ALA A N 1
ATOM 5284 C CA . ALA A 1 690 ? 15.569 -20.945 -25.087 1.00 94.44 690 ALA A CA 1
ATOM 5285 C C . ALA A 1 690 ? 14.649 -20.207 -24.107 1.00 94.44 690 ALA A C 1
ATOM 5287 O O . ALA A 1 690 ? 13.494 -19.927 -24.409 1.00 94.44 690 ALA A O 1
ATOM 5288 N N . VAL A 1 691 ? 15.209 -19.853 -22.952 1.00 96.12 691 VAL A N 1
ATOM 5289 C CA . VAL A 1 691 ? 14.637 -18.928 -21.962 1.00 96.12 691 VAL A CA 1
ATOM 5290 C C . VAL A 1 691 ? 15.388 -17.601 -22.029 1.00 96.12 691 VAL A C 1
ATOM 5292 O O . VAL A 1 691 ? 16.607 -17.605 -22.208 1.00 96.12 691 VAL A O 1
ATOM 5295 N N . PHE A 1 692 ? 14.705 -16.468 -21.876 1.00 97.88 692 PHE A N 1
ATOM 5296 C CA . PHE A 1 692 ? 15.382 -15.197 -21.629 1.00 97.88 692 PHE A CA 1
ATOM 5297 C C . PHE A 1 692 ? 15.878 -15.169 -20.186 1.00 97.88 692 PHE A C 1
ATOM 5299 O O . PHE A 1 692 ? 15.095 -15.011 -19.254 1.00 97.88 692 PHE A O 1
ATOM 5306 N N . GLY A 1 693 ? 17.182 -15.356 -20.000 1.00 96.25 693 GLY A N 1
ATOM 5307 C CA . GLY A 1 693 ? 17.825 -15.174 -18.701 1.00 96.25 693 GLY A CA 1
ATOM 5308 C C . GLY A 1 693 ? 18.457 -13.792 -18.600 1.00 96.25 693 GLY A C 1
ATOM 5309 O O . GLY A 1 693 ? 18.922 -13.243 -19.607 1.00 96.25 693 GLY A O 1
ATOM 5310 N N . LEU A 1 694 ? 18.519 -13.263 -17.381 1.00 97.38 694 LEU A N 1
ATOM 5311 C CA . LEU A 1 694 ? 19.290 -12.064 -17.072 1.00 97.38 694 LEU A CA 1
ATOM 5312 C C . LEU A 1 694 ? 20.688 -12.458 -16.592 1.00 97.38 694 LEU A C 1
ATOM 5314 O O . LEU A 1 694 ? 20.853 -13.423 -15.847 1.00 97.38 694 LEU A O 1
ATOM 5318 N N . ASN A 1 695 ? 21.710 -11.719 -17.006 1.00 95.62 695 ASN A N 1
ATOM 5319 C CA . ASN A 1 695 ? 23.047 -11.847 -16.449 1.00 95.62 695 ASN A CA 1
ATOM 5320 C C . ASN A 1 695 ? 23.415 -10.568 -15.697 1.00 95.62 695 ASN A C 1
ATOM 5322 O O . ASN A 1 695 ? 23.883 -9.609 -16.305 1.00 95.62 695 ASN A O 1
ATOM 5326 N N . LEU A 1 696 ? 23.230 -10.584 -14.378 1.00 96.62 696 LEU A N 1
ATOM 5327 C CA . LEU A 1 696 ? 23.594 -9.483 -13.481 1.00 96.62 696 LEU A CA 1
ATOM 5328 C C . LEU A 1 696 ? 25.123 -9.325 -13.329 1.00 96.62 696 LEU A C 1
ATOM 5330 O O . LEU A 1 696 ? 25.585 -8.346 -12.758 1.00 96.62 696 LEU A O 1
ATOM 5334 N N . ILE A 1 697 ? 25.930 -10.249 -13.868 1.00 95.12 697 ILE A N 1
ATOM 5335 C CA . ILE A 1 697 ? 27.398 -10.141 -13.881 1.00 95.12 697 ILE A CA 1
ATOM 5336 C C . ILE A 1 697 ? 27.916 -9.428 -15.139 1.00 95.12 697 ILE A C 1
ATOM 5338 O O . ILE A 1 697 ? 28.880 -8.679 -15.052 1.00 95.12 697 ILE A O 1
ATOM 5342 N N . ASP A 1 698 ? 27.300 -9.662 -16.308 1.00 92.56 698 ASP A N 1
ATOM 5343 C CA . ASP A 1 698 ? 27.712 -9.059 -17.596 1.00 92.56 698 ASP A CA 1
ATOM 5344 C C . ASP A 1 698 ? 26.681 -8.089 -18.204 1.00 92.56 698 ASP A C 1
ATOM 5346 O O . ASP A 1 698 ? 26.802 -7.691 -19.363 1.00 92.56 698 ASP A O 1
ATOM 5350 N N . GLY A 1 699 ? 25.671 -7.710 -17.418 1.00 95.06 699 GLY A N 1
ATOM 5351 C CA . GLY A 1 699 ? 24.725 -6.631 -17.689 1.00 95.06 699 GLY A CA 1
ATOM 5352 C C . GLY A 1 699 ? 23.838 -6.823 -18.922 1.00 95.06 699 GLY A C 1
ATOM 5353 O O . GLY A 1 699 ? 23.614 -5.857 -19.659 1.00 95.06 699 GLY A O 1
ATOM 5354 N N . ARG A 1 700 ? 23.362 -8.050 -19.198 1.00 95.38 700 ARG A N 1
ATOM 5355 C CA . ARG A 1 700 ? 22.642 -8.376 -20.452 1.00 95.38 700 ARG A CA 1
ATOM 5356 C C . ARG A 1 700 ? 21.507 -9.397 -20.304 1.00 95.38 700 ARG A C 1
ATOM 5358 O O . ARG A 1 700 ? 21.678 -10.422 -19.645 1.00 95.38 700 ARG A O 1
ATOM 5365 N N . ILE A 1 701 ? 20.411 -9.188 -21.040 1.00 97.56 701 ILE A N 1
ATOM 5366 C CA . ILE A 1 701 ? 19.359 -10.198 -21.294 1.00 97.56 701 ILE A CA 1
ATOM 5367 C C . ILE A 1 701 ? 19.741 -11.037 -22.520 1.00 97.56 701 ILE A C 1
ATOM 5369 O O . ILE A 1 701 ? 20.039 -10.474 -23.575 1.00 97.56 701 ILE A O 1
ATOM 5373 N N . LYS A 1 702 ? 19.693 -12.376 -22.443 1.00 93.75 702 LYS A N 1
ATOM 5374 C CA . LYS A 1 702 ? 19.969 -13.260 -23.600 1.00 93.75 702 LYS A CA 1
ATOM 5375 C C . LYS A 1 702 ? 19.078 -14.505 -23.587 1.00 93.75 702 LYS A C 1
ATOM 5377 O O . LYS A 1 702 ? 18.805 -15.070 -22.531 1.00 93.75 702 LYS A O 1
ATOM 5382 N N . GLY A 1 703 ? 18.684 -14.974 -24.769 1.00 94.69 703 GLY A N 1
ATOM 5383 C CA . GLY A 1 703 ? 18.054 -16.278 -24.966 1.00 94.69 703 GLY A CA 1
ATOM 5384 C C . GLY A 1 703 ? 19.055 -17.416 -24.761 1.00 94.69 703 GLY A C 1
ATOM 5385 O O . GLY A 1 703 ? 19.922 -17.658 -25.601 1.00 94.69 703 GLY A O 1
ATOM 5386 N N . TYR A 1 704 ? 18.939 -18.139 -23.650 1.00 92.31 704 TYR A N 1
ATOM 5387 C CA . TYR A 1 704 ? 19.805 -19.263 -23.304 1.00 92.31 704 TYR A CA 1
ATOM 5388 C C . TYR A 1 704 ? 19.129 -20.612 -23.584 1.00 92.31 704 TYR A C 1
ATOM 5390 O O . TYR A 1 704 ? 18.013 -20.835 -23.114 1.00 92.31 704 TYR A O 1
ATOM 5398 N N . PRO A 1 705 ? 19.791 -21.549 -24.295 1.00 90.44 705 PRO A N 1
ATOM 5399 C CA . PRO A 1 705 ? 19.225 -22.865 -24.576 1.00 90.44 705 PRO A CA 1
ATOM 5400 C C . PRO A 1 705 ? 18.820 -23.645 -23.315 1.00 90.44 705 PRO A C 1
ATOM 5402 O O . PRO A 1 705 ? 19.651 -23.880 -22.437 1.00 90.44 705 PRO A O 1
ATOM 5405 N N . THR A 1 706 ? 17.573 -24.117 -23.249 1.00 84.44 706 THR A N 1
ATOM 5406 C CA . THR A 1 706 ? 17.043 -24.862 -22.085 1.00 84.44 706 THR A CA 1
ATOM 5407 C C . THR A 1 706 ? 17.457 -26.337 -22.085 1.00 84.44 706 THR A C 1
ATOM 5409 O O . THR A 1 706 ? 17.642 -26.947 -21.035 1.00 84.44 706 THR A O 1
ATOM 5412 N N . GLN A 1 707 ? 17.664 -26.927 -23.267 1.00 75.94 707 GLN A N 1
ATOM 5413 C CA . GLN A 1 707 ? 17.874 -28.375 -23.440 1.00 75.94 707 GLN A CA 1
ATOM 5414 C C . GLN A 1 707 ? 19.353 -28.825 -23.418 1.00 75.94 707 GLN A C 1
ATOM 5416 O O . GLN A 1 707 ? 19.659 -29.979 -23.722 1.00 75.94 707 GLN A O 1
ATOM 5421 N N . THR A 1 708 ? 20.298 -27.935 -23.102 1.00 74.06 708 THR A N 1
ATOM 5422 C CA . THR A 1 708 ? 21.752 -28.208 -23.161 1.00 74.06 708 THR A CA 1
ATOM 5423 C C . THR A 1 708 ? 22.352 -28.735 -21.858 1.00 74.06 708 THR A C 1
ATOM 5425 O O . THR A 1 708 ? 23.538 -29.060 -21.833 1.00 74.06 708 THR A O 1
ATOM 5428 N N . GLY A 1 709 ? 21.556 -28.837 -20.787 1.00 80.25 709 GLY A N 1
ATOM 5429 C CA . GLY A 1 709 ? 22.063 -29.089 -19.434 1.00 80.25 709 GLY A CA 1
ATOM 5430 C C . GLY A 1 709 ? 22.703 -27.854 -18.795 1.00 80.25 709 GLY A C 1
ATOM 5431 O O . GLY A 1 709 ? 23.482 -27.998 -17.859 1.00 80.25 709 GLY A O 1
ATOM 5432 N N . LYS A 1 710 ? 22.404 -26.658 -19.319 1.00 88.06 710 LYS A N 1
ATOM 5433 C CA . LYS A 1 710 ? 22.775 -25.392 -18.692 1.00 88.06 710 LYS A CA 1
ATOM 5434 C C . LYS A 1 710 ? 21.994 -25.199 -17.387 1.00 88.06 710 LYS A C 1
ATOM 5436 O O . LYS A 1 710 ? 20.799 -25.494 -17.337 1.00 88.06 710 LYS A O 1
ATOM 5441 N N . LEU A 1 711 ? 22.692 -24.686 -16.379 1.00 94.06 711 LEU A N 1
ATOM 5442 C CA . LEU A 1 711 ? 22.153 -24.329 -15.073 1.00 94.06 711 LEU A CA 1
ATOM 5443 C C . LEU A 1 711 ? 22.207 -22.802 -14.874 1.00 94.06 711 LEU A C 1
ATOM 5445 O O . LEU A 1 711 ? 22.967 -22.116 -15.568 1.00 94.06 711 LEU A O 1
ATOM 5449 N N . TYR A 1 712 ? 21.399 -22.296 -13.947 1.00 95.69 712 TYR A N 1
ATOM 5450 C CA . TYR A 1 712 ? 21.163 -20.876 -13.689 1.00 95.69 712 TYR A CA 1
ATOM 5451 C C . TYR A 1 712 ? 21.029 -20.611 -12.186 1.00 95.69 712 TYR A C 1
ATOM 5453 O O . TYR A 1 712 ? 20.457 -21.436 -11.475 1.00 95.69 712 TYR A O 1
ATOM 5461 N N . TYR A 1 713 ? 21.486 -19.446 -11.732 1.00 97.75 713 TYR A N 1
ATOM 5462 C CA . TYR A 1 713 ? 21.089 -18.882 -10.441 1.00 97.75 713 TYR A CA 1
ATOM 5463 C C . TYR A 1 713 ? 19.605 -18.479 -10.458 1.00 97.75 713 TYR A C 1
ATOM 5465 O O . TYR A 1 713 ? 18.967 -18.413 -11.516 1.00 97.75 713 TYR A O 1
ATOM 5473 N N . VAL A 1 714 ? 19.040 -18.223 -9.282 1.00 97.62 714 VAL A N 1
ATOM 5474 C CA . VAL A 1 714 ? 17.620 -17.903 -9.106 1.00 97.62 714 VAL A CA 1
ATOM 5475 C C . VAL A 1 714 ? 17.438 -16.864 -8.006 1.00 97.62 714 VAL A C 1
ATOM 5477 O O . VAL A 1 714 ? 17.963 -17.024 -6.913 1.00 97.62 714 VAL A O 1
ATOM 5480 N N . TYR A 1 715 ? 16.637 -15.842 -8.290 1.00 98.44 715 TYR A N 1
ATOM 5481 C CA . TYR A 1 715 ? 15.866 -15.150 -7.261 1.00 98.44 715 TYR A CA 1
ATOM 5482 C C . TYR A 1 715 ? 14.397 -15.517 -7.469 1.00 98.44 715 TYR A C 1
ATOM 5484 O O . TYR A 1 715 ? 13.983 -15.798 -8.600 1.00 98.44 715 TYR A O 1
ATOM 5492 N N . TYR A 1 716 ? 13.617 -15.494 -6.397 1.00 98.44 716 TYR A N 1
ATOM 5493 C CA . TYR A 1 716 ? 12.164 -15.629 -6.445 1.00 98.44 716 TYR A CA 1
ATOM 5494 C C . TYR A 1 716 ? 11.527 -14.313 -6.022 1.00 98.44 716 TYR A C 1
ATOM 5496 O O . TYR A 1 716 ? 12.100 -13.578 -5.217 1.00 98.44 716 TYR A O 1
ATOM 5504 N N . CYS A 1 717 ? 10.348 -14.028 -6.563 1.00 97.25 717 CYS A N 1
ATOM 5505 C CA . CYS A 1 717 ? 9.541 -12.880 -6.176 1.00 97.25 717 CYS A CA 1
ATOM 5506 C C . CYS A 1 717 ? 8.150 -13.310 -5.699 1.00 97.25 717 CYS A C 1
ATOM 5508 O O . CYS A 1 717 ? 7.702 -14.433 -5.952 1.00 97.25 717 CYS A O 1
ATOM 5510 N N . ARG A 1 718 ? 7.473 -12.396 -5.013 1.00 93.12 718 ARG A N 1
ATOM 5511 C CA . ARG A 1 718 ? 6.055 -12.424 -4.634 1.00 93.12 718 ARG A CA 1
ATOM 5512 C C . ARG A 1 718 ? 5.498 -10.997 -4.712 1.00 93.12 718 ARG A C 1
ATOM 5514 O O . ARG A 1 718 ? 6.270 -10.056 -4.883 1.00 93.12 718 ARG A O 1
ATOM 5521 N N . GLY A 1 719 ? 4.185 -10.830 -4.583 1.00 79.31 719 GLY A N 1
ATOM 5522 C CA . GLY A 1 719 ? 3.531 -9.534 -4.800 1.00 79.31 719 GLY A CA 1
ATOM 5523 C C . GLY A 1 719 ? 3.320 -9.202 -6.285 1.00 79.31 719 GLY A C 1
ATOM 5524 O O . GLY A 1 719 ? 3.425 -10.093 -7.142 1.00 79.31 719 GLY A O 1
ATOM 5525 N N . ASN A 1 720 ? 2.982 -7.930 -6.536 1.00 77.44 720 ASN A N 1
ATOM 5526 C CA . ASN A 1 720 ? 2.494 -7.321 -7.785 1.00 77.44 720 ASN A CA 1
ATOM 5527 C C . ASN A 1 720 ? 2.530 -8.232 -9.032 1.00 77.44 720 ASN A C 1
ATOM 5529 O O . ASN A 1 720 ? 3.526 -8.313 -9.750 1.00 77.44 720 ASN A O 1
ATOM 5533 N N . THR A 1 721 ? 1.415 -8.905 -9.324 1.00 81.44 721 THR A N 1
ATOM 5534 C CA . THR A 1 721 ? 1.291 -9.770 -10.511 1.00 81.44 721 THR A CA 1
ATOM 5535 C C . THR A 1 721 ? 0.948 -9.011 -11.795 1.00 81.44 721 THR A C 1
ATOM 5537 O O . THR A 1 721 ? 1.000 -9.612 -12.869 1.00 81.44 721 THR A O 1
ATOM 5540 N N . ALA A 1 722 ? 0.637 -7.712 -11.714 1.00 78.56 722 ALA A N 1
ATOM 5541 C CA . ALA A 1 722 ? 0.418 -6.851 -12.876 1.00 78.56 722 ALA A CA 1
ATOM 5542 C C . ALA A 1 722 ? 1.737 -6.348 -13.492 1.00 78.56 722 ALA A C 1
ATOM 5544 O O . ALA A 1 722 ? 1.750 -5.969 -14.667 1.00 78.56 722 ALA A O 1
ATOM 5545 N N . TYR A 1 723 ? 2.852 -6.396 -12.748 1.00 85.62 723 TYR A N 1
ATOM 5546 C CA . TYR A 1 723 ? 4.147 -5.865 -13.176 1.00 85.62 723 TYR A CA 1
ATOM 5547 C C . TYR A 1 723 ? 4.575 -6.348 -14.571 1.00 85.62 723 TYR A C 1
ATOM 5549 O O . TYR A 1 723 ? 4.739 -7.542 -14.830 1.00 85.62 723 TYR A O 1
ATOM 5557 N N . GLY A 1 724 ? 4.805 -5.402 -15.485 1.00 88.94 724 GLY A N 1
ATOM 5558 C CA . GLY A 1 724 ? 5.182 -5.695 -16.869 1.00 88.94 724 GLY A CA 1
ATOM 5559 C C . GLY A 1 724 ? 4.012 -5.952 -17.830 1.00 88.94 724 GLY A C 1
ATOM 5560 O O . GLY A 1 724 ? 4.263 -6.235 -19.007 1.00 88.94 724 GLY A O 1
ATOM 5561 N N . THR A 1 725 ? 2.760 -5.843 -17.381 1.00 87.81 725 THR A N 1
ATOM 5562 C CA . THR A 1 725 ? 1.561 -5.899 -18.235 1.00 87.81 725 THR A CA 1
ATOM 5563 C C . THR A 1 725 ? 1.197 -4.491 -18.694 1.00 87.81 725 THR A C 1
ATOM 5565 O O . THR A 1 725 ? 0.788 -3.667 -17.887 1.00 87.81 725 THR A O 1
ATOM 5568 N N . ASN A 1 726 ? 1.385 -4.191 -19.980 1.00 88.94 726 ASN A N 1
ATOM 5569 C CA . ASN A 1 726 ? 1.107 -2.866 -20.542 1.00 88.94 726 ASN A CA 1
ATOM 5570 C C . ASN A 1 726 ? -0.390 -2.649 -20.821 1.00 88.94 726 ASN A C 1
ATOM 5572 O O . ASN A 1 726 ? -1.116 -3.614 -21.070 1.00 88.94 726 ASN A O 1
ATOM 5576 N N . ASN A 1 727 ? -0.819 -1.386 -20.866 1.00 81.25 727 ASN A N 1
ATOM 5577 C CA . ASN A 1 727 ? -2.167 -0.975 -21.263 1.00 81.25 727 ASN A CA 1
ATOM 5578 C C . ASN A 1 727 ? -2.067 0.150 -22.307 1.00 81.25 727 ASN A C 1
ATOM 5580 O O . ASN A 1 727 ? -1.979 1.326 -21.957 1.00 81.25 727 ASN A O 1
ATOM 5584 N N . PHE A 1 728 ? -2.009 -0.229 -23.587 1.00 84.81 728 PHE A N 1
ATOM 5585 C CA . PHE A 1 728 ? -1.748 0.695 -24.690 1.00 84.81 728 PHE A CA 1
ATOM 5586 C C . PHE A 1 728 ? -3.030 1.281 -25.303 1.00 84.81 728 PHE A C 1
ATOM 5588 O O . PHE A 1 728 ? -3.858 0.530 -25.821 1.00 84.81 728 PHE A O 1
ATOM 5595 N N . ALA A 1 729 ? -3.119 2.611 -25.368 1.00 79.06 729 ALA A N 1
ATOM 5596 C CA . ALA A 1 729 ? -4.120 3.356 -26.132 1.00 79.06 729 ALA A CA 1
ATOM 5597 C C . ALA A 1 729 ? -3.470 4.070 -27.334 1.00 79.06 729 ALA A C 1
ATOM 5599 O O . ALA A 1 729 ? -2.427 4.707 -27.195 1.00 79.06 729 ALA A O 1
ATOM 5600 N N . ASP A 1 730 ? -4.065 3.953 -28.527 1.00 85.94 730 ASP A N 1
ATOM 5601 C CA . ASP A 1 730 ? -3.664 4.716 -29.722 1.00 85.94 730 ASP A CA 1
ATOM 5602 C C . ASP A 1 730 ? -4.363 6.078 -29.702 1.00 85.94 730 ASP A C 1
ATOM 5604 O O . ASP A 1 730 ? -5.585 6.143 -29.831 1.00 85.94 730 ASP A O 1
ATOM 5608 N N . ASN A 1 731 ? -3.593 7.160 -29.584 1.00 71.94 731 ASN A N 1
ATOM 5609 C CA . ASN A 1 731 ? -4.136 8.517 -29.481 1.00 71.94 731 ASN A CA 1
ATOM 5610 C C . ASN A 1 731 ? -4.587 9.075 -30.853 1.00 71.94 731 ASN A C 1
ATOM 5612 O O . ASN A 1 731 ? -5.063 10.205 -30.953 1.00 71.94 731 ASN A O 1
ATOM 5616 N N . GLY A 1 732 ? -4.403 8.326 -31.950 1.00 78.69 732 GLY A N 1
ATOM 5617 C CA . GLY A 1 732 ? -4.855 8.694 -33.300 1.00 78.69 732 GLY A CA 1
ATOM 5618 C C . GLY A 1 732 ? -4.039 9.795 -33.995 1.00 78.69 732 GLY A C 1
ATOM 5619 O O . GLY A 1 732 ? -4.258 10.082 -35.177 1.00 78.69 732 GLY A O 1
ATOM 5620 N N . ASP A 1 733 ? -3.066 10.386 -33.301 1.00 77.81 733 ASP A N 1
ATOM 5621 C CA . ASP A 1 733 ? -2.202 11.482 -33.760 1.00 77.81 733 ASP A CA 1
ATOM 5622 C C . ASP A 1 733 ? -0.780 11.034 -34.172 1.00 77.81 733 ASP A C 1
ATOM 5624 O O . ASP A 1 733 ? 0.005 11.825 -34.709 1.00 77.81 733 ASP A O 1
ATOM 5628 N N . GLY A 1 734 ? -0.463 9.750 -33.976 1.00 87.88 734 GLY A N 1
ATOM 5629 C CA . GLY A 1 734 ? 0.869 9.168 -34.155 1.00 87.88 734 GLY A CA 1
ATOM 5630 C C . GLY A 1 734 ? 1.614 8.873 -32.848 1.00 87.88 734 GLY A C 1
ATOM 5631 O O . GLY A 1 734 ? 2.800 8.521 -32.902 1.00 87.88 734 GLY A O 1
ATOM 5632 N N . THR A 1 735 ? 0.948 8.981 -31.699 1.00 91.81 735 THR A N 1
ATOM 5633 C CA . THR A 1 735 ? 1.436 8.572 -30.377 1.00 91.81 735 THR A CA 1
ATOM 5634 C C . THR A 1 735 ? 0.595 7.439 -29.777 1.00 91.81 735 THR A C 1
ATOM 5636 O O . THR A 1 735 ? -0.523 7.171 -30.213 1.00 91.81 735 THR A O 1
ATOM 5639 N N . VAL A 1 736 ? 1.173 6.727 -28.810 1.00 87.00 736 VAL A N 1
ATOM 5640 C CA . VAL A 1 736 ? 0.528 5.650 -28.048 1.00 87.00 736 VAL A CA 1
ATOM 5641 C C . VAL A 1 736 ? 0.794 5.895 -26.570 1.00 87.00 736 VAL A C 1
ATOM 5643 O O . VAL A 1 736 ? 1.958 5.972 -26.169 1.00 87.00 736 VAL A O 1
ATOM 5646 N N . THR A 1 737 ? -0.252 5.998 -25.761 1.00 83.38 737 THR A N 1
ATOM 5647 C CA . THR A 1 737 ? -0.137 6.082 -24.300 1.00 83.38 737 THR A CA 1
ATOM 5648 C C . THR A 1 737 ? -0.079 4.677 -23.709 1.00 83.38 737 THR A C 1
ATOM 5650 O O . THR A 1 737 ? -0.840 3.808 -24.118 1.00 83.38 737 THR A O 1
ATOM 5653 N N . ASP A 1 738 ? 0.824 4.429 -22.761 1.00 86.12 738 ASP A N 1
ATOM 5654 C CA . ASP A 1 738 ? 0.832 3.227 -21.923 1.00 86.12 738 ASP A CA 1
ATOM 5655 C C . ASP A 1 738 ? 0.350 3.586 -20.514 1.00 86.12 738 ASP A C 1
ATOM 5657 O O . ASP A 1 738 ? 1.133 3.983 -19.646 1.00 86.12 738 ASP A O 1
ATOM 5661 N N . HIS A 1 739 ? -0.953 3.433 -20.282 1.00 70.50 739 HIS A N 1
ATOM 5662 C CA . HIS A 1 739 ? -1.595 3.734 -18.999 1.00 70.50 739 HIS A CA 1
ATOM 5663 C C . HIS A 1 739 ? -1.076 2.840 -17.866 1.00 70.50 739 HIS A C 1
ATOM 5665 O O . HIS A 1 739 ? -1.167 3.204 -16.698 1.00 70.50 739 HIS A O 1
ATOM 5671 N N . ALA A 1 740 ? -0.457 1.698 -18.190 1.00 72.31 740 ALA A N 1
ATOM 5672 C CA . ALA A 1 740 ? 0.180 0.856 -17.187 1.00 72.31 740 ALA A CA 1
ATOM 5673 C C . ALA A 1 740 ? 1.468 1.464 -16.611 1.00 72.31 740 ALA A C 1
ATOM 5675 O O . ALA A 1 740 ? 1.857 1.056 -15.524 1.00 72.31 740 ALA A O 1
ATOM 5676 N N . THR A 1 741 ? 2.119 2.406 -17.308 1.00 81.38 741 THR A N 1
ATOM 5677 C CA . THR A 1 741 ? 3.440 2.949 -16.925 1.00 81.38 741 THR A CA 1
ATOM 5678 C C . THR A 1 741 ? 3.513 4.478 -16.892 1.00 81.38 741 THR A C 1
ATOM 5680 O O . THR A 1 741 ? 4.533 5.026 -16.479 1.00 81.38 741 THR A O 1
ATOM 5683 N N . GLY A 1 742 ? 2.459 5.184 -17.321 1.00 74.12 742 GLY A N 1
ATOM 5684 C CA . GLY A 1 742 ? 2.423 6.653 -17.349 1.00 74.12 742 GLY A CA 1
ATOM 5685 C C . GLY A 1 742 ? 3.312 7.260 -18.441 1.00 74.12 742 GLY A C 1
ATOM 5686 O O . GLY A 1 742 ? 3.650 8.445 -18.402 1.00 74.12 742 GLY A O 1
ATOM 5687 N N . LEU A 1 743 ? 3.722 6.449 -19.419 1.00 88.75 743 LEU A N 1
ATOM 5688 C CA . LEU A 1 743 ? 4.588 6.851 -20.523 1.00 88.75 743 LEU A CA 1
ATOM 5689 C C . LEU A 1 743 ? 3.786 6.976 -21.817 1.00 88.75 743 LEU A C 1
ATOM 5691 O O . LEU A 1 743 ? 2.953 6.131 -22.131 1.00 88.75 743 LEU A O 1
ATOM 5695 N N . MET A 1 744 ? 4.091 7.996 -22.613 1.00 90.44 744 MET A N 1
ATOM 5696 C CA . MET A 1 744 ? 3.585 8.135 -23.977 1.00 90.44 744 MET A CA 1
ATOM 5697 C C . MET A 1 744 ? 4.735 7.960 -24.968 1.00 90.44 744 MET A C 1
ATOM 5699 O O . MET A 1 744 ? 5.841 8.471 -24.788 1.00 90.44 744 MET A O 1
ATOM 5703 N N . TRP A 1 745 ? 4.459 7.226 -26.035 1.00 98.31 745 TRP A N 1
ATOM 5704 C CA . TRP A 1 745 ? 5.430 6.717 -26.990 1.00 98.31 745 TRP A CA 1
ATOM 5705 C C . TRP A 1 745 ? 5.110 7.181 -28.407 1.00 98.31 745 TRP A C 1
ATOM 5707 O O . TRP A 1 745 ? 3.949 7.301 -28.790 1.00 98.31 745 TRP A O 1
ATOM 5717 N N . ALA A 1 746 ? 6.130 7.357 -29.244 1.00 98.19 746 ALA A N 1
ATOM 5718 C CA . ALA A 1 746 ? 5.910 7.480 -30.683 1.00 98.19 746 ALA A CA 1
ATOM 5719 C C . ALA A 1 746 ? 5.356 6.157 -31.249 1.00 98.19 746 ALA A C 1
ATOM 5721 O O . ALA A 1 746 ? 5.954 5.093 -31.050 1.00 98.19 746 ALA A O 1
ATOM 5722 N N . GLN A 1 747 ? 4.248 6.209 -31.999 1.00 97.81 747 GLN A N 1
ATOM 5723 C CA . GLN A 1 747 ? 3.629 5.027 -32.614 1.00 97.81 747 GLN A CA 1
ATOM 5724 C C . GLN A 1 747 ? 4.514 4.432 -33.720 1.00 97.81 747 GLN A C 1
ATOM 5726 O O . GLN A 1 747 ? 4.641 3.211 -33.850 1.00 97.81 747 GLN A O 1
ATOM 5731 N N . ALA A 1 748 ? 5.171 5.287 -34.504 1.00 97.31 748 ALA A N 1
ATOM 5732 C CA . ALA A 1 748 ? 6.147 4.902 -35.520 1.00 97.31 748 ALA A CA 1
ATOM 5733 C C . ALA A 1 748 ? 7.589 5.060 -35.014 1.00 97.31 748 ALA A C 1
ATOM 5735 O O . ALA A 1 748 ? 7.858 5.831 -34.096 1.00 97.31 748 ALA A O 1
ATOM 5736 N N . ASP A 1 749 ? 8.515 4.335 -35.640 1.00 96.88 749 ASP A N 1
ATOM 5737 C CA . ASP A 1 749 ? 9.949 4.564 -35.467 1.00 96.88 749 ASP A CA 1
ATOM 5738 C C . ASP A 1 749 ? 10.519 5.583 -36.467 1.00 96.88 749 ASP A C 1
ATOM 5740 O O . ASP A 1 749 ? 9.851 6.034 -37.401 1.00 96.88 749 ASP A O 1
ATOM 5744 N N . ASP A 1 750 ? 11.788 5.927 -36.263 1.00 95.50 750 ASP A N 1
ATOM 5745 C CA . ASP A 1 750 ? 12.611 6.813 -37.092 1.00 95.50 750 ASP A CA 1
ATOM 5746 C C . ASP A 1 750 ? 12.762 6.386 -38.569 1.00 95.50 750 ASP A C 1
ATOM 5748 O O . ASP A 1 750 ? 13.232 7.167 -39.402 1.00 95.50 750 ASP A O 1
ATOM 5752 N N . GLY A 1 751 ? 12.399 5.151 -38.928 1.00 95.12 751 GLY A N 1
ATOM 5753 C CA . GLY A 1 751 ? 12.445 4.633 -40.297 1.00 95.12 751 GLY A CA 1
ATOM 5754 C C . GLY A 1 751 ? 13.839 4.303 -40.846 1.00 95.12 751 GLY A C 1
ATOM 5755 O O . GLY A 1 751 ? 13.939 3.545 -41.816 1.00 95.12 751 GLY A O 1
ATOM 5756 N N . SER A 1 752 ? 14.926 4.802 -40.248 1.00 92.94 752 SER A N 1
ATOM 5757 C CA . SER A 1 752 ? 16.298 4.423 -40.610 1.00 92.94 752 SER A CA 1
ATOM 5758 C C . SER A 1 752 ? 17.310 4.718 -39.502 1.00 92.94 752 SER A C 1
ATOM 5760 O O . SER A 1 752 ? 17.647 5.882 -39.288 1.00 92.94 752 SER A O 1
ATOM 5762 N N . GLY A 1 753 ? 17.865 3.655 -38.913 1.00 92.25 753 GLY A N 1
ATOM 5763 C CA . GLY A 1 753 ? 18.777 3.752 -37.776 1.00 92.25 753 GLY A CA 1
ATOM 5764 C C . GLY A 1 753 ? 19.986 4.677 -37.954 1.00 92.25 753 GLY A C 1
ATOM 5765 O O . GLY A 1 753 ? 20.522 4.863 -39.052 1.00 92.25 753 GLY A O 1
ATOM 5766 N N . MET A 1 754 ? 20.431 5.215 -36.822 1.00 95.19 754 MET A N 1
ATOM 5767 C CA . MET A 1 754 ? 21.443 6.261 -36.682 1.00 95.19 754 MET A CA 1
ATOM 5768 C C . MET A 1 754 ? 22.442 5.922 -35.562 1.00 95.19 754 MET A C 1
ATOM 5770 O O . MET A 1 754 ? 22.224 4.987 -34.792 1.00 95.19 754 MET A O 1
ATOM 5774 N N . ASP A 1 755 ? 23.572 6.629 -35.502 1.00 95.44 755 ASP A N 1
ATOM 5775 C CA . ASP A 1 755 ? 24.516 6.496 -34.382 1.00 95.44 755 ASP A CA 1
ATOM 5776 C C . ASP A 1 755 ? 23.949 7.128 -33.096 1.00 95.44 755 ASP A C 1
ATOM 5778 O O . ASP A 1 755 ? 22.929 7.821 -33.125 1.00 95.44 755 ASP A O 1
ATOM 5782 N N . TRP A 1 756 ? 24.575 6.851 -31.951 1.00 96.88 756 TRP A N 1
ATOM 5783 C CA . TRP A 1 756 ? 24.003 7.194 -30.644 1.00 96.88 756 TRP A CA 1
ATOM 5784 C C . TRP A 1 756 ? 23.922 8.711 -30.404 1.00 96.88 756 TRP A C 1
ATOM 5786 O O . TRP A 1 756 ? 22.934 9.198 -29.860 1.00 96.88 756 TRP A O 1
ATOM 5796 N N . SER A 1 757 ? 24.911 9.476 -30.879 1.00 96.56 757 SER A N 1
ATOM 5797 C CA . SER A 1 757 ? 24.896 10.943 -30.791 1.00 96.56 757 SER A CA 1
ATOM 5798 C C . SER A 1 757 ? 23.741 11.541 -31.606 1.00 96.56 757 SER A C 1
ATOM 5800 O O . SER A 1 757 ? 22.973 12.358 -31.096 1.00 96.56 757 SER A O 1
ATOM 5802 N N . ASN A 1 758 ? 23.544 11.070 -32.845 1.00 96.94 758 ASN A N 1
ATOM 5803 C CA . ASN A 1 758 ? 22.412 11.499 -33.668 1.00 96.94 758 ASN A CA 1
ATOM 5804 C C . ASN A 1 758 ? 21.057 11.034 -33.104 1.00 96.94 758 ASN A C 1
ATOM 5806 O O . ASN A 1 758 ? 20.079 11.757 -33.271 1.00 96.94 758 ASN A O 1
ATOM 5810 N N . ALA A 1 759 ? 20.985 9.886 -32.417 1.00 98.00 759 ALA A N 1
ATOM 5811 C CA . ALA A 1 759 ? 19.761 9.406 -31.764 1.00 98.00 759 ALA A CA 1
ATOM 5812 C C . ALA A 1 759 ? 19.283 10.348 -30.648 1.00 98.00 759 ALA A C 1
ATOM 5814 O O . ALA A 1 759 ? 18.095 10.664 -30.578 1.00 98.00 759 ALA A O 1
ATOM 5815 N N . LEU A 1 760 ? 20.213 10.842 -29.825 1.00 97.88 760 LEU A N 1
ATOM 5816 C CA . LEU A 1 760 ? 19.934 11.829 -28.779 1.00 97.88 760 LEU A CA 1
ATOM 5817 C C . LEU A 1 760 ? 19.446 13.158 -29.379 1.00 97.88 760 LEU A C 1
ATOM 5819 O O . LEU A 1 760 ? 18.369 13.637 -29.028 1.00 97.88 760 LEU A O 1
ATOM 5823 N N . SER A 1 761 ? 20.168 13.704 -30.365 1.00 96.88 761 SER A N 1
ATOM 5824 C CA . SER A 1 761 ? 19.756 14.942 -31.050 1.00 96.88 761 SER A CA 1
ATOM 5825 C C . SER A 1 761 ? 18.465 14.802 -31.868 1.00 96.88 761 SER A C 1
ATOM 5827 O O . SER A 1 761 ? 17.770 15.793 -32.081 1.00 96.88 761 SER A O 1
ATOM 5829 N N . TYR A 1 762 ? 18.127 13.602 -32.350 1.00 97.69 762 TYR A N 1
ATOM 5830 C CA . TYR A 1 762 ? 16.846 13.332 -33.011 1.00 97.69 762 TYR A CA 1
ATOM 5831 C C . TYR A 1 762 ? 15.677 13.387 -32.021 1.00 97.69 762 TYR A C 1
ATOM 5833 O O . TYR A 1 762 ? 14.626 13.924 -32.370 1.00 97.69 762 TYR A O 1
ATOM 5841 N N . ALA A 1 763 ? 15.868 12.880 -30.799 1.00 97.19 763 ALA A N 1
ATOM 5842 C CA . ALA A 1 763 ? 14.859 12.950 -29.750 1.00 97.19 763 ALA A CA 1
ATOM 5843 C C . ALA A 1 763 ? 14.622 14.392 -29.277 1.00 97.19 763 ALA A C 1
ATOM 5845 O O . ALA A 1 763 ? 13.493 14.869 -29.362 1.00 97.19 763 ALA A O 1
ATOM 5846 N N . GLU A 1 764 ? 15.690 15.109 -28.904 1.00 94.00 764 GLU A N 1
ATOM 5847 C CA . GLU A 1 764 ? 15.632 16.515 -28.459 1.00 94.00 764 GLU A CA 1
ATOM 5848 C C . GLU A 1 764 ? 14.962 17.442 -29.494 1.00 94.00 764 GLU A C 1
ATOM 5850 O O . GLU A 1 764 ? 14.272 18.394 -29.139 1.00 94.00 764 GLU A O 1
ATOM 5855 N N . ALA A 1 765 ? 15.151 17.172 -30.789 1.00 95.25 765 ALA A N 1
ATOM 5856 C CA . ALA A 1 765 ? 14.602 17.985 -31.874 1.00 95.25 765 ALA A CA 1
ATOM 5857 C C . ALA A 1 765 ? 13.172 17.598 -32.310 1.00 95.25 765 ALA A C 1
ATOM 5859 O O . ALA A 1 765 ? 12.684 18.133 -33.313 1.00 95.25 765 ALA A O 1
ATOM 5860 N N . SER A 1 766 ? 12.515 16.652 -31.633 1.00 94.38 766 SER A N 1
ATOM 5861 C CA . SER A 1 766 ? 11.179 16.183 -32.011 1.00 94.38 766 SER A CA 1
ATOM 5862 C C . SER A 1 766 ? 10.072 17.114 -31.509 1.00 94.38 766 SER A C 1
ATOM 5864 O O . SER A 1 766 ? 9.996 17.433 -30.328 1.00 94.38 766 SER A O 1
ATOM 5866 N N . GLU A 1 767 ? 9.165 17.480 -32.418 1.00 93.44 767 GLU A N 1
ATOM 5867 C CA . GLU A 1 767 ? 7.904 18.190 -32.141 1.00 93.44 767 GLU A CA 1
ATOM 5868 C C . GLU A 1 767 ? 6.680 17.276 -32.432 1.00 93.44 767 GLU A C 1
ATOM 5870 O O . GLU A 1 767 ? 5.618 17.744 -32.855 1.00 93.44 767 GLU A O 1
ATOM 5875 N N . LEU A 1 768 ? 6.839 15.945 -32.323 1.00 89.25 768 LEU A N 1
ATOM 5876 C CA . LEU A 1 768 ? 5.778 14.964 -32.619 1.00 89.25 768 LEU A CA 1
ATOM 5877 C C . LEU A 1 768 ? 4.541 15.218 -31.738 1.00 89.25 768 LEU A C 1
ATOM 5879 O O . LEU A 1 768 ? 4.678 15.504 -30.551 1.00 89.25 768 LEU A O 1
ATOM 5883 N N . ALA A 1 769 ? 3.348 15.147 -32.340 1.00 82.44 769 ALA A N 1
ATOM 5884 C CA . ALA A 1 769 ? 2.064 15.496 -31.715 1.00 82.44 769 ALA A CA 1
ATOM 5885 C C . ALA A 1 769 ? 1.982 16.921 -31.111 1.00 82.44 769 ALA A C 1
ATOM 5887 O O . ALA A 1 769 ? 1.044 17.252 -30.400 1.00 82.44 769 ALA A O 1
ATOM 5888 N N . GLY A 1 770 ? 2.933 17.812 -31.422 1.00 74.75 770 GLY A N 1
ATOM 5889 C CA . GLY A 1 770 ? 3.019 19.139 -30.800 1.00 74.75 770 GLY A CA 1
ATOM 5890 C C . GLY A 1 770 ? 3.718 19.149 -29.435 1.00 74.75 770 GLY A C 1
ATOM 5891 O O . GLY A 1 770 ? 3.869 20.217 -28.845 1.00 74.75 770 GLY A O 1
ATOM 5892 N N . HIS A 1 771 ? 4.196 17.997 -28.962 1.00 74.25 771 HIS A N 1
ATOM 5893 C CA . HIS A 1 771 ? 5.013 17.860 -27.759 1.00 74.25 771 HIS A CA 1
ATOM 5894 C C . HIS A 1 771 ? 6.498 18.069 -28.081 1.00 74.25 771 HIS A C 1
ATOM 5896 O O . HIS A 1 771 ? 6.975 17.587 -29.106 1.00 74.25 771 HIS A O 1
ATOM 5902 N N . SER A 1 772 ? 7.231 18.765 -27.207 1.00 82.44 772 SER A N 1
ATOM 5903 C CA . SER A 1 772 ? 8.653 19.121 -27.393 1.00 82.44 772 SER A CA 1
ATOM 5904 C C . SER A 1 772 ? 9.574 18.583 -26.288 1.00 82.44 772 SER A C 1
ATOM 5906 O O . SER A 1 772 ? 10.682 19.078 -26.104 1.00 82.44 772 SER A O 1
ATOM 5908 N N . ASP A 1 773 ? 9.082 17.631 -25.503 1.00 80.81 773 ASP A N 1
ATOM 5909 C CA . ASP A 1 773 ? 9.730 16.984 -24.355 1.00 80.81 773 ASP A CA 1
ATOM 5910 C C . ASP A 1 773 ? 10.040 15.499 -24.625 1.00 80.81 773 ASP A C 1
ATOM 5912 O O . ASP A 1 773 ? 10.275 14.710 -23.711 1.00 80.81 773 ASP A O 1
ATOM 5916 N N . TRP A 1 774 ? 10.055 15.114 -25.904 1.00 94.38 774 TRP A N 1
ATOM 5917 C CA . TRP A 1 774 ? 10.465 13.786 -26.343 1.00 94.38 774 TRP A CA 1
ATOM 5918 C C . TRP A 1 774 ? 11.928 13.505 -25.999 1.00 94.38 774 TRP A C 1
ATOM 5920 O O . TRP A 1 774 ? 12.823 14.315 -26.242 1.00 94.38 774 TRP A O 1
ATOM 5930 N N . ARG A 1 775 ? 12.178 12.294 -25.509 1.00 95.31 775 ARG A N 1
ATOM 5931 C CA . ARG A 1 775 ? 13.505 11.794 -25.156 1.00 95.31 775 ARG A CA 1
ATOM 5932 C C . ARG A 1 775 ? 13.746 10.395 -25.712 1.00 95.31 775 ARG A C 1
ATOM 5934 O O . ARG A 1 775 ? 12.828 9.693 -26.147 1.00 95.31 775 ARG A O 1
ATOM 5941 N N . LEU A 1 776 ? 15.016 10.004 -25.715 1.00 97.25 776 LEU A N 1
ATOM 5942 C CA . LEU A 1 776 ? 15.417 8.622 -25.936 1.00 97.25 776 LEU A CA 1
ATOM 5943 C C . LEU A 1 776 ? 15.113 7.845 -24.636 1.00 97.25 776 LEU A C 1
ATOM 5945 O O . LEU A 1 776 ? 15.522 8.309 -23.571 1.00 97.25 776 LEU A O 1
ATOM 5949 N N . PRO A 1 777 ? 14.393 6.711 -24.681 1.00 97.75 777 PRO A N 1
ATOM 5950 C CA . PRO A 1 777 ? 14.059 5.944 -23.483 1.00 97.75 777 PRO A CA 1
ATOM 5951 C C . PRO A 1 777 ? 15.312 5.355 -22.841 1.00 97.75 777 PRO A C 1
ATOM 5953 O O . PRO A 1 777 ? 16.275 5.007 -23.537 1.00 97.75 777 PRO A O 1
ATOM 5956 N N . ASN A 1 778 ? 15.285 5.163 -21.528 1.00 97.56 778 ASN A N 1
ATOM 5957 C CA . ASN A 1 778 ? 16.254 4.308 -20.863 1.00 97.56 778 ASN A CA 1
ATOM 5958 C C . ASN A 1 778 ? 16.017 2.831 -21.235 1.00 97.56 778 ASN A C 1
ATOM 5960 O O . ASN A 1 778 ? 15.025 2.446 -21.866 1.00 97.56 778 ASN A O 1
ATOM 5964 N N . THR A 1 779 ? 16.972 1.970 -20.899 1.00 98.12 779 THR A N 1
ATOM 5965 C CA . THR A 1 779 ? 16.936 0.572 -21.344 1.00 98.12 779 THR A CA 1
ATOM 5966 C C . THR A 1 779 ? 15.869 -0.290 -20.668 1.00 98.12 779 THR A C 1
ATOM 5968 O O . THR A 1 779 ? 15.539 -1.334 -21.230 1.00 98.12 779 THR A O 1
ATOM 5971 N N . LYS A 1 780 ? 15.317 0.119 -19.517 1.00 97.94 780 LYS A N 1
ATOM 5972 C CA . LYS A 1 780 ? 14.188 -0.553 -18.848 1.00 97.94 780 LYS A CA 1
ATOM 5973 C C . LYS A 1 780 ? 12.853 -0.087 -19.426 1.00 97.94 780 LYS A C 1
ATOM 5975 O O . LYS A 1 780 ? 12.023 -0.923 -19.768 1.00 97.94 780 LYS A O 1
ATOM 5980 N N . GLU A 1 781 ? 12.699 1.214 -19.661 1.00 97.69 781 GLU A N 1
ATOM 5981 C CA . GLU A 1 781 ? 11.551 1.784 -20.377 1.00 97.69 781 GLU A CA 1
ATOM 5982 C C . GLU A 1 781 ? 11.373 1.140 -21.751 1.00 97.69 781 GLU A C 1
ATOM 5984 O O . GLU A 1 781 ? 10.297 0.658 -22.082 1.00 97.69 781 GLU A O 1
ATOM 5989 N N . LEU A 1 782 ? 12.438 1.049 -22.551 1.00 98.44 782 LEU A N 1
ATOM 5990 C CA . LEU A 1 782 ? 12.342 0.433 -23.876 1.00 98.44 782 LEU A CA 1
ATOM 5991 C C . LEU A 1 782 ? 12.084 -1.085 -23.818 1.00 98.44 782 LEU A C 1
ATOM 5993 O O . LEU A 1 782 ? 11.493 -1.648 -24.741 1.00 98.44 782 LEU A O 1
ATOM 5997 N N . GLN A 1 783 ? 12.525 -1.754 -22.7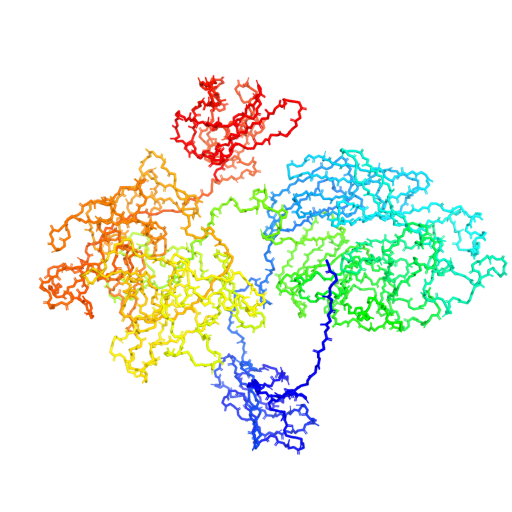49 1.00 98.44 783 GLN A N 1
ATOM 5998 C CA . GLN A 1 783 ? 12.262 -3.175 -22.508 1.00 98.44 783 GLN A CA 1
ATOM 5999 C C . GLN A 1 783 ? 10.795 -3.425 -22.122 1.00 98.44 783 GLN A C 1
ATOM 6001 O O . GLN A 1 783 ? 10.263 -4.484 -22.464 1.00 98.44 783 GLN A O 1
ATOM 6006 N N . SER A 1 784 ? 10.116 -2.448 -21.505 1.00 97.44 784 SER A N 1
ATOM 6007 C CA . SER A 1 784 ? 8.705 -2.562 -21.119 1.00 97.44 784 SER A CA 1
ATOM 6008 C C . SER A 1 784 ? 7.785 -2.788 -22.325 1.00 97.44 784 SER A C 1
ATOM 6010 O O . SER A 1 784 ? 6.827 -3.547 -22.209 1.00 97.44 784 SER A O 1
ATOM 6012 N N . LEU A 1 785 ? 8.117 -2.238 -23.501 1.00 98.25 785 LEU A N 1
ATOM 6013 C CA . LEU A 1 785 ? 7.366 -2.420 -24.752 1.00 98.25 785 LEU A CA 1
ATOM 6014 C C . LEU A 1 785 ? 7.492 -3.818 -25.387 1.00 98.25 785 LEU A C 1
ATOM 6016 O O . LEU A 1 785 ? 6.811 -4.103 -26.375 1.00 98.25 785 LEU A O 1
ATOM 6020 N N . LEU A 1 786 ? 8.381 -4.690 -24.898 1.00 98.25 786 LEU A N 1
ATOM 6021 C CA . LEU A 1 786 ? 8.573 -6.005 -25.509 1.00 98.25 786 LEU A CA 1
ATOM 6022 C C . LEU A 1 786 ? 7.377 -6.932 -25.263 1.00 98.25 786 LEU A C 1
ATOM 6024 O O . LEU A 1 786 ? 7.082 -7.317 -24.127 1.00 98.25 786 LEU A O 1
ATOM 6028 N N . ASP A 1 787 ? 6.773 -7.390 -26.360 1.00 97.50 787 ASP A N 1
ATOM 6029 C CA . ASP A 1 787 ? 5.877 -8.544 -26.359 1.00 97.50 787 ASP A CA 1
ATOM 6030 C C . ASP A 1 787 ? 6.684 -9.811 -26.672 1.00 97.50 787 ASP A C 1
ATOM 6032 O O . ASP A 1 787 ? 6.927 -10.182 -27.827 1.00 97.50 787 ASP A O 1
ATOM 6036 N N . TYR A 1 788 ? 7.081 -10.498 -25.601 1.00 97.12 788 TYR A N 1
ATOM 6037 C CA . TYR A 1 788 ? 7.824 -11.756 -25.646 1.00 97.12 788 TYR A CA 1
ATOM 6038 C C . TYR A 1 788 ? 7.038 -12.931 -26.258 1.00 97.12 788 TYR A C 1
ATOM 6040 O O . TYR A 1 788 ? 7.634 -13.974 -26.536 1.00 97.12 788 TYR A O 1
ATOM 6048 N N . THR A 1 789 ? 5.731 -12.789 -26.521 1.00 96.00 789 THR A N 1
ATOM 6049 C CA . THR A 1 789 ? 4.933 -13.797 -27.243 1.00 96.00 789 THR A CA 1
ATOM 6050 C C . THR A 1 789 ? 5.126 -13.742 -28.765 1.00 96.00 789 THR A C 1
ATOM 6052 O O . THR A 1 789 ? 4.638 -14.615 -29.494 1.00 96.00 789 THR A O 1
ATOM 6055 N N . ARG A 1 790 ? 5.862 -12.740 -29.268 1.00 97.50 790 ARG A N 1
ATOM 6056 C CA . ARG A 1 790 ? 6.010 -12.427 -30.695 1.00 97.50 790 ARG A CA 1
ATOM 6057 C C . ARG A 1 790 ? 7.453 -12.567 -31.169 1.00 97.50 790 ARG A C 1
ATOM 6059 O O . ARG A 1 790 ? 8.406 -12.359 -30.427 1.00 97.50 790 ARG A O 1
ATOM 6066 N N . SER A 1 791 ? 7.631 -12.900 -32.448 1.00 96.94 791 SER A N 1
ATOM 6067 C CA . SER A 1 791 ? 8.955 -12.885 -33.082 1.00 96.94 791 SER A CA 1
ATOM 6068 C C . SER A 1 791 ? 8.867 -12.804 -34.612 1.00 96.94 791 SER A C 1
ATOM 6070 O O . SER A 1 791 ? 7.848 -13.188 -35.206 1.00 96.94 791 SER A O 1
ATOM 6072 N N . PRO A 1 792 ? 9.962 -12.420 -35.297 1.00 95.81 792 PRO A N 1
ATOM 6073 C CA . PRO A 1 792 ? 9.980 -12.331 -36.755 1.00 95.81 792 PRO A CA 1
ATOM 6074 C C . PRO A 1 792 ? 9.714 -13.664 -37.474 1.00 95.81 792 PRO A C 1
ATOM 6076 O O . PRO A 1 792 ? 9.294 -13.653 -38.631 1.00 95.81 792 PRO A O 1
ATOM 6079 N N . SER A 1 793 ? 9.945 -14.813 -36.825 1.00 91.94 793 SER A N 1
ATOM 6080 C CA . SER A 1 793 ? 9.646 -16.140 -37.395 1.00 91.94 793 SER A CA 1
ATOM 6081 C C . SER A 1 793 ? 8.287 -16.691 -36.957 1.00 91.94 793 SER A C 1
ATOM 6083 O O . SER A 1 793 ? 7.652 -17.408 -37.731 1.00 91.94 793 SER A O 1
ATOM 6085 N N . THR A 1 794 ? 7.843 -16.373 -35.736 1.00 94.69 794 THR A N 1
ATOM 6086 C CA . THR A 1 794 ? 6.638 -16.957 -35.121 1.00 94.69 794 THR A CA 1
ATOM 6087 C C . THR A 1 794 ? 5.376 -16.183 -35.492 1.00 94.69 794 THR A C 1
ATOM 6089 O O . THR A 1 794 ? 4.371 -16.791 -35.859 1.00 94.69 794 THR A O 1
ATOM 6092 N N . THR A 1 795 ? 5.432 -14.849 -35.472 1.00 96.00 795 THR A N 1
ATOM 6093 C CA . THR A 1 795 ? 4.288 -13.961 -35.758 1.00 96.00 795 THR A CA 1
ATOM 6094 C C . THR A 1 795 ? 4.456 -13.134 -37.033 1.00 96.00 795 THR A C 1
ATOM 6096 O O . THR A 1 795 ? 3.522 -12.443 -37.433 1.00 96.00 795 THR A O 1
ATOM 6099 N N . ALA A 1 796 ? 5.620 -13.215 -37.692 1.00 95.38 796 ALA A N 1
ATOM 6100 C CA . ALA A 1 796 ? 5.994 -12.372 -38.834 1.00 95.38 796 ALA A CA 1
ATOM 6101 C C . ALA A 1 796 ? 5.899 -10.859 -38.530 1.00 95.38 796 ALA A C 1
ATOM 6103 O O . ALA A 1 796 ? 5.568 -10.059 -39.406 1.00 95.38 796 ALA A O 1
ATOM 6104 N N . SER A 1 797 ? 6.202 -10.484 -37.283 1.00 96.56 797 SER A N 1
ATOM 6105 C CA . SER A 1 797 ? 6.243 -9.108 -36.779 1.00 96.56 797 SER A CA 1
ATOM 6106 C C . SER A 1 797 ? 7.491 -8.875 -35.924 1.00 96.56 797 SER A C 1
ATOM 6108 O O . SER A 1 797 ? 8.199 -9.822 -35.581 1.00 96.56 797 SER A O 1
ATOM 6110 N N . ALA A 1 798 ? 7.722 -7.625 -35.528 1.00 97.69 798 ALA A N 1
ATOM 6111 C CA . ALA A 1 798 ? 8.571 -7.317 -34.382 1.00 97.69 798 ALA A CA 1
ATOM 6112 C C . ALA A 1 798 ? 7.996 -7.926 -33.082 1.00 97.69 798 ALA A C 1
ATOM 6114 O O . ALA A 1 798 ? 6.811 -8.289 -33.028 1.00 97.69 798 ALA A O 1
ATOM 6115 N N . ALA A 1 799 ? 8.840 -8.015 -32.052 1.00 98.00 799 ALA A N 1
ATOM 6116 C CA . ALA A 1 799 ? 8.494 -8.390 -30.679 1.00 98.00 799 ALA A CA 1
ATOM 6117 C C . ALA A 1 799 ? 7.870 -7.213 -29.893 1.00 98.00 799 ALA A C 1
ATOM 6119 O O . ALA A 1 799 ? 8.371 -6.812 -28.850 1.00 98.00 799 ALA A O 1
ATOM 6120 N N . ILE A 1 800 ? 6.822 -6.602 -30.449 1.00 98.06 800 ILE A N 1
ATOM 6121 C CA . ILE A 1 800 ? 6.091 -5.446 -29.900 1.00 98.06 800 ILE A CA 1
ATOM 6122 C C . ILE A 1 800 ? 4.603 -5.598 -30.221 1.00 98.06 800 ILE A C 1
ATOM 6124 O O . ILE A 1 800 ? 4.255 -6.289 -31.192 1.00 98.06 800 ILE A O 1
ATOM 6128 N N . ASP A 1 801 ? 3.744 -4.949 -29.438 1.00 97.88 801 ASP A N 1
ATOM 6129 C CA . ASP A 1 801 ? 2.309 -4.912 -29.709 1.00 97.88 801 ASP A CA 1
ATOM 6130 C C . ASP A 1 801 ? 1.995 -4.317 -31.109 1.00 97.88 801 ASP A C 1
ATOM 6132 O O . ASP A 1 801 ? 2.655 -3.359 -31.530 1.00 97.88 801 ASP A O 1
ATOM 6136 N N . PRO A 1 802 ? 1.016 -4.865 -31.864 1.00 96.38 802 PRO A N 1
ATOM 6137 C CA . PRO A 1 802 ? 0.612 -4.354 -33.176 1.00 96.38 802 PRO A CA 1
ATOM 6138 C C . PRO A 1 802 ? 0.143 -2.894 -33.249 1.00 96.38 802 PRO A C 1
ATOM 6140 O O . PRO A 1 802 ? 0.086 -2.379 -34.368 1.00 96.38 802 PRO A O 1
ATOM 6143 N N . VAL A 1 803 ? -0.189 -2.238 -32.131 1.00 96.38 803 VAL A N 1
ATOM 6144 C CA . VAL A 1 803 ? -0.465 -0.789 -32.085 1.00 96.38 803 VAL A CA 1
ATOM 6145 C C . VAL A 1 803 ? 0.751 0.028 -32.540 1.00 96.38 803 VAL A C 1
ATOM 6147 O O . VAL A 1 803 ? 0.610 1.087 -33.150 1.00 96.38 803 VAL A O 1
ATOM 6150 N N . PHE A 1 804 ? 1.962 -0.500 -32.336 1.00 98.12 804 PHE A N 1
ATOM 6151 C CA . PHE A 1 804 ? 3.204 0.128 -32.764 1.00 98.12 804 PHE A CA 1
ATOM 6152 C C . PHE A 1 804 ? 3.605 -0.280 -34.185 1.00 98.12 804 PHE A C 1
ATOM 6154 O O . PHE A 1 804 ? 3.750 -1.455 -34.536 1.00 98.12 804 PHE A O 1
ATOM 6161 N N . SER A 1 805 ? 3.924 0.720 -35.003 1.00 95.94 805 SER A N 1
ATOM 6162 C CA . SER A 1 805 ? 4.570 0.517 -36.298 1.00 95.94 805 SER A CA 1
ATOM 6163 C C . SER A 1 805 ? 6.079 0.334 -36.123 1.00 95.94 805 SER A C 1
ATOM 6165 O O . SER A 1 805 ? 6.769 1.227 -35.628 1.00 95.94 805 SER A O 1
ATOM 6167 N N . ALA A 1 806 ? 6.600 -0.812 -36.570 1.00 96.75 806 ALA A N 1
ATOM 6168 C CA . ALA A 1 806 ? 8.031 -1.116 -36.618 1.00 96.75 806 ALA A CA 1
ATOM 6169 C C . ALA A 1 806 ? 8.502 -1.315 -38.069 1.00 96.75 806 ALA A C 1
ATOM 6171 O O . ALA A 1 806 ? 7.934 -2.117 -38.822 1.00 96.75 806 ALA A O 1
ATOM 6172 N N . THR A 1 807 ? 9.559 -0.609 -38.466 1.00 97.25 807 THR A N 1
ATOM 6173 C CA . THR A 1 807 ? 10.116 -0.658 -39.821 1.00 97.25 807 THR A CA 1
ATOM 6174 C C . THR A 1 807 ? 10.701 -2.036 -40.121 1.00 97.25 807 THR A C 1
ATOM 6176 O O . THR A 1 807 ? 11.610 -2.510 -39.447 1.00 97.25 807 THR A O 1
ATOM 6179 N N . GLN A 1 808 ? 10.213 -2.699 -41.175 1.00 96.56 808 GLN A N 1
ATOM 6180 C CA . GLN A 1 808 ? 10.803 -3.959 -41.629 1.00 96.56 808 GLN A CA 1
ATOM 6181 C C . GLN A 1 808 ? 12.138 -3.699 -42.337 1.00 96.56 808 GLN A C 1
ATOM 6183 O O . GLN A 1 808 ? 12.197 -2.989 -43.344 1.00 96.56 808 GLN A O 1
ATOM 6188 N N . ILE A 1 809 ? 13.196 -4.346 -41.853 1.00 94.19 809 ILE A N 1
ATOM 6189 C CA . ILE A 1 809 ? 14.547 -4.276 -42.414 1.00 94.19 809 ILE A CA 1
ATOM 6190 C C . ILE A 1 809 ? 14.930 -5.589 -43.109 1.00 94.19 809 ILE A C 1
ATOM 6192 O O . ILE A 1 809 ? 14.261 -6.616 -42.999 1.00 94.19 809 ILE A O 1
ATOM 6196 N N . THR A 1 810 ? 16.046 -5.562 -43.838 1.00 91.06 810 THR A N 1
ATOM 6197 C CA . THR A 1 810 ? 16.760 -6.780 -44.244 1.00 91.06 810 THR A CA 1
ATOM 6198 C C . THR A 1 810 ? 17.963 -6.940 -43.323 1.00 91.06 810 THR A C 1
ATOM 6200 O O . THR A 1 810 ? 18.811 -6.051 -43.278 1.00 91.06 810 THR A O 1
ATOM 6203 N N . ASN A 1 811 ? 18.034 -8.040 -42.573 1.00 86.25 811 ASN A N 1
ATOM 6204 C CA . ASN A 1 811 ? 19.150 -8.292 -41.663 1.00 86.25 811 ASN A CA 1
ATOM 6205 C C . ASN A 1 811 ? 20.434 -8.679 -42.427 1.00 86.25 811 ASN A C 1
ATOM 6207 O O . ASN A 1 811 ? 20.439 -8.889 -43.642 1.00 86.25 811 ASN A O 1
ATOM 6211 N N . MET A 1 812 ? 21.540 -8.828 -41.696 1.00 79.81 812 MET A N 1
ATOM 6212 C CA . MET A 1 812 ? 22.844 -9.179 -42.274 1.00 79.81 812 MET A CA 1
ATOM 6213 C C . MET A 1 812 ? 22.901 -10.590 -42.904 1.00 79.81 812 MET A C 1
ATOM 6215 O O . MET A 1 812 ? 23.787 -10.845 -43.719 1.00 79.81 812 MET A O 1
ATOM 6219 N N . ALA A 1 813 ? 21.960 -11.493 -42.590 1.00 81.88 813 ALA A N 1
ATOM 6220 C CA . ALA A 1 813 ? 21.812 -12.783 -43.276 1.00 81.88 813 ALA A CA 1
ATOM 6221 C C . ALA A 1 813 ? 21.115 -12.654 -44.650 1.00 81.88 813 ALA A C 1
ATOM 6223 O O . ALA A 1 813 ? 21.209 -13.559 -45.483 1.00 81.88 813 ALA A O 1
ATOM 6224 N N . GLY A 1 814 ? 20.462 -11.516 -44.916 1.00 85.75 814 GLY A N 1
ATOM 6225 C CA . GLY A 1 814 ? 19.650 -11.269 -46.109 1.00 85.75 814 GLY A CA 1
ATOM 6226 C C . GLY A 1 814 ? 18.161 -11.585 -45.930 1.00 85.75 814 GLY A C 1
ATOM 6227 O O . GLY A 1 814 ? 17.425 -11.554 -46.918 1.00 85.75 814 GLY A O 1
ATOM 6228 N N . ASP A 1 815 ? 17.723 -11.877 -44.704 1.00 89.69 815 ASP A N 1
ATOM 6229 C CA . ASP A 1 815 ? 16.337 -12.211 -44.373 1.00 89.69 815 ASP A CA 1
ATOM 6230 C C . ASP A 1 815 ? 15.538 -10.976 -43.934 1.00 89.69 815 ASP A C 1
ATOM 6232 O O . ASP A 1 815 ? 16.096 -9.982 -43.463 1.00 89.69 815 ASP A O 1
ATOM 6236 N N . ALA A 1 816 ? 14.210 -11.049 -44.068 1.00 94.62 816 ALA A N 1
ATOM 6237 C CA . ALA A 1 816 ? 13.306 -10.058 -43.492 1.00 94.62 816 ALA A CA 1
ATOM 6238 C C . ALA A 1 816 ? 13.322 -10.143 -41.957 1.00 94.62 816 ALA A C 1
ATOM 6240 O O . ALA A 1 816 ? 13.224 -11.229 -41.369 1.00 94.62 816 ALA A O 1
ATOM 6241 N N . ASP A 1 817 ? 13.463 -8.985 -41.321 1.00 95.69 817 ASP A N 1
ATOM 6242 C CA . ASP A 1 817 ? 13.642 -8.848 -39.879 1.00 95.69 817 ASP A CA 1
ATOM 6243 C C . ASP A 1 817 ? 13.201 -7.457 -39.405 1.00 95.69 817 ASP A C 1
ATOM 6245 O O . ASP A 1 817 ? 12.739 -6.634 -40.200 1.00 95.69 817 ASP A O 1
ATOM 6249 N N . TYR A 1 818 ? 13.378 -7.190 -38.116 1.00 97.06 818 TYR A N 1
ATOM 6250 C CA . TYR A 1 818 ? 13.071 -5.910 -37.482 1.00 97.06 818 TYR A CA 1
ATOM 6251 C C . TYR A 1 818 ? 14.320 -5.331 -36.792 1.00 97.06 818 TYR A C 1
ATOM 6253 O O . TYR A 1 818 ? 15.299 -6.053 -36.557 1.00 97.06 818 TYR A O 1
ATOM 6261 N N . PRO A 1 819 ? 14.368 -4.012 -36.557 1.00 95.50 819 PRO A N 1
ATOM 6262 C CA . PRO A 1 819 ? 15.564 -3.371 -36.045 1.00 95.50 819 PRO A CA 1
ATOM 6263 C C . PRO A 1 819 ? 15.816 -3.652 -34.561 1.00 95.50 819 PRO A C 1
ATOM 6265 O O . PRO A 1 819 ? 15.049 -4.308 -33.850 1.00 95.50 819 PRO A O 1
ATOM 6268 N N . TRP A 1 820 ? 16.974 -3.175 -34.126 1.00 96.31 820 TRP A N 1
ATOM 6269 C CA . TRP A 1 820 ? 17.308 -2.989 -32.723 1.00 96.31 820 TRP A CA 1
ATOM 6270 C C . TRP A 1 820 ? 17.253 -1.489 -32.454 1.00 96.31 820 TRP A C 1
ATOM 6272 O O . TRP A 1 820 ? 17.510 -0.704 -33.373 1.00 96.31 820 TRP A O 1
ATOM 6282 N N . TYR A 1 821 ? 16.904 -1.109 -31.234 1.00 98.31 821 TYR A N 1
ATOM 6283 C CA . TYR A 1 821 ? 16.597 0.272 -30.885 1.00 98.31 821 TYR A CA 1
ATOM 6284 C C . TYR A 1 821 ? 17.548 0.775 -29.804 1.00 98.31 821 TYR A C 1
ATOM 6286 O O . TYR A 1 821 ? 17.819 0.057 -28.838 1.00 98.31 821 TYR A O 1
ATOM 6294 N N . TRP A 1 822 ? 18.068 1.986 -29.996 1.00 98.38 822 TRP A N 1
ATOM 6295 C CA . TRP A 1 822 ? 18.932 2.663 -29.035 1.00 98.38 822 TRP A CA 1
ATOM 6296 C C . TRP A 1 822 ? 18.180 3.065 -27.767 1.00 98.38 822 TRP A C 1
ATOM 6298 O O . TRP A 1 822 ? 16.978 3.319 -27.792 1.00 98.38 822 TRP A O 1
ATOM 6308 N N . THR A 1 823 ? 18.937 3.177 -26.679 1.00 98.12 823 THR A N 1
ATOM 6309 C CA . THR A 1 823 ? 18.487 3.706 -25.387 1.00 98.12 823 THR A CA 1
ATOM 6310 C C . THR A 1 823 ? 19.411 4.847 -24.956 1.00 98.12 823 THR A C 1
ATOM 6312 O O . THR A 1 823 ? 20.542 4.953 -25.446 1.00 98.12 823 THR A O 1
ATOM 6315 N N . GLY A 1 824 ? 18.964 5.683 -24.019 1.00 97.06 824 GLY A N 1
ATOM 6316 C CA . GLY A 1 824 ? 19.808 6.682 -23.356 1.00 97.06 824 GLY A CA 1
ATOM 6317 C C . GLY A 1 824 ? 20.932 6.069 -22.510 1.00 97.06 824 GLY A C 1
ATOM 6318 O O . GLY A 1 824 ? 21.888 6.769 -22.186 1.00 97.06 824 GLY A O 1
ATOM 6319 N N . THR A 1 825 ? 20.841 4.776 -22.185 1.00 97.81 825 THR A N 1
ATOM 6320 C CA . THR A 1 825 ? 21.713 4.069 -21.241 1.00 97.81 825 THR A CA 1
ATOM 6321 C C . THR A 1 825 ? 23.052 3.662 -21.859 1.00 97.81 825 THR A C 1
ATOM 6323 O O . THR A 1 825 ? 23.123 2.955 -22.868 1.00 97.81 825 THR A O 1
ATOM 6326 N N . THR A 1 826 ? 24.147 4.037 -21.208 1.00 97.62 826 THR A N 1
ATOM 6327 C CA . THR A 1 826 ? 25.511 3.568 -21.491 1.00 97.62 826 THR A CA 1
ATOM 6328 C C . THR A 1 826 ? 25.772 2.226 -20.808 1.00 97.62 826 THR A C 1
ATOM 6330 O O . THR A 1 826 ? 25.347 2.000 -19.680 1.00 97.62 826 THR A O 1
ATOM 6333 N N . HIS A 1 827 ? 26.505 1.329 -21.466 1.00 96.31 827 HIS A N 1
ATOM 6334 C CA . HIS A 1 827 ? 26.905 0.040 -20.900 1.00 96.31 827 HIS A CA 1
ATOM 6335 C C . HIS A 1 827 ? 28.417 0.043 -20.642 1.00 96.31 827 HIS A C 1
ATOM 6337 O O . HIS A 1 827 ? 29.212 -0.195 -21.554 1.00 96.31 827 HIS A O 1
ATOM 6343 N N . LEU A 1 828 ? 28.803 0.357 -19.403 1.00 94.88 828 LEU A N 1
ATOM 6344 C CA . LEU A 1 828 ? 30.201 0.480 -18.990 1.00 94.88 828 LEU A CA 1
ATOM 6345 C C . LEU A 1 828 ? 30.927 -0.865 -18.958 1.00 94.88 828 LEU A C 1
ATOM 6347 O O . LEU A 1 828 ? 30.345 -1.907 -18.662 1.00 94.88 828 LEU A O 1
ATOM 6351 N N . THR A 1 829 ? 32.240 -0.817 -19.173 1.00 91.12 829 THR A N 1
ATOM 6352 C CA . THR A 1 829 ? 33.158 -1.924 -18.863 1.00 91.12 829 THR A CA 1
ATOM 6353 C C . THR A 1 829 ? 33.940 -1.651 -17.580 1.00 91.12 829 THR A C 1
ATOM 6355 O O . THR A 1 829 ? 34.050 -0.509 -17.135 1.00 91.12 829 THR A O 1
ATOM 6358 N N . TYR A 1 830 ? 34.567 -2.685 -17.015 1.00 86.06 830 TYR A N 1
ATOM 6359 C CA . TYR A 1 830 ? 35.418 -2.585 -15.818 1.00 86.06 830 TYR A CA 1
ATOM 6360 C C . TYR A 1 830 ? 36.602 -1.595 -15.924 1.00 86.06 830 TYR A C 1
ATOM 6362 O O . TYR A 1 830 ? 37.237 -1.299 -14.915 1.00 86.06 830 TYR A O 1
ATOM 6370 N N . THR A 1 831 ? 36.927 -1.087 -17.121 1.00 87.69 831 THR A N 1
ATOM 6371 C CA . THR A 1 831 ? 37.958 -0.051 -17.331 1.00 87.69 831 THR A CA 1
ATOM 6372 C C . THR A 1 831 ? 37.394 1.362 -17.501 1.00 87.69 831 THR A C 1
ATOM 6374 O O . THR A 1 831 ? 38.111 2.227 -18.003 1.00 87.69 831 THR A O 1
ATOM 6377 N N . ASP A 1 832 ? 36.122 1.580 -17.156 1.00 87.19 832 ASP A N 1
ATOM 6378 C CA . ASP A 1 832 ? 35.381 2.833 -17.372 1.00 87.19 832 ASP A CA 1
ATOM 6379 C C . ASP A 1 832 ? 35.324 3.260 -18.856 1.00 87.19 832 ASP A C 1
ATOM 6381 O O . ASP A 1 832 ? 35.175 4.436 -19.187 1.00 87.19 832 ASP A O 1
ATOM 6385 N N . ASP A 1 833 ? 35.445 2.291 -19.777 1.00 92.25 833 ASP A N 1
ATOM 6386 C CA . ASP A 1 833 ? 35.215 2.522 -21.207 1.00 92.25 833 ASP A CA 1
ATOM 6387 C C . ASP A 1 833 ? 33.705 2.650 -21.436 1.00 92.25 833 ASP A C 1
ATOM 6389 O O . ASP A 1 833 ? 32.951 1.704 -21.186 1.00 92.25 833 ASP A O 1
ATOM 6393 N N . ALA A 1 834 ? 33.289 3.832 -21.892 1.00 94.88 834 ALA A N 1
ATOM 6394 C CA . ALA A 1 834 ? 31.899 4.214 -22.112 1.00 94.88 834 ALA A CA 1
ATOM 6395 C C . ALA A 1 834 ? 31.495 4.155 -23.597 1.00 94.88 834 ALA A C 1
ATOM 6397 O O . ALA A 1 834 ? 30.479 4.736 -23.983 1.00 94.88 834 ALA A O 1
ATOM 6398 N N . SER A 1 835 ? 32.284 3.483 -24.446 1.00 94.25 835 SER A N 1
ATOM 6399 C CA . SER A 1 835 ? 32.061 3.440 -25.899 1.00 94.25 835 SER A CA 1
ATOM 6400 C C . SER A 1 835 ? 30.869 2.605 -26.360 1.00 94.25 835 SER A C 1
ATOM 6402 O O . SER A 1 835 ? 30.502 2.688 -27.533 1.00 94.25 835 SER A O 1
ATOM 6404 N N . ALA A 1 836 ? 30.237 1.837 -25.469 1.00 94.38 836 ALA A N 1
ATOM 6405 C CA . ALA A 1 836 ? 29.068 1.023 -25.779 1.00 94.38 836 ALA A CA 1
ATOM 6406 C C . ALA A 1 836 ? 27.771 1.639 -25.217 1.00 94.38 836 ALA A C 1
ATOM 6408 O O . ALA A 1 836 ? 27.681 1.953 -24.031 1.00 94.38 836 ALA A O 1
ATOM 6409 N N . GLY A 1 837 ? 26.751 1.790 -26.063 1.00 96.12 837 GLY A N 1
ATOM 6410 C CA . GLY A 1 837 ? 25.377 2.108 -25.653 1.00 96.12 837 GLY A CA 1
ATOM 6411 C C . GLY A 1 837 ? 24.548 0.829 -25.518 1.00 96.12 837 GLY A C 1
ATOM 6412 O O . GLY A 1 837 ? 24.829 -0.152 -26.212 1.00 96.12 837 GLY A O 1
ATOM 6413 N N . SER A 1 838 ? 23.539 0.815 -24.648 1.00 97.44 838 SER A N 1
ATOM 6414 C CA . SER A 1 838 ? 22.575 -0.289 -24.553 1.00 97.44 838 SER A CA 1
ATOM 6415 C C . SER A 1 838 ? 21.547 -0.217 -25.688 1.00 97.44 838 SER A C 1
ATOM 6417 O O . SER A 1 838 ? 21.120 0.870 -26.091 1.00 97.44 838 SER A O 1
ATOM 6419 N N . TYR A 1 839 ? 21.134 -1.378 -26.199 1.00 97.62 839 TYR A N 1
ATOM 6420 C CA . TYR A 1 839 ? 20.050 -1.507 -27.173 1.00 97.62 839 TYR A CA 1
ATOM 6421 C C . TYR A 1 839 ? 19.134 -2.692 -26.866 1.00 97.62 839 TYR A C 1
ATOM 6423 O O . TYR A 1 839 ? 19.565 -3.713 -26.320 1.00 97.62 839 TYR A O 1
ATOM 6431 N N . VAL A 1 840 ? 17.882 -2.583 -27.314 1.00 98.44 840 VAL A N 1
ATOM 6432 C CA . VAL A 1 840 ? 16.860 -3.635 -27.205 1.00 98.44 840 VAL A CA 1
ATOM 6433 C C . VAL A 1 840 ? 16.524 -4.200 -28.592 1.00 98.44 840 VAL A C 1
ATOM 6435 O O . VAL A 1 840 ? 16.324 -3.461 -29.562 1.00 98.44 840 VAL A O 1
ATOM 6438 N N . CYS A 1 841 ? 16.488 -5.529 -28.714 1.00 97.50 841 CYS A N 1
ATOM 6439 C CA . CYS A 1 841 ? 16.197 -6.237 -29.962 1.00 97.50 841 CYS A CA 1
ATOM 6440 C C . CYS A 1 841 ? 14.702 -6.509 -30.139 1.00 97.50 841 CYS A C 1
ATOM 6442 O O . CYS A 1 841 ? 14.172 -7.433 -29.531 1.00 97.50 841 CYS A O 1
ATOM 6444 N N . PHE A 1 842 ? 14.047 -5.801 -31.058 1.00 97.88 842 PHE A N 1
ATOM 6445 C CA . PHE A 1 842 ? 12.669 -6.107 -31.465 1.00 97.88 842 PHE A CA 1
ATOM 6446 C C . PHE A 1 842 ? 12.602 -7.052 -32.682 1.00 97.88 842 PHE A C 1
ATOM 6448 O O . PHE A 1 842 ? 11.597 -7.733 -32.892 1.00 97.88 842 PHE A O 1
ATOM 6455 N N . GLY A 1 843 ? 13.677 -7.126 -33.475 1.00 96.38 843 GLY A N 1
ATOM 6456 C CA . GLY A 1 843 ? 13.979 -8.252 -34.371 1.00 96.38 843 GLY A CA 1
ATOM 6457 C C . GLY A 1 843 ? 14.995 -9.229 -33.771 1.00 96.38 843 GLY A C 1
ATOM 6458 O O . GLY A 1 843 ? 15.352 -9.118 -32.603 1.00 96.38 843 GLY A O 1
ATOM 6459 N N . ARG A 1 844 ? 15.490 -10.189 -34.562 1.00 95.12 844 ARG A N 1
ATOM 6460 C CA . ARG A 1 844 ? 16.378 -11.268 -34.070 1.00 95.12 844 ARG A CA 1
ATOM 6461 C C . ARG A 1 844 ? 17.697 -10.741 -33.486 1.00 95.12 844 ARG A C 1
ATOM 6463 O O . ARG A 1 844 ? 18.333 -9.853 -34.067 1.00 95.12 844 ARG A O 1
ATOM 6470 N N . GLY A 1 845 ? 18.149 -11.342 -32.385 1.00 93.94 845 GLY A N 1
ATOM 6471 C CA . GLY A 1 845 ? 19.428 -11.051 -31.730 1.00 93.94 845 GLY A CA 1
ATOM 6472 C C . GLY A 1 845 ? 20.559 -11.868 -32.356 1.00 93.94 845 GLY A C 1
ATOM 6473 O O . GLY A 1 845 ? 20.877 -12.958 -31.881 1.00 93.94 845 GLY A O 1
ATOM 6474 N N . THR A 1 846 ? 21.127 -11.384 -33.465 1.00 91.19 846 THR A N 1
ATOM 6475 C CA . THR A 1 846 ? 21.965 -12.198 -34.363 1.00 91.19 846 THR A CA 1
ATOM 6476 C C . THR A 1 846 ? 23.471 -12.203 -34.073 1.00 91.19 846 THR A C 1
ATOM 6478 O O . THR A 1 846 ? 24.068 -11.216 -33.644 1.00 91.19 846 THR A O 1
ATOM 6481 N N . GLY A 1 847 ? 24.105 -13.335 -34.389 1.00 89.38 847 GLY A N 1
ATOM 6482 C CA . GLY A 1 847 ? 25.540 -13.595 -34.242 1.00 89.38 847 GLY A CA 1
ATOM 6483 C C . GLY A 1 847 ? 26.018 -14.650 -35.243 1.00 89.38 847 GLY A C 1
ATOM 6484 O O . GLY A 1 847 ? 25.217 -15.170 -36.026 1.00 89.38 847 GLY A O 1
ATOM 6485 N N . THR A 1 848 ? 27.322 -14.945 -35.268 1.00 82.38 848 THR A N 1
ATOM 6486 C CA . THR A 1 848 ? 27.924 -15.770 -36.335 1.00 82.38 848 THR A CA 1
ATOM 6487 C C . THR A 1 848 ? 28.409 -17.159 -35.924 1.00 82.38 848 THR A C 1
ATOM 6489 O O . THR A 1 848 ? 28.415 -18.039 -36.782 1.00 82.38 848 THR A O 1
ATOM 6492 N N . MET A 1 849 ? 28.807 -17.374 -34.660 1.00 75.56 849 MET A N 1
ATOM 6493 C CA . MET A 1 849 ? 29.347 -18.622 -34.059 1.00 75.56 849 MET A CA 1
ATOM 6494 C C . MET A 1 849 ? 30.565 -19.311 -34.743 1.00 75.56 849 MET A C 1
ATOM 6496 O O . MET A 1 849 ? 31.455 -19.791 -34.046 1.00 75.56 849 MET A O 1
ATOM 6500 N N . ASP A 1 850 ? 30.651 -19.346 -36.077 1.00 69.88 850 ASP A N 1
ATOM 6501 C CA . ASP A 1 850 ? 31.633 -20.063 -36.908 1.00 69.88 850 ASP A CA 1
ATOM 6502 C C . ASP A 1 850 ? 32.521 -19.081 -37.718 1.00 69.88 850 ASP A C 1
ATOM 6504 O O . ASP A 1 850 ? 32.475 -19.051 -38.951 1.00 69.88 850 ASP A O 1
ATOM 6508 N N . GLU A 1 851 ? 33.308 -18.230 -37.045 1.00 60.91 851 GLU A N 1
ATOM 6509 C CA . GLU A 1 851 ? 34.239 -17.251 -37.665 1.00 60.91 851 GLU A CA 1
ATOM 6510 C C . GLU A 1 851 ? 33.621 -16.383 -38.800 1.00 60.91 851 GLU A C 1
ATOM 6512 O O . GLU A 1 851 ? 34.296 -16.025 -39.769 1.00 60.91 851 GLU A O 1
ATOM 6517 N N . GLY A 1 852 ? 32.339 -16.007 -38.700 1.00 56.75 852 GLY A N 1
ATOM 6518 C CA . GLY A 1 852 ? 31.693 -15.104 -39.668 1.00 56.75 852 GLY A CA 1
ATOM 6519 C C . GLY A 1 852 ? 31.146 -15.737 -40.943 1.00 56.75 852 GLY A C 1
ATOM 6520 O O . GLY A 1 852 ? 30.972 -15.041 -41.944 1.00 56.75 852 GLY A O 1
ATOM 6521 N N . VAL A 1 853 ? 30.901 -17.050 -40.945 1.00 65.56 853 VAL A N 1
ATOM 6522 C CA . VAL A 1 853 ? 30.408 -17.767 -42.136 1.00 65.56 853 VAL A CA 1
ATOM 6523 C C . VAL A 1 853 ? 28.877 -17.820 -42.229 1.00 65.56 853 VAL A C 1
ATOM 6525 O O . VAL A 1 853 ? 28.346 -17.753 -43.338 1.00 65.56 853 VAL A O 1
ATOM 6528 N N . THR A 1 854 ? 28.167 -17.926 -41.102 1.00 81.19 854 THR A N 1
ATOM 6529 C CA . THR A 1 854 ? 26.701 -18.081 -41.066 1.00 81.19 854 THR A CA 1
ATOM 6530 C C . THR A 1 854 ? 26.117 -17.154 -40.013 1.00 81.19 854 THR A C 1
ATOM 6532 O O . THR A 1 854 ? 26.492 -17.266 -38.858 1.00 81.19 854 THR A O 1
ATOM 6535 N N . ILE A 1 855 ? 25.197 -16.263 -40.382 1.00 86.12 855 ILE A N 1
ATOM 6536 C CA . ILE A 1 855 ? 24.492 -15.415 -39.411 1.00 86.12 855 ILE A CA 1
ATOM 6537 C C . ILE A 1 855 ? 23.221 -16.141 -38.974 1.00 86.12 855 ILE A C 1
ATOM 6539 O O . ILE A 1 855 ? 22.441 -16.582 -39.818 1.00 86.12 855 ILE A O 1
ATOM 6543 N N . ILE A 1 856 ? 23.041 -16.285 -37.664 1.00 89.38 856 ILE A N 1
ATOM 6544 C CA . ILE A 1 856 ? 21.910 -16.968 -37.027 1.00 89.38 856 ILE A CA 1
ATOM 6545 C C . ILE A 1 856 ? 21.396 -16.148 -35.841 1.00 89.38 856 ILE A C 1
ATOM 6547 O O . ILE A 1 856 ? 22.098 -15.273 -35.336 1.00 89.38 856 ILE A O 1
ATOM 6551 N N . ASP A 1 857 ? 20.179 -16.442 -35.384 1.00 92.69 857 ASP A N 1
ATOM 6552 C CA . ASP A 1 857 ? 19.684 -15.936 -34.103 1.00 92.69 857 ASP A CA 1
ATOM 6553 C C . ASP A 1 857 ? 20.427 -16.641 -32.954 1.00 92.69 857 ASP A C 1
ATOM 6555 O O . ASP A 1 857 ? 20.478 -17.877 -32.897 1.00 92.69 857 ASP A O 1
ATOM 6559 N N . VAL A 1 858 ? 21.061 -15.863 -32.077 1.00 92.38 858 VAL A N 1
ATOM 6560 C CA . VAL A 1 858 ? 21.868 -16.360 -30.948 1.00 92.38 858 VAL A CA 1
ATOM 6561 C C . VAL A 1 858 ? 21.317 -15.919 -29.594 1.00 92.38 858 VAL A C 1
ATOM 6563 O O . VAL A 1 858 ? 21.559 -16.625 -28.620 1.00 92.38 858 VAL A O 1
ATOM 6566 N N . HIS A 1 859 ? 20.557 -14.816 -29.534 1.00 94.19 859 HIS A N 1
ATOM 6567 C CA . HIS A 1 859 ? 19.973 -14.284 -28.290 1.00 94.19 859 HIS A CA 1
ATOM 6568 C C . HIS A 1 859 ? 18.450 -14.108 -28.331 1.00 94.19 859 HIS A C 1
ATOM 6570 O O . HIS A 1 859 ? 17.867 -13.955 -27.265 1.00 94.19 859 HIS A O 1
ATOM 6576 N N . GLY A 1 860 ? 17.805 -14.152 -29.500 1.00 95.94 860 GLY A N 1
ATOM 6577 C CA . GLY A 1 860 ? 16.355 -14.006 -29.652 1.00 95.94 860 GLY A CA 1
ATOM 6578 C C . GLY A 1 860 ? 15.853 -12.563 -29.782 1.00 95.94 860 GLY A C 1
ATOM 6579 O O . GLY A 1 860 ? 16.479 -11.619 -29.303 1.00 95.94 860 GLY A O 1
ATOM 6580 N N . ALA A 1 861 ? 14.703 -12.386 -30.438 1.00 96.94 861 ALA A N 1
ATOM 6581 C CA . ALA A 1 861 ? 13.947 -11.133 -30.408 1.00 96.94 861 ALA A CA 1
ATOM 6582 C C . ALA A 1 861 ? 13.335 -10.946 -29.010 1.00 96.94 861 ALA A C 1
ATOM 6584 O O . ALA A 1 861 ? 12.556 -11.785 -28.566 1.00 96.94 861 ALA A O 1
ATOM 6585 N N . GLY A 1 862 ? 13.742 -9.885 -28.317 1.00 97.12 862 GLY A N 1
ATOM 6586 C CA . GLY A 1 862 ? 13.491 -9.641 -26.895 1.00 97.12 862 GLY A CA 1
ATOM 6587 C C . GLY A 1 862 ? 14.757 -9.556 -26.027 1.00 97.12 862 GLY A C 1
ATOM 6588 O O . GLY A 1 862 ? 14.661 -9.289 -24.829 1.00 97.12 862 GLY A O 1
ATOM 6589 N N . CYS A 1 863 ? 15.951 -9.776 -26.595 1.00 97.75 863 CYS A N 1
ATOM 6590 C CA . CYS A 1 863 ? 17.209 -9.609 -25.863 1.00 97.75 863 CYS A CA 1
ATOM 6591 C C . CYS A 1 863 ? 17.648 -8.138 -25.749 1.00 97.75 863 CYS A C 1
ATOM 6593 O O . CYS A 1 863 ? 17.360 -7.322 -26.626 1.00 97.75 863 CYS A O 1
ATOM 6595 N N . GLN A 1 864 ? 18.432 -7.833 -24.715 1.00 97.44 864 GLN A N 1
ATOM 6596 C CA . GLN A 1 864 ? 19.091 -6.543 -24.512 1.00 97.44 864 GLN A CA 1
ATOM 6597 C C . GLN A 1 864 ? 20.606 -6.750 -24.478 1.00 97.44 864 GLN A C 1
ATOM 6599 O O . GLN A 1 864 ? 21.129 -7.691 -23.875 1.00 97.44 864 GLN A O 1
ATOM 6604 N N . ARG A 1 865 ? 21.313 -5.888 -25.202 1.00 94.00 865 ARG A N 1
ATOM 6605 C CA . ARG A 1 865 ? 22.742 -5.999 -25.510 1.00 94.00 865 ARG A CA 1
ATOM 6606 C C . ARG A 1 865 ? 23.340 -4.589 -25.594 1.00 94.00 865 ARG A C 1
ATOM 6608 O O . ARG A 1 865 ? 22.704 -3.616 -25.207 1.00 94.00 865 ARG A O 1
ATOM 6615 N N . SER A 1 866 ? 24.573 -4.481 -26.082 1.00 94.00 866 SER A N 1
ATOM 6616 C CA . SER A 1 866 ? 25.232 -3.197 -26.308 1.00 94.00 866 SER A CA 1
ATOM 6617 C C . SER A 1 866 ? 26.027 -3.181 -27.615 1.00 94.00 866 SER A C 1
ATOM 6619 O O . SER A 1 866 ? 26.519 -4.223 -28.060 1.00 94.00 866 SER A O 1
ATOM 6621 N N . ASP A 1 867 ? 26.097 -2.010 -28.252 1.00 92.50 867 ASP A N 1
ATOM 6622 C CA . ASP A 1 867 ? 26.791 -1.744 -29.525 1.00 92.50 867 ASP A CA 1
ATOM 6623 C C . ASP A 1 867 ? 27.671 -0.491 -29.368 1.00 92.50 867 ASP A C 1
ATOM 6625 O O . ASP A 1 867 ? 27.373 0.347 -28.512 1.00 92.50 867 ASP A O 1
ATOM 6629 N N . PRO A 1 868 ? 28.726 -0.300 -30.179 1.00 92.69 868 PRO A N 1
ATOM 6630 C CA . PRO A 1 868 ? 29.516 0.921 -30.149 1.00 92.69 868 PRO A CA 1
ATOM 6631 C C . PRO A 1 868 ? 28.680 2.137 -30.554 1.00 92.69 868 PRO A C 1
ATOM 6633 O O . PRO A 1 868 ? 27.958 2.098 -31.550 1.00 92.69 868 PRO A O 1
ATOM 6636 N N . LYS A 1 869 ? 28.819 3.229 -29.801 1.00 94.50 869 LYS A N 1
ATOM 6637 C CA . LYS A 1 869 ? 28.070 4.483 -29.991 1.00 94.50 869 LYS A CA 1
ATOM 6638 C C . LYS A 1 869 ? 28.368 5.191 -31.316 1.00 94.50 869 LYS A C 1
ATOM 6640 O O . LYS A 1 869 ? 27.517 5.918 -31.817 1.00 94.50 869 LYS A O 1
ATOM 6645 N N . THR A 1 870 ? 29.562 4.969 -31.869 1.00 91.56 870 THR A N 1
ATOM 6646 C CA . THR A 1 870 ? 30.118 5.672 -33.035 1.00 91.56 870 THR A CA 1
ATOM 6647 C C . THR A 1 870 ? 30.990 4.739 -33.882 1.00 91.56 870 THR A C 1
ATOM 6649 O O . THR A 1 870 ? 31.558 3.774 -33.363 1.00 91.56 870 THR A O 1
ATOM 6652 N N . GLY A 1 871 ? 31.133 5.026 -35.181 1.00 83.38 871 GLY A N 1
ATOM 6653 C CA . GLY A 1 871 ? 31.954 4.242 -36.114 1.00 83.38 871 GLY A CA 1
ATOM 6654 C C . GLY A 1 871 ? 31.339 4.076 -37.508 1.00 83.38 871 GLY A C 1
ATOM 6655 O O . GLY A 1 871 ? 30.373 4.744 -37.866 1.00 83.38 871 GLY A O 1
ATOM 6656 N N . ASP A 1 872 ? 31.907 3.169 -38.307 1.00 72.88 872 ASP A N 1
ATOM 6657 C CA . ASP A 1 872 ? 31.330 2.692 -39.573 1.00 72.88 872 ASP A CA 1
ATOM 6658 C C . ASP A 1 872 ? 31.010 1.197 -39.425 1.00 72.88 872 ASP A C 1
ATOM 6660 O O . ASP A 1 872 ? 31.874 0.409 -39.040 1.00 72.88 872 ASP A O 1
ATOM 6664 N N . ALA A 1 873 ? 29.787 0.783 -39.768 1.00 65.19 873 ALA A N 1
ATOM 6665 C CA . ALA A 1 873 ? 29.368 -0.620 -39.763 1.00 65.19 873 ALA A CA 1
ATOM 6666 C C . ALA A 1 873 ? 30.299 -1.533 -40.596 1.00 65.19 873 ALA A C 1
ATOM 6668 O O . ALA A 1 873 ? 30.399 -2.731 -40.333 1.00 65.19 873 ALA A O 1
ATOM 6669 N N . ALA A 1 874 ? 31.002 -0.980 -41.593 1.00 66.75 874 ALA A N 1
ATOM 6670 C CA . ALA A 1 874 ? 31.974 -1.695 -42.417 1.00 66.75 874 ALA A CA 1
ATOM 6671 C C . ALA A 1 874 ? 33.339 -1.947 -41.739 1.00 66.75 874 ALA A C 1
ATOM 6673 O O . ALA A 1 874 ? 34.105 -2.772 -42.246 1.00 66.75 874 ALA A O 1
ATOM 6674 N N . ASP A 1 875 ? 33.653 -1.262 -40.633 1.00 62.19 875 ASP A N 1
ATOM 6675 C CA . ASP A 1 875 ? 34.909 -1.437 -39.887 1.00 62.19 875 ASP A CA 1
ATOM 6676 C C . ASP A 1 875 ? 34.838 -2.587 -38.860 1.00 62.19 875 ASP A C 1
ATOM 6678 O O . ASP A 1 875 ? 35.878 -3.074 -38.402 1.00 62.19 875 ASP A O 1
ATOM 6682 N N . TYR A 1 876 ? 33.637 -3.083 -38.541 1.00 62.59 876 TYR A N 1
ATOM 6683 C CA . TYR A 1 876 ? 33.447 -4.228 -37.646 1.00 62.59 876 TYR A CA 1
ATOM 6684 C C . TYR A 1 876 ? 33.681 -5.559 -38.373 1.00 62.59 876 TYR A C 1
ATOM 6686 O O . TYR A 1 876 ? 33.315 -5.726 -39.542 1.00 62.59 876 TYR A O 1
ATOM 6694 N N . PRO A 1 877 ? 34.323 -6.541 -37.715 1.00 56.50 877 PRO A N 1
ATOM 6695 C CA . PRO A 1 877 ? 34.678 -7.791 -38.365 1.00 56.50 877 PRO A CA 1
ATOM 6696 C C . PRO A 1 877 ? 33.422 -8.583 -38.740 1.00 56.50 877 PRO A C 1
ATOM 6698 O O . PRO A 1 877 ? 32.521 -8.768 -37.927 1.00 56.50 877 PRO A O 1
ATOM 6701 N N . SER A 1 878 ? 33.404 -9.173 -39.939 1.00 55.31 878 SER A N 1
ATOM 6702 C CA . SER A 1 878 ? 32.298 -10.037 -40.389 1.00 55.31 878 SER A CA 1
ATOM 6703 C C . SER A 1 878 ? 32.111 -11.310 -39.547 1.00 55.31 878 SER A C 1
ATOM 6705 O O . SER A 1 878 ? 31.170 -12.058 -39.785 1.00 55.31 878 SER A O 1
ATOM 6707 N N . SER A 1 879 ? 33.011 -11.574 -38.594 1.00 52.03 879 SER A N 1
ATOM 6708 C CA . SER A 1 879 ? 32.914 -12.617 -37.567 1.00 52.03 879 SER A CA 1
ATOM 6709 C C . SER A 1 879 ? 32.196 -12.186 -36.285 1.00 52.03 879 SER A C 1
ATOM 6711 O O . SER A 1 879 ? 32.060 -13.002 -35.378 1.00 52.03 879 SER A O 1
ATOM 6713 N N . GLY A 1 880 ? 31.756 -10.929 -36.190 1.00 63.91 880 GLY A N 1
ATOM 6714 C CA . GLY A 1 880 ? 31.128 -10.373 -34.994 1.00 63.91 880 GLY A CA 1
ATOM 6715 C C . GLY A 1 880 ? 32.048 -10.334 -33.768 1.00 63.91 880 GLY A C 1
ATOM 6716 O O . GLY A 1 880 ? 33.267 -10.516 -33.875 1.00 63.91 880 GLY A O 1
ATOM 6717 N N . HIS A 1 881 ? 31.451 -10.076 -32.605 1.00 70.44 881 HIS A N 1
ATOM 6718 C CA . HIS A 1 881 ? 32.140 -9.829 -31.339 1.00 70.44 881 HIS A CA 1
ATOM 6719 C C . HIS A 1 881 ? 31.846 -10.895 -30.267 1.00 70.44 881 HIS A C 1
ATOM 6721 O O . HIS A 1 881 ? 30.759 -11.462 -30.204 1.00 70.44 881 HIS A O 1
ATOM 6727 N N . GLY A 1 882 ? 32.810 -11.150 -29.380 1.00 71.69 882 GLY A N 1
ATOM 6728 C CA . GLY A 1 882 ? 32.631 -12.064 -28.247 1.00 71.69 882 GLY A CA 1
ATOM 6729 C C . GLY A 1 882 ? 32.479 -13.551 -28.626 1.00 71.69 882 GLY A C 1
ATOM 6730 O O . GLY A 1 882 ? 32.662 -13.927 -29.785 1.00 71.69 882 GLY A O 1
ATOM 6731 N N . PRO A 1 883 ? 32.173 -14.430 -27.649 1.00 72.00 883 PRO A N 1
ATOM 6732 C CA . PRO A 1 883 ? 32.136 -15.883 -27.855 1.00 72.00 883 PRO A CA 1
ATOM 6733 C C . PRO A 1 883 ? 31.049 -16.360 -28.827 1.00 72.00 883 PRO A C 1
ATOM 6735 O O . PRO A 1 883 ? 31.210 -17.411 -29.441 1.00 72.00 883 PRO A O 1
ATOM 6738 N N . GLN A 1 884 ? 29.961 -15.599 -28.965 1.00 78.62 884 GLN A N 1
ATOM 6739 C CA . GLN A 1 884 ? 28.850 -15.889 -29.873 1.00 78.62 884 GLN A CA 1
ATOM 6740 C C . GLN A 1 884 ? 29.012 -15.243 -31.267 1.00 78.62 884 GLN A C 1
ATOM 6742 O O . GLN A 1 884 ? 28.252 -15.544 -32.194 1.00 78.62 884 GLN A O 1
ATOM 6747 N N . GLY A 1 885 ? 30.033 -14.396 -31.456 1.00 81.50 885 GLY A N 1
ATOM 6748 C CA . GLY A 1 885 ? 30.256 -13.669 -32.705 1.00 81.50 885 GLY A CA 1
ATOM 6749 C C . GLY A 1 885 ? 29.115 -12.699 -33.010 1.00 81.50 885 GLY A C 1
ATOM 6750 O O . GLY A 1 885 ? 28.604 -12.695 -34.128 1.00 81.50 885 GLY A O 1
ATOM 6751 N N . ASP A 1 886 ? 28.695 -11.938 -32.002 1.00 85.94 886 ASP A N 1
ATOM 6752 C CA . ASP A 1 886 ? 27.554 -11.023 -32.002 1.00 85.94 886 ASP A CA 1
ATOM 6753 C C . ASP A 1 886 ? 27.695 -9.951 -33.091 1.00 85.94 886 ASP A C 1
ATOM 6755 O O . ASP A 1 886 ? 28.773 -9.379 -33.276 1.00 85.94 886 ASP A O 1
ATOM 6759 N N . VAL A 1 887 ? 26.620 -9.691 -33.837 1.00 86.19 887 VAL A N 1
ATOM 6760 C CA . VAL A 1 887 ? 26.621 -8.676 -34.899 1.00 86.19 887 VAL A CA 1
ATOM 6761 C C . VAL A 1 887 ? 26.647 -7.277 -34.277 1.00 86.19 887 VAL A C 1
ATOM 6763 O O . VAL A 1 887 ? 25.882 -6.988 -33.364 1.00 86.19 887 VAL A O 1
ATOM 6766 N N . GLN A 1 888 ? 27.506 -6.409 -34.810 1.00 85.12 888 GLN A N 1
ATOM 6767 C CA . GLN A 1 888 ? 27.593 -4.991 -34.449 1.00 85.12 888 GLN A CA 1
ATOM 6768 C C . GLN A 1 888 ? 27.073 -4.147 -35.618 1.00 85.12 888 GLN A C 1
ATOM 6770 O O . GLN A 1 888 ? 27.345 -4.482 -36.776 1.00 85.12 888 GLN A O 1
ATOM 6775 N N . ARG A 1 889 ? 26.294 -3.097 -35.339 1.00 81.88 889 ARG A N 1
ATOM 6776 C CA . ARG A 1 889 ? 25.629 -2.260 -36.357 1.00 81.88 889 ARG A CA 1
ATOM 6777 C C . ARG A 1 889 ? 26.053 -0.799 -36.303 1.00 81.88 889 ARG A C 1
ATOM 6779 O O . ARG A 1 889 ? 26.156 -0.199 -37.372 1.00 81.88 889 ARG A O 1
ATOM 6786 N N . VAL A 1 890 ? 26.270 -0.238 -35.109 1.00 88.12 890 VAL A N 1
ATOM 6787 C CA . VAL A 1 890 ? 26.410 1.208 -34.796 1.00 88.12 890 VAL A CA 1
ATOM 6788 C C . VAL A 1 890 ? 25.158 2.031 -35.123 1.00 88.12 890 VAL A C 1
ATOM 6790 O O . VAL A 1 890 ? 24.751 2.883 -34.344 1.00 88.12 890 VAL A O 1
ATOM 6793 N N . PHE A 1 891 ? 24.513 1.762 -36.253 1.00 91.81 891 PHE A N 1
ATOM 6794 C CA . PHE A 1 891 ? 23.285 2.413 -36.682 1.00 91.81 891 PHE A CA 1
ATOM 6795 C C . PHE A 1 891 ? 22.071 1.601 -36.212 1.00 91.81 891 PHE A C 1
ATOM 6797 O O . PHE A 1 891 ? 21.668 0.632 -36.864 1.00 91.81 891 PHE A O 1
ATOM 6804 N N . ASN A 1 892 ? 21.507 1.991 -35.069 1.00 95.56 892 ASN A N 1
ATOM 6805 C CA . ASN A 1 892 ? 20.303 1.397 -34.482 1.00 95.56 892 ASN A CA 1
ATOM 6806 C C . ASN A 1 892 ? 19.142 2.408 -34.530 1.00 95.56 892 ASN A C 1
ATOM 6808 O O . ASN A 1 892 ? 19.352 3.609 -34.688 1.00 95.56 892 ASN A O 1
ATOM 6812 N N . HIS A 1 893 ? 17.911 1.904 -34.498 1.00 97.81 893 HIS A N 1
ATOM 6813 C CA . HIS A 1 893 ? 16.693 2.705 -34.651 1.00 97.81 893 HIS A CA 1
ATOM 6814 C C . HIS A 1 893 ? 16.325 3.454 -33.367 1.00 97.81 893 HIS A C 1
ATOM 6816 O O . HIS A 1 893 ? 16.879 3.191 -32.299 1.00 97.81 893 HIS A O 1
ATOM 6822 N N . VAL A 1 894 ? 15.363 4.369 -33.464 1.00 98.12 894 VAL A N 1
ATOM 6823 C CA . VAL A 1 894 ? 14.861 5.158 -32.334 1.00 98.12 894 VAL A CA 1
ATOM 6824 C C . VAL A 1 894 ? 13.339 5.072 -32.267 1.00 98.12 894 VAL A C 1
ATOM 6826 O O . VAL A 1 894 ? 12.645 5.198 -33.275 1.00 98.12 894 VAL A O 1
ATOM 6829 N N . ARG A 1 895 ? 12.825 4.884 -31.049 1.00 98.19 895 ARG A N 1
ATOM 6830 C CA . ARG A 1 895 ? 11.429 5.132 -30.682 1.00 98.19 895 ARG A CA 1
ATOM 6831 C C . ARG A 1 895 ? 11.448 6.123 -29.529 1.00 98.19 895 ARG A C 1
ATOM 6833 O O . ARG A 1 895 ? 12.171 5.906 -28.562 1.00 98.19 895 ARG A O 1
ATOM 6840 N N . LEU A 1 896 ? 10.716 7.218 -29.680 1.00 98.31 896 LEU A N 1
ATOM 6841 C CA . LEU A 1 896 ? 10.690 8.298 -28.699 1.00 98.31 896 LEU A CA 1
ATOM 6842 C C . LEU A 1 896 ? 9.724 7.967 -27.565 1.00 98.31 896 LEU A C 1
ATOM 6844 O O . LEU A 1 896 ? 8.693 7.334 -27.805 1.00 98.31 896 LEU A O 1
ATOM 6848 N N . VAL A 1 897 ? 10.054 8.443 -26.368 1.00 97.44 897 VAL A N 1
ATOM 6849 C CA . VAL A 1 897 ? 9.196 8.402 -25.181 1.00 97.44 897 VAL A CA 1
ATOM 6850 C C . VAL A 1 897 ? 9.089 9.797 -24.571 1.00 97.44 897 VAL A C 1
ATOM 6852 O O . VAL A 1 897 ? 9.989 10.623 -24.736 1.00 97.44 897 VAL A O 1
ATOM 6855 N N . ARG A 1 898 ? 8.002 10.051 -23.854 1.00 91.00 898 ARG A N 1
ATOM 6856 C CA . ARG A 1 898 ? 7.823 11.152 -22.905 1.00 91.00 898 ARG A CA 1
ATOM 6857 C C . ARG A 1 898 ? 7.005 10.644 -21.717 1.00 91.00 898 ARG A C 1
ATOM 6859 O O . ARG A 1 898 ? 6.341 9.613 -21.814 1.00 91.00 898 ARG A O 1
ATOM 6866 N N . THR A 1 899 ? 7.005 11.383 -20.618 1.00 80.62 899 THR A N 1
ATOM 6867 C CA . THR A 1 899 ? 6.098 11.110 -19.495 1.00 80.62 899 THR A CA 1
ATOM 6868 C C . THR A 1 899 ? 4.749 11.784 -19.762 1.00 80.62 899 THR A C 1
ATOM 6870 O O . THR A 1 899 ? 4.703 12.911 -20.273 1.00 80.62 899 THR A O 1
ATOM 6873 N N . VAL A 1 900 ? 3.645 11.110 -19.443 1.00 67.88 900 VAL A N 1
ATOM 6874 C CA . VAL A 1 900 ? 2.323 11.745 -19.359 1.00 67.88 900 VAL A CA 1
ATOM 6875 C C . VAL A 1 900 ? 2.323 12.582 -18.085 1.00 67.88 900 VAL A C 1
ATOM 6877 O O . VAL A 1 900 ? 2.469 12.051 -16.989 1.00 67.88 900 VAL A O 1
ATOM 6880 N N . GLN A 1 901 ? 2.238 13.904 -18.221 1.00 51.97 901 GLN A N 1
ATOM 6881 C CA . GLN A 1 901 ? 2.050 14.768 -17.060 1.00 51.97 901 GLN A CA 1
ATOM 6882 C C . GLN A 1 901 ? 0.559 14.820 -16.752 1.00 51.97 901 GLN A C 1
ATOM 6884 O O . GLN A 1 901 ? -0.231 15.064 -17.664 1.00 51.97 901 GLN A O 1
ATOM 6889 N N . ALA A 1 902 ? 0.191 14.616 -15.485 1.00 48.38 902 ALA A N 1
ATOM 6890 C CA . ALA A 1 902 ? -1.165 14.887 -15.030 1.00 48.38 902 ALA A CA 1
ATOM 6891 C C . ALA A 1 902 ? -1.547 16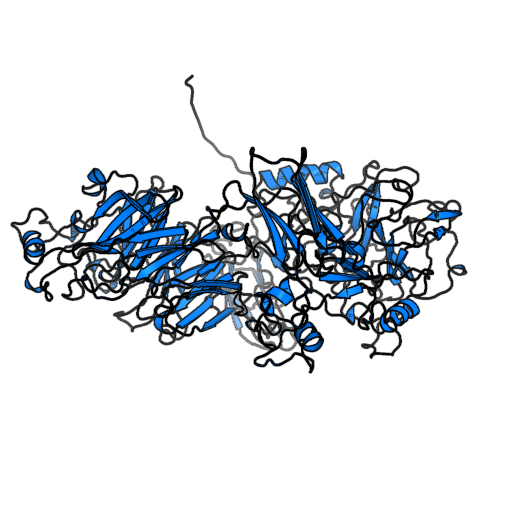.330 -15.421 1.00 48.38 902 ALA A C 1
ATOM 6893 O O . ALA A 1 902 ? -0.711 17.233 -15.263 1.00 48.38 902 ALA A O 1
ATOM 6894 N N . PRO A 1 903 ? -2.760 16.571 -15.950 1.00 52.03 903 PRO A N 1
ATOM 6895 C CA . PRO A 1 903 ? -3.203 17.915 -16.281 1.00 52.03 903 PRO A CA 1
ATOM 6896 C C . PRO A 1 903 ? -3.117 18.814 -15.043 1.00 52.03 903 PRO A C 1
ATOM 6898 O O . PRO A 1 903 ? -3.723 18.523 -14.016 1.00 52.03 903 PRO A O 1
ATOM 6901 N N . VAL A 1 904 ? -2.339 19.896 -15.122 1.00 49.75 904 VAL A N 1
ATOM 6902 C CA . VAL A 1 904 ? -2.177 20.817 -13.989 1.00 49.75 904 VAL A CA 1
ATOM 6903 C C . VAL A 1 904 ? -3.522 21.480 -13.708 1.00 49.75 904 VAL A C 1
ATOM 6905 O O . VAL A 1 904 ? -4.062 22.139 -14.591 1.00 49.75 904 VAL A O 1
ATOM 6908 N N . ASP A 1 905 ? -4.045 21.318 -12.497 1.00 69.62 905 ASP A N 1
ATOM 6909 C CA . ASP A 1 905 ? -5.166 22.091 -11.963 1.00 69.62 905 ASP A CA 1
ATOM 6910 C C . ASP A 1 905 ? -4.628 23.037 -10.880 1.00 69.62 905 ASP A C 1
ATOM 6912 O O . ASP A 1 905 ? -4.349 22.633 -9.750 1.00 69.62 905 ASP A O 1
ATOM 6916 N N . SER A 1 906 ? -4.442 24.311 -11.232 1.00 64.06 906 SER A N 1
ATOM 6917 C CA . SER A 1 906 ? -4.005 25.338 -10.278 1.00 64.06 906 SER A CA 1
ATOM 6918 C C . SER A 1 906 ? -5.153 25.884 -9.415 1.00 64.06 906 SER A C 1
ATOM 6920 O O . SER A 1 906 ? -4.902 26.677 -8.500 1.00 64.06 906 SER A O 1
ATOM 6922 N N . VAL A 1 907 ? -6.405 25.522 -9.715 1.00 68.12 907 VAL A N 1
ATOM 6923 C CA . VAL A 1 907 ? -7.614 25.968 -9.003 1.00 68.12 907 VAL A CA 1
ATOM 6924 C C . VAL A 1 907 ? -7.968 24.999 -7.870 1.00 68.12 907 VAL A C 1
ATOM 6926 O O . VAL A 1 907 ? -8.403 25.454 -6.808 1.00 68.12 907 VAL A O 1
ATOM 6929 N N . GLY A 1 908 ? -7.722 23.702 -8.062 1.00 63.50 908 GLY A N 1
ATOM 6930 C CA . GLY A 1 908 ? -8.028 22.634 -7.110 1.00 63.50 908 GLY A CA 1
ATOM 6931 C C . GLY A 1 908 ? -9.515 22.275 -7.079 1.00 63.50 908 GLY A C 1
ATOM 6932 O O . GLY A 1 908 ? -10.048 21.993 -6.005 1.00 63.50 908 GLY A O 1
ATOM 6933 N N . ASP A 1 909 ? -10.197 22.357 -8.225 1.00 72.00 909 ASP A N 1
ATOM 6934 C CA . ASP A 1 909 ? -11.612 21.990 -8.401 1.00 72.00 909 ASP A CA 1
ATOM 6935 C C . ASP A 1 909 ? -11.825 20.792 -9.350 1.00 72.00 909 ASP A C 1
ATOM 6937 O O . ASP A 1 909 ? -12.965 20.463 -9.673 1.00 72.00 909 ASP A O 1
ATOM 6941 N N . GLY A 1 910 ? -10.739 20.124 -9.756 1.00 63.12 910 GLY A N 1
ATOM 6942 C CA . GLY A 1 910 ? -10.723 18.915 -10.582 1.00 63.12 910 GLY A CA 1
ATOM 6943 C C . GLY A 1 910 ? -10.558 19.185 -12.079 1.00 63.12 910 GLY A C 1
ATOM 6944 O O . GLY A 1 910 ? -10.172 18.283 -12.821 1.00 63.12 910 GLY A O 1
ATOM 6945 N N . ILE A 1 911 ? -10.814 20.411 -12.542 1.00 75.88 911 ILE A N 1
ATOM 6946 C CA . ILE A 1 911 ? -10.750 20.767 -13.964 1.00 75.88 911 ILE A CA 1
ATOM 6947 C C . ILE A 1 911 ? -9.389 21.379 -14.290 1.00 75.88 911 ILE A C 1
ATOM 6949 O O . ILE A 1 911 ? -8.992 22.396 -13.717 1.00 75.88 911 ILE A O 1
ATOM 6953 N N . SER A 1 912 ? -8.709 20.808 -15.284 1.00 77.56 912 SER A N 1
ATOM 6954 C CA . SER A 1 912 ? -7.370 21.250 -15.672 1.00 77.56 912 SER A CA 1
ATOM 6955 C C . SER A 1 912 ? -7.302 22.694 -16.185 1.00 77.56 912 SER A C 1
ATOM 6957 O O . SER A 1 912 ? -8.194 23.195 -16.879 1.00 77.56 912 SER A O 1
ATOM 6959 N N . ASP A 1 913 ? -6.165 23.341 -15.925 1.00 76.62 913 ASP A N 1
ATOM 6960 C CA . ASP A 1 913 ? -5.794 24.645 -16.474 1.00 76.62 913 ASP A CA 1
ATOM 6961 C C . ASP A 1 913 ? -5.862 24.629 -18.014 1.00 76.62 913 ASP A C 1
ATOM 6963 O O . ASP A 1 913 ? -6.300 25.597 -18.636 1.00 76.62 913 ASP A O 1
ATOM 6967 N N . ALA A 1 914 ? -5.467 23.517 -18.646 1.00 74.88 914 ALA A N 1
ATOM 6968 C CA . ALA A 1 914 ? -5.496 23.362 -20.099 1.00 74.88 914 ALA A CA 1
ATOM 6969 C C . ALA A 1 914 ? -6.927 23.449 -20.654 1.00 74.88 914 ALA A C 1
ATOM 6971 O O . ALA A 1 914 ? -7.202 24.318 -21.485 1.00 74.88 914 ALA A O 1
ATOM 6972 N N . TRP A 1 915 ? -7.844 22.623 -20.140 1.00 85.44 915 TRP A N 1
ATOM 6973 C CA . TRP A 1 915 ? -9.245 22.599 -20.572 1.00 85.44 915 TRP A CA 1
ATOM 6974 C C . TRP A 1 915 ? -9.953 23.923 -20.259 1.00 85.44 915 TRP A C 1
ATOM 6976 O O . TRP A 1 915 ? -10.576 24.533 -21.132 1.00 85.44 915 TRP A O 1
ATOM 6986 N N . ARG A 1 916 ? -9.761 24.472 -19.049 1.00 89.50 916 ARG A N 1
ATOM 6987 C CA . ARG A 1 916 ? -10.321 25.784 -18.682 1.00 89.50 916 ARG A CA 1
ATOM 6988 C C . ARG A 1 916 ? -9.798 26.902 -19.592 1.00 89.50 916 ARG A C 1
ATOM 6990 O O . ARG A 1 916 ? -10.559 27.781 -20.001 1.00 89.50 916 ARG A O 1
ATOM 6997 N N . SER A 1 917 ? -8.513 26.867 -19.951 1.00 87.25 917 SER A N 1
ATOM 6998 C CA . SER A 1 917 ? -7.915 27.818 -20.892 1.00 87.25 917 SER A CA 1
ATOM 6999 C C . SER A 1 917 ? -8.416 27.641 -22.330 1.00 87.25 917 SER A C 1
ATOM 7001 O O . SER A 1 917 ? -8.411 28.623 -23.077 1.00 87.25 917 SER A O 1
ATOM 7003 N N . GLU A 1 918 ? -8.812 26.439 -22.743 1.00 88.06 918 GLU A N 1
ATOM 7004 C CA . GLU A 1 918 ? -9.372 26.180 -24.072 1.00 88.06 918 GLU A CA 1
ATOM 7005 C C . GLU A 1 918 ? -10.787 26.753 -24.205 1.00 88.06 918 GLU A C 1
ATOM 7007 O O . GLU A 1 918 ? -11.029 27.580 -25.092 1.00 88.06 918 GLU A O 1
ATOM 7012 N N . HIS A 1 919 ? -11.688 26.402 -23.283 1.00 90.38 919 HIS A N 1
ATOM 7013 C CA . HIS A 1 919 ? -13.106 26.769 -23.379 1.00 90.38 919 HIS A CA 1
ATOM 7014 C C . HIS A 1 919 ? -13.410 28.201 -22.901 1.00 90.38 919 HIS A C 1
ATOM 7016 O O . HIS A 1 919 ? -14.261 28.875 -23.485 1.00 90.38 919 HIS A O 1
ATOM 7022 N N . PHE A 1 920 ? -12.685 28.725 -21.903 1.00 93.12 920 PHE A N 1
ATOM 7023 C CA . PHE A 1 920 ? -12.946 30.059 -21.324 1.00 93.12 920 PHE A CA 1
ATOM 7024 C C . PHE A 1 920 ? -11.839 31.091 -21.601 1.00 93.12 920 PHE A C 1
ATOM 7026 O O . PHE A 1 920 ? -12.065 32.305 -21.522 1.00 93.12 920 PHE A O 1
ATOM 7033 N N . GLY A 1 921 ? -10.657 30.633 -22.021 1.00 84.88 921 GLY A N 1
ATOM 7034 C CA . GLY A 1 921 ? -9.503 31.482 -22.308 1.00 84.88 921 GLY A CA 1
ATOM 7035 C C . GLY A 1 921 ? -8.712 31.902 -21.065 1.00 84.88 921 GLY A C 1
ATOM 7036 O O . GLY A 1 921 ? -9.162 31.800 -19.931 1.00 84.88 921 GLY A O 1
ATOM 7037 N N . GLY A 1 922 ? -7.511 32.443 -21.290 1.00 87.88 922 GLY A N 1
ATOM 7038 C CA . GLY A 1 922 ? -6.607 32.875 -20.221 1.00 87.88 922 GLY A CA 1
ATOM 7039 C C . GLY A 1 922 ? -5.350 32.015 -20.184 1.00 87.88 922 GLY A C 1
ATOM 7040 O O . GLY A 1 922 ? -4.740 31.799 -21.229 1.00 87.88 922 GLY A O 1
ATOM 7041 N N . ASP A 1 923 ? -4.956 31.597 -18.983 1.00 78.31 923 ASP A N 1
ATOM 7042 C CA . ASP A 1 923 ? -3.939 30.568 -18.733 1.00 78.31 923 ASP A CA 1
ATOM 7043 C C . ASP A 1 923 ? -4.488 29.394 -17.898 1.00 78.31 923 ASP A C 1
ATOM 7045 O O . ASP A 1 923 ? -3.718 28.537 -17.485 1.00 78.31 923 ASP A O 1
ATOM 7049 N N . GLY A 1 924 ? -5.803 29.360 -17.640 1.00 82.75 924 GLY A N 1
ATOM 7050 C CA . GLY A 1 924 ? -6.472 28.301 -16.879 1.00 82.75 924 GLY A CA 1
ATOM 7051 C C . GLY A 1 924 ? -6.315 28.376 -15.361 1.00 82.75 924 GLY A C 1
ATOM 7052 O O . GLY A 1 924 ? -7.184 27.894 -14.645 1.00 82.75 924 GLY A O 1
ATOM 7053 N N . THR A 1 925 ? -5.283 29.068 -14.868 1.00 83.38 925 THR A N 1
ATOM 7054 C CA . THR A 1 925 ? -4.840 29.004 -13.461 1.00 83.38 925 THR A CA 1
ATOM 7055 C C . THR A 1 925 ? -5.779 29.648 -12.431 1.00 83.38 925 THR A C 1
ATOM 7057 O O . THR A 1 925 ? -5.471 29.721 -11.240 1.00 83.38 925 THR A O 1
ATOM 7060 N N . THR A 1 926 ? -6.909 30.197 -12.880 1.00 85.19 926 THR A N 1
ATOM 7061 C CA . THR A 1 926 ? -7.916 30.879 -12.060 1.00 85.19 926 THR A CA 1
ATOM 7062 C C . THR A 1 926 ? -9.293 30.731 -12.697 1.00 85.19 926 THR A C 1
ATOM 7064 O O . THR A 1 926 ? -9.401 30.577 -13.911 1.00 85.19 926 THR A O 1
ATOM 7067 N N . THR A 1 927 ? -10.339 30.845 -11.879 1.00 90.81 927 THR A N 1
ATOM 7068 C CA . THR A 1 927 ? -11.734 30.652 -12.291 1.00 90.81 927 THR A CA 1
ATOM 7069 C C . THR A 1 927 ? -12.627 31.872 -11.994 1.00 90.81 927 THR A C 1
ATOM 7071 O O . THR A 1 927 ? -12.274 32.744 -11.187 1.00 90.81 927 THR A O 1
ATOM 7074 N N . ASP A 1 928 ? -13.776 31.953 -12.665 1.00 90.38 928 ASP A N 1
ATOM 7075 C CA . ASP A 1 928 ? -14.852 32.927 -12.463 1.00 90.38 928 ASP A CA 1
ATOM 7076 C C . ASP A 1 928 ? -16.253 32.283 -12.574 1.00 90.38 928 ASP A C 1
ATOM 7078 O O . ASP A 1 928 ? -16.382 31.068 -12.667 1.00 90.38 928 ASP A O 1
ATOM 7082 N N . SER A 1 929 ? -17.323 33.090 -12.548 1.00 92.12 929 SER A N 1
ATOM 7083 C CA . SER A 1 929 ? -18.713 32.594 -12.500 1.00 92.12 929 SER A CA 1
ATOM 7084 C C . SER A 1 929 ? -19.168 31.780 -13.708 1.00 92.12 929 SER A C 1
ATOM 7086 O O . SER A 1 929 ? -20.260 31.217 -13.665 1.00 92.12 929 SER A O 1
ATOM 7088 N N . ASP A 1 930 ? -18.385 31.793 -14.783 1.00 91.94 930 ASP A N 1
ATOM 7089 C CA . ASP A 1 930 ? -18.705 31.115 -16.030 1.00 91.94 930 ASP A CA 1
ATOM 7090 C C . ASP A 1 930 ? -17.764 29.896 -16.217 1.00 91.94 930 ASP A C 1
ATOM 7092 O O . ASP A 1 930 ? -18.060 29.014 -17.012 1.00 91.94 930 ASP A O 1
ATOM 7096 N N . SER A 1 931 ? -16.663 29.808 -15.451 1.00 91.88 931 SER A N 1
ATOM 7097 C CA . SER A 1 931 ? -15.573 28.820 -15.596 1.00 91.88 931 SER A CA 1
ATOM 7098 C C . SER A 1 931 ? -15.261 28.002 -14.324 1.00 91.88 931 SER A C 1
ATOM 7100 O O . SER A 1 931 ? -14.265 27.267 -14.271 1.00 91.88 931 SER A O 1
ATOM 7102 N N . GLU A 1 932 ? -16.072 28.141 -13.268 1.00 90.06 932 GLU A N 1
ATOM 7103 C CA . GLU A 1 932 ? -16.014 27.314 -12.049 1.00 90.06 932 GLU A CA 1
ATOM 7104 C C . GLU A 1 932 ? -16.659 25.946 -12.301 1.00 90.06 932 GLU A C 1
ATOM 7106 O O . GLU A 1 932 ? -17.603 25.855 -13.085 1.00 90.06 932 GLU A O 1
ATOM 7111 N N . ALA A 1 933 ? -16.162 24.881 -11.659 1.00 90.00 933 ALA A N 1
ATOM 7112 C CA . ALA A 1 933 ? -16.620 23.507 -11.907 1.00 90.00 933 ALA A CA 1
ATOM 7113 C C . ALA A 1 933 ? -18.149 23.311 -11.804 1.00 90.00 933 ALA A C 1
ATOM 7115 O O . ALA A 1 933 ? -18.721 22.533 -12.558 1.00 90.00 933 ALA A O 1
ATOM 7116 N N . SER A 1 934 ? -18.820 24.067 -10.928 1.00 93.19 934 SER A N 1
ATOM 7117 C CA . SER A 1 934 ? -20.277 24.024 -10.729 1.00 93.19 934 SER A CA 1
ATOM 7118 C C . SER A 1 934 ? -21.091 24.995 -11.602 1.00 93.19 934 SER A C 1
ATOM 7120 O O . SER A 1 934 ? -22.271 25.222 -11.317 1.00 93.19 934 SER A O 1
ATOM 7122 N N . ALA A 1 935 ? -20.478 25.662 -12.583 1.00 93.12 935 ALA A N 1
ATOM 7123 C CA . ALA A 1 935 ? -21.188 26.540 -13.511 1.00 93.12 935 ALA A CA 1
ATOM 7124 C C . ALA A 1 935 ? -21.692 25.757 -14.732 1.00 93.12 935 ALA A C 1
ATOM 7126 O O . ALA A 1 935 ? -20.986 24.912 -15.259 1.00 93.12 935 ALA A O 1
ATOM 7127 N N . ASP A 1 936 ? -22.902 26.085 -15.178 1.00 94.00 936 ASP A N 1
ATOM 7128 C CA . ASP A 1 936 ? -23.548 25.614 -16.410 1.00 94.00 936 ASP A CA 1
ATOM 7129 C C . ASP A 1 936 ? -23.732 26.868 -17.300 1.00 94.00 936 ASP A C 1
ATOM 7131 O O . ASP A 1 936 ? -24.650 27.669 -17.049 1.00 94.00 936 ASP A O 1
ATOM 7135 N N . PRO A 1 937 ? -22.790 27.164 -18.223 1.00 93.69 937 PRO A N 1
ATOM 7136 C CA . PRO A 1 937 ? -22.760 28.444 -18.938 1.00 93.69 937 PRO A CA 1
ATOM 7137 C C . PRO A 1 937 ? -23.744 28.506 -20.111 1.00 93.69 937 PRO A C 1
ATOM 7139 O O . PRO A 1 937 ? -24.219 29.597 -20.462 1.00 93.69 937 PRO A O 1
ATOM 7142 N N . ASP A 1 938 ? -24.049 27.365 -20.729 1.00 94.69 938 ASP A N 1
ATOM 7143 C CA . ASP A 1 938 ? -24.902 27.269 -21.912 1.00 94.69 938 ASP A CA 1
ATOM 7144 C C . ASP A 1 938 ? -26.355 26.838 -21.613 1.00 94.69 938 ASP A C 1
ATOM 7146 O O . ASP A 1 938 ? -27.271 27.198 -22.373 1.00 94.69 938 ASP A O 1
ATOM 7150 N N . GLY A 1 939 ? -26.599 26.254 -20.437 1.00 92.81 939 GLY A N 1
ATOM 7151 C CA . GLY A 1 939 ? -27.908 25.984 -19.853 1.00 92.81 939 GLY A CA 1
ATOM 7152 C C . GLY A 1 939 ? -28.504 24.637 -20.252 1.00 92.81 939 GLY A C 1
ATOM 7153 O O . GLY A 1 939 ? -29.720 24.584 -20.492 1.00 92.81 939 GLY A O 1
ATOM 7154 N N . ASP A 1 940 ? -27.677 23.601 -20.392 1.00 91.19 940 ASP A N 1
ATOM 7155 C CA . ASP A 1 940 ? -28.072 22.254 -20.827 1.00 91.19 940 ASP A CA 1
ATOM 7156 C C . ASP A 1 940 ? -28.406 21.272 -19.667 1.00 91.19 940 ASP A C 1
ATOM 7158 O O . ASP A 1 940 ? -29.006 20.222 -19.915 1.00 91.19 940 ASP A O 1
ATOM 7162 N N . ASP A 1 941 ? -28.195 21.701 -18.411 1.00 87.75 941 ASP A N 1
ATOM 7163 C CA . ASP A 1 941 ? -28.263 20.938 -17.147 1.00 87.75 941 ASP A CA 1
ATOM 7164 C C . ASP A 1 941 ? -27.027 20.023 -16.855 1.00 87.75 941 ASP A C 1
ATOM 7166 O O . ASP A 1 941 ? -27.059 19.273 -15.872 1.00 87.75 941 ASP A O 1
ATOM 7170 N N . CYS A 1 942 ? -25.932 20.108 -17.628 1.00 87.06 942 CYS A N 1
ATOM 7171 C CA . CYS A 1 942 ? -24.578 19.602 -17.313 1.00 87.06 942 CYS A CA 1
ATOM 7172 C C . CYS A 1 942 ? -23.685 20.780 -16.850 1.00 87.06 942 CYS A C 1
ATOM 7174 O O . CYS A 1 942 ? -23.660 21.834 -17.480 1.00 87.06 942 CYS A O 1
ATOM 7176 N N . ASP A 1 943 ? -22.997 20.658 -15.708 1.00 93.62 943 ASP A N 1
ATOM 7177 C CA . ASP A 1 943 ? -22.040 21.680 -15.250 1.00 93.62 943 ASP A CA 1
ATOM 7178 C C . ASP A 1 943 ? -20.641 21.474 -15.855 1.00 93.62 943 ASP A C 1
ATOM 7180 O O . ASP A 1 943 ? -20.350 20.436 -16.438 1.00 93.62 943 ASP A O 1
ATOM 7184 N N . ASN A 1 944 ? -19.747 22.456 -15.720 1.00 90.38 944 ASN A N 1
ATOM 7185 C CA . ASN A 1 944 ? -18.388 22.404 -16.266 1.00 90.38 944 ASN A CA 1
ATOM 7186 C C . ASN A 1 944 ? -17.607 21.150 -15.829 1.00 90.38 944 ASN A C 1
ATOM 7188 O O . ASN A 1 944 ? -16.741 20.690 -16.569 1.00 90.38 944 ASN A O 1
ATOM 7192 N N . TRP A 1 945 ? -17.893 20.589 -14.649 1.00 85.81 945 TRP A N 1
ATOM 7193 C CA . TRP A 1 945 ? -17.340 19.304 -14.217 1.00 85.81 945 TRP A CA 1
ATOM 7194 C C . TRP A 1 945 ? -17.918 18.134 -15.017 1.00 85.81 945 TRP A C 1
ATOM 7196 O O . TRP A 1 945 ? -17.164 17.325 -15.550 1.00 85.81 945 TRP A O 1
ATOM 7206 N N . CYS A 1 946 ? -19.243 18.064 -15.144 1.00 88.88 946 CYS A N 1
ATOM 7207 C CA . CYS A 1 946 ? -19.937 17.113 -16.009 1.00 88.88 946 CYS A CA 1
ATOM 7208 C C . CYS A 1 946 ? -19.434 17.195 -17.469 1.00 88.88 946 CYS A C 1
ATOM 7210 O O . CYS A 1 946 ? -19.112 16.158 -18.048 1.00 88.88 946 CYS A O 1
ATOM 7212 N N . GLU A 1 947 ? -19.255 18.401 -18.015 1.00 89.69 947 GLU A N 1
ATOM 7213 C CA . GLU A 1 947 ? -18.716 18.668 -19.357 1.00 89.69 947 GLU A CA 1
ATOM 7214 C C . GLU A 1 947 ? -17.254 18.221 -19.502 1.00 89.69 947 GLU A C 1
ATOM 7216 O O . GLU A 1 947 ? -16.895 17.541 -20.464 1.00 89.69 947 GLU A O 1
ATOM 7221 N N . TYR A 1 948 ? -16.405 18.528 -18.516 1.00 86.75 948 TYR A N 1
ATOM 7222 C CA . TYR A 1 948 ? -15.016 18.066 -18.486 1.00 86.75 948 TYR A CA 1
ATOM 7223 C C . TYR A 1 948 ? -14.935 16.534 -18.434 1.00 86.75 948 TYR A C 1
ATOM 7225 O O . TYR A 1 948 ? -14.211 15.926 -19.223 1.00 86.75 948 TYR A O 1
ATOM 7233 N N . MET A 1 949 ? -15.727 15.882 -17.581 1.00 82.06 949 MET A N 1
ATOM 7234 C CA . MET A 1 949 ? -15.794 14.418 -17.502 1.00 82.06 949 MET A CA 1
ATOM 7235 C C . MET A 1 949 ? -16.325 13.788 -18.798 1.00 82.06 949 MET A C 1
ATOM 7237 O O . MET A 1 949 ? -15.827 12.747 -19.217 1.00 82.06 949 MET A O 1
ATOM 7241 N N . ALA A 1 950 ? -17.301 14.417 -19.455 1.00 82.88 950 ALA A N 1
ATOM 7242 C CA . ALA A 1 950 ? -17.895 13.956 -20.710 1.00 82.88 950 ALA A CA 1
ATOM 7243 C C . ALA A 1 950 ? -17.043 14.241 -21.965 1.00 82.88 950 ALA A C 1
ATOM 7245 O O . ALA A 1 950 ? -17.274 13.608 -22.998 1.00 82.88 950 ALA A O 1
ATOM 7246 N N . ASP A 1 951 ? -16.068 15.151 -21.861 1.00 86.69 951 ASP A N 1
ATOM 7247 C CA . ASP A 1 951 ? -15.297 15.739 -22.969 1.00 86.69 951 ASP A CA 1
ATOM 7248 C C . ASP A 1 951 ? -16.178 16.493 -23.986 1.00 86.69 951 ASP A C 1
ATOM 7250 O O . ASP A 1 951 ? -16.057 16.345 -25.205 1.00 86.69 951 ASP A O 1
ATOM 7254 N N . THR A 1 952 ? -17.113 17.289 -23.463 1.00 88.62 952 THR A N 1
ATOM 7255 C CA . THR A 1 952 ? -18.048 18.129 -24.228 1.00 88.62 952 THR A CA 1
ATOM 7256 C C . THR A 1 952 ? -17.680 19.622 -24.141 1.00 88.62 952 THR A C 1
ATOM 7258 O O . THR A 1 952 ? -16.651 19.979 -23.564 1.00 88.62 952 THR A O 1
ATOM 7261 N N . ASP A 1 953 ? -18.408 20.494 -24.859 1.00 90.94 953 ASP A N 1
ATOM 7262 C CA . ASP A 1 953 ? -18.052 21.923 -24.951 1.00 90.94 953 ASP A CA 1
ATOM 7263 C C . ASP A 1 953 ? -19.056 22.747 -24.133 1.00 90.94 953 ASP A C 1
ATOM 7265 O O . ASP A 1 953 ? -20.146 22.998 -24.654 1.00 90.94 953 ASP A O 1
ATOM 7269 N N . PRO A 1 954 ? -18.685 23.271 -22.943 1.00 94.38 954 PRO A N 1
ATOM 7270 C CA . PRO A 1 954 ? -19.584 23.974 -22.012 1.00 94.38 954 PRO A CA 1
ATOM 7271 C C . PRO A 1 954 ? -20.141 25.313 -22.540 1.00 94.38 954 PRO A C 1
ATOM 7273 O O . PRO A 1 954 ? -20.723 26.112 -21.801 1.00 94.38 954 PRO A O 1
ATOM 7276 N N . ASN A 1 955 ? -19.889 25.631 -23.811 1.00 94.19 955 ASN A N 1
ATOM 7277 C CA . ASN A 1 955 ? -20.383 26.813 -24.507 1.00 94.19 955 ASN A CA 1
ATOM 7278 C C . ASN A 1 955 ? -21.345 26.479 -25.668 1.00 94.19 955 ASN A C 1
ATOM 7280 O O . ASN A 1 955 ? -21.826 27.414 -26.329 1.00 94.19 955 ASN A O 1
ATOM 7284 N N . ASP A 1 956 ? -21.609 25.200 -25.961 1.00 94.12 956 ASP A N 1
ATOM 7285 C CA . ASP A 1 956 ? -22.524 24.753 -27.016 1.00 94.12 956 ASP A CA 1
ATOM 7286 C C . ASP A 1 956 ? -23.500 23.677 -26.498 1.00 94.12 956 ASP A C 1
ATOM 7288 O O . ASP A 1 956 ? -23.165 22.495 -26.525 1.00 94.12 956 ASP A O 1
ATOM 7292 N N . PRO A 1 957 ? -24.773 24.020 -26.208 1.00 92.12 957 PRO A N 1
ATOM 7293 C CA . PRO A 1 957 ? -25.745 23.107 -25.593 1.00 92.12 957 PRO A CA 1
ATOM 7294 C C . PRO A 1 957 ? -26.311 22.083 -26.600 1.00 92.12 957 PRO A C 1
ATOM 7296 O O . PRO A 1 957 ? -27.382 21.497 -26.409 1.00 92.12 957 PRO A O 1
ATOM 7299 N N . ASP A 1 958 ? -25.664 21.929 -27.759 1.00 90.19 958 ASP A N 1
ATOM 7300 C CA . ASP A 1 958 ? -25.828 20.806 -28.680 1.00 90.19 958 ASP A CA 1
ATOM 7301 C C . ASP A 1 958 ? -24.655 19.795 -28.619 1.00 90.19 958 ASP A C 1
ATOM 7303 O O . ASP A 1 958 ? -24.816 18.695 -29.161 1.00 90.19 958 ASP A O 1
ATOM 7307 N N . SER A 1 959 ? -23.552 20.125 -27.933 1.00 91.12 959 SER A N 1
ATOM 7308 C CA . SER A 1 959 ? -22.419 19.260 -27.571 1.00 91.12 959 SER A CA 1
ATOM 7309 C C . SER A 1 959 ? -22.731 18.549 -26.255 1.00 91.12 959 SER A C 1
ATOM 7311 O O . SER A 1 959 ? -22.855 19.187 -25.225 1.00 91.12 959 SER A O 1
ATOM 7313 N N . ARG A 1 960 ? -22.969 17.237 -26.293 1.00 86.69 960 ARG A N 1
ATOM 7314 C CA . ARG A 1 960 ? -23.433 16.466 -25.125 1.00 86.69 960 ARG A CA 1
ATOM 7315 C C . ARG A 1 960 ? -23.167 14.984 -25.323 1.00 86.69 960 ARG A C 1
ATOM 7317 O O . ARG A 1 960 ? -23.393 14.455 -26.417 1.00 86.69 960 ARG A O 1
ATOM 7324 N N . PHE A 1 961 ? -22.774 14.290 -24.261 1.00 88.62 961 PHE A N 1
ATOM 7325 C CA . PHE A 1 961 ? -22.550 12.850 -24.312 1.00 88.62 961 PHE A CA 1
ATOM 7326 C C . PHE A 1 961 ? -23.881 12.101 -24.464 1.00 88.62 961 PHE A C 1
ATOM 7328 O O . PHE A 1 961 ? -24.741 12.128 -23.580 1.00 88.62 961 PHE A O 1
ATOM 7335 N N . THR A 1 962 ? -24.090 11.432 -25.604 1.00 87.25 962 THR A N 1
ATOM 7336 C CA . THR A 1 962 ? -25.339 10.700 -25.866 1.00 87.25 962 THR A CA 1
ATOM 7337 C C . THR A 1 962 ? -25.119 9.357 -26.555 1.00 87.25 962 THR A C 1
ATOM 7339 O O . THR A 1 962 ? -24.167 9.149 -27.301 1.00 87.25 962 THR A O 1
ATOM 7342 N N . ALA A 1 963 ? -26.048 8.427 -26.319 1.00 88.56 963 ALA A N 1
ATOM 7343 C CA . ALA A 1 963 ? -26.094 7.165 -27.041 1.00 88.56 963 ALA A CA 1
ATOM 7344 C C . ALA A 1 963 ? -26.629 7.376 -28.471 1.00 88.56 963 ALA A C 1
ATOM 7346 O O . ALA A 1 963 ? -27.838 7.518 -28.682 1.00 88.56 963 ALA A O 1
ATOM 7347 N N . GLU A 1 964 ? -25.730 7.315 -29.451 1.00 91.06 964 GLU A N 1
ATOM 7348 C CA . GLU A 1 964 ? -26.013 7.376 -30.891 1.00 91.06 964 GLU A CA 1
ATOM 7349 C C . GLU A 1 964 ? -26.906 6.222 -31.383 1.00 91.06 964 GLU A C 1
ATOM 7351 O O . GLU A 1 964 ? -27.647 6.343 -32.367 1.00 91.06 964 GLU A O 1
ATOM 7356 N N . GLY A 1 965 ? -26.898 5.083 -30.685 1.00 90.44 965 GLY A N 1
ATOM 7357 C CA . GLY A 1 965 ? -27.827 3.996 -30.971 1.00 90.44 965 GLY A CA 1
ATOM 7358 C C . GLY A 1 965 ? -27.763 2.832 -29.993 1.00 90.44 965 GLY A C 1
ATOM 7359 O O . GLY A 1 965 ? -26.812 2.677 -29.237 1.00 90.44 965 GLY A O 1
ATOM 7360 N N . VAL A 1 966 ? -28.782 1.972 -30.045 1.00 91.69 966 VAL A N 1
ATOM 7361 C CA . VAL A 1 966 ? -28.801 0.691 -29.326 1.00 91.69 966 VAL A CA 1
ATOM 7362 C C . VAL A 1 966 ? -29.268 -0.446 -30.232 1.00 91.69 966 VAL A C 1
ATOM 7364 O O . VAL A 1 966 ? -30.129 -0.257 -31.099 1.00 91.69 966 VAL A O 1
ATOM 7367 N N . VAL A 1 967 ? -28.721 -1.638 -30.007 1.00 91.19 967 VAL A N 1
ATOM 7368 C CA . VAL A 1 967 ? -29.153 -2.906 -30.604 1.00 91.19 967 VAL A CA 1
ATOM 7369 C C . VAL A 1 967 ? -29.532 -3.856 -29.471 1.00 91.19 967 VAL A C 1
ATOM 7371 O O . VAL A 1 967 ? -28.762 -4.056 -28.542 1.00 91.19 967 VAL A O 1
ATOM 7374 N N . ASP A 1 968 ? -30.735 -4.420 -29.557 1.00 84.12 968 ASP A N 1
ATOM 7375 C CA . ASP A 1 968 ? -31.352 -5.294 -28.552 1.00 84.12 968 ASP A CA 1
ATOM 7376 C C . ASP A 1 968 ? -31.835 -6.567 -29.274 1.00 84.12 968 ASP A C 1
ATOM 7378 O O . ASP A 1 968 ? -32.899 -6.574 -29.906 1.00 84.12 968 ASP A O 1
ATOM 7382 N N . GLU A 1 969 ? -30.991 -7.608 -29.299 1.00 78.00 969 GLU A N 1
ATOM 7383 C CA . GLU A 1 969 ? -31.293 -8.901 -29.939 1.00 78.00 969 GLU A CA 1
ATOM 7384 C C . GLU A 1 969 ? -31.033 -10.097 -28.997 1.00 78.00 969 GLU A C 1
ATOM 7386 O O . GLU A 1 969 ? -31.849 -10.393 -28.128 1.00 78.00 969 GLU A O 1
ATOM 7391 N N . THR A 1 970 ? -29.950 -10.858 -29.199 1.00 80.44 970 THR A N 1
ATOM 7392 C CA . THR A 1 970 ? -29.482 -11.888 -28.242 1.00 80.44 970 THR A CA 1
ATOM 7393 C C . THR A 1 970 ? -28.444 -11.353 -27.261 1.00 80.44 970 THR A C 1
ATOM 7395 O O . THR A 1 970 ? -28.096 -12.045 -26.312 1.00 80.44 970 THR A O 1
ATOM 7398 N N . THR A 1 971 ? -27.960 -10.149 -27.537 1.00 86.75 971 THR A N 1
ATOM 7399 C CA . THR A 1 971 ? -27.004 -9.343 -26.786 1.00 86.75 971 THR A CA 1
ATOM 7400 C C . THR A 1 971 ? -27.553 -7.913 -26.793 1.00 86.75 971 THR A C 1
ATOM 7402 O O . THR A 1 971 ? -28.382 -7.576 -27.654 1.00 86.75 971 THR A O 1
ATOM 7405 N N . PHE A 1 972 ? -27.123 -7.087 -25.846 1.00 91.12 972 PHE A N 1
ATOM 7406 C CA . PHE A 1 972 ? -27.381 -5.649 -25.869 1.00 91.12 972 PHE A CA 1
ATOM 7407 C C . PHE A 1 972 ? -26.104 -4.922 -26.291 1.00 91.12 972 PHE A C 1
ATOM 7409 O O . PHE A 1 972 ? -25.033 -5.223 -25.778 1.00 91.12 972 PHE A O 1
ATOM 7416 N N . THR A 1 973 ? -26.204 -3.964 -27.207 1.00 92.81 973 THR A N 1
ATOM 7417 C CA . THR A 1 973 ? -25.081 -3.105 -27.603 1.00 92.81 973 THR A CA 1
ATOM 7418 C C . THR A 1 973 ? -25.525 -1.654 -27.592 1.00 92.81 973 THR A C 1
ATOM 7420 O O . THR A 1 973 ? -26.541 -1.328 -28.210 1.00 92.81 973 THR A O 1
ATOM 7423 N N . VAL A 1 974 ? -24.752 -0.783 -26.949 1.00 95.19 974 VAL A N 1
ATOM 7424 C CA . VAL A 1 974 ? -24.900 0.676 -27.024 1.00 95.19 974 VAL A CA 1
ATOM 7425 C C . VAL A 1 974 ? -23.759 1.261 -27.850 1.00 95.19 974 VAL A C 1
ATOM 7427 O O . VAL A 1 974 ? -22.624 0.830 -27.703 1.00 95.19 974 VAL A O 1
ATOM 7430 N N . PHE A 1 975 ? -24.075 2.215 -28.722 1.00 94.25 975 PHE A N 1
ATOM 7431 C CA . PHE A 1 975 ? -23.130 2.988 -29.529 1.00 94.25 975 PHE A CA 1
ATOM 7432 C C . PHE A 1 975 ? -23.152 4.445 -29.067 1.00 94.25 975 PHE A C 1
ATOM 7434 O O . PHE A 1 975 ? -24.234 4.967 -28.788 1.00 94.25 975 PHE A O 1
ATOM 7441 N N . PHE A 1 976 ? -21.991 5.088 -29.013 1.00 92.81 976 PHE A N 1
ATOM 7442 C CA . PHE A 1 976 ? -21.798 6.472 -28.567 1.00 92.81 976 PHE A CA 1
ATOM 7443 C C . PHE A 1 976 ? -20.509 7.028 -29.181 1.00 92.81 976 PHE A C 1
ATOM 7445 O O . PHE A 1 976 ? -19.603 6.254 -29.483 1.00 92.81 976 PHE A O 1
ATOM 7452 N N . ASP A 1 977 ? -20.426 8.341 -29.382 1.00 86.56 977 ASP A N 1
ATOM 7453 C CA . ASP A 1 977 ? -19.144 8.981 -29.689 1.00 86.56 977 ASP A CA 1
ATOM 7454 C C . ASP A 1 977 ? -18.344 9.139 -28.381 1.00 86.56 977 ASP A C 1
ATOM 7456 O O . ASP A 1 977 ? -18.894 9.547 -27.356 1.00 86.56 977 ASP A O 1
ATOM 7460 N N . SER A 1 978 ? -17.070 8.746 -28.407 1.00 82.62 978 SER A N 1
ATOM 7461 C CA . SER A 1 978 ? -16.148 8.700 -27.269 1.00 82.62 978 SER A CA 1
ATOM 7462 C C . SER A 1 978 ? -15.004 9.707 -27.423 1.00 82.62 978 SER A C 1
ATOM 7464 O O . SER A 1 978 ? -14.679 10.126 -28.537 1.00 82.62 978 SER A O 1
ATOM 7466 N N . SER A 1 979 ? -14.347 10.047 -26.315 1.00 77.94 979 SER A N 1
ATOM 7467 C CA . SER A 1 979 ? -13.068 10.760 -26.305 1.00 77.94 979 SER A CA 1
ATOM 7468 C C . SER A 1 979 ? -11.905 9.796 -26.086 1.00 77.94 979 SER A C 1
ATOM 7470 O O . SER A 1 979 ? -12.032 8.826 -25.342 1.00 77.94 979 SER A O 1
ATOM 7472 N N . ALA A 1 980 ? -10.764 10.074 -26.721 1.00 66.25 980 ALA A N 1
ATOM 7473 C CA . ALA A 1 980 ? -9.532 9.304 -26.535 1.00 66.25 980 ALA A CA 1
ATOM 7474 C C . ALA A 1 980 ? -8.920 9.490 -25.134 1.00 66.25 980 ALA A C 1
ATOM 7476 O O . ALA A 1 980 ? -8.137 8.661 -24.681 1.00 66.25 980 ALA A O 1
ATOM 7477 N N . GLU A 1 981 ? -9.300 10.562 -24.434 1.00 60.44 981 GLU A N 1
ATOM 7478 C CA . GLU A 1 981 ? -8.814 10.898 -23.095 1.00 60.44 981 GLU A CA 1
ATOM 7479 C C . GLU A 1 981 ? -9.838 10.553 -22.000 1.00 60.44 981 GLU A C 1
ATOM 7481 O O . GLU A 1 981 ? -9.806 11.151 -20.927 1.00 60.44 981 GLU A O 1
ATOM 7486 N N . ARG A 1 982 ? -10.786 9.640 -22.253 1.00 73.69 982 ARG A N 1
ATOM 7487 C CA . ARG A 1 982 ? -11.795 9.208 -21.269 1.00 73.69 982 ARG A CA 1
ATOM 7488 C C . ARG A 1 982 ? -11.946 7.689 -21.234 1.00 73.69 982 ARG A C 1
ATOM 7490 O O . ARG A 1 982 ? -11.787 6.996 -22.242 1.00 73.69 982 ARG A O 1
ATOM 7497 N N . ILE A 1 983 ? -12.293 7.194 -20.054 1.00 70.12 983 ILE A N 1
ATOM 7498 C CA . ILE A 1 983 ? -12.545 5.788 -19.742 1.00 70.12 983 ILE A CA 1
ATOM 7499 C C . ILE A 1 983 ? -14.058 5.543 -19.692 1.00 70.12 983 ILE A C 1
ATOM 7501 O O . ILE A 1 983 ? -14.794 6.344 -19.117 1.00 70.12 983 ILE A O 1
ATOM 7505 N N . TYR A 1 984 ? -14.531 4.428 -20.258 1.00 79.62 984 TYR A N 1
ATOM 7506 C CA . TYR A 1 984 ? -15.950 4.076 -20.337 1.00 79.62 984 TYR A CA 1
ATOM 7507 C C . TYR A 1 984 ? -16.254 2.684 -19.765 1.00 79.62 984 TYR A C 1
ATOM 7509 O O . TYR A 1 984 ? -15.698 1.678 -20.205 1.00 79.62 984 TYR A O 1
ATOM 7517 N N . THR A 1 985 ? -17.227 2.609 -18.853 1.00 84.00 985 THR A N 1
ATOM 7518 C CA . THR A 1 985 ? -17.672 1.345 -18.232 1.00 84.00 985 THR A CA 1
ATOM 7519 C C . THR A 1 985 ? -19.160 1.109 -18.475 1.00 84.00 985 THR A C 1
ATOM 7521 O O . THR A 1 985 ? -19.994 1.979 -18.203 1.00 84.00 985 THR A O 1
ATOM 7524 N N . LEU A 1 986 ? -19.528 -0.078 -18.973 1.00 92.69 986 LEU A N 1
ATOM 7525 C CA . LEU A 1 986 ? -20.927 -0.466 -19.157 1.00 92.69 986 LEU A CA 1
ATOM 7526 C C . LEU A 1 986 ? -21.484 -1.062 -17.867 1.00 92.69 986 LEU A C 1
ATOM 7528 O O . LEU A 1 986 ? -21.075 -2.131 -17.417 1.00 92.69 986 LEU A O 1
ATOM 7532 N N . TRP A 1 987 ? -22.498 -0.406 -17.322 1.00 87.31 987 TRP A N 1
ATOM 7533 C CA . TRP A 1 987 ? -23.240 -0.872 -16.160 1.00 87.31 987 TRP A CA 1
ATOM 7534 C C . TRP A 1 987 ? -24.622 -1.358 -16.576 1.00 87.31 987 TRP A C 1
ATOM 7536 O O . TRP A 1 987 ? -25.257 -0.772 -17.462 1.00 87.31 987 TRP A O 1
ATOM 7546 N N . ARG A 1 988 ? -25.142 -2.365 -15.874 1.00 89.50 988 ARG A N 1
ATOM 7547 C CA . ARG A 1 988 ? -26.530 -2.815 -16.007 1.00 89.50 988 ARG A CA 1
ATOM 7548 C C . ARG A 1 988 ? -27.226 -2.967 -14.657 1.00 89.50 988 ARG A C 1
ATOM 7550 O O . ARG A 1 988 ? -26.594 -3.207 -13.638 1.00 89.50 988 ARG A O 1
ATOM 7557 N N . SER A 1 989 ? -28.548 -2.854 -14.662 1.00 87.00 989 SER A N 1
ATOM 7558 C CA . SER A 1 989 ? -29.402 -3.176 -13.513 1.00 87.00 989 SER A CA 1
ATOM 7559 C C . SER A 1 989 ? -30.709 -3.825 -13.978 1.00 87.00 989 SER A C 1
ATOM 7561 O O . SER A 1 989 ? -31.132 -3.666 -15.126 1.00 87.00 989 SER A O 1
ATOM 7563 N N . THR A 1 990 ? -31.372 -4.569 -13.091 1.00 85.56 990 THR A N 1
ATOM 7564 C CA . THR A 1 990 ? -32.708 -5.141 -13.346 1.00 85.56 990 THR A CA 1
ATOM 7565 C C . THR A 1 990 ? -33.856 -4.286 -12.794 1.00 85.56 990 THR A C 1
ATOM 7567 O O . THR A 1 990 ? -35.002 -4.477 -13.213 1.00 85.56 990 THR A O 1
ATOM 7570 N N . ASP A 1 991 ? -33.565 -3.297 -11.941 1.00 79.50 991 ASP A N 1
ATOM 7571 C CA . ASP A 1 991 ? -34.522 -2.298 -11.455 1.00 79.50 991 ASP A CA 1
ATOM 7572 C C . ASP A 1 991 ? -33.897 -0.893 -11.490 1.00 79.50 991 ASP A C 1
ATOM 7574 O O . ASP A 1 991 ? -32.779 -0.680 -11.043 1.00 79.50 991 ASP A O 1
ATOM 7578 N N . LEU A 1 992 ? -34.632 0.088 -12.018 1.00 73.62 992 LEU A N 1
ATOM 7579 C CA . LEU A 1 992 ? -34.197 1.490 -12.062 1.00 73.62 992 LEU A CA 1
ATOM 7580 C C . LEU A 1 992 ? -34.425 2.211 -10.711 1.00 73.62 992 LEU A C 1
ATOM 7582 O O . LEU A 1 992 ? -34.197 3.414 -10.616 1.00 73.62 992 LEU A O 1
ATOM 7586 N N . GLY A 1 993 ? -34.987 1.519 -9.713 1.00 64.44 993 GLY A N 1
ATOM 7587 C CA . GLY A 1 993 ? -35.331 2.057 -8.393 1.00 64.44 993 GLY A CA 1
ATOM 7588 C C . GLY A 1 993 ? -34.525 1.504 -7.211 1.00 64.44 993 GLY A C 1
ATOM 7589 O O . GLY A 1 993 ? -34.788 1.931 -6.090 1.00 64.44 993 GLY A O 1
ATOM 7590 N N . GLU A 1 994 ? -33.588 0.582 -7.443 1.00 54.16 994 GLU A N 1
ATOM 7591 C CA . GLU A 1 994 ? -32.560 0.166 -6.476 1.00 54.16 994 GLU A CA 1
ATOM 7592 C C . GLU A 1 994 ? -31.185 0.563 -7.047 1.00 54.16 994 GLU A C 1
ATOM 7594 O O . GLU A 1 994 ? -30.981 0.502 -8.259 1.00 54.16 994 GLU A O 1
ATOM 7599 N N . GLU A 1 995 ? -30.250 1.002 -6.201 1.00 51.53 995 GLU A N 1
ATOM 7600 C CA . GLU A 1 995 ? -28.954 1.567 -6.636 1.00 51.53 995 GLU A CA 1
ATOM 7601 C C . GLU A 1 995 ? -27.907 0.501 -7.015 1.00 51.53 995 GLU A C 1
ATOM 7603 O O . GLU A 1 995 ? -26.794 0.829 -7.420 1.00 51.53 995 GLU A O 1
ATOM 7608 N N . SER A 1 996 ? -28.281 -0.780 -6.972 1.00 70.12 996 SER A N 1
ATOM 7609 C CA . SER A 1 996 ? -27.455 -1.929 -7.347 1.00 70.12 996 SER A CA 1
ATOM 7610 C C . SER A 1 996 ? -27.269 -2.050 -8.867 1.00 70.12 996 SER A C 1
ATOM 7612 O O . SER A 1 996 ? -27.906 -2.853 -9.554 1.00 70.12 996 SER A O 1
ATOM 7614 N N . TRP A 1 997 ? -26.350 -1.247 -9.401 1.00 82.88 997 TRP A N 1
ATOM 7615 C CA . TRP A 1 997 ? -25.789 -1.436 -10.737 1.00 82.88 997 TRP A CA 1
ATOM 7616 C C . TRP A 1 997 ? -24.641 -2.449 -10.679 1.00 82.88 997 TRP A C 1
ATOM 7618 O O . TRP A 1 997 ? -23.708 -2.278 -9.904 1.00 82.88 997 TRP A O 1
ATOM 7628 N N . GLU A 1 998 ? -24.681 -3.479 -11.523 1.00 85.94 998 GLU A N 1
ATOM 7629 C CA . GLU A 1 998 ? -23.549 -4.387 -11.740 1.00 85.94 998 GLU A CA 1
ATOM 7630 C C . GLU A 1 998 ? -22.790 -3.979 -13.010 1.00 85.94 998 GLU A C 1
ATOM 7632 O O . GLU A 1 998 ? -23.396 -3.586 -14.014 1.00 85.94 998 GLU A O 1
ATOM 7637 N N . THR A 1 999 ? -21.462 -4.063 -12.982 1.00 84.56 999 THR A N 1
ATOM 7638 C CA . THR A 1 999 ? -20.642 -3.909 -14.186 1.00 84.56 999 THR A CA 1
ATOM 7639 C C . THR A 1 999 ? -20.880 -5.075 -15.143 1.00 84.56 999 THR A C 1
ATOM 7641 O O . THR A 1 999 ? -21.089 -6.225 -14.744 1.00 84.56 999 THR A O 1
ATOM 7644 N N . VAL A 1 1000 ? -20.864 -4.793 -16.443 1.00 84.12 1000 VAL A N 1
ATOM 7645 C CA . VAL A 1 1000 ? -20.870 -5.835 -17.469 1.00 84.12 1000 VAL A CA 1
ATOM 7646 C C . VAL A 1 1000 ? -19.445 -6.365 -17.603 1.00 84.12 1000 VAL A C 1
ATOM 7648 O O . VAL A 1 1000 ? -18.516 -5.615 -17.890 1.00 84.12 1000 VAL A O 1
ATOM 7651 N N . THR A 1 1001 ? -19.272 -7.668 -17.375 1.00 73.88 1001 THR A N 1
ATOM 7652 C CA . THR A 1 1001 ? -17.974 -8.349 -17.481 1.00 73.88 1001 THR A CA 1
ATOM 7653 C C . THR A 1 1001 ? -17.316 -8.073 -18.835 1.00 73.88 1001 THR A C 1
ATOM 7655 O O . THR A 1 1001 ? -17.996 -8.064 -19.859 1.00 73.88 1001 THR A O 1
ATOM 7658 N N . ASP A 1 1002 ? -16.001 -7.851 -18.823 1.00 69.56 1002 ASP A N 1
ATOM 7659 C CA . ASP A 1 1002 ? -15.175 -7.479 -19.982 1.00 69.56 1002 ASP A CA 1
ATOM 7660 C C . ASP A 1 1002 ? -15.522 -6.116 -20.628 1.00 69.56 1002 ASP A C 1
ATOM 7662 O O . ASP A 1 1002 ? -14.994 -5.801 -21.692 1.00 69.56 1002 ASP A O 1
ATOM 7666 N N . GLN A 1 1003 ? -16.388 -5.294 -20.016 1.00 84.88 1003 GLN A N 1
ATOM 7667 C CA . GLN A 1 1003 ? -16.782 -3.946 -20.474 1.00 84.88 1003 GLN A CA 1
ATOM 7668 C C . GLN A 1 1003 ? -16.564 -2.895 -19.375 1.00 84.88 1003 GLN A C 1
ATOM 7670 O O . GLN A 1 1003 ? -17.419 -2.042 -19.120 1.00 84.88 1003 GLN A O 1
ATOM 7675 N N . ILE A 1 1004 ? -15.422 -3.017 -18.704 1.00 69.88 1004 ILE A N 1
ATOM 7676 C CA . ILE A 1 1004 ? -14.969 -2.167 -17.608 1.00 69.88 1004 ILE A CA 1
ATOM 7677 C C . ILE A 1 1004 ? -13.690 -1.479 -18.076 1.00 69.88 1004 ILE A C 1
ATOM 7679 O O . ILE A 1 1004 ? -12.853 -2.107 -18.724 1.00 69.88 1004 ILE A O 1
ATOM 7683 N N . ASP A 1 1005 ? -13.607 -0.193 -17.783 1.00 63.75 1005 ASP A N 1
ATOM 7684 C CA . ASP A 1 1005 ? -12.502 0.722 -18.030 1.00 63.75 1005 ASP A CA 1
ATOM 7685 C C . ASP A 1 1005 ? -11.984 0.721 -19.476 1.00 63.75 1005 ASP A C 1
ATOM 7687 O O . ASP A 1 1005 ? -10.789 0.702 -19.775 1.00 63.75 1005 ASP A O 1
ATOM 7691 N N . ILE A 1 1006 ? -12.938 0.750 -20.410 1.00 67.50 1006 ILE A N 1
ATOM 7692 C CA . ILE A 1 1006 ? -12.680 0.781 -21.845 1.00 67.50 1006 ILE A CA 1
ATOM 7693 C C . ILE A 1 1006 ? -12.356 2.216 -22.258 1.00 67.50 1006 ILE A C 1
ATOM 7695 O O . ILE A 1 1006 ? -13.249 3.057 -22.348 1.00 67.50 1006 ILE A O 1
ATOM 7699 N N . PHE A 1 1007 ? -11.086 2.495 -22.538 1.00 64.69 1007 PHE A N 1
ATOM 7700 C CA . PHE A 1 1007 ? -10.661 3.758 -23.144 1.00 64.69 1007 PHE A CA 1
ATOM 7701 C C . PHE A 1 1007 ? -11.406 4.023 -24.457 1.00 64.69 1007 PHE A C 1
ATOM 7703 O O . PHE A 1 1007 ? -11.561 3.123 -25.289 1.00 64.69 1007 PHE A O 1
ATOM 7710 N N . GLY A 1 1008 ? -11.865 5.260 -24.646 1.00 68.81 1008 GLY A N 1
ATOM 7711 C CA . GLY A 1 1008 ? -12.454 5.678 -25.912 1.00 68.81 1008 GLY A CA 1
ATOM 7712 C C . GLY A 1 1008 ? -11.418 5.773 -27.032 1.00 68.81 1008 GLY A C 1
ATOM 7713 O O . GLY A 1 1008 ? -10.220 5.916 -26.805 1.00 68.81 1008 GLY A O 1
ATOM 7714 N N . SER A 1 1009 ? -11.888 5.701 -28.274 1.00 69.19 1009 SER A N 1
ATOM 7715 C CA . SER A 1 1009 ? -11.072 5.838 -29.487 1.00 69.19 1009 SER A CA 1
ATOM 7716 C C . SER A 1 1009 ? -11.046 7.257 -30.074 1.00 69.19 1009 SER A C 1
ATOM 7718 O O . SER A 1 1009 ? -10.440 7.471 -31.126 1.00 69.19 1009 SER A O 1
ATOM 7720 N N . GLY A 1 1010 ? -11.729 8.223 -29.447 1.00 66.69 1010 GLY A N 1
ATOM 7721 C CA . GLY A 1 1010 ? -11.920 9.565 -30.013 1.00 66.69 1010 GLY A CA 1
ATOM 7722 C C . GLY A 1 1010 ? -12.942 9.590 -31.160 1.00 66.69 1010 GLY A C 1
ATOM 7723 O O . GLY A 1 1010 ? -12.787 10.343 -32.128 1.00 66.69 1010 GLY A O 1
ATOM 7724 N N . GLY A 1 1011 ? -13.951 8.714 -31.114 1.00 78.25 1011 GLY A N 1
ATOM 7725 C CA . GLY A 1 1011 ? -14.963 8.567 -32.158 1.00 78.25 1011 GLY A CA 1
ATOM 7726 C C . GLY A 1 1011 ? -16.050 7.549 -31.806 1.00 78.25 1011 GLY A C 1
ATOM 7727 O O . GLY A 1 1011 ? -16.245 7.209 -30.647 1.00 78.25 1011 GLY A O 1
ATOM 7728 N N . LEU A 1 1012 ? -16.788 7.068 -32.812 1.00 88.62 1012 LEU A N 1
ATOM 7729 C CA . LEU A 1 1012 ? -17.940 6.188 -32.587 1.00 88.62 1012 LEU A CA 1
ATOM 7730 C C . LEU A 1 1012 ? -17.528 4.796 -32.075 1.00 88.62 1012 LEU A C 1
ATOM 7732 O O . LEU A 1 1012 ? -17.167 3.918 -32.868 1.00 88.62 1012 LEU A O 1
ATOM 7736 N N . ASP A 1 1013 ? -17.704 4.585 -30.776 1.00 88.56 1013 ASP A N 1
ATOM 7737 C CA . ASP A 1 1013 ? -17.460 3.336 -30.063 1.00 88.56 1013 ASP A CA 1
ATOM 7738 C C . ASP A 1 1013 ? -18.747 2.593 -29.699 1.00 88.56 1013 ASP A C 1
ATOM 7740 O O . ASP A 1 1013 ? -19.870 2.990 -30.037 1.00 88.56 1013 ASP A O 1
ATOM 7744 N N . ASN A 1 1014 ? -18.576 1.426 -29.073 1.00 92.94 1014 ASN A N 1
ATOM 7745 C CA . ASN A 1 1014 ? -19.679 0.603 -28.603 1.00 92.94 1014 ASN A CA 1
ATOM 7746 C C . ASN A 1 1014 ? -19.297 -0.269 -27.406 1.00 92.94 1014 ASN A C 1
ATOM 7748 O O . ASN A 1 1014 ? -18.182 -0.781 -27.349 1.00 92.94 1014 ASN A O 1
ATOM 7752 N N . LEU A 1 1015 ? -20.264 -0.497 -26.515 1.00 92.56 1015 LEU A N 1
ATOM 7753 C CA . LEU A 1 1015 ? -20.156 -1.437 -25.398 1.00 92.56 1015 LEU A CA 1
ATOM 7754 C C . LEU A 1 1015 ? -21.262 -2.503 -25.488 1.00 92.56 1015 LEU A C 1
ATOM 7756 O O . LEU A 1 1015 ? -22.382 -2.205 -25.920 1.00 92.56 1015 LEU A O 1
ATOM 7760 N N . VAL A 1 1016 ? -20.957 -3.744 -25.098 1.00 93.19 1016 VAL A N 1
ATOM 7761 C CA . VAL A 1 1016 ? -21.751 -4.954 -25.373 1.00 93.19 1016 VAL A CA 1
ATOM 7762 C C . VAL A 1 1016 ? -21.994 -5.803 -24.118 1.00 93.19 1016 VAL A C 1
ATOM 7764 O O . VAL A 1 1016 ? -21.067 -6.358 -23.544 1.00 93.19 1016 VAL A O 1
ATOM 7767 N N . ASP A 1 1017 ? -23.260 -6.023 -23.759 1.00 91.31 1017 ASP A N 1
ATOM 7768 C CA . ASP A 1 1017 ? -23.661 -7.101 -22.847 1.00 91.31 1017 ASP A CA 1
ATOM 7769 C C . ASP A 1 1017 ? -24.037 -8.357 -23.646 1.00 91.31 1017 ASP A C 1
ATOM 7771 O O . ASP A 1 1017 ? -25.129 -8.470 -24.217 1.00 91.31 1017 ASP A O 1
ATOM 7775 N N . ASP A 1 1018 ? -23.117 -9.321 -23.663 1.00 86.94 1018 ASP A N 1
ATOM 7776 C CA . ASP A 1 1018 ? -23.278 -10.632 -24.303 1.00 86.94 1018 ASP A CA 1
ATOM 7777 C C . ASP A 1 1018 ? -24.193 -11.599 -23.517 1.00 86.94 1018 ASP A C 1
ATOM 7779 O O . ASP A 1 1018 ? -24.492 -12.705 -23.983 1.00 86.94 1018 ASP A O 1
ATOM 7783 N N . SER A 1 1019 ? -24.644 -11.220 -22.314 1.00 81.56 1019 SER A N 1
ATOM 7784 C CA . SER A 1 1019 ? -25.342 -12.109 -21.376 1.00 81.56 1019 SER A CA 1
ATOM 7785 C C . SER A 1 1019 ? -26.474 -11.441 -20.566 1.00 81.56 1019 SER A C 1
ATOM 7787 O O . SER A 1 1019 ? -26.536 -11.644 -19.349 1.00 81.56 1019 SER A O 1
ATOM 7789 N N . PRO A 1 1020 ? -27.423 -10.713 -21.197 1.00 76.38 1020 PRO A N 1
ATOM 7790 C CA . PRO A 1 1020 ? -28.515 -10.043 -20.488 1.00 76.38 1020 PRO A CA 1
ATOM 7791 C C . PRO A 1 1020 ? -29.293 -11.025 -19.597 1.00 76.38 1020 PRO A C 1
ATOM 7793 O O . PRO A 1 1020 ? -29.877 -12.010 -20.062 1.00 76.38 1020 PRO A O 1
ATOM 7796 N N . THR A 1 1021 ? -29.276 -10.772 -18.286 1.00 66.06 1021 THR A N 1
ATOM 7797 C CA . THR A 1 1021 ? -29.659 -11.746 -17.246 1.00 66.06 1021 THR A CA 1
ATOM 7798 C C . THR A 1 1021 ? -31.167 -11.854 -17.003 1.00 66.06 1021 THR A C 1
ATOM 7800 O O . THR A 1 1021 ? -31.617 -12.795 -16.341 1.00 66.06 1021 THR A O 1
ATOM 7803 N N . ALA A 1 1022 ? -31.969 -10.938 -17.554 1.00 63.56 1022 ALA A N 1
ATOM 7804 C CA . ALA A 1 1022 ? -33.410 -10.856 -17.328 1.00 63.56 1022 ALA A CA 1
ATOM 7805 C C . ALA A 1 1022 ? -34.206 -10.473 -18.592 1.00 63.56 1022 ALA A C 1
ATOM 7807 O O . ALA A 1 1022 ? -33.680 -9.898 -19.538 1.00 63.56 1022 ALA A O 1
ATOM 7808 N N . ASP A 1 1023 ? -35.527 -10.708 -18.569 1.00 65.50 1023 ASP A N 1
ATOM 7809 C CA . ASP A 1 1023 ? -36.471 -10.265 -19.620 1.00 65.50 1023 ASP A CA 1
ATOM 7810 C C . ASP A 1 1023 ? -36.535 -8.719 -19.775 1.00 65.50 1023 ASP A C 1
ATOM 7812 O O . ASP A 1 1023 ? -37.221 -8.216 -20.672 1.00 65.50 1023 ASP A O 1
ATOM 7816 N N . ARG A 1 1024 ? -35.895 -7.967 -18.861 1.00 71.75 1024 ARG A N 1
ATOM 7817 C CA . ARG A 1 1024 ? -35.673 -6.513 -18.883 1.00 71.75 1024 ARG A CA 1
ATOM 7818 C C . ARG A 1 1024 ? -34.415 -6.167 -18.086 1.00 71.75 1024 ARG A C 1
ATOM 7820 O O . ARG A 1 1024 ? -34.354 -6.511 -16.909 1.00 71.75 1024 ARG A O 1
ATOM 7827 N N . CYS A 1 1025 ? -33.514 -5.410 -18.698 1.00 82.31 1025 CYS A N 1
ATOM 7828 C CA . CYS A 1 1025 ? -32.382 -4.756 -18.047 1.00 82.31 1025 CYS A CA 1
ATOM 7829 C C . CYS A 1 1025 ? -32.383 -3.262 -18.414 1.00 82.31 1025 CYS A C 1
ATOM 7831 O O . CYS A 1 1025 ? -32.909 -2.868 -19.460 1.00 82.31 1025 CYS A O 1
ATOM 7833 N N . PHE A 1 1026 ? -31.817 -2.443 -17.539 1.00 88.00 1026 PHE A N 1
ATOM 7834 C CA . PHE A 1 1026 ? -31.468 -1.044 -17.767 1.00 88.00 1026 PHE A CA 1
ATOM 7835 C C . PHE A 1 1026 ? -29.951 -0.949 -17.888 1.00 88.00 1026 PHE A C 1
ATOM 7837 O O . PHE A 1 1026 ? -29.252 -1.720 -17.239 1.00 88.00 1026 PHE A O 1
ATOM 7844 N N . TYR A 1 1027 ? -29.457 -0.010 -18.691 1.00 89.62 1027 TYR A N 1
ATOM 7845 C CA . TYR A 1 1027 ? -28.030 0.174 -18.947 1.00 89.62 1027 TYR A CA 1
ATOM 7846 C C . TYR A 1 1027 ? -27.653 1.647 -18.778 1.00 89.62 1027 TYR A C 1
ATOM 7848 O O . TYR A 1 1027 ? -28.439 2.522 -19.155 1.00 89.62 1027 TYR A O 1
ATOM 7856 N N . ARG A 1 1028 ? -26.461 1.910 -18.238 1.00 90.31 1028 ARG A N 1
ATOM 7857 C CA . ARG A 1 1028 ? -25.808 3.230 -18.236 1.00 90.31 1028 ARG A CA 1
ATOM 7858 C C . ARG A 1 1028 ? -24.340 3.062 -18.626 1.00 90.31 1028 ARG A C 1
ATOM 7860 O O . ARG A 1 1028 ? -23.763 2.001 -18.400 1.00 90.31 1028 ARG A O 1
ATOM 7867 N N . ILE A 1 1029 ? -23.758 4.109 -19.193 1.00 89.94 1029 ILE A N 1
ATOM 7868 C CA . ILE A 1 1029 ? -22.318 4.200 -19.437 1.00 89.94 1029 ILE A CA 1
ATOM 7869 C C . ILE A 1 1029 ? -21.770 5.117 -18.342 1.00 89.94 1029 ILE A C 1
ATOM 7871 O O . ILE A 1 1029 ? -22.293 6.216 -18.167 1.00 89.94 1029 ILE A O 1
ATOM 7875 N N . GLY A 1 1030 ? -20.797 4.642 -17.569 1.00 85.56 1030 GLY A N 1
ATOM 7876 C CA . GLY A 1 1030 ? -19.974 5.501 -16.718 1.00 85.56 1030 GLY A CA 1
ATOM 7877 C C . GLY A 1 1030 ? -18.850 6.104 -17.554 1.00 85.56 1030 GLY A C 1
ATOM 7878 O O . GLY A 1 1030 ? -18.361 5.425 -18.456 1.00 85.56 1030 GLY A O 1
ATOM 7879 N N . VAL A 1 1031 ? -18.473 7.349 -17.262 1.00 82.25 1031 VAL A N 1
ATOM 7880 C CA . VAL A 1 1031 ? -17.346 8.047 -17.894 1.00 82.25 1031 VAL A CA 1
ATOM 7881 C C . VAL A 1 1031 ? -16.392 8.496 -16.789 1.00 82.25 1031 VAL A C 1
ATOM 7883 O O . VAL A 1 1031 ? -16.854 9.061 -15.797 1.00 82.25 1031 VAL A O 1
ATOM 7886 N N . ALA A 1 1032 ? -15.100 8.224 -16.947 1.00 67.12 1032 ALA A N 1
ATOM 7887 C CA . ALA A 1 1032 ? -14.045 8.565 -15.993 1.00 67.12 1032 ALA A CA 1
ATOM 7888 C C . ALA A 1 1032 ? -12.829 9.194 -16.698 1.00 67.12 1032 ALA A C 1
ATOM 7890 O O . ALA A 1 1032 ? -12.686 9.096 -17.923 1.00 67.12 1032 ALA A O 1
ATOM 7891 N N . LEU A 1 1033 ? -11.965 9.850 -15.920 1.00 60.06 1033 LEU A N 1
ATOM 7892 C CA . LEU A 1 1033 ? -10.659 10.329 -16.384 1.00 60.06 1033 LEU A CA 1
ATOM 7893 C C . LEU A 1 1033 ? -9.608 9.191 -16.305 1.00 60.06 1033 LEU A C 1
ATOM 7895 O O . LEU A 1 1033 ? -9.810 8.269 -15.516 1.00 60.06 1033 LEU A O 1
ATOM 7899 N N . PRO A 1 1034 ? -8.539 9.228 -17.129 1.00 49.97 1034 PRO A N 1
ATOM 7900 C CA . PRO A 1 1034 ? -7.444 8.245 -17.150 1.00 49.97 1034 PRO A CA 1
ATOM 7901 C C . PRO A 1 1034 ? -6.544 8.164 -15.914 1.00 49.97 1034 PRO A C 1
ATOM 7903 O O . PRO A 1 1034 ? -6.334 9.214 -15.269 1.00 49.97 1034 PRO A O 1
#

Secondary structure (DSSP, 8-state):
--------------------B--EEES-EE-TT--SEEEEEE--SSSSS---TTPPPSEEEETTEEPSS-EE-SSS-EEEEE---TTPPPEEEEEEEE-SS-EEEEEEEEEESSPP---TT-TT-PPPPSEEEEEBTT-SEEEEE-TT--EEEEEE-SSEEEEEEEE-TTSPEEEEEE----SS-STTB-EEEEEE-TTS-EEEEEE-B-SSEEEEEEEEE-TTS-EEEEEEE-EEHHHHHHTT--GGG-SSSEEB-EEEEEEEE-TTB-EEEEEEEEGGGSEEBSS-TTSTTB--GGG-TTSEETT--SSSSSB-S-EEEEEEETTTTEEEEEEGGGTEEEEEE-SS-HHHHTTTTSS-SEEES-GGGGTS--TTT---SS-EEEEEPPTTSTTTTSEEEEE--TT-SS-S--EEEEE---B-TTS-B---SPPPPSEEE--SSGGGS---SS-EEEE-TTS-EEEEETTTTEEEEE-TT--EEEEEE-SS-BS--EEE-TT-GGGTTSTTS--S-SSPPBP-----EE-SSSEE--PPTTSTTTTSGGGS--B---EEE-TTSSEEEETTTTEEEES---SSSSS--SGGGPEEHHHHHHHHHHHHHTTGGG----BPPPHHHHTTT--TTSBB--TT-SSSTT-B-SS-TTTS------TTTT--TT--PBP-S-EEEEEETTTEEEEEEEETTTTEEEEEESTT--EEB---EEE-TTTT---EEE-SSSEEEETTTTEEEESS--SS-B-HHHHHHHHHT--GGG----BPPPHHHHHHTB-TT--TTTTSS-SB-TTS----EE-TTSSEE--EEEEEEE--BTT----EEEEEESS--EE-SSTTS--EESS-TT-EEEEESSS-TTTS-TT-BTTTTB---S-BB---EEE-PPPP-SSSSS--HHHHHHHT-S-SSS--TTTSTT--SS-SS--HHHHHHHT--TT-TT----EEEEEESSSEEEEEE--TT-EEEEEEES-TTS--PEEPTT-SSEE--SSEEEEEES---SS--EEEEEEE--

Sequence (1034 aa):
MKKALALILILAAGNLFAQTIVTEVSPDQADPGTTSLTVTFTLPDSTPPTPPVGQTPTSVTIGTISGTSITRVSFDTVTAVFDIPADETEGSKDVAVIFSGPTLTKTAGFTVGDAPAEDDSYPNGPPSSGYNLLSTLNSKSTYLMDNDENIVNTWTSSYNPGNAVYLLEDGTLMRTANTGSTDFDTGGTGGRVEQYDWEGNLIWEYDYDTSEHRQHHDVEVLPNGNILIIAWELKTQVEAEAAGRDPSLITEGELWPDSVIEVAPIGSTGGTIVWEWHAWDHLVQDYDASADNYGTVADHPEKIDLNYTLNGIADWHHINSIDYNAELDQILLSVHNFSEIWIIDHNTTTAEAAGSAGDLLYRWGNPAAYDSGDADDQQLFLQHDAKWIEAHLPGAGNILIFNNGQGRSDGDYSSVDEITPPVAADGSYTAGLPLAPTWSYTNAVPTDFYGANISGAQRLPNGNTLICEGPEKYAFEVTSAGDLVWDTTSSGSMFRFERYTPDFAGFESTELALPTTAYTIVDTGQDGFYNDSTDITEPGIGDEFYGQDATHGGNQPKYEISADGLTVYDYNTGLTWTRSHDINDDGLLNYDDKLSQSDSVAYADTINASSYGDYSDWRLPSIKELYSLMDFRGKDPSPTATDATDLYPFIDTNYFEIGPGDLDAGDRIIDGQFATTTIYVDTVMSGQEAVFGLNLIDGRIKGYPTQTGKLYYVYYCRGNTAYGTNNFADNGDGTVTDHATGLMWAQADDGSGMDWSNALSYAEASELAGHSDWRLPNTKELQSLLDYTRSPSTTASAAIDPVFSATQITNMAGDADYPWYWTGTTHLTYTDDASAGSYVCFGRGTGTMDEGVTIIDVHGAGCQRSDPKTGDAADYPSSGHGPQGDVQRVFNHVRLVRTVQAPVDSVGDGISDAWRSEHFGGDGTTTDSDSEASADPDGDDCDNWCEYMADTDPNDPDSRFTAEGVVDETTFTVFFDSSAERIYTLWRSTDLGEESWETVTDQIDIFGSGGLDNLVDDSPTADRCFYRIGVALP

pLDDT: mean 87.2, std 14.52, range [20.92, 98.88]

Radius of gyration: 34.71 Å; chains: 1; bounding box: 81×76×101 Å

Foldseek 3Di:
DDDDDDDDDDDDDDDDDFAQAFPAKPPQEDEAQDFFDKIKTFGDPPTPPFQPPPDWFPWKDFAPWTFDAWDDPDSGMIMTTTGHHNPDDWFFTKIWRHHPPDIHIDGSRHTYDDHDDDDPQFRPDADAWFWKWDAFQPAQKIFIAGQVRHTDAIAGDPFGFLADWDADLQLKIKTFGAPPDDLPDDPSFTFKIFIAHRNRDTQAMEGRDDNFKGFGAEWDQDPVRKIKTKMWGKDFLVRLVLQPADNVLAPPGIATFIKIWIWATDGRYHTDTFAIATLVLQEAECRDPPHPRYDQLLVAPLGFYSHDFPGRYRHGFVWNDWEADPVLQKIWICGQRLLKIFIFHNVDHNVVNSDPNRRTLDMAAHCVRRPRDDLVLGDAHRWHAWYAAPPLFVLHQWIWTWRLQPPRPVDGFIKTFTARFQADPVRGGDDDRHDGGPAMEADPPRVVHHLNDAWYWHQDRLRWIWTFSFQQQKIFIAHSVRHTNGIDGDPHGHNYMDTDHLPRSSCCPPCSVDQFALAAQEAQQDQFADDLWFTDPADDQPDFRAQFRNNDDGHYFDWDADPVRQWIQTPRGQKIKGQELPPPPPPDQAPVSWAALVVLQVCLCVCLVVCGVVHNAKGFAAPLVVCSQFHLVFAAEDQPDPDCPLFRFRGPCVRHDDAAYHVVVPDTRQLAKEFHPQWALFDADVGATFGFIAGRRRRKTFTDGRPPPRTHGTMIMDGSPCRLPWDWFDQVQQWIATSNHQKIWGQEWPQWFDFQSVQQVVQCPDCRVNDNQKGFAAPSVVLSQFQSNDACVRPVFFRGDPSHDFHWDQDPQRDIWTFKEFGSRFHHHSVSTRQKTKIAARYAFWFDQPQLPHITRHGHRSIMDIAGRDDQLVVAGSRADDNRRTRHRSGTMTMIMDGNDDQDALPPQPAHLVLLCVQPNDSNNDDDQCRHQQHQNCPLPQGNVSCRLQVFRSNDSVTDWDFPDWDDDLKIKTKTFAQQQKFKWKWKDPDPPDPDIDTQPPRGRHGGNRTIDMDMRNCPPDPDMDMDMDMGGD